Protein AF-0000000070300042 (afdb_homodimer)

Structure (mmCIF, N/CA/C/O backbone):
data_AF-0000000070300042-model_v1
#
loop_
_entity.id
_entity.type
_entity.pdbx_description
1 polymer 'Uncharacterized protein'
#
loop_
_atom_site.group_PDB
_atom_site.id
_atom_site.type_symbol
_atom_site.label_atom_id
_atom_site.label_alt_id
_atom_site.label_comp_id
_atom_site.label_asym_id
_atom_site.label_entity_id
_atom_site.label_seq_id
_atom_site.pdbx_PDB_ins_code
_atom_site.Cartn_x
_atom_site.Cartn_y
_atom_site.Cartn_z
_atom_site.occupancy
_atom_site.B_iso_or_equiv
_atom_site.auth_seq_id
_atom_site.auth_comp_id
_atom_site.auth_asym_id
_atom_site.auth_atom_id
_atom_site.pdbx_PDB_model_num
ATOM 1 N N . MET A 1 1 ? -11.258 -72.688 -17.828 1 38.66 1 MET A N 1
ATOM 2 C CA . MET A 1 1 ? -12.242 -71.875 -17.141 1 38.66 1 MET A CA 1
ATOM 3 C C . MET A 1 1 ? -11.711 -71.375 -15.789 1 38.66 1 MET A C 1
ATOM 5 O O . MET A 1 1 ? -11.898 -70.25 -15.414 1 38.66 1 MET A O 1
ATOM 9 N N . GLY A 1 2 ? -10.883 -72.25 -15.242 1 38.28 2 GLY A N 1
ATOM 10 C CA . GLY A 1 2 ? -10.367 -71.938 -13.906 1 38.28 2 GLY A CA 1
ATOM 11 C C . GLY A 1 2 ? -9.273 -70.938 -13.898 1 38.28 2 GLY A C 1
ATOM 12 O O . GLY A 1 2 ? -9.242 -70.062 -13.023 1 38.28 2 GLY A O 1
ATOM 13 N N . VAL A 1 3 ? -8.445 -71 -14.906 1 41.22 3 VAL A N 1
ATOM 14 C CA . VAL A 1 3 ? -7.316 -70.125 -14.953 1 41.22 3 VAL A CA 1
ATOM 15 C C . VAL A 1 3 ? -7.805 -68.688 -15.336 1 41.22 3 VAL A C 1
ATOM 17 O O . VAL A 1 3 ? -7.367 -67.688 -14.75 1 41.22 3 VAL A O 1
ATOM 20 N N . LEU A 1 4 ? -8.844 -68.625 -16.125 1 39.44 4 LEU A N 1
ATOM 21 C CA . LEU A 1 4 ? -9.477 -67.375 -16.5 1 39.44 4 LEU A CA 1
ATOM 22 C C . LEU A 1 4 ? -10.164 -66.75 -15.297 1 39.44 4 LEU A C 1
ATOM 24 O O . LEU A 1 4 ? -10.055 -65.562 -15.078 1 39.44 4 LEU A O 1
ATOM 28 N N . ILE A 1 5 ? -10.812 -67.625 -14.531 1 43.22 5 ILE A N 1
ATOM 29 C CA . ILE A 1 5 ? -11.531 -67.188 -13.352 1 43.22 5 ILE A CA 1
ATOM 30 C C . ILE A 1 5 ? -10.539 -66.688 -12.305 1 43.22 5 ILE A C 1
ATOM 32 O O . ILE A 1 5 ? -10.766 -65.688 -11.648 1 43.22 5 ILE A O 1
ATOM 36 N N . GLY A 1 6 ? -9.406 -67.312 -12.383 1 38.66 6 GLY A N 1
ATOM 37 C CA . GLY A 1 6 ? -8.391 -66.875 -11.422 1 38.66 6 GLY A CA 1
ATOM 38 C C . GLY A 1 6 ? -7.719 -65.562 -11.773 1 38.66 6 GLY A C 1
ATOM 39 O O . GLY A 1 6 ? -7.52 -64.75 -10.906 1 38.66 6 GLY A O 1
ATOM 40 N N . ILE A 1 7 ? -7.52 -65.375 -13.039 1 44.41 7 ILE A N 1
ATOM 41 C CA . ILE A 1 7 ? -6.934 -64.125 -13.523 1 44.41 7 ILE A CA 1
ATOM 42 C C . ILE A 1 7 ? -7.934 -63 -13.344 1 44.41 7 ILE A C 1
ATOM 44 O O . ILE A 1 7 ? -7.574 -61.906 -12.867 1 44.41 7 ILE A O 1
ATOM 48 N N . VAL A 1 8 ? -9.211 -63.312 -13.57 1 43.03 8 VAL A N 1
ATOM 49 C CA . VAL A 1 8 ? -10.258 -62.312 -13.398 1 43.03 8 VAL A CA 1
ATOM 50 C C . VAL A 1 8 ? -10.43 -62 -11.914 1 43.03 8 VAL A C 1
ATOM 52 O O . VAL A 1 8 ? -10.562 -60.844 -11.539 1 43.03 8 VAL A O 1
ATOM 55 N N . SER A 1 9 ? -10.297 -63 -11.133 1 41 9 SER A N 1
ATOM 56 C CA . SER A 1 9 ? -10.43 -62.812 -9.695 1 41 9 SER A CA 1
ATOM 57 C C . SER A 1 9 ? -9.227 -62.062 -9.117 1 41 9 SER A C 1
ATOM 59 O O . SER A 1 9 ? -9.383 -61.188 -8.258 1 41 9 SER A O 1
ATOM 61 N N . PHE A 1 10 ? -8.117 -62.312 -9.711 1 42.69 10 PHE A N 1
ATOM 62 C CA . PHE A 1 10 ? -6.906 -61.656 -9.242 1 42.69 10 PHE A CA 1
ATOM 63 C C . PHE A 1 10 ? -6.883 -60.188 -9.695 1 42.69 10 PHE A C 1
ATOM 65 O O . PHE A 1 10 ? -6.609 -59.281 -8.891 1 42.69 10 PHE A O 1
ATOM 72 N N . ILE A 1 11 ? -7.285 -59.969 -10.883 1 45.12 11 ILE A N 1
ATOM 73 C CA . ILE A 1 11 ? -7.41 -58.594 -11.375 1 45.12 11 ILE A CA 1
ATOM 74 C C . ILE A 1 11 ? -8.5 -57.875 -10.602 1 45.12 11 ILE A C 1
ATOM 76 O O . ILE A 1 11 ? -8.336 -56.719 -10.219 1 45.12 11 ILE A O 1
ATOM 80 N N . GLY A 1 12 ? -9.539 -58.625 -10.312 1 40.47 12 GLY A N 1
ATOM 81 C CA . GLY A 1 12 ? -10.602 -58.031 -9.508 1 40.47 12 GLY A CA 1
ATOM 82 C C . GLY A 1 12 ? -10.156 -57.719 -8.094 1 40.47 12 GLY A C 1
ATOM 83 O O . GLY A 1 12 ? -10.438 -56.625 -7.598 1 40.47 12 GLY A O 1
ATOM 84 N N . ASN A 1 13 ? -9.461 -58.656 -7.543 1 42.94 13 ASN A N 1
ATOM 85 C CA . ASN A 1 13 ? -8.969 -58.438 -6.188 1 42.94 13 ASN A CA 1
ATOM 86 C C . ASN A 1 13 ? -7.918 -57.312 -6.152 1 42.94 13 ASN A C 1
ATOM 88 O O . ASN A 1 13 ? -7.906 -56.5 -5.23 1 42.94 13 ASN A O 1
ATOM 92 N N . LEU A 1 14 ? -7.094 -57.25 -7.152 1 42.47 14 LEU A N 1
ATOM 93 C CA . LEU A 1 14 ? -6.086 -56.188 -7.246 1 42.47 14 LEU A CA 1
ATOM 94 C C . LEU A 1 14 ? -6.738 -54.844 -7.492 1 42.47 14 LEU A C 1
ATOM 96 O O . LEU A 1 14 ? -6.383 -53.844 -6.852 1 42.47 14 LEU A O 1
ATOM 100 N N . PHE A 1 15 ? -7.711 -54.875 -8.336 1 42.31 15 PHE A N 1
ATOM 101 C CA . PHE A 1 15 ? -8.508 -53.656 -8.523 1 42.31 15 PHE A CA 1
ATOM 102 C C . PHE A 1 15 ? -9.234 -53.281 -7.238 1 42.31 15 PHE A C 1
ATOM 104 O O . PHE A 1 15 ? -9.25 -52.125 -6.844 1 42.31 15 PHE A O 1
ATOM 111 N N . PHE A 1 16 ? -9.773 -54.312 -6.602 1 41.12 16 PHE A N 1
ATOM 112 C CA . PHE A 1 16 ? -10.469 -54.062 -5.344 1 41.12 16 PHE A CA 1
ATOM 113 C C . PHE A 1 16 ? -9.5 -53.562 -4.273 1 41.12 16 PHE A C 1
ATOM 115 O O . PHE A 1 16 ? -9.812 -52.656 -3.516 1 41.12 16 PHE A O 1
ATOM 122 N N . ASN A 1 17 ? -8.398 -54.188 -4.262 1 39.91 17 ASN A N 1
ATOM 123 C CA . ASN A 1 17 ? -7.449 -53.75 -3.244 1 39.91 17 ASN A CA 1
ATOM 124 C C . ASN A 1 17 ? -6.871 -52.375 -3.562 1 39.91 17 ASN A C 1
ATOM 126 O O . ASN A 1 17 ? -6.672 -51.562 -2.662 1 39.91 17 ASN A O 1
ATOM 130 N N . ILE A 1 18 ? -6.699 -52.125 -4.883 1 41.84 18 ILE A N 1
ATOM 131 C CA . ILE A 1 18 ? -6.281 -50.812 -5.297 1 41.84 18 ILE A CA 1
ATOM 132 C C . ILE A 1 18 ? -7.383 -49.781 -4.98 1 41.84 18 ILE A C 1
ATOM 134 O O . ILE A 1 18 ? -7.117 -48.719 -4.426 1 41.84 18 ILE A O 1
ATOM 138 N N . MET A 1 19 ? -8.594 -50.219 -5.355 1 37.66 19 MET A N 1
ATOM 139 C CA . MET A 1 19 ? -9.711 -49.375 -5 1 37.66 19 MET A CA 1
ATOM 140 C C . MET A 1 19 ? -9.844 -49.219 -3.488 1 37.66 19 MET A C 1
ATOM 142 O O . MET A 1 19 ? -10.125 -48.156 -2.979 1 37.66 19 MET A O 1
ATOM 146 N N . ARG A 1 20 ? -9.711 -50.375 -2.844 1 34.22 20 ARG A N 1
ATOM 147 C CA . ARG A 1 20 ? -9.75 -50.312 -1.385 1 34.22 20 ARG A CA 1
ATOM 148 C C . ARG A 1 20 ? -8.617 -49.469 -0.827 1 34.22 20 ARG A C 1
ATOM 150 O O . ARG A 1 20 ? -8.82 -48.688 0.098 1 34.22 20 ARG A O 1
ATOM 157 N N . ALA A 1 21 ? -7.418 -49.781 -1.342 1 33.16 21 ALA A N 1
ATOM 158 C CA . ALA A 1 21 ? -6.301 -48.969 -0.849 1 33.16 21 ALA A CA 1
ATOM 159 C C . ALA A 1 21 ? -6.457 -47.5 -1.257 1 33.16 21 ALA A C 1
ATOM 161 O O . ALA A 1 21 ? -6.086 -46.594 -0.503 1 33.16 21 ALA A O 1
ATOM 162 N N . TYR A 1 22 ? -6.945 -47.281 -2.496 1 33.78 22 TYR A N 1
ATOM 163 C CA . TYR A 1 22 ? -7.316 -45.906 -2.881 1 33.78 22 TYR A CA 1
ATOM 164 C C . TYR A 1 22 ? -8.297 -45.312 -1.879 1 33.78 22 TYR A C 1
ATOM 166 O O . TYR A 1 22 ? -8.188 -44.125 -1.525 1 33.78 22 TYR A O 1
ATOM 174 N N . CYS A 1 23 ? -9.352 -46.031 -1.696 1 30.09 23 CYS A N 1
ATOM 175 C CA . CYS A 1 23 ? -10.32 -45.5 -0.736 1 30.09 23 CYS A CA 1
ATOM 176 C C . CYS A 1 23 ? -9.688 -45.344 0.642 1 30.09 23 CYS A C 1
ATOM 178 O O . CYS A 1 23 ? -10.133 -44.531 1.443 1 30.09 23 CYS A O 1
ATOM 180 N N . CYS A 1 24 ? -8.984 -46.438 1.021 1 28.05 24 CYS A N 1
ATOM 181 C CA . CYS A 1 24 ? -8.57 -46.281 2.414 1 28.05 24 CYS A CA 1
ATOM 182 C C . CYS A 1 24 ? -7.406 -45.312 2.539 1 28.05 24 CYS A C 1
ATOM 184 O O . CYS A 1 24 ? -7.301 -44.594 3.527 1 28.05 24 CYS A O 1
ATOM 186 N N . ASN A 1 25 ? -6.066 -45.812 2.057 1 27.89 25 ASN A N 1
ATOM 187 C CA . ASN A 1 25 ? -4.887 -45.156 2.604 1 27.89 25 ASN A CA 1
ATOM 188 C C . ASN A 1 25 ? -4.609 -43.812 1.901 1 27.89 25 ASN A C 1
ATOM 190 O O . ASN A 1 25 ? -4.543 -43.781 0.672 1 27.89 25 ASN A O 1
ATOM 194 N N . LYS A 1 26 ? -4.758 -42.688 2.525 1 32 26 LYS A N 1
ATOM 195 C CA . LYS A 1 26 ? -4.574 -41.25 2.318 1 32 26 LYS A CA 1
ATOM 196 C C . LYS A 1 26 ? -3.213 -40.969 1.688 1 32 26 LYS A C 1
ATOM 198 O O . LYS A 1 26 ? -3.043 -39.938 1.009 1 32 26 LYS A O 1
ATOM 203 N N . GLN A 1 27 ? -1.938 -41.344 2.342 1 31.53 27 GLN A N 1
ATOM 204 C CA . GLN A 1 27 ? -0.618 -40.75 2.213 1 31.53 27 GLN A CA 1
ATOM 205 C C . GLN A 1 27 ? 0.055 -41.156 0.909 1 31.53 27 GLN A C 1
ATOM 207 O O . GLN A 1 27 ? -0.18 -42.281 0.407 1 31.53 27 GLN A O 1
ATOM 212 N N . ALA A 1 28 ? 1.026 -40.281 0.339 1 34.22 28 ALA A N 1
ATOM 213 C CA . ALA A 1 28 ? 1.804 -40.031 -0.875 1 34.22 28 ALA A CA 1
ATOM 214 C C . ALA A 1 28 ? 2.68 -41.25 -1.212 1 34.22 28 ALA A C 1
ATOM 216 O O . ALA A 1 28 ? 2.904 -41.531 -2.387 1 34.22 28 ALA A O 1
ATOM 217 N N . ASP A 1 29 ? 3.463 -41.938 -0.234 1 33.94 29 ASP A N 1
ATOM 218 C CA . ASP A 1 29 ? 4.668 -42.688 -0.534 1 33.94 29 ASP A CA 1
ATOM 219 C C . ASP A 1 29 ? 4.316 -44.031 -1.181 1 33.94 29 ASP A C 1
ATOM 221 O O . ASP A 1 29 ? 5.199 -44.844 -1.44 1 33.94 29 ASP A O 1
ATOM 225 N N . LEU A 1 30 ? 3.242 -44.562 -0.924 1 33.59 30 LEU A N 1
ATOM 226 C CA . LEU A 1 30 ? 3.002 -45.969 -1.235 1 33.59 30 LEU A CA 1
ATOM 227 C C . LEU A 1 30 ? 2.906 -46.188 -2.742 1 33.59 30 LEU A C 1
ATOM 229 O O . LEU A 1 30 ? 3.172 -47.281 -3.234 1 33.59 30 LEU A O 1
ATOM 233 N N . TYR A 1 31 ? 2.877 -45.156 -3.449 1 37.5 31 TYR A N 1
ATOM 234 C CA . TYR A 1 31 ? 2.678 -45.281 -4.887 1 37.5 31 TYR A CA 1
ATOM 235 C C . TYR A 1 31 ? 3.949 -45.781 -5.57 1 37.5 31 TYR A C 1
ATOM 237 O O . TYR A 1 31 ? 3.904 -46.719 -6.383 1 37.5 31 TYR A O 1
ATOM 245 N N . PRO A 1 32 ? 5.047 -45.281 -5.02 1 41.53 32 PRO A N 1
ATOM 246 C CA . PRO A 1 32 ? 6.219 -45.812 -5.734 1 41.53 32 PRO A CA 1
ATOM 247 C C . PRO A 1 32 ? 6.48 -47.281 -5.457 1 41.53 32 PRO A C 1
ATOM 249 O O . PRO A 1 32 ? 6.863 -48.031 -6.367 1 41.53 32 PRO A O 1
ATOM 252 N N . LYS A 1 33 ? 6.203 -47.625 -4.293 1 40.5 33 LYS A N 1
ATOM 253 C CA . LYS A 1 33 ? 6.543 -49 -3.943 1 40.5 33 LYS A CA 1
ATOM 254 C C . LYS A 1 33 ? 5.586 -50 -4.609 1 40.5 33 LYS A C 1
ATOM 256 O O . LYS A 1 33 ? 6.004 -51.062 -5.074 1 40.5 33 LYS A O 1
ATOM 261 N N . LEU A 1 34 ? 4.379 -49.594 -4.645 1 40.19 34 LEU A N 1
ATOM 262 C CA . LEU A 1 34 ? 3.375 -50.438 -5.254 1 40.19 34 LEU A CA 1
ATOM 263 C C . LEU A 1 34 ? 3.617 -50.594 -6.754 1 40.19 34 LEU A C 1
ATOM 265 O O . LEU A 1 34 ? 3.471 -51.688 -7.312 1 40.19 34 LEU A O 1
ATOM 269 N N . TRP A 1 35 ? 4.059 -49.562 -7.25 1 41.56 35 TRP A N 1
ATOM 270 C CA . TRP A 1 35 ? 4.426 -49.562 -8.664 1 41.56 35 TRP A CA 1
ATOM 271 C C . TRP A 1 35 ? 5.633 -50.469 -8.914 1 41.56 35 TRP A C 1
ATOM 273 O O . TRP A 1 35 ? 5.652 -51.219 -9.883 1 41.56 35 TRP A O 1
ATOM 283 N N . GLU A 1 36 ? 6.523 -50.469 -7.984 1 44.69 36 GLU A N 1
ATOM 284 C CA . GLU A 1 36 ? 7.676 -51.375 -8.086 1 44.69 36 GLU A CA 1
ATOM 285 C C . GLU A 1 36 ? 7.246 -52.844 -8.016 1 44.69 36 GLU A C 1
ATOM 287 O O . GLU A 1 36 ? 7.742 -53.688 -8.781 1 44.69 36 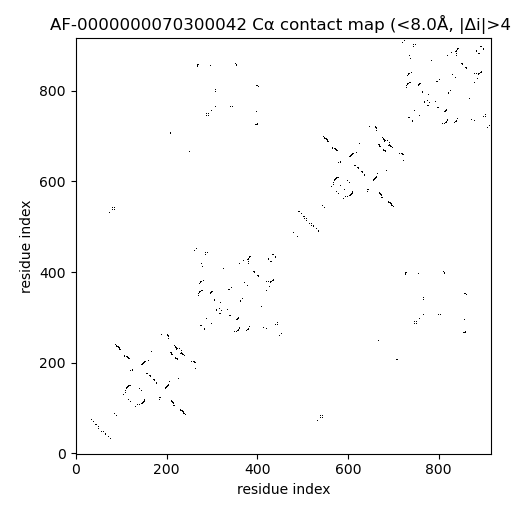GLU A O 1
ATOM 292 N N . ILE A 1 37 ? 6.422 -53 -7.156 1 44.12 37 ILE A N 1
ATOM 293 C CA . ILE A 1 37 ? 5.953 -54.375 -6.988 1 44.12 37 ILE A CA 1
ATOM 294 C C . ILE A 1 37 ? 5.152 -54.812 -8.211 1 44.12 37 ILE A C 1
ATOM 296 O O . ILE A 1 37 ? 5.328 -55.906 -8.719 1 44.12 37 ILE A O 1
ATOM 300 N N . PHE A 1 38 ? 4.367 -53.938 -8.773 1 43.78 38 PHE A N 1
ATOM 301 C CA . PHE A 1 38 ? 3.566 -54.219 -9.961 1 43.78 38 PHE A CA 1
ATOM 302 C C . PHE A 1 38 ? 4.461 -54.5 -11.164 1 43.78 38 PHE A C 1
ATOM 304 O O . PHE A 1 38 ? 4.258 -55.469 -11.875 1 43.78 38 PHE A O 1
ATOM 311 N N . VAL A 1 39 ? 5.426 -53.719 -11.258 1 46.56 39 VAL A N 1
ATOM 312 C CA . VAL A 1 39 ? 6.348 -53.875 -12.375 1 46.56 39 VAL A CA 1
ATOM 313 C C . VAL A 1 39 ? 7.125 -55.156 -12.227 1 46.56 39 VAL A C 1
ATOM 315 O O . VAL A 1 39 ? 7.285 -55.906 -13.195 1 46.56 39 VAL A O 1
ATOM 318 N N . SER A 1 40 ? 7.438 -55.312 -11 1 42.16 40 SER A N 1
ATOM 319 C CA . SER A 1 40 ? 8.242 -56.531 -10.773 1 42.16 40 SER A CA 1
ATOM 320 C C . SER A 1 40 ? 7.414 -57.781 -10.977 1 42.16 40 SER A C 1
ATOM 322 O O . SER A 1 40 ? 7.883 -58.75 -11.586 1 42.16 40 SER A O 1
ATOM 324 N N . THR A 1 41 ? 6.266 -57.75 -10.516 1 42.78 41 THR A N 1
ATOM 325 C CA . THR A 1 41 ? 5.434 -58.969 -10.609 1 42.78 41 THR A CA 1
ATOM 326 C C . THR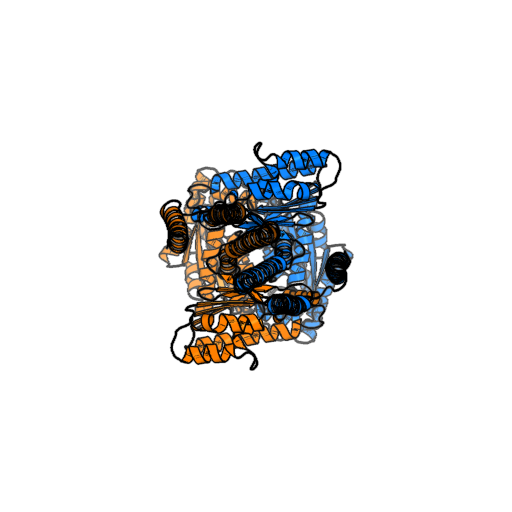 A 1 41 ? 4.988 -59.188 -12.055 1 42.78 41 THR A C 1
ATOM 328 O O . THR A 1 41 ? 4.973 -60.344 -12.523 1 42.78 41 THR A O 1
ATOM 331 N N . THR A 1 42 ? 4.625 -58.156 -12.781 1 45.72 42 THR A N 1
ATOM 332 C CA . THR A 1 42 ? 4.254 -58.281 -14.188 1 45.72 42 THR A CA 1
ATOM 333 C C . THR A 1 42 ? 5.434 -58.781 -15.016 1 45.72 42 THR A C 1
ATOM 335 O O . THR A 1 42 ? 5.273 -59.656 -15.875 1 45.72 42 THR A O 1
ATOM 338 N N . PHE A 1 43 ? 6.535 -58.281 -14.617 1 46.59 43 PHE A N 1
ATOM 339 C CA . PHE A 1 43 ? 7.758 -58.719 -15.289 1 46.59 43 PHE A CA 1
ATOM 340 C C . PHE A 1 43 ? 8.031 -60.188 -15.023 1 46.59 43 PHE A C 1
ATOM 342 O O . PHE A 1 43 ? 8.375 -60.938 -15.938 1 46.59 43 PHE A O 1
ATOM 349 N N . SER A 1 44 ? 7.883 -60.531 -13.852 1 43.34 44 SER A N 1
ATOM 350 C CA . SER A 1 44 ? 8.141 -61.906 -13.484 1 43.34 44 SER A CA 1
ATOM 351 C C . SER A 1 44 ? 7.137 -62.844 -14.148 1 43.34 44 SER A C 1
ATOM 353 O O . SER A 1 44 ? 7.504 -63.938 -14.609 1 43.34 44 SER A O 1
ATOM 355 N N . SER A 1 45 ? 5.984 -62.438 -14.211 1 43.59 45 SER A N 1
ATOM 356 C CA . SER A 1 45 ? 4.949 -63.281 -14.812 1 43.59 45 SER A CA 1
ATOM 357 C C . SER A 1 45 ? 5.152 -63.438 -16.312 1 43.59 45 SER A C 1
ATOM 359 O O . SER A 1 45 ? 4.977 -64.5 -16.875 1 43.59 45 SER A O 1
ATOM 361 N N . ILE A 1 46 ? 5.523 -62.375 -16.875 1 49.09 46 ILE A N 1
ATOM 362 C CA . ILE A 1 46 ? 5.84 -62.375 -18.297 1 49.09 46 ILE A CA 1
ATOM 363 C C . ILE A 1 46 ? 7.039 -63.281 -18.547 1 49.09 46 ILE A C 1
ATOM 365 O O . ILE A 1 46 ? 7.02 -64.125 -19.453 1 49.09 46 ILE A O 1
ATOM 369 N N . LEU A 1 47 ? 7.945 -63.25 -17.656 1 46 47 LEU A N 1
ATOM 370 C CA . LEU A 1 47 ? 9.141 -64.062 -17.781 1 46 47 LEU A CA 1
ATOM 371 C C . LEU A 1 47 ? 8.797 -65.562 -17.609 1 46 47 LEU A C 1
ATOM 373 O O . LEU A 1 47 ? 9.312 -66.375 -18.344 1 46 47 LEU A O 1
ATOM 377 N N . THR A 1 48 ? 8.07 -65.812 -16.672 1 44.72 48 THR A N 1
ATOM 378 C CA . THR A 1 48 ? 7.688 -67.188 -16.422 1 44.72 48 THR A CA 1
ATOM 379 C C . THR A 1 48 ? 6.891 -67.75 -17.594 1 44.72 48 THR A C 1
ATOM 381 O O . THR A 1 48 ? 7.074 -68.875 -17.984 1 44.72 48 THR A O 1
ATOM 384 N N . PHE A 1 49 ? 6.031 -67 -18.094 1 43.91 49 PHE A N 1
ATOM 385 C CA . PHE A 1 49 ? 5.246 -67.375 -19.25 1 43.91 49 PHE A CA 1
ATOM 386 C C . PHE A 1 49 ? 6.148 -67.688 -20.438 1 43.91 49 PHE A C 1
ATOM 388 O O . PHE A 1 49 ? 5.992 -68.688 -21.109 1 43.91 49 PHE A O 1
ATOM 395 N N . PHE A 1 50 ? 7.062 -66.812 -20.609 1 46.03 50 PHE A N 1
ATOM 396 C CA . PHE A 1 50 ? 7.992 -67 -21.719 1 46.03 50 PHE A CA 1
ATOM 397 C C . PHE A 1 50 ? 8.906 -68.188 -21.453 1 46.03 50 PHE A C 1
ATOM 399 O O . PHE A 1 50 ? 9.297 -68.875 -22.391 1 46.03 50 PHE A O 1
ATOM 406 N N . ALA A 1 51 ? 9.328 -68.25 -20.359 1 43.59 51 ALA A N 1
ATOM 407 C CA . ALA A 1 51 ? 10.195 -69.375 -20.047 1 43.59 51 ALA A CA 1
ATOM 408 C C . ALA A 1 51 ? 9.484 -70.688 -20.344 1 43.59 51 ALA A C 1
ATOM 410 O O . ALA A 1 51 ? 10.133 -71.688 -20.688 1 43.59 51 ALA A O 1
ATOM 411 N N . LYS A 1 52 ? 8.273 -70.688 -20.156 1 43.91 52 LYS A N 1
ATOM 412 C CA . LYS A 1 52 ? 7.57 -71.938 -20.344 1 43.91 52 LYS A CA 1
ATOM 413 C C . LYS A 1 52 ? 7.273 -72.188 -21.812 1 43.91 52 LYS A C 1
ATOM 415 O O . LYS A 1 52 ? 7.086 -73.375 -22.219 1 43.91 52 LYS A O 1
ATOM 420 N N . ASN A 1 53 ? 6.988 -71.188 -22.562 1 42.72 53 ASN A N 1
ATOM 421 C CA . ASN A 1 53 ? 6.688 -71.438 -23.969 1 42.72 53 ASN A CA 1
ATOM 422 C C . ASN A 1 53 ? 7.914 -71.188 -24.844 1 42.72 53 ASN A C 1
ATOM 424 O O . ASN A 1 53 ? 8.438 -70.125 -24.922 1 42.72 53 ASN A O 1
ATOM 428 N N . SER A 1 54 ? 8.781 -72.25 -25.109 1 41 54 SER A N 1
ATOM 429 C CA . SER A 1 54 ? 10.125 -72.438 -25.656 1 41 54 SER A CA 1
ATOM 430 C C . SER A 1 54 ? 10.281 -71.75 -27 1 41 54 SER A C 1
ATOM 432 O O . SER A 1 54 ? 11.328 -71.125 -27.266 1 41 54 SER A O 1
ATOM 434 N N . ASN A 1 55 ? 9.742 -72.312 -28.266 1 41.03 55 ASN A N 1
ATOM 435 C CA . ASN A 1 55 ? 10.336 -72.062 -29.578 1 41.03 55 ASN A CA 1
ATOM 436 C C . ASN A 1 55 ? 10.109 -70.625 -30 1 41.03 55 ASN A C 1
ATOM 438 O O . ASN A 1 55 ? 11.062 -69.812 -30.125 1 41.03 55 ASN A O 1
ATOM 442 N N . MET A 1 56 ? 9.359 -70.438 -31.297 1 41.62 56 MET A N 1
ATOM 443 C CA . MET A 1 56 ? 9.055 -69.25 -32.094 1 41.62 56 MET A CA 1
ATOM 444 C C . MET A 1 56 ? 8.414 -68.188 -31.234 1 41.62 56 MET A C 1
ATOM 446 O O . MET A 1 56 ? 8.414 -67 -31.609 1 41.62 56 MET A O 1
ATOM 450 N N . LEU A 1 57 ? 7.727 -68.5 -30.172 1 43.66 57 LEU A N 1
ATOM 451 C CA . LEU A 1 57 ? 6.977 -67.75 -29.172 1 43.66 57 LEU A CA 1
ATOM 452 C C . LEU A 1 57 ? 7.914 -66.875 -28.344 1 43.66 57 LEU A C 1
ATOM 454 O O . LEU A 1 57 ? 7.473 -65.938 -27.703 1 43.66 57 LEU A O 1
ATOM 458 N N . SER A 1 58 ? 9.219 -67.125 -28.578 1 47.88 58 SER A N 1
ATOM 459 C CA . SER A 1 58 ? 10.188 -66.5 -27.672 1 47.88 58 SER A CA 1
ATOM 460 C C . SER A 1 58 ? 10.43 -65.062 -28.047 1 47.88 58 SER A C 1
ATOM 462 O O . SER A 1 58 ? 10.453 -64.188 -27.172 1 47.88 58 SER A O 1
ATOM 464 N N . THR A 1 59 ? 10.664 -64.812 -29.359 1 46.75 59 THR A N 1
ATOM 465 C CA . THR A 1 59 ? 11 -63.438 -29.75 1 46.75 59 THR A CA 1
ATOM 466 C C . THR A 1 59 ? 9.789 -62.531 -29.594 1 46.75 59 THR A C 1
ATOM 468 O O . THR A 1 59 ? 9.906 -61.406 -29.109 1 46.75 59 THR A O 1
ATOM 471 N N . TRP A 1 60 ? 8.719 -63.125 -30.078 1 47.81 60 TRP A N 1
ATOM 472 C CA . TRP A 1 60 ? 7.508 -62.344 -29.984 1 47.81 60 TRP A CA 1
ATOM 473 C C . TRP A 1 60 ? 7.145 -62.094 -28.516 1 47.81 60 TRP A C 1
ATOM 475 O O . TRP A 1 60 ? 6.672 -61 -28.172 1 47.81 60 TRP A O 1
ATOM 485 N N . SER A 1 61 ? 7.48 -63.062 -27.766 1 49.25 61 SER A N 1
ATOM 486 C CA . SER A 1 61 ? 7.238 -62.906 -26.344 1 49.25 61 SER A CA 1
ATOM 487 C C . SER A 1 61 ? 8.125 -61.812 -25.734 1 49.25 61 SER A C 1
ATOM 489 O O . SER A 1 61 ? 7.672 -61.031 -24.891 1 49.25 61 SER A O 1
ATOM 491 N N . ILE A 1 62 ? 9.266 -61.719 -26.328 1 52.12 62 ILE A N 1
ATOM 492 C CA . ILE A 1 62 ? 10.188 -60.688 -25.859 1 52.12 62 ILE A CA 1
ATOM 493 C C . ILE A 1 62 ? 9.703 -59.312 -26.281 1 52.12 62 ILE A C 1
ATOM 495 O O . ILE A 1 62 ? 9.742 -58.375 -25.484 1 52.12 62 ILE A O 1
ATOM 499 N N . VAL A 1 63 ? 9.188 -59.281 -27.438 1 51.84 63 VAL A N 1
ATOM 500 C CA . VAL A 1 63 ? 8.711 -58.031 -27.953 1 51.84 63 VAL A CA 1
ATOM 501 C C . VAL A 1 63 ? 7.469 -57.594 -27.203 1 51.84 63 VAL A C 1
ATOM 503 O O . VAL A 1 63 ? 7.344 -56.406 -26.828 1 51.84 63 VAL A O 1
ATOM 506 N N . VAL A 1 64 ? 6.691 -58.562 -26.906 1 51.16 64 VAL A N 1
ATOM 507 C CA . VAL A 1 64 ? 5.473 -58.25 -26.156 1 51.16 64 VAL A CA 1
ATOM 508 C C . VAL A 1 64 ? 5.828 -57.812 -24.75 1 51.16 64 VAL A C 1
ATOM 510 O O . VAL A 1 64 ? 5.301 -56.812 -24.25 1 51.16 64 VAL A O 1
ATOM 513 N N . VAL A 1 65 ? 6.816 -58.469 -24.234 1 52.5 65 VAL A N 1
ATOM 514 C CA . VAL A 1 65 ? 7.238 -58.125 -22.875 1 52.5 65 VAL A CA 1
ATOM 515 C C . VAL A 1 65 ? 7.852 -56.75 -22.859 1 52.5 65 VAL A C 1
ATOM 517 O O . VAL A 1 65 ? 7.586 -55.938 -21.953 1 52.5 65 VAL A O 1
ATOM 520 N N . PHE A 1 66 ? 8.516 -56.438 -23.906 1 56.72 66 PHE A N 1
ATOM 521 C CA . PHE A 1 66 ? 9.148 -55.125 -24.016 1 56.72 66 PHE A CA 1
ATOM 522 C C . PHE A 1 66 ? 8.102 -54 -24.109 1 56.72 66 PHE A C 1
ATOM 524 O O . PHE A 1 66 ? 8.18 -53.031 -23.391 1 56.72 66 PHE A O 1
ATOM 531 N N . PHE A 1 67 ? 7.074 -54.25 -24.859 1 55.44 67 PHE A N 1
ATOM 532 C CA . PHE A 1 67 ? 6.07 -53.188 -25.031 1 55.44 67 PHE A CA 1
ATOM 533 C C . PHE A 1 67 ? 5.172 -53.094 -23.812 1 55.44 67 PHE A C 1
ATOM 535 O O . PHE A 1 67 ? 4.734 -52 -23.438 1 55.44 67 PHE A O 1
ATOM 542 N N . VAL A 1 68 ? 4.992 -54.219 -23.172 1 54.66 68 VAL A N 1
ATOM 543 C CA . VAL A 1 68 ? 4.23 -54.188 -21.922 1 54.66 68 VAL A CA 1
ATOM 544 C C . VAL A 1 68 ? 5.008 -53.406 -20.859 1 54.66 68 VAL A C 1
ATOM 546 O O . VAL A 1 68 ? 4.438 -52.594 -20.141 1 54.66 68 VAL A O 1
ATOM 549 N N . LEU A 1 69 ? 6.316 -53.594 -20.922 1 55.09 69 LEU A N 1
ATOM 550 C CA . LEU A 1 69 ? 7.156 -52.875 -19.984 1 55.09 69 LEU A CA 1
ATOM 551 C C . LEU A 1 69 ? 7.188 -51.375 -20.312 1 55.09 69 LEU A C 1
ATOM 553 O O . LEU A 1 69 ? 7.109 -50.531 -19.406 1 55.09 69 LEU A O 1
ATOM 557 N N . LEU A 1 70 ? 7.215 -51.094 -21.516 1 59.72 70 LEU A N 1
ATOM 558 C CA . LEU A 1 70 ? 7.215 -49.719 -21.953 1 59.72 70 LEU A CA 1
ATOM 559 C C . LEU A 1 70 ? 5.895 -49.031 -21.609 1 59.72 70 LEU A C 1
ATOM 561 O O . LEU A 1 70 ? 5.875 -47.875 -21.203 1 59.72 70 LEU A O 1
ATOM 565 N N . PHE A 1 71 ? 4.875 -49.781 -21.797 1 57.97 71 PHE A N 1
ATOM 566 C CA . PHE A 1 71 ? 3.555 -49.281 -21.469 1 57.97 71 PHE A CA 1
ATOM 567 C C . PHE A 1 71 ? 3.469 -48.938 -19.969 1 57.97 71 PHE A C 1
ATOM 569 O O . PHE A 1 71 ? 3.02 -47.875 -19.594 1 57.97 71 PHE A O 1
ATOM 576 N N . PHE A 1 72 ? 3.955 -49.812 -19.188 1 57.16 72 PHE A N 1
ATOM 577 C CA . PHE A 1 72 ? 3.863 -49.594 -17.75 1 57.16 72 PHE A CA 1
ATOM 578 C C . PHE A 1 72 ? 4.793 -48.469 -17.312 1 57.16 72 PHE A C 1
ATOM 580 O O . PHE A 1 72 ? 4.461 -47.688 -16.422 1 57.16 72 PHE A O 1
ATOM 587 N N . LEU A 1 73 ? 5.848 -48.312 -18 1 59.75 73 LEU A N 1
ATOM 588 C CA . LEU A 1 73 ? 6.75 -47.188 -17.734 1 59.75 73 LEU A CA 1
ATOM 589 C C . LEU A 1 73 ? 6.09 -45.875 -18.094 1 59.75 73 LEU A C 1
ATOM 591 O O . LEU A 1 73 ? 6.172 -44.906 -17.312 1 59.75 73 LEU A O 1
ATOM 595 N N . LEU A 1 74 ? 5.453 -45.875 -19.188 1 60.03 74 LEU A N 1
ATOM 596 C CA . LEU A 1 74 ? 4.785 -44.656 -19.625 1 60.03 74 LEU A CA 1
ATOM 597 C C . LEU A 1 74 ? 3.611 -44.312 -18.719 1 60.03 74 LEU A C 1
ATOM 599 O O . LEU A 1 74 ? 3.373 -43.156 -18.406 1 60.03 74 LEU A O 1
ATOM 603 N N . LEU A 1 75 ? 2.93 -45.312 -18.406 1 58.47 75 LEU A N 1
ATOM 604 C CA . LEU A 1 75 ? 1.833 -45.125 -17.453 1 58.47 75 LEU A CA 1
ATOM 605 C C . LEU A 1 75 ? 2.35 -44.562 -16.141 1 58.47 75 LEU A C 1
ATOM 607 O O . LEU A 1 75 ? 1.716 -43.688 -15.531 1 58.47 75 LEU A O 1
ATOM 611 N N . PHE A 1 76 ? 3.486 -45 -15.758 1 55.75 76 PHE A N 1
ATOM 612 C CA . PHE A 1 76 ? 4.121 -44.5 -14.539 1 55.75 76 PHE A CA 1
ATOM 613 C C . PHE A 1 76 ? 4.523 -43.062 -14.672 1 55.75 76 PHE A C 1
ATOM 615 O O . PHE A 1 76 ? 4.273 -42.25 -13.773 1 55.75 76 PHE A O 1
ATOM 622 N N . MET A 1 77 ? 5.043 -42.812 -15.773 1 58.34 77 MET A N 1
ATOM 623 C CA . MET A 1 77 ? 5.469 -41.438 -16.016 1 58.34 77 MET A CA 1
ATOM 624 C C . MET A 1 77 ? 4.266 -40.5 -16.078 1 58.34 77 MET A C 1
ATOM 626 O O . MET A 1 77 ? 4.312 -39.375 -15.57 1 58.34 77 MET A O 1
ATOM 630 N N . PHE A 1 78 ? 3.326 -40.969 -16.719 1 56.94 78 PHE A N 1
ATOM 631 C CA . PHE A 1 78 ? 2.084 -40.188 -16.812 1 56.94 78 PHE A CA 1
ATOM 632 C C . PHE A 1 78 ? 1.488 -39.938 -15.438 1 56.94 78 PHE A C 1
ATOM 634 O O . PHE A 1 78 ? 1.057 -38.844 -15.141 1 56.94 78 PHE A O 1
ATOM 641 N N . ARG A 1 79 ? 1.491 -40.875 -14.719 1 51.5 79 ARG A N 1
ATOM 642 C CA . ARG A 1 79 ? 0.964 -40.75 -13.367 1 51.5 79 ARG A CA 1
ATOM 643 C C . ARG A 1 79 ? 1.801 -39.781 -12.547 1 51.5 79 ARG A C 1
ATOM 645 O O . ARG A 1 79 ? 1.258 -38.969 -11.789 1 51.5 79 ARG A O 1
ATOM 652 N N . LEU A 1 80 ? 3.041 -39.875 -12.742 1 53.44 80 LEU A N 1
ATOM 653 C CA . LEU A 1 80 ? 3.924 -38.969 -12.016 1 53.44 80 LEU A CA 1
ATOM 654 C C . LEU A 1 80 ? 3.658 -37.531 -12.406 1 53.44 80 LEU A C 1
ATOM 656 O O . LEU A 1 80 ? 3.637 -36.656 -11.547 1 53.44 80 LEU A O 1
ATOM 660 N N . LEU A 1 81 ? 3.494 -37.406 -13.641 1 56.97 81 LEU A N 1
ATOM 661 C CA . LEU A 1 81 ? 3.24 -36.062 -14.141 1 56.97 81 LEU A CA 1
ATOM 662 C C . LEU A 1 81 ? 1.891 -35.562 -13.656 1 56.97 81 LEU A C 1
ATOM 664 O O . LEU A 1 81 ? 1.759 -34.375 -13.305 1 56.97 81 LEU A O 1
ATOM 668 N N . ARG A 1 82 ? 1.012 -36.469 -13.719 1 54.69 82 ARG A N 1
ATOM 669 C CA . ARG A 1 82 ? -0.311 -36.094 -13.219 1 54.69 82 ARG A CA 1
ATOM 670 C C . ARG A 1 82 ? -0.264 -35.75 -11.734 1 54.69 82 ARG A C 1
ATOM 672 O O . ARG A 1 82 ? -0.925 -34.812 -11.289 1 54.69 82 ARG A O 1
ATOM 679 N N . LEU A 1 83 ? 0.475 -36.469 -11.102 1 51.31 83 LEU A N 1
ATOM 680 C CA . LEU A 1 83 ? 0.617 -36.219 -9.672 1 51.31 83 LEU A CA 1
ATOM 681 C C . LEU A 1 83 ? 1.242 -34.844 -9.43 1 51.31 83 LEU A C 1
ATOM 683 O O . LEU A 1 83 ? 0.826 -34.125 -8.523 1 51.31 83 LEU A O 1
ATOM 687 N N . LYS A 1 84 ? 2.145 -34.656 -10.305 1 57.31 84 LYS A N 1
ATOM 688 C CA . LYS A 1 84 ? 2.803 -33.375 -10.172 1 57.31 84 LYS A CA 1
ATOM 689 C C . LYS A 1 84 ? 1.816 -32.219 -10.398 1 57.31 84 LYS A C 1
ATOM 691 O O . LYS A 1 84 ? 1.813 -31.234 -9.656 1 57.31 84 LYS A O 1
ATOM 696 N N . LEU A 1 85 ? 1.078 -32.469 -11.391 1 57.56 85 LEU A N 1
ATOM 697 C CA . LEU A 1 85 ? 0.075 -31.438 -11.688 1 57.56 85 LEU A CA 1
ATOM 698 C C . LEU A 1 85 ? -0.98 -31.375 -10.594 1 57.56 85 LEU A C 1
ATOM 700 O O . LEU A 1 85 ? -1.438 -30.297 -10.219 1 57.56 85 LEU A O 1
ATOM 704 N N . SER A 1 86 ? -1.3 -32.562 -10.156 1 56.88 86 SER A N 1
ATOM 705 C CA . SER A 1 86 ? -2.34 -32.656 -9.133 1 56.88 86 SER A CA 1
ATOM 706 C C . SER A 1 86 ? -1.876 -32 -7.828 1 56.88 86 SER A C 1
ATOM 708 O O . SER A 1 86 ? -2.672 -31.406 -7.109 1 56.88 86 SER A O 1
ATOM 710 N N . SER A 1 87 ? -0.569 -32.156 -7.707 1 60.75 87 SER A N 1
ATOM 711 C CA . SER A 1 87 ? -0.085 -31.578 -6.461 1 60.75 87 SER A CA 1
ATOM 712 C C . SER A 1 87 ? -0.216 -30.047 -6.48 1 60.75 87 SER A C 1
ATOM 714 O O . SER A 1 87 ? -0.457 -29.438 -5.445 1 60.75 87 SER A O 1
ATOM 716 N N . LEU A 1 88 ? -0.191 -29.578 -7.754 1 68.25 88 LEU A N 1
ATOM 717 C CA . LEU A 1 88 ? -0.385 -28.141 -7.887 1 68.25 88 LEU A CA 1
ATOM 718 C C . LEU A 1 88 ? -1.87 -27.781 -7.934 1 68.25 88 LEU A C 1
ATOM 720 O O . LEU A 1 88 ? -2.248 -26.625 -7.754 1 68.25 88 LEU A O 1
ATOM 724 N N . GLY A 1 89 ? -2.586 -28.797 -8.047 1 75 89 GLY A N 1
ATOM 725 C CA . GLY A 1 89 ? -4.023 -28.594 -8.148 1 75 89 GLY A CA 1
ATOM 726 C C . GLY A 1 89 ? -4.469 -28.172 -9.531 1 75 89 GLY A C 1
ATOM 727 O O . GLY A 1 89 ? -5.586 -27.672 -9.711 1 75 89 GLY A O 1
ATOM 728 N N . VAL A 1 90 ? -3.525 -28.219 -10.562 1 78.31 90 VAL A N 1
ATOM 729 C CA . VAL A 1 90 ? -3.883 -27.812 -11.922 1 78.31 90 VAL A CA 1
ATOM 730 C C . VAL A 1 90 ? -4.68 -28.938 -12.594 1 78.31 90 VAL A C 1
ATOM 732 O O . VAL A 1 90 ? -4.191 -30.062 -12.727 1 78.31 90 VAL A O 1
ATOM 735 N N . LEU A 1 91 ? -5.832 -28.641 -13.008 1 78.19 91 LEU A N 1
ATOM 736 C CA . LEU A 1 91 ? -6.727 -29.641 -13.586 1 78.19 91 LEU A CA 1
ATOM 737 C C . LEU A 1 91 ? -6.695 -29.578 -15.109 1 78.19 91 LEU A C 1
ATOM 739 O O . LEU A 1 91 ? -6.668 -30.609 -15.773 1 78.19 91 LEU A O 1
ATOM 743 N N . LYS A 1 92 ? -6.773 -28.359 -15.641 1 76.88 92 LYS A N 1
ATOM 744 C CA . LYS A 1 92 ? -6.84 -28.188 -17.094 1 76.88 92 LYS A CA 1
ATOM 745 C C . LYS A 1 92 ? -6.195 -26.875 -17.516 1 76.88 92 LYS A C 1
ATOM 747 O O . LYS A 1 92 ? -6.148 -25.922 -16.75 1 76.88 92 LYS A O 1
ATOM 752 N N . VAL A 1 93 ? -5.574 -26.906 -18.688 1 77.94 93 VAL A N 1
ATOM 753 C CA . VAL A 1 93 ? -5.027 -25.703 -19.312 1 77.94 93 VAL A CA 1
ATOM 754 C C . VAL A 1 93 ? -5.785 -25.391 -20.609 1 77.94 93 VAL A C 1
ATOM 756 O O . VAL A 1 93 ? -5.984 -26.281 -21.438 1 77.94 93 VAL A O 1
ATOM 759 N N . PHE A 1 94 ? -6.297 -24.188 -20.688 1 77.75 94 PHE A N 1
ATOM 760 C CA . PHE A 1 94 ? -7.043 -23.734 -21.859 1 77.75 94 PHE A CA 1
ATOM 761 C C . PHE A 1 94 ? -6.23 -22.75 -22.688 1 77.75 94 PHE A C 1
ATOM 763 O O . PHE A 1 94 ? -5.445 -21.969 -22.125 1 77.75 94 PHE A O 1
ATOM 770 N N . PRO A 1 95 ? -6.398 -22.734 -23.984 1 74.06 95 PRO A N 1
ATOM 771 C CA . PRO A 1 95 ? -5.672 -21.766 -24.812 1 74.06 95 PRO A CA 1
ATOM 772 C C . PRO A 1 95 ? -6.137 -20.328 -24.562 1 74.06 95 PRO A C 1
ATOM 774 O O . PRO A 1 95 ? -5.371 -19.391 -24.781 1 74.06 95 PRO A O 1
ATOM 777 N N . ASN A 1 96 ? -7.324 -20.219 -24.219 1 77.31 96 ASN A N 1
ATOM 778 C CA . ASN A 1 96 ? -7.852 -18.891 -23.938 1 77.31 96 ASN A CA 1
ATOM 779 C C . ASN A 1 96 ? -8.938 -18.922 -22.859 1 77.31 96 ASN A C 1
ATOM 781 O O . ASN A 1 96 ? -9.391 -20 -22.469 1 77.31 96 ASN A O 1
ATOM 785 N N . ARG A 1 97 ? -9.297 -17.844 -22.484 1 80.12 97 ARG A N 1
ATOM 786 C CA . ARG A 1 97 ? -10.211 -17.703 -21.359 1 80.12 97 ARG A CA 1
ATOM 787 C C . ARG A 1 97 ? -11.617 -18.125 -21.734 1 80.12 97 ARG A C 1
ATOM 789 O O . ARG A 1 97 ? -12.352 -18.672 -20.906 1 80.12 97 ARG A O 1
ATOM 796 N N . ASP A 1 98 ? -12 -17.922 -22.922 1 75 98 ASP A N 1
ATOM 797 C CA . ASP A 1 98 ? -13.359 -18.234 -23.359 1 75 98 ASP A CA 1
ATOM 798 C C . ASP A 1 98 ? -13.633 -19.734 -23.234 1 75 98 ASP A C 1
ATOM 800 O O . ASP A 1 98 ? -14.711 -20.141 -22.797 1 75 98 ASP A O 1
ATOM 804 N N . GLU A 1 99 ? -12.703 -20.484 -23.625 1 76.5 99 GLU A N 1
ATOM 805 C CA . GLU A 1 99 ? -12.844 -21.938 -23.531 1 76.5 99 GLU A CA 1
ATOM 806 C C . GLU A 1 99 ? -12.883 -22.391 -22.062 1 76.5 99 GLU A C 1
ATOM 808 O O . GLU A 1 99 ? -13.625 -23.312 -21.719 1 76.5 99 GLU A O 1
ATOM 813 N N . ALA A 1 100 ? -12.148 -21.734 -21.281 1 83.12 100 ALA A N 1
ATOM 814 C CA . ALA A 1 100 ? -12.125 -22.062 -19.859 1 83.12 100 ALA A CA 1
ATOM 815 C C . ALA A 1 100 ? -13.469 -21.75 -19.203 1 83.12 100 ALA A C 1
ATOM 817 O O . ALA A 1 100 ? -13.961 -22.516 -18.375 1 83.12 100 ALA A O 1
ATOM 818 N N . TYR A 1 101 ? -13.992 -20.656 -19.609 1 81 101 TYR A N 1
ATOM 819 C CA . TYR A 1 101 ? -15.266 -20.25 -19.047 1 81 101 TYR A CA 1
ATOM 820 C C . TYR A 1 101 ? -16.359 -21.266 -19.359 1 81 101 TYR A C 1
ATOM 822 O O . TYR A 1 101 ? -17.203 -21.562 -18.516 1 81 101 TYR A O 1
ATOM 830 N N . LYS A 1 102 ? -16.344 -21.734 -20.516 1 74.88 102 LYS A N 1
ATOM 831 C CA . LYS A 1 102 ? -17.328 -22.75 -20.906 1 74.88 102 LYS A CA 1
ATOM 832 C C . LYS A 1 102 ? -17.203 -24 -20.047 1 74.88 102 LYS A C 1
ATOM 834 O O . LYS A 1 102 ? -18.219 -24.609 -19.688 1 74.88 102 LYS A O 1
ATOM 839 N N . ASP A 1 103 ? -16.047 -24.25 -19.75 1 78.5 103 ASP A N 1
ATOM 840 C CA . ASP A 1 103 ? -15.781 -25.469 -18.984 1 78.5 103 ASP A CA 1
ATOM 841 C C . ASP A 1 103 ? -16.281 -25.312 -17.547 1 78.5 103 ASP A C 1
ATOM 843 O O . ASP A 1 103 ? -16.828 -26.25 -16.969 1 78.5 103 ASP A O 1
ATOM 847 N N . ILE A 1 104 ? -16.125 -24.141 -16.953 1 83.06 104 ILE A N 1
ATOM 848 C CA . ILE A 1 104 ? -16.391 -23.984 -15.531 1 83.06 104 ILE A CA 1
ATOM 849 C C . ILE A 1 104 ? -17.781 -23.391 -15.328 1 83.06 104 ILE A C 1
ATOM 851 O O . ILE A 1 104 ? -18.234 -23.234 -14.188 1 83.06 104 ILE A O 1
ATOM 855 N N . PHE A 1 105 ? -18.5 -23.203 -16.328 1 78.44 105 PHE A N 1
ATOM 856 C CA . PHE A 1 105 ? -19.75 -22.453 -16.281 1 78.44 105 PHE A CA 1
ATOM 857 C C . PHE A 1 105 ? -20.734 -23.125 -15.32 1 78.44 105 PHE A C 1
ATOM 859 O O . PHE A 1 105 ? -21.344 -22.469 -14.477 1 78.44 105 PHE A O 1
ATOM 866 N N . LYS A 1 106 ? -20.922 -24.359 -15.508 1 77.06 106 LYS A N 1
ATOM 867 C CA . LYS A 1 106 ? -21.859 -25.078 -14.648 1 77.06 106 LYS A CA 1
ATOM 868 C C . LYS A 1 106 ? -21.453 -24.984 -13.18 1 77.06 106 LYS A C 1
ATOM 870 O O . LYS A 1 106 ? -22.312 -24.797 -12.305 1 77.06 106 LYS A O 1
ATOM 875 N N . ASP A 1 107 ? -20.188 -25.031 -12.953 1 83.12 107 ASP A N 1
ATOM 876 C CA . ASP A 1 107 ? -19.688 -24.922 -11.586 1 83.12 107 ASP A CA 1
ATOM 877 C C . ASP A 1 107 ? -19.922 -23.531 -11.016 1 83.12 107 ASP A C 1
ATOM 879 O O . ASP A 1 107 ? -20.172 -23.375 -9.82 1 83.12 107 ASP A O 1
ATOM 883 N N . LEU A 1 108 ? -19.812 -22.516 -11.82 1 83.81 108 LEU A N 1
ATOM 884 C CA . LEU A 1 108 ? -20.031 -21.141 -11.391 1 83.81 108 LEU A CA 1
ATOM 885 C C . LEU A 1 108 ? -21.5 -20.938 -10.992 1 83.81 108 LEU A C 1
ATOM 887 O O . LEU A 1 108 ? -21.781 -20.328 -9.953 1 83.81 108 LEU A O 1
ATOM 891 N N . VAL A 1 109 ? -22.344 -21.531 -11.773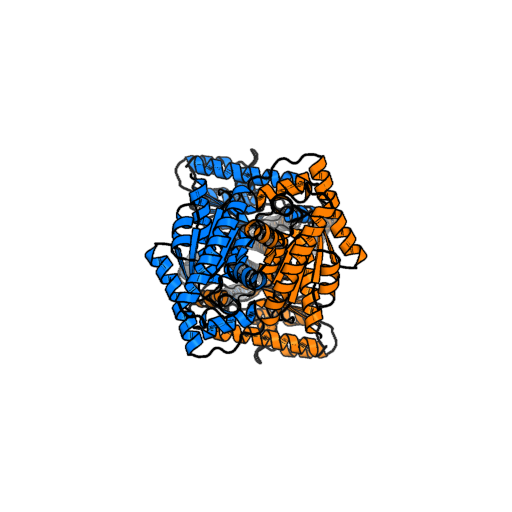 1 76.69 109 VAL A N 1
ATOM 892 C CA . VAL A 1 109 ? -23.781 -21.359 -11.539 1 76.69 109 VAL A CA 1
ATOM 893 C C . VAL A 1 109 ? -24.172 -22.062 -10.242 1 76.69 109 VAL A C 1
ATOM 895 O O . VAL A 1 109 ? -25.047 -21.578 -9.516 1 76.69 109 VAL A O 1
ATOM 898 N N . ASP A 1 110 ? -23.5 -23.141 -9.977 1 79.94 110 ASP A N 1
ATOM 899 C CA . ASP A 1 110 ? -23.844 -23.953 -8.812 1 79.94 110 ASP A CA 1
ATOM 900 C C . ASP A 1 110 ? -23.109 -23.453 -7.566 1 79.94 110 ASP A C 1
ATOM 902 O O . ASP A 1 110 ? -23.328 -23.969 -6.465 1 79.94 110 ASP A O 1
ATOM 906 N N . SER A 1 111 ? -22.297 -22.484 -7.715 1 86.56 111 SER A N 1
ATOM 907 C CA . SER A 1 111 ? -21.469 -22.016 -6.605 1 86.56 111 SER A CA 1
ATOM 908 C C . SER A 1 111 ? -22.25 -21.125 -5.66 1 86.56 111 SER A C 1
ATOM 910 O O . SER A 1 111 ? -23.188 -20.438 -6.078 1 86.56 111 SER A O 1
ATOM 912 N N . ASN A 1 112 ? -21.922 -21.141 -4.395 1 86.81 112 ASN A N 1
ATOM 913 C CA . ASN A 1 112 ? -22.5 -20.234 -3.41 1 86.81 112 ASN A CA 1
ATOM 914 C C . ASN A 1 112 ? -21.844 -18.859 -3.475 1 86.81 112 ASN A C 1
ATOM 916 O O . ASN A 1 112 ? -22.484 -17.859 -3.154 1 86.81 112 ASN A O 1
ATOM 920 N N . GLU A 1 113 ? -20.641 -18.891 -3.84 1 90.69 113 GLU A N 1
ATOM 921 C CA . GLU A 1 113 ? -19.891 -17.641 -3.896 1 90.69 113 GLU A CA 1
ATOM 922 C C . GLU A 1 113 ? -18.953 -17.609 -5.102 1 90.69 113 GLU A C 1
ATOM 924 O O . GLU A 1 113 ? -18.297 -18.609 -5.414 1 90.69 113 GLU A O 1
ATOM 929 N N . ILE A 1 114 ? -18.953 -16.5 -5.766 1 89.31 114 ILE A N 1
ATOM 930 C CA . ILE A 1 114 ? -18.047 -16.266 -6.887 1 89.31 114 ILE A CA 1
ATOM 931 C C . ILE A 1 114 ? -17.125 -15.086 -6.562 1 89.31 114 ILE A C 1
ATOM 933 O O . ILE A 1 114 ? -17.578 -14.023 -6.129 1 89.31 114 ILE A O 1
ATOM 937 N N . LEU A 1 115 ? -15.812 -15.297 -6.637 1 93.62 115 LEU A N 1
ATOM 938 C CA . LEU A 1 115 ? -14.828 -14.234 -6.488 1 93.62 115 LEU A CA 1
ATOM 939 C C . LEU A 1 115 ? -14.203 -13.875 -7.832 1 93.62 115 LEU A C 1
ATOM 941 O O . LEU A 1 115 ? -13.812 -14.766 -8.594 1 93.62 115 LEU A O 1
ATOM 945 N N . LEU A 1 116 ? -14.188 -12.648 -8.148 1 92.5 116 LEU A N 1
ATOM 946 C CA . LEU A 1 116 ? -13.617 -12.18 -9.406 1 92.5 116 LEU A CA 1
ATOM 947 C C . LEU A 1 116 ? -12.547 -11.125 -9.164 1 92.5 116 LEU A C 1
ATOM 949 O O . LEU A 1 116 ? -12.766 -10.164 -8.414 1 92.5 116 LEU A O 1
ATOM 953 N N . LEU A 1 117 ? -11.367 -11.328 -9.664 1 94.75 117 LEU A N 1
ATOM 954 C CA . LEU A 1 117 ? -10.289 -10.344 -9.664 1 94.75 117 LEU A CA 1
ATOM 955 C C . LEU A 1 117 ? -9.867 -10 -11.086 1 94.75 117 LEU A C 1
ATOM 957 O O . LEU A 1 117 ? -9.453 -10.883 -11.844 1 94.75 117 LEU A O 1
ATOM 961 N N . GLY A 1 118 ? -9.977 -8.82 -11.508 1 91.12 118 GLY A N 1
ATOM 962 C CA . GLY A 1 118 ? -9.586 -8.352 -12.828 1 91.12 118 GLY A CA 1
ATOM 963 C C . GLY A 1 118 ? -9.609 -6.836 -12.953 1 91.12 118 GLY A C 1
ATOM 964 O O . GLY A 1 118 ? -10.078 -6.141 -12.055 1 91.12 118 GLY A O 1
ATOM 965 N N . TYR A 1 119 ? -9.125 -6.32 -14.078 1 87.38 119 TYR A N 1
ATOM 966 C CA . TYR A 1 119 ? -9.109 -4.875 -14.281 1 87.38 119 TYR A CA 1
ATOM 967 C C . TYR A 1 119 ? -10.523 -4.344 -14.516 1 87.38 119 TYR A C 1
ATOM 969 O O . TYR A 1 119 ? -10.945 -3.385 -13.867 1 87.38 119 TYR A O 1
ATOM 977 N N . LYS A 1 120 ? -11.312 -4.93 -15.367 1 83.81 120 LYS A N 1
ATOM 978 C CA . LYS A 1 120 ? -12.609 -4.395 -15.766 1 83.81 120 LYS A CA 1
ATOM 979 C C . LYS A 1 120 ? -13.75 -5.25 -15.219 1 83.81 120 LYS A C 1
ATOM 981 O O . LYS A 1 120 ? -14.867 -4.766 -15.047 1 83.81 120 LYS A O 1
ATOM 986 N N . GLY A 1 121 ? -13.562 -6.426 -14.938 1 73.25 121 GLY A N 1
ATOM 987 C CA . GLY A 1 121 ? -14.57 -7.312 -14.375 1 73.25 121 GLY A CA 1
ATOM 988 C C . GLY A 1 121 ? -15.641 -7.703 -15.367 1 73.25 121 GLY A C 1
ATOM 989 O O . GLY A 1 121 ? -16.656 -8.297 -14.992 1 73.25 121 GLY A O 1
ATOM 990 N N . ASN A 1 122 ? -15.516 -7.176 -16.562 1 61.78 122 ASN A N 1
ATOM 991 C CA . ASN A 1 122 ? -16.594 -7.422 -17.531 1 61.78 122 ASN A CA 1
ATOM 992 C C . ASN A 1 122 ? -16.734 -8.906 -17.844 1 61.78 122 ASN A C 1
ATOM 994 O O . ASN A 1 122 ? -17.703 -9.328 -18.469 1 61.78 122 ASN A O 1
ATOM 998 N N . ALA A 1 123 ? -15.734 -9.523 -17.5 1 57.56 123 ALA A N 1
ATOM 999 C CA . ALA A 1 123 ? -15.766 -10.945 -17.844 1 57.56 123 ALA A CA 1
ATOM 1000 C C . ALA A 1 123 ? -17.047 -11.602 -17.312 1 57.56 123 ALA A C 1
ATOM 1002 O O . ALA A 1 123 ? -17.562 -12.531 -17.938 1 57.56 123 ALA A O 1
ATOM 1003 N N . LEU A 1 124 ? -17.516 -11.078 -16.125 1 56.03 124 LEU A N 1
ATOM 1004 C CA . LEU A 1 124 ? -18.703 -11.703 -15.547 1 56.03 124 LEU A CA 1
ATOM 1005 C C . LEU A 1 124 ? -19.969 -10.977 -15.992 1 56.03 124 LEU A C 1
ATOM 1007 O O . LEU A 1 124 ? -21.078 -11.492 -15.82 1 56.03 124 LEU A O 1
ATOM 1011 N N . LEU A 1 125 ? -19.766 -9.609 -16.406 1 52.34 125 LEU A N 1
ATOM 1012 C CA . LEU A 1 125 ? -20.969 -8.828 -16.594 1 52.34 125 LEU A CA 1
ATOM 1013 C C . LEU A 1 125 ? -21.281 -8.641 -18.078 1 52.34 125 LEU A C 1
ATOM 1015 O O . LEU A 1 125 ? -22.422 -8.383 -18.453 1 52.34 125 LEU A O 1
ATOM 1019 N N . SER A 1 126 ? -20.375 -8.078 -18.812 1 45.09 126 SER A N 1
ATOM 1020 C CA . SER A 1 126 ? -20.75 -7.41 -20.047 1 45.09 126 SER A CA 1
ATOM 1021 C C . SER A 1 126 ? -21.562 -8.336 -20.953 1 45.09 126 SER A C 1
ATOM 1023 O O . SER A 1 126 ? -21.812 -9.484 -20.594 1 45.09 126 SER A O 1
ATOM 1025 N N . ASN A 1 127 ? -20.891 -8.367 -22.422 1 38.84 127 ASN A N 1
ATOM 1026 C CA . ASN A 1 127 ? -21.578 -8.297 -23.703 1 38.84 127 ASN A CA 1
ATOM 1027 C C . ASN A 1 127 ? -22.328 -9.586 -24 1 38.84 127 ASN A C 1
ATOM 1029 O O . ASN A 1 127 ? -21.984 -10.648 -23.484 1 38.84 127 ASN A O 1
ATOM 1033 N N . SER A 1 128 ? -23.391 -9.406 -24.828 1 39.09 128 SER A N 1
ATOM 1034 C CA . SER A 1 128 ? -24.219 -10.289 -25.641 1 39.09 128 SER A CA 1
ATOM 1035 C C . SER A 1 128 ? -23.422 -11.516 -26.094 1 39.09 128 SER A C 1
ATOM 1037 O O . SER A 1 128 ? -24 -12.516 -26.5 1 39.09 128 SER A O 1
ATOM 1039 N N . ASP A 1 129 ? -22.203 -11.328 -26.172 1 37.62 129 ASP A N 1
ATOM 1040 C CA . ASP A 1 129 ? -21.484 -12.438 -26.797 1 37.62 129 ASP A CA 1
ATOM 1041 C C . ASP A 1 129 ? -21.109 -13.492 -25.766 1 37.62 129 ASP A C 1
ATOM 1043 O O . ASP A 1 129 ? -20.562 -14.547 -26.125 1 37.62 129 ASP A O 1
ATOM 1047 N N . TYR A 1 130 ? -21.047 -13.102 -24.562 1 38.94 130 TYR A N 1
ATOM 1048 C CA . TYR A 1 130 ? -20.781 -14.219 -23.656 1 38.94 130 TYR A CA 1
ATOM 1049 C C . TYR A 1 130 ? -22.062 -14.734 -23.031 1 38.94 130 TYR A C 1
ATOM 1051 O O . TYR A 1 130 ? -22.734 -14.031 -22.266 1 38.94 130 TYR A O 1
ATOM 1059 N N . PRO A 1 131 ? -22.641 -15.68 -23.516 1 40.25 131 PRO A N 1
ATOM 1060 C CA . PRO A 1 131 ? -23.828 -16.375 -23.031 1 40.25 131 PRO A CA 1
ATOM 1061 C C . PRO A 1 131 ? -23.844 -16.5 -21.5 1 40.25 131 PRO A C 1
ATOM 1063 O O . PRO A 1 131 ? -24.922 -16.672 -20.906 1 40.25 131 PRO A O 1
ATOM 1066 N N . SER A 1 132 ? -22.781 -16.5 -20.844 1 43.53 132 SER A N 1
ATOM 1067 C CA . SER A 1 132 ? -22.703 -16.969 -19.469 1 43.53 132 SER A CA 1
ATOM 1068 C C . SER A 1 132 ? -23.281 -15.938 -18.5 1 43.53 132 SER A C 1
ATOM 1070 O O . SER A 1 132 ? -23.578 -16.266 -17.344 1 43.53 132 SER A O 1
ATOM 1072 N N . ARG A 1 133 ? -23.25 -14.594 -18.719 1 48.12 133 ARG A N 1
ATOM 1073 C CA . ARG A 1 133 ? -23.703 -13.5 -17.875 1 48.12 133 ARG A CA 1
ATOM 1074 C C . ARG A 1 133 ? -25.172 -13.656 -17.5 1 48.12 133 ARG A C 1
ATOM 1076 O O . ARG A 1 133 ? -25.531 -13.57 -16.328 1 48.12 133 ARG A O 1
ATOM 1083 N N . LEU A 1 134 ? -25.844 -13.508 -18.734 1 46.97 134 LEU A N 1
ATOM 1084 C CA . LEU A 1 134 ? -27.297 -13.555 -18.641 1 46.97 134 LEU A CA 1
ATOM 1085 C C . LEU A 1 134 ? -27.766 -14.852 -17.984 1 46.97 134 LEU A C 1
ATOM 1087 O O . LEU A 1 134 ? -28.734 -14.852 -17.219 1 46.97 134 LEU A O 1
ATOM 1091 N N . GLU A 1 135 ? -26.891 -15.672 -18.297 1 48.66 135 GLU A N 1
ATOM 1092 C CA . GLU A 1 135 ? -27.359 -16.969 -17.797 1 48.66 135 GLU A CA 1
ATOM 1093 C C . GLU A 1 135 ? -27.094 -17.109 -16.312 1 48.66 135 GLU A C 1
ATOM 1095 O O . GLU A 1 135 ? -27.938 -17.656 -15.578 1 48.66 135 GLU A O 1
ATOM 1100 N N . ILE A 1 136 ? -25.891 -16.531 -15.883 1 52.47 136 ILE A N 1
ATOM 1101 C CA . ILE A 1 136 ? -25.688 -16.594 -14.438 1 52.47 136 ILE A CA 1
ATOM 1102 C C . ILE A 1 136 ? -26.766 -15.758 -13.734 1 52.47 136 ILE A C 1
ATOM 1104 O O . ILE A 1 136 ? -27.328 -16.188 -12.727 1 52.47 136 ILE A O 1
ATOM 1108 N N . LEU A 1 137 ? -26.969 -14.578 -14.406 1 54.47 137 LEU A N 1
ATOM 1109 C CA . LEU A 1 137 ? -28.016 -13.727 -13.836 1 54.47 137 LEU A CA 1
ATOM 1110 C C . LEU A 1 137 ? -29.391 -14.359 -14 1 54.47 137 LEU A C 1
ATOM 1112 O O . LEU A 1 137 ? -30.219 -14.281 -13.102 1 54.47 137 LEU A O 1
ATOM 1116 N N . GLU A 1 138 ? -29.562 -14.883 -15.211 1 54.44 138 GLU A N 1
ATOM 1117 C CA . GLU A 1 138 ? -30.844 -15.531 -15.445 1 54.44 138 GLU A CA 1
ATOM 1118 C C . GLU A 1 138 ? -31.031 -16.75 -14.539 1 54.44 138 GLU A C 1
ATOM 1120 O O . GLU A 1 138 ? -32.125 -16.969 -14.008 1 54.44 138 GLU A O 1
ATOM 1125 N N . GLU A 1 139 ? -30.047 -17.531 -14.438 1 50.81 139 GLU A N 1
ATOM 1126 C CA . GLU A 1 139 ? -30.203 -18.734 -13.617 1 50.81 139 GLU A CA 1
ATOM 1127 C C . GLU A 1 139 ? -30.344 -18.375 -12.141 1 50.81 139 GLU A C 1
ATOM 1129 O O . GLU A 1 139 ? -31.109 -19.016 -11.414 1 50.81 139 GLU A O 1
ATOM 1134 N N . TYR A 1 140 ? -29.578 -17.281 -11.734 1 51.88 140 TYR A N 1
ATOM 1135 C CA . TYR A 1 140 ? -29.734 -16.766 -10.375 1 51.88 140 TYR A CA 1
ATOM 1136 C C . TYR A 1 140 ? -31.172 -16.328 -10.133 1 51.88 140 TYR A C 1
ATOM 1138 O O . TYR A 1 140 ? -31.703 -16.469 -9.023 1 51.88 140 TYR A O 1
ATOM 1146 N N . SER A 1 141 ? -31.797 -15.789 -11.172 1 51.97 141 SER A N 1
ATOM 1147 C CA . SER A 1 141 ? -33.188 -15.43 -11.047 1 51.97 141 SER A CA 1
ATOM 1148 C C . SER A 1 141 ? -34.062 -16.641 -10.711 1 51.97 141 SER A C 1
ATOM 1150 O O . SER A 1 141 ? -35.219 -16.516 -10.305 1 51.97 141 SER A O 1
ATOM 1152 N N . ARG A 1 142 ? -33.438 -17.828 -10.938 1 51.88 142 ARG A N 1
ATOM 1153 C CA . ARG A 1 142 ? -34.25 -19 -10.656 1 51.88 142 ARG A CA 1
ATOM 1154 C C . ARG A 1 142 ? -34.188 -19.391 -9.18 1 51.88 142 ARG A C 1
ATOM 1156 O O . ARG A 1 142 ? -34.781 -20.375 -8.75 1 51.88 142 ARG A O 1
ATOM 1163 N N . GLY A 1 143 ? -33.469 -18.562 -8.273 1 53.97 143 GLY A N 1
ATOM 1164 C CA . GLY A 1 143 ? -33.688 -18.719 -6.844 1 53.97 143 GLY A CA 1
ATOM 1165 C C . GLY A 1 143 ? -32.406 -18.906 -6.047 1 53.97 143 GLY A C 1
ATOM 1166 O O . GLY A 1 143 ? -32.438 -18.922 -4.812 1 53.97 143 GLY A O 1
ATOM 1167 N N . GLN A 1 144 ? -31.312 -19.328 -6.543 1 58.88 144 GLN A N 1
ATOM 1168 C CA . GLN A 1 144 ? -30.188 -19.562 -5.637 1 58.88 144 GLN A CA 1
ATOM 1169 C C . GLN A 1 144 ? -29.391 -18.266 -5.418 1 58.88 144 GLN A C 1
ATOM 1171 O O . GLN A 1 144 ? -29.141 -17.531 -6.363 1 58.88 144 GLN A O 1
ATOM 1176 N N . LYS A 1 145 ? -29.297 -17.969 -4.113 1 64.69 145 LYS A N 1
ATOM 1177 C CA . LYS A 1 145 ? -28.562 -16.766 -3.713 1 64.69 145 LYS A CA 1
ATOM 1178 C C . LYS A 1 145 ? -27.062 -16.953 -3.885 1 64.69 145 LYS A C 1
ATOM 1180 O O . LYS A 1 145 ? -26.469 -17.844 -3.287 1 64.69 145 LYS A O 1
ATOM 1185 N N . ILE A 1 146 ? -26.562 -16.438 -4.93 1 78.06 146 ILE A N 1
ATOM 1186 C CA . ILE A 1 146 ? -25.125 -16.438 -5.191 1 78.06 146 ILE A CA 1
ATOM 1187 C C . ILE A 1 146 ? -24.5 -15.117 -4.742 1 78.06 146 ILE A C 1
ATOM 1189 O O . ILE A 1 146 ? -25.078 -14.055 -4.965 1 78.06 146 ILE A O 1
ATOM 1193 N N . ALA A 1 147 ? -23.516 -15.234 -3.871 1 88.38 147 ALA A N 1
ATOM 1194 C CA . ALA A 1 147 ? -22.75 -14.039 -3.496 1 88.38 147 ALA A CA 1
ATOM 1195 C C . ALA A 1 147 ? -21.609 -13.789 -4.473 1 88.38 147 ALA A C 1
ATOM 1197 O O . ALA A 1 147 ? -20.906 -14.727 -4.863 1 88.38 147 ALA A O 1
ATOM 1198 N N . ILE A 1 148 ? -21.484 -12.617 -4.969 1 88.5 148 ILE A N 1
ATOM 1199 C CA . ILE A 1 148 ? -20.406 -12.234 -5.875 1 88.5 148 ILE A CA 1
ATOM 1200 C C . ILE A 1 148 ? -19.531 -11.18 -5.215 1 88.5 148 ILE A C 1
ATOM 1202 O O . ILE A 1 148 ? -20.031 -10.156 -4.742 1 88.5 148 ILE A O 1
ATOM 1206 N N . LYS A 1 149 ? -18.297 -11.422 -5.129 1 93.19 149 LYS A N 1
ATOM 1207 C CA . LYS A 1 149 ? -17.297 -10.438 -4.711 1 93.19 149 LYS A CA 1
ATOM 1208 C C . LYS A 1 149 ? -16.359 -10.086 -5.855 1 93.19 149 LYS A C 1
ATOM 1210 O O . LYS A 1 149 ? -15.594 -10.938 -6.32 1 93.19 149 LYS A O 1
ATOM 1215 N N . ALA A 1 150 ? -16.406 -8.852 -6.293 1 92.56 150 ALA A N 1
ATOM 1216 C CA . ALA A 1 150 ? -15.617 -8.422 -7.449 1 92.56 150 ALA A CA 1
ATOM 1217 C C . ALA A 1 150 ? -14.562 -7.398 -7.043 1 92.56 150 ALA A C 1
ATOM 1219 O O . ALA A 1 150 ? -14.867 -6.414 -6.363 1 92.56 150 ALA A O 1
ATOM 1220 N N . LEU A 1 151 ? -13.344 -7.668 -7.355 1 95.5 151 LEU A N 1
ATOM 1221 C CA . LEU A 1 151 ? -12.234 -6.727 -7.223 1 95.5 151 LEU A CA 1
ATOM 1222 C C . LEU A 1 151 ? -11.852 -6.145 -8.578 1 95.5 151 LEU A C 1
ATOM 1224 O O . LEU A 1 151 ? -11.383 -6.867 -9.461 1 95.5 151 LEU A O 1
ATOM 1228 N N . LEU A 1 152 ? -12.055 -4.828 -8.695 1 93.06 152 LEU A N 1
ATOM 1229 C CA . LEU A 1 152 ? -11.766 -4.145 -9.945 1 93.06 152 LEU A CA 1
ATOM 1230 C C . LEU A 1 152 ? -10.719 -3.057 -9.75 1 93.06 152 LEU A C 1
ATOM 1232 O O . LEU A 1 152 ? -10.516 -2.582 -8.625 1 93.06 152 LEU A O 1
ATOM 1236 N N . LEU A 1 153 ? -10.039 -2.717 -10.836 1 91.5 153 LEU A N 1
ATOM 1237 C CA . LEU A 1 153 ? -9.094 -1.606 -10.781 1 91.5 153 LEU A CA 1
ATOM 1238 C C . LEU A 1 153 ? -9.82 -0.284 -10.562 1 91.5 153 LEU A C 1
ATOM 1240 O O . LEU A 1 153 ? -10.875 -0.049 -11.164 1 91.5 153 LEU A O 1
ATOM 1244 N N . SER A 1 154 ? -9.281 0.521 -9.703 1 87.31 154 SER A N 1
ATOM 1245 C CA . SER A 1 154 ? -9.844 1.855 -9.516 1 87.31 154 SER A CA 1
ATOM 1246 C C . SER A 1 154 ? -9.797 2.66 -10.812 1 87.31 154 SER A C 1
ATOM 1248 O O . SER A 1 154 ? -8.766 2.695 -11.492 1 87.31 154 SER A O 1
ATOM 1250 N N . PRO A 1 155 ? -10.859 3.295 -11.117 1 81.62 155 PRO A N 1
ATOM 1251 C CA . PRO A 1 155 ? -10.875 4.121 -12.328 1 81.62 155 PRO A CA 1
ATOM 1252 C C . PRO A 1 155 ? -9.859 5.262 -12.273 1 81.62 155 PRO A C 1
ATOM 1254 O O . PRO A 1 155 ? -9.453 5.781 -13.32 1 81.62 155 PRO A O 1
ATOM 1257 N N . GLN A 1 156 ? -9.422 5.629 -11.141 1 74.5 156 GLN A N 1
ATOM 1258 C CA . GLN A 1 156 ? -8.477 6.73 -10.977 1 74.5 156 GLN A CA 1
ATOM 1259 C C . GLN A 1 156 ? -7.043 6.262 -11.195 1 74.5 156 GLN A C 1
ATOM 1261 O O . GLN A 1 156 ? -6.141 7.078 -11.391 1 74.5 156 GLN A O 1
ATOM 1266 N N . ALA A 1 157 ? -6.855 4.992 -11.102 1 80.19 157 ALA A N 1
ATOM 1267 C CA . ALA A 1 157 ? -5.508 4.445 -11.258 1 80.19 157 ALA A CA 1
ATOM 1268 C C . ALA A 1 157 ? -5.168 4.246 -12.734 1 80.19 157 ALA A C 1
ATOM 1270 O O . ALA A 1 157 ? -4.816 3.141 -13.148 1 80.19 157 ALA A O 1
ATOM 1271 N N . LYS A 1 158 ? -5.105 5.227 -13.469 1 77.88 158 LYS A N 1
ATOM 1272 C CA . LYS A 1 158 ? -4.938 5.188 -14.914 1 77.88 158 LYS A CA 1
ATOM 1273 C C . LYS A 1 158 ? -3.527 4.742 -15.297 1 77.88 158 LYS A C 1
ATOM 1275 O O . LYS A 1 158 ? -3.301 4.258 -16.406 1 77.88 158 LYS A O 1
ATOM 1280 N N . GLN A 1 159 ? -2.609 4.891 -14.422 1 78.69 159 GLN A N 1
ATOM 1281 C CA . GLN A 1 159 ? -1.223 4.535 -14.711 1 78.69 159 GLN A CA 1
ATOM 1282 C C . GLN A 1 159 ? -1.087 3.047 -15.008 1 78.69 159 GLN A C 1
ATOM 1284 O O . GLN A 1 159 ? -0.268 2.648 -15.844 1 78.69 159 GLN A O 1
ATOM 1289 N N . TYR A 1 160 ? -1.879 2.295 -14.336 1 83.31 160 TYR A N 1
ATOM 1290 C CA . TYR A 1 160 ? -1.771 0.855 -14.539 1 83.31 160 TYR A CA 1
ATOM 1291 C C . TYR A 1 160 ? -2.383 0.444 -15.875 1 83.31 160 TYR A C 1
ATOM 1293 O O . TYR A 1 160 ? -1.941 -0.528 -16.484 1 83.31 160 TYR A O 1
ATOM 1301 N N . VAL A 1 161 ? -3.385 1.2 -16.328 1 82.38 161 VAL A N 1
ATOM 1302 C CA . VAL A 1 161 ? -3.945 0.953 -17.641 1 82.38 161 VAL A CA 1
ATOM 1303 C C . VAL A 1 161 ? -2.941 1.368 -18.719 1 82.38 161 VAL A C 1
ATOM 1305 O O . VAL A 1 161 ? -2.781 0.679 -19.734 1 82.38 161 VAL A O 1
ATOM 1308 N N . LYS A 1 162 ? -2.326 2.473 -18.5 1 81.31 162 LYS A N 1
ATOM 1309 C CA . LYS A 1 162 ? -1.305 2.939 -19.438 1 81.31 162 LYS A CA 1
ATOM 1310 C C . LYS A 1 162 ? -0.152 1.945 -19.531 1 81.31 162 LYS A C 1
ATOM 1312 O O . LYS A 1 162 ? 0.326 1.643 -20.625 1 81.31 162 LYS A O 1
ATOM 1317 N N . LYS A 1 163 ? 0.263 1.5 -18.406 1 81.56 163 LYS A N 1
ATOM 1318 C CA . LYS A 1 163 ? 1.333 0.506 -18.375 1 81.56 163 LYS A CA 1
ATOM 1319 C C . LYS A 1 163 ? 0.928 -0.752 -19.141 1 81.56 163 LYS A C 1
ATOM 1321 O O . LYS A 1 163 ? 1.731 -1.32 -19.891 1 81.56 163 LYS A O 1
ATOM 1326 N N . ARG A 1 164 ? -0.269 -1.15 -18.906 1 83.62 164 ARG A N 1
ATOM 1327 C CA . ARG A 1 164 ? -0.775 -2.322 -19.609 1 83.62 164 ARG A CA 1
ATOM 1328 C C . ARG A 1 164 ? -0.816 -2.076 -21.109 1 83.62 164 ARG A C 1
ATOM 1330 O O . ARG A 1 164 ? -0.518 -2.975 -21.906 1 83.62 164 ARG A O 1
ATOM 1337 N N . SER A 1 165 ? -1.166 -0.9 -21.469 1 83.69 165 SER A N 1
ATOM 1338 C CA . SER A 1 165 ? -1.196 -0.548 -22.875 1 83.69 165 SER A CA 1
ATOM 1339 C C . SER A 1 165 ? 0.19 -0.654 -23.5 1 83.69 165 SER A C 1
ATOM 1341 O O . SER A 1 165 ? 0.333 -1.136 -24.625 1 83.69 165 SER A O 1
ATOM 1343 N N . VAL A 1 166 ? 1.13 -0.219 -22.766 1 82.88 166 VAL A N 1
ATOM 1344 C CA . VAL A 1 166 ? 2.506 -0.298 -23.234 1 82.88 166 VAL A CA 1
ATOM 1345 C C . VAL A 1 166 ? 2.93 -1.761 -23.359 1 82.88 166 VAL A C 1
ATOM 1347 O O . VAL A 1 166 ? 3.551 -2.158 -24.344 1 82.88 166 VAL A O 1
ATOM 1350 N N . GLU A 1 167 ? 2.578 -2.545 -22.391 1 83.19 167 GLU A N 1
ATOM 1351 C CA . GLU A 1 167 ? 2.912 -3.967 -22.406 1 83.19 167 GLU A CA 1
ATOM 1352 C C . GLU A 1 167 ? 2.271 -4.676 -23.594 1 83.19 167 GLU A C 1
ATOM 1354 O O . GLU A 1 167 ? 2.836 -5.633 -24.125 1 83.19 167 GLU A O 1
ATOM 1359 N N . LEU A 1 168 ? 1.099 -4.238 -23.953 1 85.19 168 LEU A N 1
ATOM 1360 C CA . LEU A 1 168 ? 0.357 -4.863 -25.047 1 85.19 168 LEU A CA 1
ATOM 1361 C C . LEU A 1 168 ? 0.778 -4.285 -26.391 1 85.19 168 LEU A C 1
ATOM 1363 O O . LEU A 1 168 ? 0.49 -4.867 -27.438 1 85.19 168 LEU A O 1
ATOM 1367 N N . GLY A 1 169 ? 1.482 -3.207 -26.328 1 80.06 169 GLY A N 1
ATOM 1368 C CA . GLY A 1 169 ? 1.836 -2.518 -27.562 1 80.06 169 GLY A CA 1
ATOM 1369 C C . GLY A 1 169 ? 0.659 -1.815 -28.203 1 80.06 169 GLY A C 1
ATOM 1370 O O . GLY A 1 169 ? 0.601 -1.697 -29.438 1 80.06 169 GLY A O 1
ATOM 1371 N N . GLU A 1 170 ? -0.383 -1.621 -27.516 1 76.31 170 GLU A N 1
ATOM 1372 C CA . GLU A 1 170 ? -1.579 -0.949 -28.016 1 76.31 170 GLU A CA 1
ATOM 1373 C C . GLU A 1 170 ? -1.646 0.495 -27.531 1 76.31 170 GLU A C 1
ATOM 1375 O O . GLU A 1 170 ? -1.334 0.778 -26.375 1 76.31 170 GLU A O 1
ATOM 1380 N N . LYS A 1 171 ? -1.9 1.316 -28.609 1 66.12 171 LYS A N 1
ATOM 1381 C CA . LYS A 1 171 ? -2.008 2.73 -28.266 1 66.12 171 LYS A CA 1
ATOM 1382 C C . LYS A 1 171 ? -3.416 3.074 -27.781 1 66.12 171 LYS A C 1
ATOM 1384 O O . LYS A 1 171 ? -4.398 2.508 -28.266 1 66.12 171 LYS A O 1
ATOM 1389 N N . ASN A 1 172 ? -3.748 3.881 -26.734 1 63.28 172 ASN A N 1
ATOM 1390 C CA . ASN A 1 172 ? -4.973 4.551 -26.312 1 63.28 172 ASN A CA 1
ATOM 1391 C C . ASN A 1 172 ? -5.895 3.602 -25.547 1 63.28 172 ASN A C 1
ATOM 1393 O O . ASN A 1 172 ? -7.113 3.795 -25.531 1 63.28 172 ASN A O 1
ATOM 1397 N N . LEU A 1 173 ? -5.445 2.5 -25.078 1 64.25 173 LEU A N 1
ATOM 1398 C CA . LEU A 1 173 ? -6.25 1.582 -24.281 1 64.25 173 LEU A CA 1
ATOM 1399 C C . LEU A 1 173 ? -6.789 2.273 -23.031 1 64.25 173 LEU A C 1
ATOM 1401 O O . LEU A 1 173 ? -7.871 1.935 -22.547 1 64.25 173 LEU A O 1
ATOM 1405 N N . HIS A 1 174 ? -6.156 3.299 -22.625 1 62.22 174 HIS A N 1
ATOM 1406 C CA . HIS A 1 174 ? -6.406 3.871 -21.312 1 62.22 174 HIS A CA 1
ATOM 1407 C C . HIS A 1 174 ? -7.746 4.602 -21.281 1 62.22 174 HIS A C 1
ATOM 1409 O O . HIS A 1 174 ? -8.453 4.555 -20.266 1 62.22 174 HIS A O 1
ATOM 1415 N N . ARG A 1 175 ? -8.133 5.293 -22.281 1 60.28 175 ARG A N 1
ATOM 1416 C CA . ARG A 1 175 ? -9.375 6.059 -22.266 1 60.28 175 ARG A CA 1
ATOM 1417 C C . ARG A 1 175 ? -10.586 5.133 -22.203 1 60.28 175 ARG A C 1
ATOM 1419 O O . ARG A 1 175 ? -11.492 5.348 -21.391 1 60.28 175 ARG A O 1
ATOM 1426 N N . ASN A 1 176 ? -10.539 4.141 -22.891 1 70.38 176 ASN A N 1
ATOM 1427 C CA . ASN A 1 176 ? -11.68 3.23 -22.969 1 70.38 176 ASN A CA 1
ATOM 1428 C C . ASN A 1 176 ? -11.758 2.316 -21.75 1 70.38 176 ASN A C 1
ATOM 1430 O O . ASN A 1 176 ? -12.852 2.027 -21.266 1 70.38 176 ASN A O 1
ATOM 1434 N N . HIS A 1 177 ? -10.648 2.129 -21.172 1 76.5 177 HIS A N 1
ATOM 1435 C CA . HIS A 1 177 ? -10.617 1.177 -20.062 1 76.5 177 HIS A CA 1
ATOM 1436 C C . HIS A 1 177 ? -11.211 1.786 -18.797 1 76.5 177 HIS A C 1
ATOM 1438 O O . HIS A 1 177 ? -11.945 1.119 -18.078 1 76.5 177 HIS A O 1
ATOM 1444 N N . SER A 1 178 ? -10.93 3.068 -18.594 1 75.5 178 SER A N 1
ATOM 1445 C CA . SER A 1 178 ? -11.484 3.717 -17.406 1 75.5 178 SER A CA 1
ATOM 1446 C C . SER A 1 178 ? -13.008 3.77 -17.469 1 75.5 178 SER A C 1
ATOM 1448 O O . SER A 1 178 ? -13.688 3.52 -16.469 1 75.5 178 SER A O 1
ATOM 1450 N N . ARG A 1 179 ? -13.516 4.066 -18.594 1 77.94 179 ARG A N 1
ATOM 1451 C CA . ARG A 1 179 ? -14.961 4.094 -18.781 1 77.94 179 ARG A CA 1
ATOM 1452 C C . ARG A 1 179 ? -15.562 2.705 -18.625 1 77.94 179 ARG A C 1
ATOM 1454 O O . ARG A 1 179 ? -16.641 2.555 -18.031 1 77.94 179 ARG A O 1
ATOM 1461 N N . ASP A 1 180 ? -14.836 1.72 -19.125 1 81.88 180 ASP A N 1
ATOM 1462 C CA . ASP A 1 180 ? -15.312 0.345 -19.016 1 81.88 180 ASP A CA 1
ATOM 1463 C C . ASP A 1 180 ? -15.414 -0.083 -17.547 1 81.88 180 ASP A C 1
ATOM 1465 O O . ASP A 1 180 ? -16.344 -0.792 -17.172 1 81.88 180 ASP A O 1
ATOM 1469 N N . ILE A 1 181 ? -14.461 0.34 -16.797 1 85.62 181 ILE A N 1
ATOM 1470 C CA . ILE A 1 181 ? -14.453 -0.007 -15.383 1 85.62 181 ILE A CA 1
ATOM 1471 C C . ILE A 1 181 ? -15.633 0.664 -14.68 1 85.62 181 ILE A C 1
ATOM 1473 O O . ILE A 1 181 ? -16.344 0.027 -13.898 1 85.62 181 ILE A O 1
ATOM 1477 N N . GLU A 1 182 ? -15.805 1.902 -15.008 1 84.19 182 GLU A N 1
ATOM 1478 C CA . GLU A 1 182 ? -16.922 2.629 -14.422 1 84.19 182 GLU A CA 1
ATOM 1479 C C . GLU A 1 182 ? -18.25 1.976 -14.789 1 84.19 182 GLU A C 1
ATOM 1481 O O . GLU A 1 182 ? -19.141 1.848 -13.945 1 84.19 182 GLU A O 1
ATOM 1486 N N . ASP A 1 183 ? -18.344 1.535 -16.031 1 83.5 183 ASP A N 1
ATOM 1487 C CA . ASP A 1 183 ? -19.562 0.846 -16.469 1 83.5 183 ASP A CA 1
ATOM 1488 C C . ASP A 1 183 ? -19.766 -0.455 -15.703 1 83.5 183 ASP A C 1
ATOM 1490 O O . ASP A 1 183 ? -20.891 -0.798 -15.352 1 83.5 183 ASP A O 1
ATOM 1494 N N . SER A 1 184 ? -18.688 -1.192 -15.508 1 85.06 184 SER A N 1
ATOM 1495 C CA . SER A 1 184 ? -18.781 -2.436 -14.75 1 85.06 184 SER A CA 1
ATOM 1496 C C . SER A 1 184 ? -19.281 -2.184 -13.328 1 85.06 184 SER A C 1
ATOM 1498 O O . SER A 1 184 ? -20.094 -2.941 -12.812 1 85.06 184 SER A O 1
ATOM 1500 N N . ILE A 1 185 ? -18.797 -1.128 -12.742 1 86.94 185 ILE A N 1
ATOM 1501 C CA . ILE A 1 185 ? -19.188 -0.783 -11.383 1 86.94 185 ILE A CA 1
ATOM 1502 C C . ILE A 1 185 ? -20.688 -0.479 -11.344 1 86.94 185 ILE A C 1
ATOM 1504 O O . ILE A 1 185 ? -21.391 -0.951 -10.453 1 86.94 185 ILE A O 1
ATOM 1508 N N . VAL A 1 186 ? -21.141 0.276 -12.305 1 84.31 186 VAL A N 1
ATOM 1509 C CA . VAL A 1 186 ? -22.562 0.63 -12.391 1 84.31 186 VAL A CA 1
ATOM 1510 C C . VAL A 1 186 ? -23.391 -0.632 -12.57 1 84.31 186 VAL A C 1
ATOM 1512 O O . VAL A 1 186 ? -24.453 -0.781 -11.945 1 84.31 186 VAL A O 1
ATOM 1515 N N . ASN A 1 187 ? -22.938 -1.516 -13.398 1 81.56 187 ASN A N 1
ATOM 1516 C CA . ASN A 1 187 ? -23.656 -2.76 -13.648 1 81.56 187 ASN A CA 1
ATOM 1517 C C . ASN A 1 187 ? -23.734 -3.621 -12.391 1 81.56 187 ASN A C 1
ATOM 1519 O O . ASN A 1 187 ? -24.781 -4.184 -12.078 1 81.56 187 ASN A O 1
ATOM 1523 N N . PHE A 1 188 ? -22.656 -3.719 -11.688 1 84.44 188 PHE A N 1
ATOM 1524 C CA . PHE A 1 188 ? -22.656 -4.484 -10.445 1 84.44 188 PHE A CA 1
ATOM 1525 C C . PHE A 1 188 ? -23.609 -3.861 -9.422 1 84.44 188 PHE A C 1
ATOM 1527 O O . PHE A 1 188 ? -24.281 -4.578 -8.688 1 84.44 188 PHE A O 1
ATOM 1534 N N . ARG A 1 189 ? -23.609 -2.59 -9.398 1 84.69 189 ARG A N 1
ATOM 1535 C CA . ARG A 1 189 ? -24.5 -1.89 -8.484 1 84.69 189 ARG A CA 1
ATOM 1536 C C . ARG A 1 189 ? -25.969 -2.191 -8.82 1 84.69 189 ARG A C 1
ATOM 1538 O O . ARG A 1 189 ? -26.781 -2.424 -7.918 1 84.69 189 ARG A O 1
ATOM 1545 N N . LYS A 1 190 ? -26.297 -2.15 -10.102 1 80.38 190 LYS A N 1
ATOM 1546 C CA . LYS A 1 190 ? -27.656 -2.451 -10.547 1 80.38 190 LYS A CA 1
ATOM 1547 C C . LYS A 1 190 ? -28.062 -3.863 -10.141 1 80.38 190 LYS A C 1
ATOM 1549 O O . LYS A 1 190 ? -29.188 -4.082 -9.703 1 80.38 190 LYS A O 1
ATOM 1554 N N . VAL A 1 191 ? -27.156 -4.77 -10.305 1 77.75 191 VAL A N 1
ATOM 1555 C CA . VAL A 1 191 ? -27.438 -6.156 -9.945 1 77.75 191 VAL A CA 1
ATOM 1556 C C . VAL A 1 191 ? -27.688 -6.266 -8.445 1 77.75 191 VAL A C 1
ATOM 1558 O O . VAL A 1 191 ? -28.594 -6.98 -8.016 1 77.75 191 VAL A O 1
ATOM 1561 N N . LYS A 1 192 ? -26.922 -5.582 -7.656 1 81.81 192 LYS A N 1
ATOM 1562 C CA . LYS A 1 192 ? -27.094 -5.578 -6.203 1 81.81 192 LYS A CA 1
ATOM 1563 C C . LYS A 1 192 ? -28.453 -5.008 -5.809 1 81.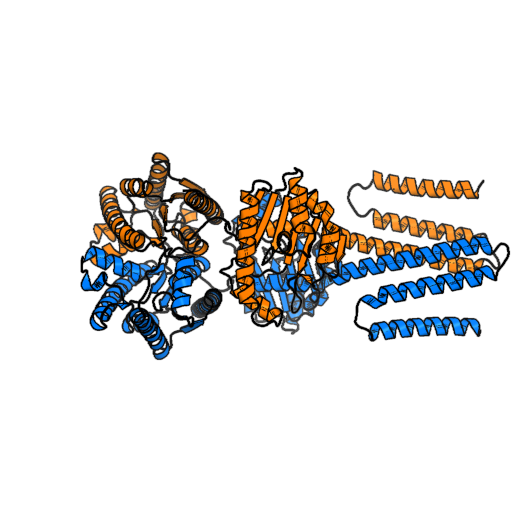81 192 LYS A C 1
ATOM 1565 O O . LYS A 1 192 ? -29.141 -5.574 -4.961 1 81.81 192 LYS A O 1
ATOM 1570 N N . GLU A 1 193 ? -28.734 -3.939 -6.406 1 81.44 193 GLU A N 1
ATOM 1571 C CA . GLU A 1 193 ? -29.969 -3.232 -6.055 1 81.44 193 GLU A CA 1
ATOM 1572 C C . GLU A 1 193 ? -31.203 -4.023 -6.48 1 81.44 193 GLU A C 1
ATOM 1574 O O . GLU A 1 193 ? -32.25 -3.912 -5.859 1 81.44 193 GLU A O 1
ATOM 1579 N N . ASN A 1 194 ? -31.047 -4.719 -7.496 1 74.62 194 ASN A N 1
ATOM 1580 C CA . ASN A 1 194 ? -32.156 -5.543 -7.965 1 74.62 194 ASN A CA 1
ATOM 1581 C C . ASN A 1 194 ? -32.469 -6.676 -6.988 1 74.62 194 ASN A C 1
ATOM 1583 O O . ASN A 1 194 ? -33.531 -7.289 -7.062 1 74.62 194 ASN A O 1
ATOM 1587 N N . GLY A 1 195 ? -31.547 -6.895 -5.996 1 71.75 195 GLY A N 1
ATOM 1588 C CA . GLY A 1 195 ? -31.812 -7.801 -4.891 1 71.75 195 GLY A CA 1
ATOM 1589 C C . GLY A 1 195 ? -31.641 -9.266 -5.262 1 71.75 195 GLY A C 1
ATOM 1590 O O . GLY A 1 195 ? -31.828 -10.148 -4.426 1 71.75 195 GLY A O 1
ATOM 1591 N N . ILE A 1 196 ? -31.391 -9.555 -6.504 1 66.06 196 ILE A N 1
ATOM 1592 C CA . ILE A 1 196 ? -31.297 -10.945 -6.934 1 66.06 196 ILE A CA 1
ATOM 1593 C C . ILE A 1 196 ? -29.984 -11.555 -6.457 1 66.06 196 ILE A C 1
ATOM 1595 O O . ILE A 1 196 ? -29.953 -12.688 -5.961 1 66.06 196 ILE A O 1
ATOM 1599 N N . LEU A 1 197 ? -28.906 -10.805 -6.543 1 75.69 197 LEU A N 1
ATOM 1600 C CA . LEU A 1 197 ? -27.578 -11.266 -6.156 1 75.69 197 LEU A CA 1
ATOM 1601 C C . LEU A 1 197 ? -26.984 -10.383 -5.066 1 75.69 197 LEU A C 1
ATOM 1603 O O . LEU A 1 197 ? -27.312 -9.195 -4.973 1 75.69 197 LEU A O 1
ATOM 1607 N N . ASP A 1 198 ? -26.297 -11.109 -4.188 1 85.19 198 ASP A N 1
ATOM 1608 C CA . ASP A 1 198 ? -25.5 -10.367 -3.221 1 85.19 198 ASP A CA 1
ATOM 1609 C C . ASP A 1 198 ? -24.141 -9.984 -3.812 1 85.19 198 ASP A C 1
ATOM 1611 O O . ASP A 1 198 ? -23.25 -10.836 -3.947 1 85.19 198 ASP A O 1
ATOM 1615 N N . VAL A 1 199 ? -24.094 -8.758 -4.176 1 87.62 199 VAL A N 1
ATOM 1616 C CA . VAL A 1 199 ? -22.891 -8.336 -4.891 1 87.62 199 VAL A CA 1
ATOM 1617 C C . VAL A 1 199 ? -22.109 -7.34 -4.039 1 87.62 199 VAL A C 1
ATOM 1619 O O . VAL A 1 199 ? -22.672 -6.383 -3.512 1 87.62 199 VAL A O 1
ATOM 1622 N N . GLU A 1 200 ? -20.906 -7.656 -3.809 1 91.44 200 GLU A N 1
ATOM 1623 C CA . GLU A 1 200 ? -19.938 -6.711 -3.262 1 91.44 200 GLU A CA 1
ATOM 1624 C C . GLU A 1 200 ? -18.844 -6.383 -4.281 1 91.44 200 GLU A C 1
ATOM 1626 O O . GLU A 1 200 ? -18.391 -7.262 -5.02 1 91.44 200 GLU A O 1
ATOM 1631 N N . CYS A 1 201 ? -18.531 -5.16 -4.398 1 92.31 201 CYS A N 1
ATOM 1632 C CA . CYS A 1 201 ? -17.531 -4.707 -5.344 1 92.31 201 CYS A CA 1
ATOM 1633 C C . CYS A 1 201 ? -16.531 -3.768 -4.668 1 92.31 201 CYS A C 1
ATOM 1635 O O . CYS A 1 201 ? -16.922 -2.855 -3.939 1 92.31 201 CYS A O 1
ATOM 1637 N N . ARG A 1 202 ? -15.281 -4.086 -4.82 1 93.94 202 ARG A N 1
ATOM 1638 C CA . ARG A 1 202 ? -14.234 -3.246 -4.254 1 93.94 202 ARG A CA 1
ATOM 1639 C C . ARG A 1 202 ? -13.219 -2.842 -5.316 1 93.94 202 ARG A C 1
ATOM 1641 O O . ARG A 1 202 ? -13.109 -3.494 -6.355 1 93.94 202 ARG A O 1
ATOM 1648 N N . LEU A 1 203 ? -12.555 -1.732 -5.043 1 92.12 203 LEU A N 1
ATOM 1649 C CA . LEU A 1 203 ? -11.602 -1.163 -5.992 1 92.12 203 LEU A CA 1
ATOM 1650 C C . LEU A 1 203 ? -10.188 -1.199 -5.434 1 92.12 203 LEU A C 1
ATOM 1652 O O . LEU A 1 203 ? -9.961 -0.84 -4.273 1 92.12 203 LEU A O 1
ATOM 1656 N N . PHE A 1 204 ? -9.266 -1.706 -6.246 1 91.19 204 PHE A N 1
ATOM 1657 C CA . PHE A 1 204 ? -7.859 -1.732 -5.855 1 91.19 204 PHE A CA 1
ATOM 1658 C C . PHE A 1 204 ? -7.023 -0.852 -6.777 1 91.19 204 PHE A C 1
ATOM 1660 O O . PHE A 1 204 ? -7.504 -0.406 -7.82 1 91.19 204 PHE A O 1
ATOM 1667 N N . SER A 1 205 ? -5.711 -0.55 -6.426 1 84.69 205 SER A N 1
ATOM 1668 C CA . SER A 1 205 ? -4.828 0.302 -7.215 1 84.69 205 SER A CA 1
ATOM 1669 C C . SER A 1 205 ? -3.434 -0.302 -7.332 1 84.69 205 SER A C 1
ATOM 1671 O O . SER A 1 205 ? -2.453 0.3 -6.891 1 84.69 205 SER A O 1
ATOM 1673 N N . GLU A 1 206 ? -3.312 -1.416 -7.953 1 85.88 206 GLU A N 1
ATOM 1674 C CA . GLU A 1 206 ? -2.033 -2.062 -8.227 1 85.88 206 GLU A CA 1
ATOM 1675 C C . GLU A 1 206 ? -2.053 -2.766 -9.586 1 85.88 206 GLU A C 1
ATOM 1677 O O . GLU A 1 206 ? -3.123 -3.035 -10.133 1 85.88 206 GLU A O 1
ATOM 1682 N N . ALA A 1 207 ? -0.855 -2.998 -10.047 1 85.88 207 ALA A N 1
ATOM 1683 C CA . ALA A 1 207 ? -0.765 -3.732 -11.305 1 85.88 207 ALA A CA 1
ATOM 1684 C C . ALA A 1 207 ? -1.095 -5.211 -11.102 1 85.88 207 ALA A C 1
ATOM 1686 O O . ALA A 1 207 ? -0.621 -5.832 -10.148 1 85.88 207 ALA A O 1
ATOM 1687 N N . LEU A 1 208 ? -1.906 -5.746 -11.977 1 89.25 208 LEU A N 1
ATOM 1688 C CA . LEU A 1 208 ? -2.266 -7.156 -11.859 1 89.25 208 LEU A CA 1
ATOM 1689 C C . LEU A 1 208 ? -1.326 -8.023 -12.695 1 89.25 208 LEU A C 1
ATOM 1691 O O . LEU A 1 208 ? -0.894 -7.617 -13.773 1 89.25 208 LEU A O 1
ATOM 1695 N N . LYS A 1 209 ? -1.089 -9.203 -12.18 1 89.25 209 LYS A N 1
ATOM 1696 C CA . LYS A 1 209 ? -0.334 -10.227 -12.891 1 89.25 209 LYS A CA 1
ATOM 1697 C C . LYS A 1 209 ? -1.25 -11.352 -13.367 1 89.25 209 LYS A C 1
ATOM 1699 O O . LYS A 1 209 ? -0.958 -12.016 -14.367 1 89.25 209 LYS A O 1
ATOM 1704 N N . TRP A 1 210 ? -2.266 -11.469 -12.594 1 90.25 210 TRP A N 1
ATOM 1705 C CA . TRP A 1 210 ? -3.207 -12.547 -12.891 1 90.25 210 TRP A CA 1
ATOM 1706 C C . TRP A 1 210 ? -4.648 -12.07 -12.719 1 90.25 210 TRP A C 1
ATOM 1708 O O . TRP A 1 210 ? -4.922 -11.18 -11.906 1 90.25 210 TRP A O 1
ATOM 1718 N N . SER A 1 211 ? -5.453 -12.57 -13.578 1 91.12 211 SER A N 1
ATOM 1719 C CA . SER A 1 211 ? -6.898 -12.5 -13.414 1 91.12 211 SER A CA 1
ATOM 1720 C C . SER A 1 211 ? -7.445 -13.781 -12.789 1 91.12 211 SER A C 1
ATOM 1722 O O . SER A 1 211 ? -7.086 -14.883 -13.211 1 91.12 211 SER A O 1
ATOM 1724 N N . LEU A 1 212 ? -8.266 -13.648 -11.781 1 93.31 212 LEU A N 1
ATOM 1725 C CA . LEU A 1 212 ? -8.727 -14.812 -11.031 1 93.31 212 LEU A CA 1
ATOM 1726 C C . LEU A 1 212 ? -10.25 -14.875 -11.008 1 93.31 212 LEU A C 1
ATOM 1728 O O . LEU A 1 212 ? -10.914 -13.852 -10.82 1 93.31 212 LEU A O 1
ATOM 1732 N N . LEU A 1 213 ? -10.789 -16.016 -11.273 1 91.94 213 LEU A N 1
ATOM 1733 C CA . LEU A 1 213 ? -12.211 -16.312 -11.125 1 91.94 213 LEU A CA 1
ATOM 1734 C C . LEU A 1 213 ? -12.414 -17.562 -10.281 1 91.94 213 LEU A C 1
ATOM 1736 O O . LEU A 1 213 ? -11.984 -18.656 -10.672 1 91.94 213 LEU A O 1
ATOM 1740 N N . PHE A 1 214 ? -13.062 -17.375 -9.117 1 93.69 214 PHE A N 1
ATOM 1741 C CA . PHE A 1 214 ? -13.242 -18.469 -8.172 1 93.69 214 PHE A CA 1
ATOM 1742 C C . PHE A 1 214 ? -14.672 -18.984 -8.203 1 93.69 214 PHE A C 1
ATOM 1744 O O . PHE A 1 214 ? -15.625 -18.203 -8.156 1 93.69 214 PHE A O 1
ATOM 1751 N N . SER A 1 215 ? -14.844 -20.234 -8.336 1 91.38 215 SER A N 1
ATOM 1752 C CA . SER A 1 215 ? -16.047 -20.938 -7.883 1 91.38 215 SER A CA 1
ATOM 1753 C C . SER A 1 215 ? -15.82 -21.609 -6.539 1 91.38 215 SER A C 1
ATOM 1755 O O . SER A 1 215 ? -14.781 -21.406 -5.902 1 91.38 215 SER A O 1
ATOM 1757 N N . ASP A 1 216 ? -16.766 -22.344 -6.086 1 92.31 216 ASP A N 1
ATOM 1758 C CA . ASP A 1 216 ? -16.594 -23.031 -4.809 1 92.31 216 ASP A CA 1
ATOM 1759 C C . ASP A 1 216 ? -15.5 -24.094 -4.898 1 92.31 216 ASP A C 1
ATOM 1761 O O . ASP A 1 216 ? -14.773 -24.328 -3.932 1 92.31 216 ASP A O 1
ATOM 1765 N N . LYS A 1 217 ? -15.281 -24.578 -6.129 1 92.06 217 LYS A N 1
ATOM 1766 C CA . LYS A 1 217 ? -14.414 -25.75 -6.242 1 92.06 217 LYS A CA 1
ATOM 1767 C C . LYS A 1 217 ? -13.164 -25.422 -7.062 1 92.06 217 LYS A C 1
ATOM 1769 O O . LYS A 1 217 ? -12.117 -26.047 -6.879 1 92.06 217 LYS A O 1
ATOM 1774 N N . TYR A 1 218 ? -13.328 -24.453 -7.902 1 92.75 218 TYR A N 1
ATOM 1775 C CA . TYR A 1 218 ? -12.266 -24.266 -8.875 1 92.75 218 TYR A CA 1
ATOM 1776 C C . TYR A 1 218 ? -11.875 -22.797 -8.969 1 92.75 218 TYR A C 1
ATOM 1778 O O . TYR A 1 218 ? -12.602 -21.922 -8.5 1 92.75 218 TYR A O 1
ATOM 1786 N N . ILE A 1 219 ? -10.68 -22.578 -9.453 1 93.75 219 ILE A N 1
ATOM 1787 C CA . ILE A 1 219 ? -10.172 -21.25 -9.773 1 93.75 219 ILE A CA 1
ATOM 1788 C C . ILE A 1 219 ? -9.703 -21.203 -11.227 1 93.75 219 ILE A C 1
ATOM 1790 O O . ILE A 1 219 ? -8.992 -22.094 -11.68 1 93.75 219 ILE A O 1
ATOM 1794 N N . LEU A 1 220 ? -10.164 -20.234 -11.93 1 91.12 220 LEU A N 1
ATOM 1795 C CA . LEU A 1 220 ? -9.578 -19.938 -13.234 1 91.12 220 LEU A CA 1
ATOM 1796 C C . LEU A 1 220 ? -8.523 -18.844 -13.109 1 91.12 220 LEU A C 1
ATOM 1798 O O . LEU A 1 220 ? -8.789 -17.766 -12.555 1 91.12 220 LEU A O 1
ATOM 1802 N N . VAL A 1 221 ? -7.32 -19.156 -13.562 1 90.56 221 VAL A N 1
ATOM 1803 C CA . VAL A 1 221 ? -6.219 -18.203 -13.5 1 90.56 221 VAL A CA 1
ATOM 1804 C C . VAL A 1 221 ? -5.789 -17.828 -14.914 1 90.56 221 VAL A C 1
ATOM 1806 O O . VAL A 1 221 ? -5.398 -18.688 -15.703 1 90.56 221 VAL A O 1
ATOM 1809 N N . SER A 1 222 ? -5.953 -16.578 -15.242 1 88.38 222 SER A N 1
ATOM 1810 C CA . SER A 1 222 ? -5.418 -16.016 -16.469 1 88.38 222 SER A CA 1
ATOM 1811 C C . SER A 1 222 ? -4.297 -15.016 -16.188 1 88.38 222 SER A C 1
ATOM 1813 O O . SER A 1 222 ? -4.121 -14.578 -15.055 1 88.38 222 SER A O 1
ATOM 1815 N N . PHE A 1 223 ? -3.52 -14.703 -17.234 1 86.5 223 PHE A N 1
ATOM 1816 C CA . PHE A 1 223 ? -2.301 -13.938 -16.984 1 86.5 223 PHE A CA 1
ATOM 1817 C C . PHE A 1 223 ? -2.299 -12.648 -17.797 1 86.5 223 PHE A C 1
ATOM 1819 O O . PHE A 1 223 ? -2.717 -12.641 -18.969 1 86.5 223 PHE A O 1
ATOM 1826 N N . TYR A 1 224 ? -1.887 -11.648 -17.125 1 88.06 224 TYR A N 1
ATOM 1827 C CA . TYR A 1 224 ? -1.631 -10.391 -17.812 1 88.06 224 TYR A CA 1
ATOM 1828 C C . TYR A 1 224 ? -0.199 -10.344 -18.344 1 88.06 224 TYR A C 1
ATOM 1830 O O . TYR A 1 224 ? 0.595 -9.5 -17.906 1 88.06 224 TYR A O 1
ATOM 1838 N N . ASN A 1 225 ? 0.047 -11.18 -19.234 1 80.12 225 ASN A N 1
ATOM 1839 C CA . ASN A 1 225 ? 1.389 -11.305 -19.797 1 80.12 225 ASN A CA 1
ATOM 1840 C C . ASN A 1 225 ? 1.677 -10.203 -20.812 1 80.12 225 ASN A C 1
ATOM 1842 O O . ASN A 1 225 ? 0.779 -9.445 -21.172 1 80.12 225 ASN A O 1
ATOM 1846 N N . ASN A 1 226 ? 2.984 -10.242 -21.172 1 79.31 226 ASN A N 1
ATOM 1847 C CA . ASN A 1 226 ? 3.414 -9.258 -22.156 1 79.31 226 ASN A CA 1
ATOM 1848 C C . ASN A 1 226 ? 2.855 -9.562 -23.547 1 79.31 226 ASN A C 1
ATOM 1850 O O . ASN A 1 226 ? 2.814 -10.727 -23.953 1 79.31 226 ASN A O 1
ATOM 1854 N N . LYS A 1 227 ? 2.324 -8.609 -24.234 1 78.56 227 LYS A N 1
ATOM 1855 C CA . LYS A 1 227 ? 1.942 -8.602 -25.641 1 78.56 227 LYS A CA 1
ATOM 1856 C C . LYS A 1 227 ? 0.675 -9.422 -25.875 1 78.56 227 LYS A C 1
ATOM 1858 O O . LYS A 1 227 ? 0.319 -9.719 -27.016 1 78.56 227 LYS A O 1
ATOM 1863 N N . VAL A 1 228 ? 0.126 -9.977 -24.859 1 79 228 VAL A N 1
ATOM 1864 C CA . VAL A 1 228 ? -1.082 -10.773 -25.047 1 79 228 VAL A CA 1
ATOM 1865 C C . VAL A 1 228 ? -2.191 -10.25 -24.125 1 79 228 VAL A C 1
ATOM 1867 O O . VAL A 1 228 ? -1.96 -9.984 -22.953 1 79 228 VAL A O 1
ATOM 1870 N N . ARG A 1 229 ? -3.334 -10.07 -24.812 1 81.94 229 ARG A N 1
ATOM 1871 C CA . ARG A 1 229 ? -4.492 -9.719 -24 1 81.94 229 ARG A CA 1
ATOM 1872 C C . ARG A 1 229 ? -4.914 -10.883 -23.094 1 81.94 229 ARG A C 1
ATOM 1874 O O . ARG A 1 229 ? -4.816 -12.047 -23.5 1 81.94 229 ARG A O 1
ATOM 1881 N N . VAL A 1 230 ? -5.426 -10.555 -21.922 1 80.88 230 VAL A N 1
ATOM 1882 C CA . VAL A 1 230 ? -5.75 -11.547 -20.906 1 80.88 230 VAL A CA 1
ATOM 1883 C C . VAL A 1 230 ? -6.777 -12.539 -21.453 1 80.88 230 VAL A C 1
ATOM 1885 O O . VAL A 1 230 ? -6.727 -13.734 -21.156 1 80.88 230 VAL A O 1
ATOM 1888 N N . LYS A 1 231 ? -7.703 -12.078 -22.328 1 76.62 231 LYS A N 1
ATOM 1889 C CA . LYS A 1 231 ? -8.742 -12.945 -22.891 1 76.62 231 LYS A CA 1
ATOM 1890 C C . LYS A 1 231 ? -8.141 -13.984 -23.828 1 76.62 231 LYS A C 1
ATOM 1892 O O . LYS A 1 231 ? -8.711 -15.062 -24.016 1 76.62 231 LYS A O 1
ATOM 1897 N N . LEU A 1 232 ? -6.992 -13.672 -24.328 1 78.31 232 LEU A N 1
ATOM 1898 C CA . LEU A 1 232 ? -6.355 -14.531 -25.312 1 78.31 232 LEU A CA 1
ATOM 1899 C C . LEU A 1 232 ? -5.191 -15.305 -24.688 1 78.31 232 LEU A C 1
ATOM 1901 O O . LEU A 1 232 ? -4.555 -16.109 -25.359 1 78.31 232 LEU A O 1
ATOM 1905 N N . SER A 1 233 ? -4.965 -15.062 -23.469 1 77.25 233 SER A N 1
ATOM 1906 C CA . SER A 1 233 ? -3.883 -15.758 -22.781 1 77.25 233 SER A CA 1
ATOM 1907 C C . SER A 1 233 ? -4.332 -17.141 -22.297 1 77.25 233 SER A C 1
ATOM 1909 O O . SER A 1 233 ? -5.523 -17.359 -22.078 1 77.25 233 SER A O 1
ATOM 1911 N N . PRO A 1 234 ? -3.391 -18.031 -22.219 1 77.62 234 PRO A N 1
ATOM 1912 C CA . PRO A 1 234 ? -3.74 -19.328 -21.641 1 77.62 234 PRO A CA 1
ATOM 1913 C C . PRO A 1 234 ? -4.328 -19.203 -20.234 1 77.62 234 PRO A C 1
ATOM 1915 O O . PRO A 1 234 ? -3.951 -18.312 -19.484 1 77.62 234 PRO A O 1
ATOM 1918 N N . CYS A 1 235 ? -5.309 -20.016 -20 1 83.5 235 CYS A N 1
ATOM 1919 C CA . CYS A 1 235 ? -6.012 -20.031 -18.719 1 83.5 235 CYS A CA 1
ATOM 1920 C C . CYS A 1 235 ? -5.883 -21.391 -18.047 1 83.5 235 CYS A C 1
ATOM 1922 O O . CYS A 1 235 ? -5.973 -22.422 -18.703 1 83.5 235 CYS A O 1
ATOM 1924 N N . PHE A 1 236 ? -5.668 -21.359 -16.719 1 85.44 236 PHE A N 1
ATOM 1925 C CA . PHE A 1 236 ? -5.555 -22.578 -15.93 1 85.44 236 PHE A CA 1
ATOM 1926 C C . PHE A 1 236 ? -6.77 -22.75 -15.023 1 85.44 236 PHE A C 1
ATOM 1928 O O . PHE A 1 236 ? -7.238 -21.797 -14.414 1 85.44 236 PHE A O 1
ATOM 1935 N N . LYS A 1 237 ? -7.23 -23.969 -15.117 1 86.75 237 LYS A N 1
ATOM 1936 C CA . LYS A 1 237 ? -8.227 -24.359 -14.117 1 86.75 237 LYS A CA 1
ATOM 1937 C C . LYS A 1 237 ? -7.57 -25.078 -12.938 1 86.75 237 LYS A C 1
ATOM 1939 O O . LYS A 1 237 ? -6.918 -26.109 -13.117 1 86.75 237 LYS A O 1
ATOM 1944 N N . LEU A 1 238 ? -7.707 -24.5 -11.75 1 89.69 238 LEU A N 1
ATOM 1945 C CA . LEU A 1 238 ? -7.09 -25.031 -10.539 1 89.69 238 LEU A CA 1
ATOM 1946 C C . LEU A 1 238 ? -8.148 -25.484 -9.547 1 89.69 238 LEU A C 1
ATOM 1948 O O . LEU A 1 238 ? -9.242 -24.922 -9.492 1 89.69 238 LEU A O 1
ATOM 1952 N N . ARG A 1 239 ? -7.754 -26.531 -8.875 1 88.75 239 ARG A N 1
ATOM 1953 C CA . ARG A 1 239 ? -8.547 -26.875 -7.695 1 88.75 239 ARG A CA 1
ATOM 1954 C C . ARG A 1 239 ? -8.352 -25.844 -6.59 1 88.75 239 ARG A C 1
ATOM 1956 O O . ARG A 1 239 ? -7.219 -25.547 -6.203 1 88.75 239 ARG A O 1
ATOM 1963 N N . ARG A 1 240 ? -9.391 -25.328 -6.078 1 90.81 240 ARG A N 1
ATOM 1964 C CA . ARG A 1 240 ? -9.344 -24.266 -5.082 1 90.81 240 ARG A CA 1
ATOM 1965 C C . ARG A 1 240 ? -8.68 -24.734 -3.797 1 90.81 240 ARG A C 1
ATOM 1967 O O . ARG A 1 240 ? -7.996 -23.969 -3.119 1 90.81 240 ARG A O 1
ATOM 1974 N N . SER A 1 241 ? -8.781 -26.031 -3.492 1 86.56 241 SER A N 1
ATOM 1975 C CA . SER A 1 241 ? -8.273 -26.578 -2.246 1 86.56 241 SER A CA 1
ATOM 1976 C C . SER A 1 241 ? -6.789 -26.922 -2.363 1 86.56 241 SER A C 1
ATOM 1978 O O . SER A 1 241 ? -6.164 -27.359 -1.389 1 86.56 241 SER A O 1
ATOM 1980 N N . SER A 1 242 ? -6.25 -26.797 -3.59 1 81.62 242 SER A N 1
ATOM 1981 C CA . SER A 1 242 ? -4.832 -27.078 -3.791 1 81.62 242 SER A CA 1
ATOM 1982 C C . SER A 1 242 ? -3.959 -26.016 -3.131 1 81.62 242 SER A C 1
ATOM 1984 O O . SER A 1 242 ? -4.461 -24.984 -2.662 1 81.62 242 SER A O 1
ATOM 1986 N N . MET A 1 243 ? -2.678 -26.25 -3.049 1 78.88 243 MET A N 1
ATOM 1987 C CA . MET A 1 243 ? -1.738 -25.312 -2.451 1 78.88 243 MET A CA 1
ATOM 1988 C C . MET A 1 243 ? -1.709 -24 -3.236 1 78.88 243 MET A C 1
ATOM 1990 O O . MET A 1 243 ? -1.759 -22.922 -2.65 1 78.88 243 MET A O 1
ATOM 1994 N N . LEU A 1 244 ? -1.651 -24.156 -4.551 1 84.5 244 LEU A N 1
ATOM 1995 C CA . LEU A 1 244 ? -1.673 -22.969 -5.391 1 84.5 244 LEU A CA 1
ATOM 1996 C C . LEU A 1 244 ? -3.012 -22.25 -5.281 1 84.5 244 LEU A C 1
ATOM 1998 O O . LEU A 1 244 ? -3.059 -21.016 -5.258 1 84.5 244 LEU A O 1
ATOM 2002 N N . GLY A 1 245 ? -4.051 -23.062 -5.227 1 88.88 245 GLY A N 1
ATOM 2003 C CA . GLY A 1 245 ? -5.363 -22.469 -5.043 1 88.88 245 GLY A CA 1
ATOM 2004 C C . GLY A 1 245 ? -5.492 -21.672 -3.754 1 88.88 245 GLY A C 1
ATOM 2005 O O . GLY A 1 245 ? -6.008 -20.562 -3.754 1 88.88 245 GLY A O 1
ATOM 2006 N N . TRP A 1 246 ? -4.969 -22.188 -2.756 1 88 246 TRP A N 1
ATOM 2007 C CA . TRP A 1 246 ? -4.984 -21.516 -1.463 1 88 246 TRP A CA 1
ATOM 2008 C C . TRP A 1 246 ? -4.215 -20.203 -1.527 1 88 246 TRP A C 1
ATOM 2010 O O . TRP A 1 246 ? -4.648 -19.188 -0.972 1 88 246 TRP A O 1
ATOM 2020 N N . ALA A 1 247 ? -3.09 -20.266 -2.125 1 88.62 247 ALA A N 1
ATOM 2021 C CA . ALA A 1 247 ? -2.26 -19.062 -2.24 1 88.62 247 ALA A CA 1
ATOM 2022 C C . ALA A 1 247 ? -2.984 -17.969 -3.016 1 88.62 247 ALA A C 1
ATOM 2024 O O . ALA A 1 247 ? -2.947 -16.797 -2.629 1 88.62 247 ALA A O 1
ATOM 2025 N N . PHE A 1 248 ? -3.65 -18.344 -4.074 1 93.12 248 PHE A N 1
ATOM 2026 C CA . PHE A 1 248 ? -4.383 -17.359 -4.863 1 93.12 248 PHE A CA 1
ATOM 2027 C C . PHE A 1 248 ? -5.57 -16.812 -4.082 1 93.12 248 PHE A C 1
ATOM 2029 O O . PHE A 1 248 ? -5.898 -15.633 -4.184 1 93.12 248 PHE A O 1
ATOM 2036 N N . GLU A 1 249 ? -6.191 -17.703 -3.379 1 93.75 249 GLU A N 1
ATOM 2037 C CA . GLU A 1 249 ? -7.301 -17.234 -2.555 1 93.75 249 GLU A CA 1
ATOM 2038 C C . GLU A 1 249 ? -6.816 -16.266 -1.478 1 93.75 249 GLU A C 1
ATOM 2040 O O . GLU A 1 249 ? -7.461 -15.25 -1.216 1 93.75 249 GLU A O 1
ATOM 2045 N N . LYS A 1 250 ? -5.73 -16.609 -0.889 1 90.38 250 LYS A N 1
ATOM 2046 C CA . LYS A 1 250 ? -5.137 -15.711 0.09 1 90.38 250 LYS A CA 1
ATOM 2047 C C . LYS A 1 250 ? -4.77 -14.375 -0.55 1 90.38 250 LYS A C 1
ATOM 2049 O O . LYS A 1 250 ? -4.941 -13.312 0.064 1 90.38 250 LYS A O 1
ATOM 2054 N N . HIS A 1 251 ? -4.227 -14.438 -1.711 1 92 251 HIS A N 1
ATOM 2055 C CA . HIS A 1 251 ? -3.91 -13.219 -2.451 1 92 251 HIS A CA 1
ATOM 2056 C C . HIS A 1 251 ? -5.156 -12.367 -2.662 1 92 251 HIS A C 1
ATOM 2058 O O . HIS A 1 251 ? -5.133 -11.156 -2.418 1 92 251 HIS A O 1
ATOM 2064 N N . PHE A 1 252 ? -6.25 -13.016 -3.051 1 95.38 252 PHE A N 1
ATOM 2065 C CA . PHE A 1 252 ? -7.512 -12.312 -3.254 1 95.38 252 PHE A CA 1
ATOM 2066 C C . PHE A 1 252 ? -7.988 -11.672 -1.957 1 95.38 252 PHE A C 1
ATOM 2068 O O . PHE A 1 252 ? -8.359 -10.492 -1.938 1 95.38 252 PHE A O 1
ATOM 2075 N N . ARG A 1 253 ? -7.914 -12.406 -0.909 1 91.75 253 ARG A N 1
ATOM 2076 C CA . ARG A 1 253 ? -8.43 -11.945 0.374 1 91.75 253 ARG A CA 1
ATOM 2077 C C . ARG A 1 253 ? -7.59 -10.797 0.918 1 91.75 253 ARG A C 1
ATOM 2079 O O . ARG A 1 253 ? -8.125 -9.859 1.517 1 91.75 253 ARG A O 1
ATOM 2086 N N . ASP A 1 254 ? -6.359 -10.875 0.714 1 88.44 254 ASP A N 1
ATOM 2087 C CA . ASP A 1 254 ? -5.488 -9.797 1.159 1 88.44 254 ASP A CA 1
ATOM 2088 C C . ASP A 1 254 ? -5.789 -8.5 0.404 1 88.44 254 ASP A C 1
ATOM 2090 O O . ASP A 1 254 ? -5.836 -7.426 1 1 88.44 254 ASP A O 1
ATOM 2094 N N . LEU A 1 255 ? -5.926 -8.641 -0.9 1 91.06 255 LEU A N 1
ATOM 2095 C CA . LEU A 1 255 ? -6.293 -7.473 -1.693 1 91.06 255 LEU A CA 1
ATOM 2096 C C . LEU A 1 255 ? -7.645 -6.918 -1.258 1 91.06 255 LEU A C 1
ATOM 2098 O O . LEU A 1 255 ? -7.82 -5.703 -1.161 1 91.06 255 LEU A O 1
ATOM 2102 N N . TRP A 1 256 ? -8.516 -7.812 -0.949 1 92.5 256 TRP A N 1
ATOM 2103 C CA . TRP A 1 256 ? -9.883 -7.457 -0.579 1 92.5 256 TRP A CA 1
ATOM 2104 C C . TRP A 1 256 ? -9.914 -6.719 0.756 1 92.5 256 TRP A C 1
ATOM 2106 O O . TRP A 1 256 ? -10.562 -5.684 0.884 1 92.5 256 TRP A O 1
ATOM 2116 N N . GLU A 1 257 ? -9.148 -7.195 1.667 1 84.44 257 GLU A N 1
ATOM 2117 C CA . GLU A 1 257 ? -9.234 -6.699 3.035 1 84.44 257 GLU A CA 1
ATOM 2118 C C . GLU A 1 257 ? -8.312 -5.504 3.252 1 84.44 257 GLU A C 1
ATOM 2120 O O . GLU A 1 257 ? -8.648 -4.57 3.982 1 84.44 257 GLU A O 1
ATOM 2125 N N . LYS A 1 258 ? -7.207 -5.543 2.512 1 77.62 258 LYS A N 1
ATOM 2126 C CA . LYS A 1 258 ? -6.168 -4.609 2.941 1 77.62 258 LYS A CA 1
ATOM 2127 C C . LYS A 1 258 ? -5.871 -3.576 1.858 1 77.62 258 LYS A C 1
ATOM 2129 O O . LYS A 1 258 ? -5.363 -2.492 2.15 1 77.62 258 LYS A O 1
ATOM 2134 N N . LYS A 1 259 ? -6.184 -3.863 0.684 1 84.25 259 LYS A N 1
ATOM 2135 C CA . LYS A 1 259 ? -5.664 -3.008 -0.379 1 84.25 259 LYS A CA 1
ATOM 2136 C C . LYS A 1 259 ? -6.781 -2.557 -1.315 1 84.25 259 LYS A C 1
ATOM 2138 O O . LYS A 1 259 ? -6.57 -2.432 -2.523 1 84.25 259 LYS A O 1
ATOM 2143 N N . SER A 1 260 ? -7.992 -2.531 -0.786 1 89.94 260 SER A N 1
ATOM 2144 C CA . SER A 1 260 ? -9.109 -2.111 -1.624 1 89.94 260 SER A CA 1
ATOM 2145 C C . SER A 1 260 ? -10.109 -1.277 -0.833 1 89.94 260 SER A C 1
ATOM 2147 O O . SER A 1 260 ? -10.023 -1.188 0.394 1 89.94 260 SER A O 1
ATOM 2149 N N . ILE A 1 261 ? -10.977 -0.571 -1.546 1 88 261 ILE A N 1
ATOM 2150 C CA . ILE A 1 261 ? -12.062 0.207 -0.955 1 88 261 ILE A CA 1
ATOM 2151 C C . ILE A 1 261 ? -13.391 -0.197 -1.589 1 88 261 ILE A C 1
ATOM 2153 O O . ILE A 1 261 ? -13.422 -0.697 -2.715 1 88 261 ILE A O 1
ATOM 2157 N N . ASP A 1 262 ? -14.477 0.016 -0.862 1 89.94 262 ASP A N 1
ATOM 2158 C CA . ASP A 1 262 ? -15.805 -0.299 -1.383 1 89.94 262 ASP A CA 1
ATOM 2159 C C . ASP A 1 262 ? -16.125 0.553 -2.607 1 89.94 262 ASP A C 1
ATOM 2161 O O . ASP A 1 262 ? -15.953 1.772 -2.588 1 89.94 262 ASP A O 1
ATOM 2165 N N . ALA A 1 263 ? -16.547 -0.117 -3.662 1 89.75 263 ALA A N 1
ATOM 2166 C CA . ALA A 1 263 ? -16.781 0.562 -4.934 1 89.75 263 ALA A CA 1
ATOM 2167 C C . ALA A 1 263 ? -18.094 1.345 -4.902 1 89.75 263 ALA A C 1
ATOM 2169 O O . ALA A 1 263 ? -18.281 2.27 -5.695 1 89.75 263 ALA A O 1
ATOM 2170 N N . PHE A 1 264 ? -19 0.944 -4.016 1 87.5 264 PHE A N 1
ATOM 2171 C CA . PHE A 1 264 ? -20.344 1.511 -4.051 1 87.5 264 PHE A CA 1
ATOM 2172 C C . PHE A 1 264 ? -20.453 2.705 -3.113 1 87.5 264 PHE A C 1
ATOM 2174 O O . PHE A 1 264 ? -21.469 3.389 -3.086 1 87.5 264 PHE A O 1
ATOM 2181 N N . THR A 1 265 ? -19.375 2.924 -2.338 1 84.31 265 THR A N 1
ATOM 2182 C CA . THR A 1 265 ? -19.359 4.016 -1.371 1 84.31 265 THR A CA 1
ATOM 2183 C C . THR A 1 265 ? -18.656 5.242 -1.954 1 84.31 265 THR A C 1
ATOM 2185 O O . THR A 1 265 ? -17.625 5.117 -2.623 1 84.31 265 THR A O 1
ATOM 2188 N N . SER A 1 266 ? -19.281 6.359 -1.758 1 76.69 266 SER A N 1
ATOM 2189 C CA . SER A 1 266 ? -18.641 7.605 -2.158 1 76.69 266 SER A CA 1
ATOM 2190 C C . SER A 1 266 ? -17.656 8.086 -1.096 1 76.69 266 SER A C 1
ATOM 2192 O O . SER A 1 266 ? -18.016 8.203 0.079 1 76.69 266 SER A O 1
ATOM 2194 N N . TYR A 1 267 ? -16.453 8.32 -1.543 1 75.38 267 TYR A N 1
ATOM 2195 C CA . TYR A 1 267 ? -15.43 8.773 -0.611 1 75.38 267 TYR A CA 1
ATOM 2196 C C . TYR A 1 267 ? -15.078 10.234 -0.861 1 75.38 267 TYR A C 1
ATOM 2198 O O . TYR A 1 267 ? -14.047 10.719 -0.384 1 75.38 267 TYR A O 1
ATOM 2206 N N . THR A 1 268 ? -15.938 10.945 -1.581 1 77.81 268 THR A N 1
ATOM 2207 C CA . THR A 1 268 ? -15.562 12.312 -1.943 1 77.81 268 THR A CA 1
ATOM 2208 C C . THR A 1 268 ? -16.328 13.328 -1.099 1 77.81 268 THR A C 1
ATOM 2210 O O . THR A 1 268 ? -15.969 14.508 -1.068 1 77.81 268 THR A O 1
ATOM 2213 N N . ARG A 1 269 ? -17.297 12.852 -0.335 1 83.19 269 ARG A N 1
ATOM 2214 C CA . ARG A 1 269 ? -18.047 13.766 0.503 1 83.19 269 ARG A CA 1
ATOM 2215 C C . ARG A 1 269 ? -17.188 14.344 1.616 1 83.19 269 ARG A C 1
ATOM 2217 O O . ARG A 1 269 ? -16.406 13.617 2.244 1 83.19 269 ARG A O 1
ATOM 2224 N N . PRO A 1 270 ? -17.359 15.656 1.798 1 87.44 270 PRO A N 1
ATOM 2225 C CA . PRO A 1 270 ? -16.578 16.281 2.871 1 87.44 270 PRO A CA 1
ATOM 2226 C C . PRO A 1 270 ? -16.875 15.672 4.242 1 87.44 270 PRO A C 1
ATOM 2228 O O . PRO A 1 270 ? -18.016 15.336 4.543 1 87.44 270 PRO A O 1
ATOM 2231 N N . CYS A 1 271 ? -15.852 15.469 4.996 1 91.19 271 CYS A N 1
ATOM 2232 C CA . CYS A 1 271 ? -16.016 14.938 6.348 1 91.19 271 CYS A CA 1
ATOM 2233 C C . CYS A 1 271 ? -14.805 15.258 7.211 1 91.19 271 CYS A C 1
ATOM 2235 O O . CYS A 1 271 ? -13.766 15.68 6.695 1 91.19 271 CYS A O 1
ATOM 2237 N N . VAL A 1 272 ? -15.031 15.141 8.492 1 94.81 272 VAL A N 1
ATOM 2238 C CA . VAL A 1 272 ? -13.977 15.328 9.477 1 94.81 272 VAL A CA 1
ATOM 2239 C C . VAL A 1 272 ? -13.781 14.047 10.281 1 94.81 272 VAL A C 1
ATOM 2241 O O . VAL A 1 272 ? -14.758 13.43 10.727 1 94.81 272 VAL A O 1
ATOM 2244 N N . ILE A 1 273 ? -12.586 13.594 10.375 1 97.38 273 ILE A N 1
ATOM 2245 C CA . ILE A 1 273 ? -12.219 12.492 11.266 1 97.38 273 ILE A CA 1
ATOM 2246 C C . ILE A 1 273 ? -11.25 13 12.328 1 97.38 273 ILE A C 1
ATOM 2248 O O . ILE A 1 273 ? -10.312 13.734 12.031 1 97.38 273 ILE A O 1
ATOM 2252 N N . VAL A 1 274 ? -11.555 12.664 13.57 1 98.38 274 VAL A N 1
ATOM 2253 C CA . VAL A 1 274 ? -10.695 13.07 14.688 1 98.38 274 VAL A CA 1
ATOM 2254 C C . VAL A 1 274 ? -10.062 11.836 15.32 1 98.38 274 VAL A C 1
ATOM 2256 O O . VAL A 1 274 ? -10.758 10.883 15.688 1 98.38 274 VAL A O 1
ATOM 2259 N N . VAL A 1 275 ? -8.75 11.812 15.359 1 98.44 275 VAL A N 1
ATOM 2260 C CA . VAL A 1 275 ? -8 10.734 15.992 1 98.44 275 VAL A CA 1
ATOM 2261 C C . VAL A 1 275 ? -7.332 11.25 17.266 1 98.44 275 VAL A C 1
ATOM 2263 O O . VAL A 1 275 ? -6.457 12.117 17.219 1 98.44 275 VAL A O 1
ATOM 2266 N N . VAL A 1 276 ? -7.742 10.695 18.438 1 98.31 276 VAL A N 1
ATOM 2267 C CA . VAL A 1 276 ? -7.227 11.219 19.703 1 98.31 276 VAL A CA 1
ATOM 2268 C C . VAL A 1 276 ? -6.496 10.109 20.453 1 98.31 276 VAL A C 1
ATOM 2270 O O . VAL A 1 276 ? -6.773 8.93 20.25 1 98.31 276 VAL A O 1
ATOM 2273 N N . GLY A 1 277 ? -5.578 10.5 21.281 1 96.44 277 GLY A N 1
ATOM 2274 C CA . GLY A 1 277 ? -4.746 9.648 22.125 1 96.44 277 GLY A CA 1
ATOM 2275 C C . GLY A 1 277 ? -3.592 10.391 22.766 1 96.44 277 GLY A C 1
ATOM 2276 O O . GLY A 1 277 ? -3.336 11.547 22.453 1 96.44 277 GLY A O 1
ATOM 2277 N N . GLY A 1 278 ? -2.949 9.742 23.734 1 94.25 278 GLY A N 1
ATOM 2278 C CA . GLY A 1 278 ? -1.809 10.359 24.406 1 94.25 278 GLY A CA 1
ATOM 2279 C C . GLY A 1 278 ? -0.548 10.344 23.562 1 94.25 278 GLY A C 1
ATOM 2280 O O . GLY A 1 278 ? -0.572 9.914 22.406 1 94.25 278 GLY A O 1
ATOM 2281 N N . SER A 1 279 ? 0.529 10.852 24.141 1 91.5 279 SER A N 1
ATOM 2282 C CA . SER A 1 279 ? 1.824 10.867 23.469 1 91.5 279 SER A CA 1
ATOM 2283 C C . SER A 1 279 ? 2.32 9.453 23.188 1 91.5 279 SER A C 1
ATOM 2285 O O . SER A 1 279 ? 2.146 8.555 24.016 1 91.5 279 SER A O 1
ATOM 2287 N N . PHE A 1 280 ? 2.836 9.18 22.016 1 91.25 280 PHE A N 1
ATOM 2288 C CA . PHE A 1 280 ? 3.535 7.965 21.625 1 91.25 280 PHE A CA 1
ATOM 2289 C C . PHE A 1 280 ? 2.553 6.824 21.391 1 91.25 280 PHE A C 1
ATOM 2291 O O . PHE A 1 280 ? 2.908 5.652 21.547 1 91.25 280 PHE A O 1
ATOM 2298 N N . THR A 1 281 ? 1.297 7.188 21.062 1 94 281 THR A N 1
ATOM 2299 C CA . THR A 1 281 ? 0.308 6.125 20.922 1 94 281 THR A CA 1
ATOM 2300 C C . THR A 1 281 ? 0.148 5.727 19.453 1 94 281 THR A C 1
ATOM 2302 O O . THR A 1 281 ? -0.544 4.758 19.141 1 94 281 THR A O 1
ATOM 2305 N N . GLY A 1 282 ? 0.722 6.473 18.562 1 91.88 282 GLY A N 1
ATOM 2306 C CA . GLY A 1 282 ? 0.673 6.121 17.156 1 91.88 282 GLY A CA 1
ATOM 2307 C C . GLY A 1 282 ? -0.338 6.934 16.359 1 91.88 282 GLY A C 1
ATOM 2308 O O . GLY A 1 282 ? -0.666 6.598 15.227 1 91.88 282 GLY A O 1
ATOM 2309 N N . LYS A 1 283 ? -0.822 8.062 16.938 1 93.88 283 LYS A N 1
ATOM 2310 C CA . LYS A 1 283 ? -1.843 8.891 16.297 1 93.88 283 LYS A CA 1
ATOM 2311 C C . LYS A 1 283 ? -1.374 9.398 14.938 1 93.88 283 LYS A C 1
ATOM 2313 O O . LYS A 1 283 ? -2.119 9.344 13.961 1 93.88 283 LYS A O 1
ATOM 2318 N N . SER A 1 284 ? -0.136 9.898 14.898 1 92.5 284 SER A N 1
ATOM 2319 C CA . SER A 1 284 ? 0.381 10.492 13.664 1 92.5 284 SER A CA 1
ATOM 2320 C C . SER A 1 284 ? 0.515 9.445 12.562 1 92.5 284 SER A C 1
ATOM 2322 O O . SER A 1 284 ? 0.177 9.711 11.406 1 92.5 284 SER A O 1
ATOM 2324 N N . ILE A 1 285 ? 0.938 8.289 12.938 1 91.75 285 ILE A N 1
ATOM 2325 C CA . ILE A 1 285 ? 1.127 7.211 11.969 1 91.75 285 ILE A CA 1
ATOM 2326 C C . ILE A 1 285 ? -0.224 6.789 11.398 1 91.75 285 ILE A C 1
ATOM 2328 O O . ILE A 1 285 ? -0.379 6.676 10.18 1 91.75 285 ILE A O 1
ATOM 2332 N N . ILE A 1 286 ? -1.165 6.609 12.266 1 94.69 286 ILE A N 1
ATOM 2333 C CA . ILE A 1 286 ? -2.482 6.137 11.852 1 94.69 286 ILE A CA 1
ATOM 2334 C C . ILE A 1 286 ? -3.174 7.211 11.016 1 94.69 286 ILE A C 1
ATOM 2336 O O . ILE A 1 286 ? -3.783 6.906 9.984 1 94.69 286 ILE A O 1
ATOM 2340 N N . SER A 1 287 ? -3.062 8.43 11.43 1 96.44 287 SER A N 1
ATOM 2341 C CA . SER A 1 287 ? -3.705 9.523 10.711 1 96.44 287 SER A CA 1
ATOM 2342 C C . SER A 1 287 ? -3.111 9.703 9.32 1 96.44 287 SER A C 1
ATOM 2344 O O . SER A 1 287 ? -3.838 9.945 8.352 1 96.44 287 SER A O 1
ATOM 2346 N N . ASN A 1 288 ? -1.792 9.602 9.242 1 93.88 288 ASN A N 1
ATOM 2347 C CA . ASN A 1 288 ? -1.147 9.688 7.938 1 93.88 288 ASN A CA 1
ATOM 2348 C C . ASN A 1 288 ? -1.578 8.539 7.023 1 93.88 288 ASN A C 1
ATOM 2350 O O . ASN A 1 288 ? -1.789 8.742 5.828 1 93.88 288 ASN A O 1
ATOM 2354 N N . HIS A 1 289 ? -1.694 7.441 7.621 1 92.88 289 HIS A N 1
ATOM 2355 C CA . HIS A 1 289 ? -2.135 6.27 6.875 1 92.88 289 HIS A CA 1
ATOM 2356 C C . HIS A 1 289 ? -3.541 6.465 6.316 1 92.88 289 HIS A C 1
ATOM 2358 O O . HIS A 1 289 ? -3.775 6.254 5.125 1 92.88 289 HIS A O 1
ATOM 2364 N N . LEU A 1 290 ? -4.434 6.883 7.133 1 94.19 290 LEU A N 1
ATOM 2365 C CA . LEU A 1 290 ? -5.816 7.102 6.723 1 94.19 290 LEU A CA 1
ATOM 2366 C C . LEU A 1 290 ? -5.906 8.211 5.68 1 94.19 290 LEU A C 1
ATOM 2368 O O . LEU A 1 290 ? -6.656 8.094 4.707 1 94.19 290 LEU A O 1
ATOM 2372 N N . SER A 1 291 ? -5.125 9.227 5.953 1 94.25 291 SER A N 1
ATOM 2373 C CA . SER A 1 291 ? -5.125 10.352 5.027 1 94.25 291 SER A CA 1
ATOM 2374 C C . SER A 1 291 ? -4.672 9.922 3.635 1 94.25 291 SER A C 1
ATOM 2376 O O . SER A 1 291 ? -5.25 10.344 2.631 1 94.25 291 SER A O 1
ATOM 2378 N N . ASN A 1 292 ? -3.666 9.141 3.611 1 90.5 292 ASN A N 1
ATOM 2379 C CA . ASN A 1 292 ? -3.146 8.648 2.34 1 90.5 292 ASN A CA 1
ATOM 2380 C C . ASN A 1 292 ? -4.133 7.711 1.654 1 90.5 292 ASN A C 1
ATOM 2382 O O . ASN A 1 292 ? -4.438 7.875 0.472 1 90.5 292 ASN A O 1
ATOM 2386 N N . LYS A 1 293 ? -4.668 6.793 2.391 1 87.81 293 LYS A N 1
ATOM 2387 C CA . LYS A 1 293 ? -5.516 5.75 1.82 1 87.81 293 LYS A CA 1
ATOM 2388 C C . LYS A 1 293 ? -6.82 6.332 1.281 1 87.81 293 LYS A C 1
ATOM 2390 O O . LYS A 1 293 ? -7.281 5.945 0.208 1 87.81 293 LYS A O 1
ATOM 2395 N N . TYR A 1 294 ? -7.398 7.215 1.982 1 90 294 TYR A N 1
ATOM 2396 C CA . TYR A 1 294 ? -8.711 7.727 1.61 1 90 294 TYR A CA 1
ATOM 2397 C C . TYR A 1 294 ? -8.609 9.133 1.041 1 90 294 TYR A C 1
ATOM 2399 O O . TYR A 1 294 ? -9.625 9.82 0.885 1 90 294 TYR A O 1
ATOM 2407 N N . GLN A 1 295 ? -7.434 9.609 0.806 1 87.44 295 GLN A N 1
ATOM 2408 C CA . GLN A 1 295 ? -7.129 10.844 0.09 1 87.44 295 GLN A CA 1
ATOM 2409 C C . GLN A 1 295 ? -7.766 12.047 0.776 1 87.44 295 GLN A C 1
ATOM 2411 O O . GLN A 1 295 ? -8.523 12.797 0.153 1 87.44 295 GLN A O 1
ATOM 2416 N N . PHE A 1 296 ? -7.371 12.281 1.994 1 90.88 296 PHE A N 1
ATOM 2417 C CA . PHE A 1 296 ? -7.75 13.492 2.715 1 90.88 296 PHE A CA 1
ATOM 2418 C C . PHE A 1 296 ? -6.875 14.672 2.299 1 90.88 296 PHE A C 1
ATOM 2420 O O . PHE A 1 296 ? -5.777 14.477 1.778 1 90.88 296 PHE A O 1
ATOM 2427 N N . SER A 1 297 ? -7.414 15.852 2.498 1 88.38 297 SER A N 1
ATOM 2428 C CA . SER A 1 297 ? -6.676 17.062 2.156 1 88.38 297 SER A CA 1
ATOM 2429 C C . SER A 1 297 ? -5.449 17.234 3.047 1 88.38 297 SER A C 1
ATOM 2431 O O . SER A 1 297 ? -4.473 17.859 2.652 1 88.38 297 SER A O 1
ATOM 2433 N N . GLY A 1 298 ? -5.559 16.703 4.211 1 90.44 298 GLY A N 1
ATOM 2434 C CA . GLY A 1 298 ? -4.43 16.797 5.125 1 90.44 298 GLY A CA 1
ATOM 2435 C C . GLY A 1 298 ? -4.758 16.328 6.527 1 90.44 298 GLY A C 1
ATOM 2436 O O . GLY A 1 298 ? -5.887 15.914 6.805 1 90.44 298 GLY A O 1
ATOM 2437 N N . VAL A 1 299 ? -3.67 16.391 7.32 1 95.44 299 VAL A N 1
ATOM 2438 C CA . VAL A 1 299 ? -3.777 16.047 8.734 1 95.44 299 VAL A CA 1
ATOM 2439 C C . VAL A 1 299 ? -3.398 17.266 9.586 1 95.44 299 VAL A C 1
ATOM 2441 O O . VAL A 1 299 ? -2.264 17.75 9.516 1 95.44 299 VAL A O 1
ATOM 2444 N N . LEU A 1 300 ? -4.406 17.766 10.266 1 95.38 300 LEU A N 1
ATOM 2445 C CA . LEU A 1 300 ? -4.172 18.859 11.195 1 95.38 300 LEU A CA 1
ATOM 2446 C C . LEU A 1 300 ? -3.822 18.344 12.578 1 95.38 300 LEU A C 1
ATOM 2448 O O . LEU A 1 300 ? -4.695 17.844 13.297 1 95.38 300 LEU A O 1
ATOM 2452 N N . SER A 1 301 ? -2.566 18.484 12.922 1 95.38 301 SER A N 1
ATOM 2453 C CA . SER A 1 301 ? -2.111 18.031 14.227 1 95.38 301 SER A CA 1
ATOM 2454 C C . SER A 1 301 ? -2.281 19.109 15.281 1 95.38 301 SER A C 1
ATOM 2456 O O . SER A 1 301 ? -1.967 20.281 15.039 1 95.38 301 SER A O 1
ATOM 2458 N N . THR A 1 302 ? -2.711 18.766 16.5 1 95.62 302 THR A N 1
ATOM 2459 C CA . THR A 1 302 ? -2.844 19.75 17.578 1 95.62 302 THR A CA 1
ATOM 2460 C C . THR A 1 302 ? -1.476 20.266 18 1 95.62 302 THR A C 1
ATOM 2462 O O . THR A 1 302 ? -1.358 21.406 18.469 1 95.62 302 THR A O 1
ATOM 2465 N N . ASP A 1 303 ? -0.46 19.469 17.781 1 91.38 303 ASP A N 1
ATOM 2466 C CA . ASP A 1 303 ? 0.896 19.906 18.078 1 91.38 303 ASP A CA 1
ATOM 2467 C C . ASP A 1 303 ? 1.308 21.062 17.156 1 91.38 303 ASP A C 1
ATOM 2469 O O . ASP A 1 303 ? 2.047 21.953 17.562 1 91.38 303 ASP A O 1
ATOM 2473 N N . MET A 1 304 ? 0.865 21 15.953 1 91.88 304 MET A N 1
ATOM 2474 C CA . MET A 1 304 ? 1.146 22.094 15.016 1 91.88 304 MET A CA 1
ATOM 2475 C C . MET A 1 304 ? 0.503 23.391 15.484 1 91.88 304 MET A C 1
ATOM 2477 O O . MET A 1 304 ? 1.131 24.453 15.445 1 91.88 304 MET A O 1
ATOM 2481 N N . VAL A 1 305 ? -0.702 23.266 15.914 1 93.5 305 VAL A N 1
ATOM 2482 C CA . VAL A 1 305 ? -1.418 24.438 16.422 1 93.5 305 VAL A CA 1
ATOM 2483 C C . VAL A 1 305 ? -0.717 24.953 17.672 1 93.5 305 VAL A C 1
ATOM 2485 O O . VAL A 1 305 ? -0.535 26.172 17.828 1 93.5 305 VAL A O 1
ATOM 2488 N N . ARG A 1 306 ? -0.336 24.047 18.531 1 92.5 306 ARG A N 1
ATOM 2489 C CA . ARG A 1 306 ? 0.402 24.422 19.734 1 92.5 306 ARG A CA 1
ATOM 2490 C C . ARG A 1 306 ? 1.685 25.172 19.375 1 92.5 306 ARG A C 1
ATOM 2492 O O . ARG A 1 306 ? 2.023 26.172 20.016 1 92.5 306 ARG A O 1
ATOM 2499 N N . ASN A 1 307 ? 2.41 24.672 18.422 1 90.5 307 ASN A N 1
ATOM 2500 C CA . ASN A 1 307 ? 3.645 25.312 17.984 1 90.5 307 ASN A CA 1
ATOM 2501 C C . ASN A 1 307 ? 3.383 26.719 17.438 1 90.5 307 ASN A C 1
ATOM 2503 O O . ASN A 1 307 ? 4.195 27.625 17.609 1 90.5 307 ASN A O 1
ATOM 2507 N N . PHE A 1 308 ? 2.273 26.828 16.766 1 91.25 308 PHE A N 1
ATOM 2508 C CA . PHE A 1 308 ? 1.902 28.141 16.266 1 91.25 308 PHE A CA 1
ATOM 2509 C C . PHE A 1 308 ? 1.716 29.125 17.422 1 91.25 308 PHE A C 1
ATOM 2511 O O . PHE A 1 308 ? 2.227 30.234 17.391 1 91.25 308 PHE A O 1
ATOM 2518 N N . PHE A 1 309 ? 1.028 28.688 18.453 1 90.56 309 PHE A N 1
ATOM 2519 C CA . PHE A 1 309 ? 0.814 29.516 19.641 1 90.56 309 PHE A CA 1
ATOM 2520 C C . PHE A 1 309 ? 2.135 29.812 20.328 1 90.56 309 PHE A C 1
ATOM 2522 O O . PHE A 1 309 ? 2.35 30.922 20.812 1 90.56 309 PHE A O 1
ATOM 2529 N N . ARG A 1 310 ? 2.969 28.812 20.344 1 89.38 310 ARG A N 1
ATOM 2530 C CA . ARG A 1 310 ? 4.277 28.969 20.969 1 89.38 310 ARG A CA 1
ATOM 2531 C C . ARG A 1 310 ? 5.066 30.094 20.312 1 89.38 310 ARG A C 1
ATOM 2533 O O . ARG A 1 310 ? 5.668 30.922 21 1 89.38 310 ARG A O 1
ATOM 2540 N N . ILE A 1 311 ? 5.004 30.125 19.062 1 89.88 311 ILE A N 1
ATOM 2541 C CA . ILE A 1 311 ? 5.793 31.078 18.297 1 89.88 311 ILE A CA 1
ATOM 2542 C C . ILE A 1 311 ? 5.113 32.438 18.312 1 89.88 311 ILE A C 1
ATOM 2544 O O . ILE A 1 311 ? 5.773 33.469 18.5 1 89.88 311 ILE A O 1
ATOM 2548 N N . SER A 1 312 ? 3.811 32.469 18.188 1 87.44 312 SER A N 1
ATOM 2549 C CA . SER A 1 312 ? 3.078 33.719 18.016 1 87.44 312 SER A CA 1
ATOM 2550 C C . SER A 1 312 ? 2.934 34.438 19.359 1 87.44 312 SER A C 1
ATOM 2552 O O . SER A 1 312 ? 2.906 35.688 19.391 1 87.44 312 SER A O 1
ATOM 2554 N N . THR A 1 313 ? 2.82 33.719 20.453 1 83.12 313 THR A N 1
ATOM 2555 C CA . THR A 1 313 ? 2.58 34.375 21.734 1 83.12 313 THR A CA 1
ATOM 2556 C C . THR A 1 313 ? 3.881 34.5 22.531 1 83.12 313 THR A C 1
ATOM 2558 O O . THR A 1 313 ? 3.965 35.281 23.469 1 83.12 313 THR A O 1
ATOM 2561 N N . ARG A 1 314 ? 4.809 33.781 22.234 1 76 314 ARG A N 1
ATOM 2562 C CA . ARG A 1 314 ? 6.07 33.688 22.969 1 76 314 ARG A CA 1
ATOM 2563 C C . ARG A 1 314 ? 5.832 33.344 24.438 1 76 314 ARG A C 1
ATOM 2565 O O . ARG A 1 314 ? 6.562 33.781 25.312 1 76 314 ARG A O 1
ATOM 2572 N N . ASP A 1 315 ? 4.617 32.781 24.672 1 73.25 315 ASP A N 1
ATOM 2573 C CA . ASP A 1 315 ? 4.273 32.312 26.016 1 73.25 315 ASP A CA 1
ATOM 2574 C C . ASP A 1 315 ? 4.949 30.969 26.328 1 73.25 315 ASP A C 1
ATOM 2576 O O . ASP A 1 315 ? 4.465 29.906 25.906 1 73.25 315 ASP A O 1
ATOM 2580 N N . ARG A 1 316 ? 6.059 31.016 26.969 1 65.56 316 ARG A N 1
ATOM 2581 C CA . ARG A 1 316 ? 6.891 29.844 27.219 1 65.56 316 ARG A CA 1
ATOM 2582 C C . ARG A 1 316 ? 6.246 28.922 28.25 1 65.56 316 ARG A C 1
ATOM 2584 O O . ARG A 1 316 ? 6.469 27.719 28.234 1 65.56 316 ARG A O 1
ATOM 2591 N N . LYS A 1 317 ? 5.461 29.469 29.094 1 69.62 317 LYS A N 1
ATOM 2592 C CA . LYS A 1 317 ? 4.898 28.672 30.172 1 69.62 317 LYS A CA 1
ATOM 2593 C C . LYS A 1 317 ? 3.809 27.734 29.656 1 69.62 317 LYS A C 1
ATOM 2595 O O . LYS A 1 317 ? 3.859 26.531 29.891 1 69.62 317 LYS A O 1
ATOM 2600 N N . THR A 1 318 ? 2.979 28.297 28.828 1 75.06 318 THR A N 1
ATOM 2601 C CA . THR A 1 318 ? 1.802 27.547 28.406 1 75.06 318 THR A CA 1
ATOM 2602 C C . THR A 1 318 ? 2.135 26.641 27.219 1 75.06 318 THR A C 1
ATOM 2604 O O . THR A 1 318 ? 1.548 25.562 27.078 1 75.06 318 THR A O 1
ATOM 2607 N N . TYR A 1 319 ? 3.16 27.047 26.5 1 79.94 319 TYR A N 1
ATOM 2608 C CA . TYR A 1 319 ? 3.281 26.328 25.234 1 79.94 319 TYR A CA 1
ATOM 2609 C C . TYR A 1 319 ? 4.676 25.734 25.078 1 79.94 319 TYR A C 1
ATOM 2611 O O . TYR A 1 319 ? 4.898 24.859 24.234 1 79.94 319 TYR A O 1
ATOM 2619 N N . GLN A 1 320 ? 5.621 26 25.875 1 75.19 320 GLN A N 1
ATOM 2620 C CA . GLN A 1 320 ? 6.977 25.5 25.703 1 75.19 320 GLN A CA 1
ATOM 2621 C C . GLN A 1 320 ? 7.211 24.25 26.547 1 75.19 320 GLN A C 1
ATOM 2623 O O . GLN A 1 320 ? 8.094 23.438 26.234 1 75.19 320 GLN A O 1
ATOM 2628 N N . THR A 1 321 ? 6.395 24.188 27.531 1 77 321 THR A N 1
ATOM 2629 C CA . THR A 1 321 ? 6.547 23.031 28.406 1 77 321 THR A CA 1
ATOM 2630 C C . THR A 1 321 ? 5.867 21.812 27.812 1 77 321 THR A C 1
ATOM 2632 O O . THR A 1 321 ? 4.773 21.906 27.25 1 77 321 THR A O 1
ATOM 2635 N N . SER A 1 322 ? 6.629 20.719 27.938 1 81 322 SER A N 1
ATOM 2636 C CA . SER A 1 322 ? 6.023 19.469 27.5 1 81 322 SER A CA 1
ATOM 2637 C C . SER A 1 322 ? 4.75 19.172 28.281 1 81 322 SER A C 1
ATOM 2639 O O . SER A 1 322 ? 4.68 19.422 29.484 1 81 322 SER A O 1
ATOM 2641 N N . THR A 1 323 ? 3.799 18.625 27.641 1 82.25 323 THR A N 1
ATOM 2642 C CA . THR A 1 323 ? 2.471 18.406 28.219 1 82.25 323 THR A CA 1
ATOM 2643 C C . THR A 1 323 ? 2.553 17.562 29.484 1 82.25 323 THR A C 1
ATOM 2645 O O . THR A 1 323 ? 1.818 17.797 30.438 1 82.25 323 THR A O 1
ATOM 2648 N N . TYR A 1 324 ? 3.488 16.641 29.516 1 83.62 324 TYR A N 1
ATOM 2649 C CA . TYR A 1 324 ? 3.549 15.727 30.656 1 83.62 324 TYR A CA 1
ATOM 2650 C C . TYR A 1 324 ? 4.207 16.391 31.859 1 83.62 324 TYR A C 1
ATOM 2652 O O . TYR A 1 324 ? 4.207 15.844 32.969 1 83.62 324 TYR A O 1
ATOM 2660 N N . ARG A 1 325 ? 4.699 17.578 31.703 1 84.75 325 ARG A N 1
ATOM 2661 C CA . ARG A 1 325 ? 5.305 18.328 32.812 1 84.75 325 ARG A CA 1
ATOM 2662 C C . ARG A 1 325 ? 4.391 19.453 33.25 1 84.75 325 ARG A C 1
ATOM 2664 O O . ARG A 1 325 ? 4.711 20.172 34.219 1 84.75 325 ARG A O 1
ATOM 2671 N N . MET A 1 326 ? 3.279 19.594 32.594 1 85.56 326 MET A N 1
ATOM 2672 C CA . MET A 1 326 ? 2.355 20.688 32.875 1 85.56 326 MET A CA 1
ATOM 2673 C C . MET A 1 326 ? 1.373 20.281 33.969 1 85.56 326 MET A C 1
ATOM 2675 O O . MET A 1 326 ? 0.96 19.125 34.062 1 85.56 326 MET A O 1
ATOM 2679 N N . ASP A 1 327 ? 1.077 21.297 34.75 1 86 327 ASP A N 1
ATOM 2680 C CA . ASP A 1 327 ? -0.016 21.047 35.688 1 86 327 ASP A CA 1
ATOM 2681 C C . ASP A 1 327 ? -1.357 21 34.938 1 86 327 ASP A C 1
ATOM 2683 O O . ASP A 1 327 ? -1.481 21.5 33.844 1 86 327 ASP A O 1
ATOM 2687 N N . ASP A 1 328 ? -2.35 20.453 35.594 1 87.75 328 ASP A N 1
ATOM 2688 C CA . ASP A 1 328 ? -3.643 20.203 34.969 1 87.75 328 ASP A CA 1
ATOM 2689 C C . ASP A 1 328 ? -4.32 21.5 34.531 1 87.75 328 ASP A C 1
ATOM 2691 O O . ASP A 1 328 ? -4.996 21.562 33.531 1 87.75 328 ASP A O 1
ATOM 2695 N N . SER A 1 329 ? -4.18 22.531 35.375 1 87.31 329 SER A N 1
ATOM 2696 C CA . SER A 1 329 ? -4.805 23.812 35.062 1 87.31 329 SER A CA 1
ATOM 2697 C C . SER A 1 329 ? -4.219 24.406 33.781 1 87.31 329 SER A C 1
ATOM 2699 O O . SER A 1 329 ? -4.957 24.875 32.906 1 87.31 329 SER A O 1
ATOM 2701 N N . GLU A 1 330 ? -2.928 24.375 33.656 1 87.31 330 GLU A N 1
ATOM 2702 C CA . GLU A 1 330 ? -2.25 24.906 32.5 1 87.31 330 GLU A CA 1
ATOM 2703 C C . GLU A 1 330 ? -2.578 24.062 31.25 1 87.31 330 GLU A C 1
ATOM 2705 O O . GLU A 1 330 ? -2.754 24.609 30.156 1 87.31 330 GLU A O 1
ATOM 2710 N N . LEU A 1 331 ? -2.615 22.812 31.469 1 90.62 331 LEU A N 1
ATOM 2711 C CA . LEU A 1 331 ? -2.959 21.906 30.375 1 90.62 331 LEU A CA 1
ATOM 2712 C C . LEU A 1 331 ? -4.363 22.203 29.844 1 90.62 331 LEU A C 1
ATOM 2714 O O . LEU A 1 331 ? -4.602 22.172 28.641 1 90.62 331 LEU A O 1
ATOM 2718 N N . ASN A 1 332 ? -5.246 22.5 30.766 1 91.12 332 ASN A N 1
ATOM 2719 C CA . ASN A 1 332 ? -6.621 22.797 30.375 1 91.12 332 ASN A CA 1
ATOM 2720 C C . ASN A 1 332 ? -6.711 24.094 29.594 1 91.12 332 ASN A C 1
ATOM 2722 O O . ASN A 1 332 ? -7.504 24.203 28.656 1 91.12 332 ASN A O 1
ATOM 2726 N N . ILE A 1 333 ? -5.93 25.062 29.969 1 91 333 ILE A N 1
ATOM 2727 C CA . ILE A 1 333 ? -5.887 26.328 29.234 1 91 333 ILE A CA 1
ATOM 2728 C C . ILE A 1 333 ? -5.371 26.078 27.812 1 91 333 ILE A C 1
ATOM 2730 O O . ILE A 1 333 ? -5.934 26.594 26.844 1 91 333 ILE A O 1
ATOM 2734 N N . GLN A 1 334 ? -4.344 25.297 27.734 1 92.5 334 GLN A N 1
ATOM 2735 C CA . GLN A 1 334 ? -3.771 24.953 26.438 1 92.5 334 GLN A CA 1
ATOM 2736 C C . GLN A 1 334 ? -4.785 24.234 25.547 1 92.5 334 GLN A C 1
ATOM 2738 O O . GLN A 1 334 ? -4.953 24.562 24.375 1 92.5 334 GLN A O 1
ATOM 2743 N N . LYS A 1 335 ? -5.469 23.281 26.141 1 94.75 335 LYS A N 1
ATOM 2744 C CA . LYS A 1 335 ? -6.465 22.5 25.406 1 94.75 335 LYS A CA 1
ATOM 2745 C C . LYS A 1 335 ? -7.594 23.406 24.891 1 94.75 335 LYS A C 1
ATOM 2747 O O . LYS A 1 335 ? -8.07 23.234 23.781 1 94.75 335 LYS A O 1
ATOM 2752 N N . ASN A 1 336 ? -7.98 24.328 25.719 1 95.06 336 ASN A N 1
ATOM 2753 C CA . ASN A 1 336 ? -9.055 25.234 25.344 1 95.06 336 ASN A CA 1
ATOM 2754 C C . ASN A 1 336 ? -8.641 26.125 24.172 1 95.06 336 ASN A C 1
ATOM 2756 O O . ASN A 1 336 ? -9.414 26.312 23.219 1 95.06 336 ASN A O 1
ATOM 2760 N N . ASN A 1 337 ? -7.438 26.672 24.234 1 93.19 337 ASN A N 1
ATOM 2761 C CA . ASN A 1 337 ? -6.941 27.516 23.172 1 93.19 337 ASN A CA 1
ATOM 2762 C C . ASN A 1 337 ? -6.793 26.75 21.859 1 93.19 337 ASN A C 1
ATOM 2764 O O . ASN A 1 337 ? -7.191 27.234 20.797 1 93.19 337 ASN A O 1
ATOM 2768 N N . VAL A 1 338 ? -6.234 25.578 21.969 1 95.12 338 VAL A N 1
ATOM 2769 C CA . VAL A 1 338 ? -6.012 24.75 20.781 1 95.12 338 VAL A CA 1
ATOM 2770 C C . VAL A 1 338 ? -7.352 24.328 20.188 1 95.12 338 VAL A C 1
ATOM 2772 O O . VAL A 1 338 ? -7.559 24.422 18.969 1 95.12 338 VAL A O 1
ATOM 2775 N N . SER A 1 339 ? -8.289 23.938 21.031 1 97.12 339 SER A N 1
ATOM 2776 C CA . SER A 1 339 ? -9.609 23.516 20.578 1 97.12 339 SER A CA 1
ATOM 2777 C C . SER A 1 339 ? -10.328 24.656 19.859 1 97.12 339 SER A C 1
ATOM 2779 O O . SER A 1 339 ? -10.961 24.453 18.828 1 97.12 339 SER A O 1
ATOM 2781 N N . ASN A 1 340 ? -10.18 25.812 20.422 1 95.5 340 ASN A N 1
ATOM 2782 C CA . ASN A 1 340 ? -10.836 26.969 19.812 1 95.5 340 ASN A CA 1
ATOM 2783 C C . ASN A 1 340 ? -10.266 27.266 18.438 1 95.5 340 ASN A C 1
ATOM 2785 O O . ASN A 1 340 ? -11.008 27.578 17.5 1 95.5 340 ASN A O 1
ATOM 2789 N N . MET A 1 341 ? -8.977 27.25 18.375 1 94.81 341 MET A N 1
ATOM 2790 C CA . MET A 1 341 ? -8.336 27.5 17.094 1 94.81 341 MET A CA 1
ATOM 2791 C C . MET A 1 341 ? -8.742 26.453 16.062 1 94.81 341 MET A C 1
ATOM 2793 O O . MET A 1 341 ? -9.055 26.781 14.922 1 94.81 341 MET A O 1
ATOM 2797 N N . ILE A 1 342 ? -8.773 25.203 16.453 1 96.44 342 ILE A N 1
ATOM 2798 C CA . ILE A 1 342 ? -9.117 24.109 15.555 1 96.44 342 ILE A CA 1
ATOM 2799 C C . ILE A 1 342 ? -10.57 24.25 15.102 1 96.44 342 ILE A C 1
ATOM 2801 O O . ILE A 1 342 ? -10.898 23.984 13.945 1 96.44 342 ILE A O 1
ATOM 2805 N N . GLU A 1 343 ? -11.406 24.672 15.984 1 95.38 343 GLU A N 1
ATOM 2806 C CA . GLU A 1 343 ? -12.812 24.875 15.633 1 95.38 343 GLU A CA 1
ATOM 2807 C C . GLU A 1 343 ? -12.945 25.906 14.516 1 95.38 343 GLU A C 1
ATOM 2809 O O . GLU A 1 343 ? -13.719 25.719 13.57 1 95.38 343 GLU A O 1
ATOM 2814 N N . GLN A 1 344 ? -12.227 26.938 14.656 1 94.38 344 GLN A N 1
ATOM 2815 C CA . GLN A 1 344 ? -12.273 27.984 13.633 1 94.38 344 GLN A CA 1
ATOM 2816 C C . GLN A 1 344 ? -11.672 27.484 12.32 1 94.38 344 GLN A C 1
ATOM 2818 O O . GLN A 1 344 ? -12.172 27.812 11.242 1 94.38 344 GLN A O 1
ATOM 2823 N N . MET A 1 345 ? -10.633 26.75 12.414 1 93.38 345 MET A N 1
ATOM 2824 C CA . MET A 1 345 ? -10.016 26.188 11.211 1 93.38 345 MET A CA 1
ATOM 2825 C C . MET A 1 345 ? -10.977 25.234 10.508 1 93.38 345 MET A C 1
ATOM 2827 O O . MET A 1 345 ? -11.047 25.203 9.281 1 93.38 345 MET A O 1
ATOM 2831 N N . LEU A 1 346 ? -11.672 24.453 11.281 1 94 346 LEU A N 1
ATOM 2832 C CA . LEU A 1 346 ? -12.617 23.5 10.734 1 94 346 LEU A CA 1
ATOM 2833 C C . LEU A 1 346 ? -13.695 24.203 9.914 1 94 346 LEU A C 1
ATOM 2835 O O . LEU A 1 346 ? -14.18 23.656 8.922 1 94 346 LEU A O 1
ATOM 2839 N N . GLU A 1 347 ? -14.078 25.359 10.359 1 92.31 347 GLU A N 1
ATOM 2840 C CA . GLU A 1 347 ? -15.07 26.125 9.602 1 92.31 347 GLU A CA 1
ATOM 2841 C C . GLU A 1 347 ? -14.555 26.453 8.203 1 92.31 347 GLU A C 1
ATOM 2843 O O . GLU A 1 347 ? -15.328 26.438 7.238 1 92.31 347 GLU A O 1
ATOM 2848 N N . ILE A 1 348 ? -13.32 26.75 8.133 1 89.75 348 ILE A N 1
ATOM 2849 C CA . ILE A 1 348 ? -12.719 27.047 6.836 1 89.75 348 ILE A CA 1
ATOM 2850 C C . ILE A 1 348 ? -12.75 25.812 5.953 1 89.75 348 ILE A C 1
ATOM 2852 O O . ILE A 1 348 ? -13.172 25.859 4.797 1 89.75 348 ILE A O 1
ATOM 2856 N N . TYR A 1 349 ? -12.352 24.656 6.473 1 89.75 349 TYR A N 1
ATOM 2857 C CA . TYR A 1 349 ? -12.312 23.422 5.699 1 89.75 349 TYR A CA 1
ATOM 2858 C C . TYR A 1 349 ? -13.719 22.984 5.297 1 89.75 349 TYR A C 1
ATOM 2860 O O . TYR A 1 349 ? -13.93 22.484 4.191 1 89.75 349 TYR A O 1
ATOM 2868 N N . ARG A 1 350 ? -14.641 23.219 6.18 1 89.56 350 ARG A N 1
ATOM 2869 C CA . ARG A 1 350 ? -16.031 22.891 5.875 1 89.56 350 ARG A CA 1
ATOM 2870 C C . ARG A 1 350 ? -16.562 23.75 4.738 1 89.56 350 ARG A C 1
ATOM 2872 O O . ARG A 1 350 ? -17.25 23.266 3.846 1 89.56 350 ARG A O 1
ATOM 2879 N N . SER A 1 351 ? -16.219 24.984 4.809 1 88.06 351 SER A N 1
ATOM 2880 C CA . SER A 1 351 ? -16.672 25.906 3.764 1 88.06 351 SER A CA 1
ATOM 2881 C C . SER A 1 351 ? -16.094 25.516 2.406 1 88.06 351 SER A C 1
ATOM 2883 O O . SER A 1 351 ? -16.719 25.75 1.37 1 88.06 351 SER A O 1
ATOM 2885 N N . ARG A 1 352 ? -14.984 24.938 2.455 1 85.38 352 ARG A N 1
ATOM 2886 C CA . ARG A 1 352 ? -14.312 24.531 1.223 1 85.38 352 ARG A CA 1
ATOM 2887 C C . ARG A 1 352 ? -14.695 23.109 0.837 1 85.38 352 ARG A C 1
ATOM 2889 O O . ARG A 1 352 ? -14.188 22.562 -0.145 1 85.38 352 ARG A O 1
ATOM 2896 N N . ARG A 1 353 ? -15.492 22.469 1.683 1 88.62 353 ARG A N 1
ATOM 2897 C CA . ARG A 1 353 ? -15.992 21.125 1.447 1 88.62 353 ARG A CA 1
ATOM 2898 C C . ARG A 1 353 ? -14.844 20.125 1.293 1 88.62 353 ARG A C 1
ATOM 2900 O O . ARG A 1 353 ? -14.82 19.328 0.346 1 88.62 353 ARG A O 1
ATOM 2907 N N . GLU A 1 354 ? -13.906 20.281 2.201 1 89.12 354 GLU A N 1
ATOM 2908 C CA . GLU A 1 354 ? -12.727 19.422 2.199 1 89.12 354 GLU A CA 1
ATOM 2909 C C . GLU A 1 354 ? -12.844 18.312 3.244 1 89.12 354 GLU A C 1
ATOM 2911 O O . GLU A 1 354 ? -13.594 18.453 4.215 1 89.12 354 GLU A O 1
ATOM 2916 N N . LYS A 1 355 ? -12.172 17.25 3.004 1 91.81 355 LYS A N 1
ATOM 2917 C CA . LYS A 1 355 ? -11.969 16.219 4.008 1 91.81 355 LYS A CA 1
ATOM 2918 C C . LYS A 1 355 ? -10.695 16.469 4.812 1 91.81 355 LYS A C 1
ATOM 2920 O O . LYS A 1 355 ? -9.625 16.688 4.238 1 91.81 355 LYS A O 1
ATOM 2925 N N . ILE A 1 356 ? -10.867 16.438 6.109 1 93.56 356 ILE A N 1
ATOM 2926 C CA . ILE A 1 356 ? -9.695 16.734 6.926 1 93.56 356 ILE A CA 1
ATOM 2927 C C . ILE A 1 356 ? -9.648 15.781 8.117 1 93.56 356 ILE A C 1
ATOM 2929 O O . ILE A 1 356 ? -10.695 15.352 8.625 1 93.56 356 ILE A O 1
ATOM 2933 N N . ILE A 1 357 ? -8.445 15.406 8.5 1 96.81 357 ILE A N 1
ATOM 2934 C CA . ILE A 1 357 ? -8.234 14.648 9.727 1 96.81 357 ILE A CA 1
ATOM 2935 C C . ILE A 1 357 ? -7.598 15.547 10.781 1 96.81 357 ILE A C 1
ATOM 2937 O O . ILE A 1 357 ? -6.68 16.312 10.484 1 96.81 357 ILE A O 1
ATOM 2941 N N . ILE A 1 358 ? -8.164 15.547 11.953 1 97.69 358 ILE A N 1
ATOM 2942 C CA . ILE A 1 358 ? -7.551 16.188 13.109 1 97.69 358 ILE A CA 1
ATOM 2943 C C . ILE A 1 358 ? -6.945 15.117 14.023 1 97.69 358 ILE A C 1
ATOM 2945 O O . ILE A 1 358 ? -7.582 14.102 14.312 1 97.69 358 ILE A O 1
ATOM 2949 N N . GLU A 1 359 ? -5.688 15.312 14.391 1 97.38 359 GLU A N 1
ATOM 2950 C CA . GLU A 1 359 ? -5.098 14.328 15.289 1 97.38 359 GLU A CA 1
ATOM 2951 C C . GLU A 1 359 ? -4.383 15 16.453 1 97.38 359 GLU A C 1
ATOM 2953 O O . GLU A 1 359 ? -3.762 16.047 16.281 1 97.38 359 GLU A O 1
ATOM 2958 N N . GLY A 1 360 ? -4.566 14.453 17.656 1 95.94 360 GLY A N 1
ATOM 2959 C CA . GLY A 1 360 ? -3.768 14.977 18.75 1 95.94 360 GLY A CA 1
ATOM 2960 C C . GLY A 1 360 ? -4.379 14.719 20.109 1 95.94 360 GLY A C 1
ATOM 2961 O O . GLY A 1 360 ? -5.336 13.945 20.234 1 95.94 360 GLY A O 1
ATOM 2962 N N . MET A 1 361 ? -3.744 15.297 21.125 1 95 361 MET A N 1
ATOM 2963 C CA . MET A 1 361 ? -4.164 15.086 22.5 1 95 361 MET A CA 1
ATOM 2964 C C . MET A 1 361 ? -4.688 16.375 23.109 1 95 361 MET A C 1
ATOM 2966 O O . MET A 1 361 ? -5.34 16.344 24.156 1 95 361 MET A O 1
ATOM 2970 N N . HIS A 1 362 ? -4.574 17.5 22.469 1 94.62 362 HIS A N 1
ATOM 2971 C CA . HIS A 1 362 ? -4.859 18.797 23.062 1 94.62 362 HIS A CA 1
ATOM 2972 C C . HIS A 1 362 ? -6.273 19.266 22.734 1 94.62 362 HIS A C 1
ATOM 2974 O O . HIS A 1 362 ? -6.484 20.422 22.344 1 94.62 362 HIS A O 1
ATOM 2980 N N . LEU A 1 363 ? -7.164 18.391 22.828 1 96.81 363 LEU A N 1
ATOM 2981 C CA . LEU A 1 363 ? -8.562 18.719 22.562 1 96.81 363 LEU A CA 1
ATOM 2982 C C . LEU A 1 363 ? -9.406 18.547 23.812 1 96.81 363 LEU A C 1
ATOM 2984 O O . LEU A 1 363 ? -9.219 17.594 24.578 1 96.81 363 LEU A O 1
ATOM 2988 N N . THR A 1 364 ? -10.32 19.484 24.031 1 97 364 THR A N 1
ATOM 2989 C CA . THR A 1 364 ? -11.203 19.422 25.188 1 97 364 THR A CA 1
ATOM 2990 C C . THR A 1 364 ? -12.359 18.453 24.938 1 97 364 THR A C 1
ATOM 2992 O O . THR A 1 364 ? -12.711 18.203 23.781 1 97 364 THR A O 1
ATOM 2995 N N . GLU A 1 365 ? -12.852 17.938 26.062 1 96.62 365 GLU A N 1
ATOM 2996 C CA . GLU A 1 365 ? -14.016 17.062 25.953 1 96.62 365 GLU A CA 1
ATOM 2997 C C . GLU A 1 365 ? -15.195 17.797 25.328 1 96.62 365 GLU A C 1
ATOM 2999 O O . GLU A 1 365 ? -15.93 17.219 24.516 1 96.62 365 GLU A O 1
ATOM 3004 N N . ASP A 1 366 ? -15.352 19.047 25.641 1 95.94 366 ASP A N 1
ATOM 3005 C CA . ASP A 1 366 ? -16.438 19.844 25.094 1 95.94 366 ASP A CA 1
ATOM 3006 C C . ASP A 1 366 ? -16.297 19.984 23.578 1 95.94 366 ASP A C 1
ATOM 3008 O O . ASP A 1 366 ? -17.297 19.875 22.844 1 95.94 366 ASP A O 1
ATOM 3012 N N . PHE A 1 367 ? -15.164 20.234 23.094 1 96.88 367 PHE A N 1
ATOM 3013 C CA . PHE A 1 367 ? -14.906 20.312 21.656 1 96.88 367 PHE A CA 1
ATOM 3014 C C . PHE A 1 367 ? -15.289 19.016 20.969 1 96.88 367 PHE A C 1
ATOM 3016 O O . PHE A 1 367 ? -15.984 19.031 19.953 1 96.88 367 PHE A O 1
ATOM 3023 N N . LEU A 1 368 ? -14.844 17.891 21.562 1 97.31 368 LEU A N 1
ATOM 3024 C CA . LEU A 1 368 ? -15.094 16.578 20.969 1 97.31 368 LEU A CA 1
ATOM 3025 C C . LEU A 1 368 ? -16.578 16.266 20.938 1 97.31 368 LEU A C 1
ATOM 3027 O O . LEU A 1 368 ? -17.094 15.758 19.938 1 97.31 368 LEU A O 1
ATOM 3031 N N . ARG A 1 369 ? -17.297 16.625 21.969 1 96.06 369 ARG A N 1
ATOM 3032 C CA . ARG A 1 369 ? -18.734 16.406 22.016 1 96.06 369 ARG A CA 1
ATOM 3033 C C . ARG A 1 369 ? -19.453 17.234 20.969 1 96.06 369 ARG A C 1
ATOM 3035 O O . ARG A 1 369 ? -20.375 16.734 20.297 1 96.06 369 ARG A O 1
ATOM 3042 N N . ASN A 1 370 ? -19.016 18.438 20.828 1 94.75 370 ASN A N 1
ATOM 3043 C CA . ASN A 1 370 ? -19.641 19.344 19.859 1 94.75 370 ASN A CA 1
ATOM 3044 C C . ASN A 1 370 ? -19.422 18.891 18.422 1 94.75 370 ASN A C 1
ATOM 3046 O O . ASN A 1 370 ? -20.344 18.922 17.609 1 94.75 370 ASN A O 1
ATOM 3050 N N . ILE A 1 371 ? -18.188 18.484 18.156 1 94.06 371 ILE A N 1
ATOM 3051 C CA . ILE A 1 371 ? -17.875 18.094 16.797 1 94.06 371 ILE A CA 1
ATOM 3052 C C . ILE A 1 371 ? -18.547 16.75 16.469 1 94.06 371 ILE A C 1
ATOM 3054 O O . ILE A 1 371 ? -18.938 16.516 15.32 1 94.06 371 ILE A O 1
ATOM 3058 N N . ASN A 1 372 ? -18.688 15.906 17.422 1 92.75 372 ASN A N 1
ATOM 3059 C CA . ASN A 1 372 ? -19.359 14.625 17.234 1 92.75 372 ASN A CA 1
ATOM 3060 C C . ASN A 1 372 ? -20.812 14.812 16.766 1 92.75 372 ASN A C 1
ATOM 3062 O O . ASN A 1 372 ? -21.344 13.969 16.047 1 92.75 372 ASN A O 1
ATOM 3066 N N . LYS A 1 373 ? -21.359 15.891 17.109 1 90.12 373 LYS A N 1
ATOM 3067 C CA . LYS A 1 373 ? -22.734 16.188 16.719 1 90.12 373 LYS A CA 1
ATOM 3068 C C . LYS A 1 373 ? -22.812 16.609 15.258 1 90.12 373 LYS A C 1
ATOM 3070 O O . LYS A 1 373 ? -23.875 16.594 14.656 1 90.12 373 LYS A O 1
ATOM 3075 N N . GLN A 1 374 ? -21.688 17.016 14.609 1 87 374 GLN A N 1
ATOM 3076 C CA . GLN A 1 374 ? -21.641 17.547 13.25 1 87 374 GLN A CA 1
ATOM 3077 C C . GLN A 1 374 ? -21.188 16.484 12.258 1 87 374 GLN A C 1
ATOM 3079 O O . GLN A 1 374 ? -20.438 16.766 11.32 1 87 374 GLN A O 1
ATOM 3084 N N . ASP A 1 375 ? -21.531 15.258 12.195 1 83.06 375 ASP A N 1
ATOM 3085 C CA . ASP A 1 375 ? -21.219 14.188 11.258 1 83.06 375 ASP A CA 1
ATOM 3086 C C . ASP A 1 375 ? -19.703 13.953 11.203 1 83.06 375 ASP A C 1
ATOM 3088 O O . ASP A 1 375 ? -19.109 14.031 10.125 1 83.06 375 ASP A O 1
ATOM 3092 N N . CYS A 1 376 ? -19.141 13.773 12.281 1 93.31 376 CYS A N 1
ATOM 3093 C CA . CYS A 1 376 ? -17.719 13.516 12.438 1 93.31 376 CYS A CA 1
ATOM 3094 C C . CYS A 1 376 ? -17.469 12.141 13.062 1 93.31 376 CYS A C 1
ATOM 3096 O O . CYS A 1 376 ? -18.328 11.633 13.789 1 93.31 376 CYS A O 1
ATOM 3098 N N . LEU A 1 377 ? -16.422 11.508 12.648 1 96.88 377 LEU A N 1
ATOM 3099 C CA . LEU A 1 377 ? -15.984 10.266 13.281 1 96.88 377 LEU A CA 1
ATOM 3100 C C . LEU A 1 377 ? -14.836 10.523 14.25 1 96.88 377 LEU A C 1
ATOM 3102 O O . LEU A 1 377 ? -13.805 11.07 13.867 1 96.88 377 LEU A O 1
ATOM 3106 N N . ILE A 1 378 ? -15.047 10.234 15.531 1 98.25 378 ILE A N 1
ATOM 3107 C CA . ILE A 1 378 ? -14.008 10.367 16.531 1 98.25 378 ILE A CA 1
ATOM 3108 C C . ILE A 1 378 ? -13.477 8.984 16.922 1 98.25 378 ILE A C 1
ATOM 3110 O O . ILE A 1 378 ? -14.25 8.109 17.312 1 98.25 378 ILE A O 1
ATOM 3114 N N . ILE A 1 379 ? -12.172 8.805 16.797 1 98.56 379 ILE A N 1
ATOM 3115 C CA . ILE A 1 379 ? -11.531 7.535 17.125 1 98.56 379 ILE A CA 1
ATOM 3116 C C . ILE A 1 379 ? -10.508 7.742 18.25 1 98.56 379 ILE A C 1
ATOM 3118 O O . ILE A 1 379 ? -9.547 8.5 18.078 1 98.56 379 ILE A O 1
ATOM 3122 N N . GLY A 1 380 ? -10.695 7.082 19.406 1 98.62 380 GLY A N 1
ATOM 3123 C CA . GLY A 1 380 ? -9.688 7.02 20.453 1 98.62 380 GLY A CA 1
ATOM 3124 C C . GLY A 1 380 ? -8.75 5.828 20.312 1 98.62 380 GLY A C 1
ATOM 3125 O O . GLY A 1 380 ? -9.203 4.684 20.266 1 98.62 380 GLY A O 1
ATOM 3126 N N . LEU A 1 381 ? -7.449 6.105 20.234 1 98.06 381 LEU A N 1
ATOM 3127 C CA . LEU A 1 381 ? -6.469 5.039 20.078 1 98.06 381 LEU A CA 1
ATOM 3128 C C . LEU A 1 381 ? -5.965 4.559 21.438 1 98.06 381 LEU A C 1
ATOM 3130 O O . LEU A 1 381 ? -5.145 5.227 22.078 1 98.06 381 LEU A O 1
ATOM 3134 N N . ASP A 1 382 ? -6.383 3.436 21.828 1 97.94 382 ASP A N 1
ATOM 3135 C CA . ASP A 1 382 ? -5.977 2.85 23.109 1 97.94 382 ASP A CA 1
ATOM 3136 C C . ASP A 1 382 ? -4.816 1.876 22.922 1 97.94 382 ASP A C 1
ATOM 3138 O O . ASP A 1 382 ? -5.016 0.66 22.906 1 97.94 382 ASP A O 1
ATOM 3142 N N . ASN A 1 383 ? -3.648 2.441 22.828 1 95.75 383 ASN A N 1
ATOM 3143 C CA . ASN A 1 383 ? -2.428 1.65 22.703 1 95.75 383 ASN A CA 1
ATOM 3144 C C . ASN A 1 383 ? -2.09 0.938 24.016 1 95.75 383 ASN A C 1
ATOM 3146 O O . ASN A 1 383 ? -1.683 1.575 24.984 1 95.75 383 ASN A O 1
ATOM 3150 N N . LYS A 1 384 ? -2.123 -0.346 24.047 1 93.75 384 LYS A N 1
ATOM 3151 C CA . LYS A 1 384 ? -1.995 -1.137 25.266 1 93.75 384 LYS A CA 1
ATOM 3152 C C . LYS A 1 384 ? -0.54 -1.518 25.531 1 93.75 384 LYS A C 1
ATOM 3154 O O . LYS A 1 384 ? -0.223 -2.119 26.562 1 93.75 384 LYS A O 1
ATOM 3159 N N . ARG A 1 385 ? 0.348 -1.138 24.703 1 89.94 385 ARG A N 1
ATOM 3160 C CA . ARG A 1 385 ? 1.764 -1.411 24.922 1 89.94 385 ARG A CA 1
ATOM 3161 C C . ARG A 1 385 ? 2.285 -0.628 26.125 1 89.94 385 ARG A C 1
ATOM 3163 O O . ARG A 1 385 ? 1.753 0.432 26.469 1 89.94 385 ARG A O 1
ATOM 3170 N N . ASP A 1 386 ? 3.355 -1.215 26.609 1 91.5 386 ASP A N 1
ATOM 3171 C CA . ASP A 1 386 ? 4.055 -0.487 27.672 1 91.5 386 ASP A CA 1
ATOM 3172 C C . ASP A 1 386 ? 4.691 0.789 27.125 1 91.5 386 ASP A C 1
ATOM 3174 O O . ASP A 1 386 ? 5.078 0.848 25.953 1 91.5 386 ASP A O 1
ATOM 3178 N N . ILE A 1 387 ? 4.844 1.761 28.031 1 91.38 387 ILE A N 1
ATOM 3179 C CA . ILE A 1 387 ? 5.32 3.084 27.641 1 91.38 387 ILE A CA 1
ATOM 3180 C C . ILE A 1 387 ? 6.723 2.971 27.031 1 91.38 387 ILE A C 1
ATOM 3182 O O . ILE A 1 387 ? 7.07 3.715 26.125 1 91.38 387 ILE A O 1
ATOM 3186 N N . ASN A 1 388 ? 7.52 2.074 27.516 1 88.94 388 ASN A N 1
ATOM 3187 C CA . ASN A 1 388 ? 8.867 1.915 26.969 1 88.94 388 ASN A CA 1
ATOM 3188 C C . ASN A 1 388 ? 8.828 1.378 25.547 1 88.94 388 ASN A C 1
ATOM 3190 O O . ASN A 1 388 ? 9.609 1.812 24.703 1 88.94 388 ASN A O 1
ATOM 3194 N N . ASP A 1 389 ? 7.887 0.526 25.312 1 86.31 389 ASP A N 1
ATOM 3195 C CA . ASP A 1 389 ? 7.719 -0.01 23.969 1 86.31 389 ASP A CA 1
ATOM 3196 C C . ASP A 1 389 ? 7.199 1.062 23.016 1 86.31 389 ASP A C 1
ATOM 3198 O O . ASP A 1 389 ? 7.594 1.102 21.844 1 86.31 389 ASP A O 1
ATOM 3202 N N . ARG A 1 390 ? 6.355 1.867 23.531 1 89.06 390 ARG A N 1
ATOM 3203 C CA . ARG A 1 390 ? 5.824 2.953 22.719 1 89.06 390 ARG A CA 1
ATOM 3204 C C . ARG A 1 390 ? 6.926 3.938 22.328 1 89.06 390 ARG A C 1
ATOM 3206 O O . ARG A 1 390 ? 6.992 4.383 21.188 1 89.06 390 ARG A O 1
ATOM 3213 N N . LEU A 1 391 ? 7.75 4.223 23.281 1 87.56 391 LEU A N 1
ATOM 3214 C CA . LEU A 1 391 ? 8.875 5.125 23.031 1 87.56 391 LEU A CA 1
ATOM 3215 C C . LEU A 1 391 ? 9.844 4.527 22.016 1 87.56 391 LEU A C 1
ATOM 3217 O O . LEU A 1 391 ? 10.336 5.238 21.141 1 87.56 391 LEU A O 1
ATOM 3221 N N . ASP A 1 392 ? 10.07 3.258 22.125 1 82.31 392 ASP A N 1
ATOM 3222 C CA . ASP A 1 392 ? 10.969 2.566 21.203 1 82.31 392 ASP A CA 1
ATOM 3223 C C . ASP A 1 392 ? 10.43 2.621 19.766 1 82.31 392 ASP A C 1
ATOM 3225 O O . ASP A 1 392 ? 11.188 2.811 18.828 1 82.31 392 ASP A O 1
ATOM 3229 N N . LEU A 1 393 ? 9.195 2.469 19.641 1 78.31 393 LEU A N 1
ATOM 3230 C CA . LEU A 1 393 ? 8.578 2.533 18.312 1 78.31 393 LEU A CA 1
ATOM 3231 C C . LEU A 1 393 ? 8.742 3.92 17.703 1 78.31 393 LEU A C 1
ATOM 3233 O O . LEU A 1 393 ? 9.016 4.047 16.516 1 78.31 393 LEU A O 1
ATOM 3237 N N . LYS A 1 394 ? 8.547 4.867 18.484 1 80.69 394 LYS A N 1
ATOM 3238 C CA . LYS A 1 394 ? 8.711 6.238 18.016 1 80.69 394 LYS A CA 1
ATOM 3239 C C . LYS A 1 394 ? 10.133 6.48 17.516 1 80.69 394 LYS A C 1
ATOM 3241 O O . LYS A 1 394 ? 10.328 7.133 16.484 1 80.69 394 LYS A O 1
ATOM 3246 N N . MET A 1 395 ? 11.102 5.926 18.188 1 78.94 395 MET A N 1
ATOM 3247 C CA . MET A 1 395 ? 12.508 6.117 17.844 1 78.94 395 MET A CA 1
ATOM 3248 C C . MET A 1 395 ? 12.859 5.359 16.562 1 78.94 395 MET A C 1
ATOM 3250 O O . MET A 1 395 ? 13.766 5.754 15.828 1 78.94 395 MET A O 1
ATOM 3254 N N . LYS A 1 396 ? 12.047 4.426 16.234 1 74.12 396 LYS A N 1
ATOM 3255 C CA . LYS A 1 396 ? 12.305 3.611 15.055 1 74.12 396 LYS A CA 1
ATOM 3256 C C . LYS A 1 396 ? 11.508 4.113 13.859 1 74.12 396 LYS A C 1
ATOM 3258 O O . LYS A 1 396 ? 11.68 3.627 12.734 1 74.12 396 LYS A O 1
ATOM 3263 N N . THR A 1 397 ? 10.719 5.148 14.078 1 77.44 397 THR A N 1
ATOM 3264 C CA . THR A 1 397 ? 9.836 5.574 12.992 1 77.44 397 THR A CA 1
ATOM 3265 C C . THR A 1 397 ? 10.016 7.062 12.703 1 77.44 397 THR A C 1
ATOM 3267 O O . THR A 1 397 ? 10.766 7.438 11.797 1 77.44 397 THR A O 1
ATOM 3270 N N . THR A 1 398 ? 9.461 7.855 13.586 1 73.56 398 THR A N 1
ATOM 3271 C CA . THR A 1 398 ? 9.281 9.258 13.242 1 73.56 398 THR A CA 1
ATOM 3272 C C . THR A 1 398 ? 10.391 10.117 13.844 1 73.56 398 THR A C 1
ATOM 3274 O O . THR A 1 398 ? 10.648 11.227 13.375 1 73.56 398 THR A O 1
ATOM 3277 N N . ARG A 1 399 ? 11.023 9.625 14.953 1 74.44 399 ARG A N 1
ATOM 3278 C CA . ARG A 1 399 ? 12.023 10.406 15.672 1 74.44 399 ARG A CA 1
ATOM 3279 C C . ARG A 1 399 ? 13.305 9.602 15.875 1 74.44 399 ARG A C 1
ATOM 3281 O O . ARG A 1 399 ? 13.25 8.406 16.188 1 74.44 399 ARG A O 1
ATOM 3288 N N . GLU A 1 400 ? 14.32 10.273 15.625 1 73.12 400 GLU A N 1
ATOM 3289 C CA . GLU A 1 400 ? 15.594 9.586 15.852 1 73.12 400 GLU A CA 1
ATOM 3290 C C . GLU A 1 400 ? 15.883 9.43 17.344 1 73.12 400 GLU A C 1
ATOM 3292 O O . GLU A 1 400 ? 16.438 8.414 17.766 1 73.12 400 GLU A O 1
ATOM 3297 N N . GLU A 1 401 ? 15.531 10.492 18.062 1 74.75 401 GLU A N 1
ATOM 3298 C CA . GLU A 1 401 ? 15.852 10.469 19.484 1 74.75 401 GLU A CA 1
ATOM 3299 C C . GLU A 1 401 ? 14.688 11.008 20.312 1 74.75 401 GLU A C 1
ATOM 3301 O O . GLU A 1 401 ? 14.016 11.953 19.906 1 74.75 401 GLU A O 1
ATOM 3306 N N . VAL A 1 402 ? 14.352 10.172 21.297 1 74.44 402 VAL A N 1
ATOM 3307 C CA . VAL A 1 402 ? 13.414 10.648 22.312 1 74.44 402 VAL A CA 1
ATOM 3308 C C . VAL A 1 402 ? 14.125 10.75 23.656 1 74.44 402 VAL A C 1
ATOM 3310 O O . VAL A 1 402 ? 14.891 9.867 24.031 1 74.44 402 VAL A O 1
ATOM 3313 N N . SER A 1 403 ? 14.031 11.844 24.234 1 71.62 403 SER A N 1
ATOM 3314 C CA . SER A 1 403 ? 14.68 12.039 25.531 1 71.62 403 SER A CA 1
ATOM 3315 C C . SER A 1 403 ? 14.242 10.977 26.531 1 71.62 403 SER A C 1
ATOM 3317 O O . SER A 1 403 ? 13.094 10.523 26.5 1 71.62 403 SER A O 1
ATOM 3319 N N . LYS A 1 404 ? 15.266 10.578 27.359 1 78.75 404 LYS A N 1
ATOM 3320 C CA . LYS A 1 404 ? 14.961 9.633 28.422 1 78.75 404 LYS A CA 1
ATOM 3321 C C . LYS A 1 404 ? 13.93 10.211 29.391 1 78.75 404 LYS A C 1
ATOM 3323 O O . LYS A 1 404 ? 14.047 11.359 29.812 1 78.75 404 LYS A O 1
ATOM 3328 N N . LYS A 1 405 ? 12.898 9.508 29.594 1 87 405 LYS A N 1
ATOM 3329 C CA . LYS A 1 405 ? 11.82 9.953 30.469 1 87 405 LYS A CA 1
ATOM 3330 C C . LYS A 1 405 ? 11.953 9.336 31.859 1 87 405 LYS A C 1
ATOM 3332 O O . LYS A 1 405 ? 12.305 8.164 32 1 87 405 LYS A O 1
ATOM 3337 N N . THR A 1 406 ? 11.734 10.203 32.875 1 89.88 406 THR A N 1
ATOM 3338 C CA . THR A 1 406 ? 11.688 9.703 34.25 1 89.88 406 THR A CA 1
ATOM 3339 C C . THR A 1 406 ? 10.438 8.852 34.469 1 89.88 406 THR A C 1
ATOM 3341 O O . THR A 1 406 ? 9.508 8.891 33.656 1 89.88 406 THR A O 1
ATOM 3344 N N . GLU A 1 407 ? 10.508 8.094 35.5 1 92.5 407 GLU A N 1
ATOM 3345 C CA . GLU A 1 407 ? 9.352 7.258 35.812 1 92.5 407 GLU A CA 1
ATOM 3346 C C . GLU A 1 407 ? 8.109 8.109 36.062 1 92.5 407 GLU A C 1
ATOM 3348 O O . GLU A 1 407 ? 7.004 7.719 35.688 1 92.5 407 GLU A O 1
ATOM 3353 N N . ASP A 1 408 ? 8.32 9.266 36.656 1 91.81 408 ASP A N 1
ATOM 3354 C CA . ASP A 1 408 ? 7.203 10.164 36.906 1 91.81 408 ASP A CA 1
ATOM 3355 C C . ASP A 1 408 ? 6.625 10.719 35.625 1 91.81 408 ASP A C 1
ATOM 3357 O O . ASP A 1 408 ? 5.41 10.867 35.5 1 91.81 408 ASP A O 1
ATOM 3361 N N . GLU A 1 409 ? 7.48 10.992 34.781 1 91.62 409 GLU A N 1
ATOM 3362 C CA . GLU A 1 409 ? 7.035 11.492 33.469 1 91.62 409 GLU A CA 1
ATOM 3363 C C . GLU A 1 409 ? 6.27 10.422 32.719 1 91.62 409 GLU A C 1
ATOM 3365 O O . GLU A 1 409 ? 5.258 10.711 32.062 1 91.62 409 GLU A O 1
ATOM 3370 N N . LYS A 1 410 ? 6.746 9.211 32.781 1 93.44 410 LYS A N 1
ATOM 3371 C CA . LYS A 1 410 ? 6.074 8.094 32.125 1 93.44 410 LYS A CA 1
ATOM 3372 C C . LYS A 1 410 ? 4.68 7.875 32.719 1 93.44 410 LYS A C 1
ATOM 3374 O O . LYS A 1 410 ? 3.723 7.641 31.969 1 93.44 410 LYS A O 1
ATOM 3379 N N . LYS A 1 411 ? 4.652 7.949 34 1 93.81 411 LYS A N 1
ATOM 3380 C CA . LYS A 1 411 ? 3.363 7.801 34.656 1 93.81 411 LYS A CA 1
ATOM 3381 C C . LYS A 1 411 ? 2.393 8.898 34.219 1 93.81 411 LYS A C 1
ATOM 3383 O O . LYS A 1 411 ? 1.215 8.625 33.969 1 93.81 411 LYS A O 1
ATOM 3388 N N . ARG A 1 412 ? 2.906 10.109 34.156 1 93.88 412 ARG A N 1
ATOM 3389 C CA . ARG A 1 412 ? 2.074 11.234 33.75 1 93.88 412 ARG A CA 1
ATOM 3390 C C . ARG A 1 412 ? 1.584 11.078 32.312 1 93.88 412 ARG A C 1
ATOM 3392 O O . ARG A 1 412 ? 0.429 11.383 32 1 93.88 412 ARG A O 1
ATOM 3399 N N . ILE A 1 413 ? 2.412 10.602 31.453 1 93.81 413 ILE A N 1
ATOM 3400 C CA . ILE A 1 413 ? 2.055 10.359 30.062 1 93.81 413 ILE A CA 1
ATOM 3401 C C . ILE A 1 413 ? 0.91 9.359 29.984 1 93.81 413 ILE A C 1
ATOM 3403 O O . ILE A 1 413 ? -0.062 9.57 29.25 1 93.81 413 ILE A O 1
ATOM 3407 N N . ASN A 1 414 ? 0.973 8.398 30.797 1 95.06 414 ASN A N 1
ATOM 3408 C CA . ASN A 1 414 ? -0.071 7.379 30.828 1 95.06 414 ASN A CA 1
ATOM 3409 C C . ASN A 1 414 ? -1.374 7.93 31.406 1 95.06 414 ASN A C 1
ATOM 3411 O O . ASN A 1 414 ? -2.457 7.605 30.922 1 95.06 414 ASN A O 1
ATOM 3415 N N . GLU A 1 415 ? -1.191 8.688 32.438 1 95.06 415 GLU A N 1
ATOM 3416 C CA . GLU A 1 415 ? -2.369 9.297 33.062 1 95.06 415 GLU A CA 1
ATOM 3417 C C . GLU A 1 415 ? -3.143 10.148 32.031 1 95.06 415 GLU A C 1
ATOM 3419 O O . GLU A 1 415 ? -4.371 10.062 31.969 1 95.06 415 GLU A O 1
ATOM 3424 N N . ILE A 1 416 ? -2.438 10.93 31.328 1 94.31 416 ILE A N 1
ATOM 3425 C CA . ILE A 1 416 ? -3.057 11.789 30.328 1 94.31 416 ILE A CA 1
ATOM 3426 C C . ILE A 1 416 ? -3.717 10.938 29.25 1 94.31 416 ILE A C 1
ATOM 3428 O O . ILE A 1 416 ? -4.859 11.195 28.859 1 94.31 416 ILE A O 1
ATOM 3432 N N . HIS A 1 417 ? -3.023 9.906 28.781 1 95.75 417 HIS A N 1
ATOM 3433 C CA . HIS A 1 417 ? -3.543 9.016 27.75 1 95.75 417 HIS A CA 1
ATOM 3434 C C . HIS A 1 417 ? -4.836 8.344 28.203 1 95.75 417 HIS A C 1
ATOM 3436 O O . HIS A 1 417 ? -5.84 8.383 27.484 1 95.75 417 HIS A O 1
ATOM 3442 N N . TYR A 1 418 ? -4.812 7.801 29.359 1 96.38 418 TYR A N 1
ATOM 3443 C CA . TYR A 1 418 ? -5.984 7.066 29.812 1 96.38 418 TYR A CA 1
ATOM 3444 C C . TYR A 1 418 ? -7.125 8.016 30.156 1 96.38 418 TYR A C 1
ATOM 3446 O O . TYR A 1 418 ? -8.297 7.648 30.062 1 96.38 418 TYR A O 1
ATOM 3454 N N . GLY A 1 419 ? -6.77 9.266 30.562 1 95.81 419 GLY A N 1
ATOM 3455 C CA . GLY A 1 419 ? -7.801 10.281 30.688 1 95.81 419 GLY A CA 1
ATOM 3456 C C . GLY A 1 419 ? -8.555 10.539 29.391 1 95.81 419 GLY A C 1
ATOM 3457 O O . GLY A 1 419 ? -9.773 10.711 29.406 1 95.81 419 GLY A O 1
ATOM 3458 N N . ILE A 1 420 ? -7.844 10.555 28.297 1 96.81 420 ILE A N 1
ATOM 3459 C CA . ILE A 1 420 ? -8.438 10.773 26.984 1 96.81 420 ILE A CA 1
ATOM 3460 C C . ILE A 1 420 ? -9.312 9.586 26.609 1 96.81 420 ILE A C 1
ATOM 3462 O O . ILE A 1 420 ? -10.43 9.758 26.109 1 96.81 420 ILE A O 1
ATOM 3466 N N . ILE A 1 421 ? -8.805 8.383 26.875 1 98 421 ILE A N 1
ATOM 3467 C CA . ILE A 1 421 ? -9.539 7.172 26.516 1 98 421 ILE A CA 1
ATOM 3468 C C . ILE A 1 421 ? -10.82 7.094 27.344 1 98 421 ILE A C 1
ATOM 3470 O O . ILE A 1 421 ? -11.875 6.715 26.828 1 98 421 ILE A O 1
ATOM 3474 N N . GLU A 1 422 ? -10.75 7.414 28.594 1 97.75 422 GLU A N 1
ATOM 3475 C CA . GLU A 1 422 ? -11.938 7.434 29.453 1 97.75 422 GLU A CA 1
ATOM 3476 C C . GLU A 1 422 ? -12.961 8.438 28.938 1 97.75 422 GLU A C 1
ATOM 3478 O O . GLU A 1 422 ? -14.164 8.18 28.984 1 97.75 422 GLU A O 1
ATOM 3483 N N . CYS A 1 423 ? -12.461 9.578 28.531 1 97.06 423 CYS A N 1
ATOM 3484 C CA . CYS A 1 423 ? -13.336 10.57 27.906 1 97.06 423 CYS A CA 1
ATOM 3485 C C . CYS A 1 423 ? -14.07 9.984 26.703 1 97.06 423 CYS A C 1
ATOM 3487 O O . CYS A 1 423 ? -15.273 10.188 26.562 1 97.06 423 CYS A O 1
ATOM 3489 N N . CYS A 1 424 ? -13.344 9.258 25.844 1 97.94 424 CYS A N 1
ATOM 3490 C CA . CYS A 1 424 ? -13.953 8.633 24.672 1 97.94 424 CYS A CA 1
ATOM 3491 C C . CYS A 1 424 ? -15.023 7.633 25.078 1 97.94 424 CYS A C 1
ATOM 3493 O O . CYS A 1 424 ? -16.125 7.633 24.516 1 97.94 424 CYS A O 1
ATOM 3495 N N . LYS A 1 425 ? -14.727 6.855 26.078 1 97.56 425 LYS A N 1
ATOM 3496 C CA . LYS A 1 425 ? -15.656 5.828 26.531 1 97.56 425 LYS A CA 1
ATOM 3497 C C . LYS A 1 425 ? -16.906 6.457 27.141 1 97.56 425 LYS A C 1
ATOM 3499 O O . LYS A 1 425 ? -18.031 6.047 26.828 1 97.56 425 LYS A O 1
ATOM 3504 N N . ARG A 1 426 ? -16.734 7.441 27.953 1 97 426 ARG A N 1
ATOM 3505 C CA . ARG A 1 426 ? -17.844 8.086 28.641 1 97 426 ARG A CA 1
ATOM 3506 C C . ARG A 1 426 ? -18.781 8.75 27.641 1 97 426 ARG A C 1
ATOM 3508 O O . ARG A 1 426 ? -19.984 8.844 27.891 1 97 426 ARG A O 1
ATOM 3515 N N . ASN A 1 427 ? -18.266 9.164 26.484 1 97.06 427 ASN A N 1
ATOM 3516 C CA . ASN A 1 427 ? -19.094 9.844 25.484 1 97.06 427 ASN A CA 1
ATOM 3517 C C . ASN A 1 427 ? -19.484 8.914 24.344 1 97.06 427 ASN A C 1
ATOM 3519 O O . ASN A 1 427 ? -20.031 9.359 23.328 1 97.06 427 ASN A O 1
ATOM 3523 N N . ASN A 1 428 ? -19.094 7.66 24.375 1 95.81 428 ASN A N 1
ATOM 3524 C CA . ASN A 1 428 ? -19.422 6.605 23.422 1 95.81 428 ASN A CA 1
ATOM 3525 C C . ASN A 1 428 ? -18.797 6.871 22.047 1 95.81 428 ASN A C 1
ATOM 3527 O O . ASN A 1 428 ? -19.453 6.711 21.016 1 95.81 428 ASN A O 1
ATOM 3531 N N . PHE A 1 429 ? -17.625 7.504 22.094 1 97.69 429 PHE A N 1
ATOM 3532 C CA . PHE A 1 429 ? -16.844 7.555 20.875 1 97.69 429 PHE A CA 1
ATOM 3533 C C . PHE A 1 429 ? -16.25 6.188 20.562 1 97.69 429 PHE A C 1
ATOM 3535 O O . PHE A 1 429 ? -16.25 5.297 21.406 1 97.69 429 PHE A O 1
ATOM 3542 N N . LYS A 1 430 ? -15.852 5.988 19.312 1 97.81 430 LYS A N 1
ATOM 3543 C CA . LYS A 1 430 ? -15.203 4.73 18.953 1 97.81 430 LYS A CA 1
ATOM 3544 C C . LYS A 1 430 ? -13.82 4.625 19.578 1 97.81 430 LYS A C 1
ATOM 3546 O O . LYS A 1 430 ? -13.062 5.602 19.609 1 97.81 430 LYS A O 1
ATOM 3551 N N . VAL A 1 431 ? -13.508 3.486 20.172 1 98.44 431 VAL A N 1
ATOM 3552 C CA . VAL A 1 431 ? -12.195 3.244 20.766 1 98.44 431 VAL A CA 1
ATOM 3553 C C . VAL A 1 431 ? -11.555 2.01 20.125 1 98.44 431 VAL A C 1
ATOM 3555 O O . VAL A 1 431 ? -12.195 0.962 20.016 1 98.44 431 VAL A O 1
ATOM 3558 N N . VAL A 1 432 ? -10.352 2.164 19.641 1 98.12 432 VAL A N 1
ATOM 3559 C CA . VAL A 1 432 ? -9.602 1.063 19.031 1 98.12 432 VAL A CA 1
ATOM 3560 C C . VAL A 1 432 ? -8.5 0.611 19.984 1 98.12 432 VAL A C 1
ATOM 3562 O O . VAL A 1 432 ? -7.508 1.319 20.172 1 98.12 432 VAL A O 1
ATOM 3565 N N . GLU A 1 433 ? -8.695 -0.541 20.578 1 97.06 433 GLU A N 1
ATOM 3566 C CA . GLU A 1 433 ? -7.664 -1.148 21.422 1 97.06 433 GLU A CA 1
ATOM 3567 C C . GLU A 1 433 ? -6.703 -1.994 20.594 1 97.06 433 GLU A C 1
ATOM 3569 O O . GLU A 1 433 ? -7.129 -2.783 19.75 1 97.06 433 GLU A O 1
ATOM 3574 N N . PHE A 1 434 ? -5.336 -1.714 20.844 1 92.44 434 PHE A N 1
ATOM 3575 C CA . PHE A 1 434 ? -4.391 -2.471 20.031 1 92.44 434 PHE A CA 1
ATOM 3576 C C . PHE A 1 434 ? -3.023 -2.529 20.703 1 92.44 434 PHE A C 1
ATOM 3578 O O . PHE A 1 434 ? -2.744 -1.754 21.609 1 92.44 434 PHE A O 1
ATOM 3585 N N . GLN A 1 435 ? -2.18 -3.488 20.266 1 87.69 435 GLN A N 1
ATOM 3586 C CA . GLN A 1 435 ? -0.768 -3.561 20.625 1 87.69 435 GLN A CA 1
ATOM 3587 C C . GLN A 1 435 ? 0.122 -3.422 19.406 1 87.69 435 GLN A C 1
ATOM 3589 O O . GLN A 1 435 ? 1.261 -2.957 19.5 1 87.69 435 GLN A O 1
ATOM 3594 N N . ASP A 1 436 ? -0.432 -3.773 18.312 1 83.06 436 ASP A N 1
ATOM 3595 C CA . ASP A 1 436 ? 0.288 -3.676 17.047 1 83.06 436 ASP A CA 1
ATOM 3596 C C . ASP A 1 436 ? -0.292 -2.57 16.172 1 83.06 436 ASP A C 1
ATOM 3598 O O . ASP A 1 436 ? -1.497 -2.543 15.914 1 83.06 436 ASP A O 1
ATOM 3602 N N . ILE A 1 437 ? 0.544 -1.737 15.703 1 87.5 437 ILE A N 1
ATOM 3603 C CA . ILE A 1 437 ? 0.122 -0.546 14.977 1 87.5 437 ILE A CA 1
ATOM 3604 C C . ILE A 1 437 ? -0.572 -0.954 13.68 1 87.5 437 ILE A C 1
ATOM 3606 O O . ILE A 1 437 ? -1.484 -0.266 13.211 1 87.5 437 ILE A O 1
ATOM 3610 N N . GLU A 1 438 ? -0.186 -2.031 13.023 1 83.25 438 GLU A N 1
ATOM 3611 C CA . GLU A 1 438 ? -0.823 -2.484 11.789 1 83.25 438 GLU A CA 1
ATOM 3612 C C . GLU A 1 438 ? -2.252 -2.951 12.047 1 83.25 438 GLU A C 1
ATOM 3614 O O . GLU A 1 438 ? -3.139 -2.744 11.211 1 83.25 438 GLU A O 1
ATOM 3619 N N . ASP A 1 439 ? -2.422 -3.592 13.203 1 84.94 439 ASP A N 1
ATOM 3620 C CA . ASP A 1 439 ? -3.773 -3.965 13.602 1 84.94 439 ASP A CA 1
ATOM 3621 C C . ASP A 1 439 ? -4.648 -2.729 13.805 1 84.94 439 ASP A C 1
ATOM 3623 O O . ASP A 1 439 ? -5.828 -2.734 13.453 1 84.94 439 ASP A O 1
ATOM 3627 N N . ALA A 1 440 ? -4.074 -1.769 14.391 1 92.69 440 ALA A N 1
ATOM 3628 C CA . ALA A 1 440 ? -4.797 -0.519 14.602 1 92.69 440 ALA A CA 1
ATOM 3629 C C . ALA A 1 440 ? -5.199 0.111 13.273 1 92.69 440 ALA A C 1
ATOM 3631 O O . ALA A 1 440 ? -6.309 0.633 13.133 1 92.69 440 ALA A O 1
ATOM 3632 N N . LYS A 1 441 ? -4.273 0.084 12.281 1 91.06 441 LYS A N 1
ATOM 3633 C CA . LYS A 1 441 ? -4.586 0.604 10.953 1 91.06 441 LYS A CA 1
ATOM 3634 C C . LYS A 1 441 ? -5.805 -0.098 10.359 1 91.06 441 LYS A C 1
ATOM 3636 O O . LYS A 1 441 ? -6.727 0.557 9.867 1 91.06 441 LYS A O 1
ATOM 3641 N N . ASP A 1 442 ? -5.809 -1.39 10.492 1 87.44 442 ASP A N 1
ATOM 3642 C CA . ASP A 1 442 ? -6.902 -2.184 9.938 1 87.44 442 ASP A CA 1
ATOM 3643 C C . ASP A 1 442 ? -8.227 -1.842 10.609 1 87.44 442 ASP A C 1
ATOM 3645 O O . ASP A 1 442 ? -9.242 -1.66 9.938 1 87.44 442 ASP A O 1
ATOM 3649 N N . LYS A 1 443 ? -8.188 -1.802 11.891 1 93.94 443 LYS A N 1
ATOM 3650 C CA . LYS A 1 443 ? -9.406 -1.496 12.641 1 93.94 443 LYS A CA 1
ATOM 3651 C C . LYS A 1 443 ? -9.914 -0.095 12.32 1 93.94 443 LYS A C 1
ATOM 3653 O O . LYS A 1 443 ? -11.117 0.115 12.188 1 93.94 443 LYS A O 1
ATOM 3658 N N . CYS A 1 444 ? -9.016 0.846 12.227 1 96.38 444 CYS A N 1
ATOM 3659 C CA . CYS A 1 444 ? -9.406 2.213 11.898 1 96.38 444 CYS A CA 1
ATOM 3660 C C . CYS A 1 444 ? -9.969 2.299 10.484 1 96.38 444 CYS A C 1
ATOM 3662 O O . CYS A 1 444 ? -10.922 3.043 10.234 1 96.38 444 CYS A O 1
ATOM 3664 N N . GLU A 1 445 ? -9.359 1.556 9.555 1 93.19 445 GLU A N 1
ATOM 3665 C CA . GLU A 1 445 ? -9.898 1.499 8.195 1 93.19 445 GLU A CA 1
ATOM 3666 C C . GLU A 1 445 ? -11.352 1.031 8.203 1 93.19 445 GLU A C 1
ATOM 3668 O O . GLU A 1 445 ? -12.188 1.592 7.492 1 93.19 445 GLU A O 1
ATOM 3673 N N . HIS A 1 446 ? -11.602 0.011 9 1 91.81 446 HIS A N 1
ATOM 3674 C CA . HIS A 1 446 ? -12.961 -0.518 9.094 1 91.81 446 HIS A CA 1
ATOM 3675 C C . HIS A 1 446 ? -13.93 0.541 9.602 1 91.81 446 HIS A C 1
ATOM 3677 O O . HIS A 1 446 ? -15.039 0.683 9.07 1 91.81 446 HIS A O 1
ATOM 3683 N N . LEU A 1 447 ? -13.547 1.242 10.617 1 95.31 447 LEU A N 1
ATOM 3684 C CA . LEU A 1 447 ? -14.383 2.295 11.18 1 95.31 447 LEU A CA 1
ATOM 3685 C C . LEU A 1 447 ? -14.641 3.391 10.148 1 95.31 447 LEU A C 1
ATOM 3687 O O . LEU A 1 447 ? -15.773 3.875 10.023 1 95.31 447 LEU A O 1
ATOM 3691 N N . VAL A 1 448 ? -13.609 3.773 9.406 1 94.38 448 VAL A N 1
ATOM 3692 C CA . VAL A 1 448 ? -13.727 4.836 8.414 1 94.38 448 VAL A CA 1
ATOM 3693 C C . VAL A 1 448 ? -14.656 4.387 7.285 1 94.38 448 VAL A C 1
ATOM 3695 O O . VAL A 1 448 ? -15.516 5.148 6.848 1 94.38 448 VAL A O 1
ATOM 3698 N N . GLU A 1 449 ? -14.539 3.162 6.828 1 90 449 GLU A N 1
ATOM 3699 C CA . GLU A 1 449 ? -15.383 2.646 5.758 1 90 449 GLU A CA 1
ATOM 3700 C C . GLU A 1 449 ? -16.844 2.555 6.203 1 90 449 GLU A C 1
ATOM 3702 O O . GLU A 1 449 ? -17.75 2.861 5.434 1 90 449 GLU A O 1
ATOM 3707 N N . GLU A 1 450 ? -17.016 2.08 7.414 1 91.62 450 GLU A N 1
ATOM 3708 C CA . GLU A 1 450 ? -18.359 2.061 7.965 1 91.62 450 GLU A CA 1
ATOM 3709 C C . GLU A 1 450 ? -18.953 3.467 8.023 1 91.62 450 GLU A C 1
ATOM 3711 O O . GLU A 1 450 ? -20.125 3.664 7.715 1 91.62 450 GLU A O 1
ATOM 3716 N N . PHE A 1 451 ? -18.188 4.434 8.461 1 94.12 451 PHE A N 1
ATOM 3717 C CA . PHE A 1 451 ? -18.594 5.832 8.547 1 94.12 451 PHE A CA 1
ATOM 3718 C C . PHE A 1 451 ? -19.016 6.355 7.18 1 94.12 451 PHE A C 1
ATOM 3720 O O . PHE A 1 451 ? -20.078 6.977 7.043 1 94.12 451 PHE A O 1
ATOM 3727 N N . PHE A 1 452 ? -18.234 6.051 6.105 1 90.62 452 PHE A N 1
ATOM 3728 C CA . PHE A 1 452 ? -18.531 6.504 4.754 1 90.62 452 PHE A CA 1
ATOM 3729 C C . PHE A 1 452 ? -19.797 5.824 4.227 1 90.62 452 PHE A C 1
ATOM 3731 O O . PHE A 1 452 ? -20.609 6.449 3.541 1 90.62 452 PHE A O 1
ATOM 3738 N N . THR A 1 453 ? -19.906 4.551 4.535 1 87 453 THR A N 1
ATOM 3739 C CA . THR A 1 453 ? -21.078 3.809 4.094 1 87 453 THR A CA 1
ATOM 3740 C C . THR A 1 453 ? -22.359 4.391 4.715 1 87 453 THR A C 1
ATOM 3742 O O . THR A 1 453 ? -23.359 4.551 4.027 1 87 453 THR A O 1
ATOM 3745 N N . GLN A 1 454 ? -22.297 4.684 6.004 1 87.25 454 GLN A N 1
ATOM 3746 C CA . GLN A 1 454 ? -23.438 5.262 6.699 1 87.25 454 GLN A CA 1
ATOM 3747 C C . GLN A 1 454 ? -23.812 6.621 6.117 1 87.25 454 GLN A C 1
ATOM 3749 O O . GLN A 1 454 ? -25 6.953 6 1 87.25 454 GLN A O 1
ATOM 3754 N N . ARG A 1 455 ? -22.875 7.355 5.738 1 86.56 455 ARG A N 1
ATOM 3755 C CA . ARG A 1 455 ? -23.109 8.695 5.195 1 86.56 455 ARG A CA 1
ATOM 3756 C C . ARG A 1 455 ? -23.688 8.625 3.787 1 86.56 455 ARG A C 1
ATOM 3758 O O . ARG A 1 455 ? -24.406 9.523 3.359 1 86.56 455 ARG A O 1
ATOM 3765 N N . SER A 1 456 ? -23.281 7.594 3.035 1 79.19 456 SER A N 1
ATOM 3766 C CA . SER A 1 456 ? -23.781 7.426 1.671 1 79.19 456 SER A CA 1
ATOM 3767 C C . SER A 1 456 ? -25.25 7.055 1.66 1 79.19 456 SER A C 1
ATOM 3769 O O . SER A 1 456 ? -25.953 7.293 0.671 1 79.19 456 SER A O 1
ATOM 3771 N N . LYS A 1 457 ? -25.828 6.539 2.703 1 74.38 457 LYS A N 1
ATOM 3772 C CA . LYS A 1 457 ? -27.234 6.148 2.805 1 74.38 457 LYS A CA 1
ATOM 3773 C C . LYS A 1 457 ? -28.109 7.34 3.184 1 74.38 457 LYS A C 1
ATOM 3775 O O . LYS A 1 457 ? -29.312 7.324 2.959 1 74.38 457 LYS A O 1
ATOM 3780 N N . ARG A 1 458 ? -27.609 8.375 3.67 1 66.56 458 ARG A N 1
ATOM 3781 C CA . ARG A 1 458 ? -28.359 9.555 4.055 1 66.56 458 ARG A CA 1
ATOM 3782 C C . ARG A 1 458 ? -28.469 10.539 2.895 1 66.56 458 ARG A C 1
ATOM 3784 O O . ARG A 1 458 ? -27.578 10.602 2.043 1 66.56 458 ARG A O 1
ATOM 3791 N N . MET B 1 1 ? 14.047 -58.906 -46.719 1 39.53 1 MET B N 1
ATOM 3792 C CA . MET B 1 1 ? 14.312 -57.625 -47.375 1 39.53 1 MET B CA 1
ATOM 3793 C C . MET B 1 1 ? 13.078 -56.719 -47.312 1 39.53 1 MET B C 1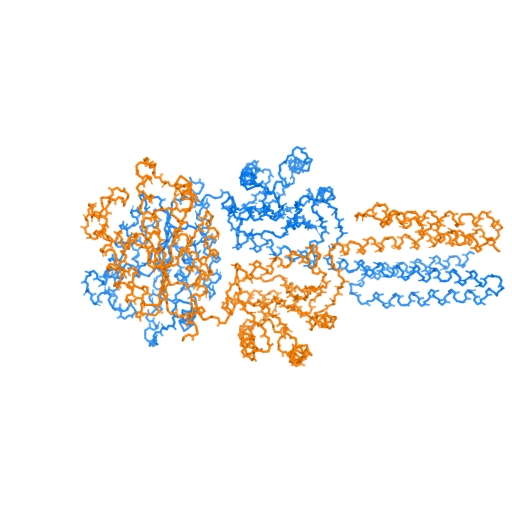
ATOM 3795 O O . MET B 1 1 ? 13.18 -55.531 -47.031 1 39.53 1 MET B O 1
ATOM 3799 N N . GLY B 1 2 ? 11.898 -57.375 -47.406 1 38.97 2 GLY B N 1
ATOM 3800 C CA . GLY B 1 2 ? 10.648 -56.656 -47.438 1 38.97 2 GLY B CA 1
ATOM 3801 C C . GLY B 1 2 ? 10.234 -56.094 -46.062 1 38.97 2 GLY B C 1
ATOM 3802 O O . GLY B 1 2 ? 9.758 -54.969 -45.969 1 38.97 2 GLY B O 1
ATOM 3803 N N . VAL B 1 3 ? 10.531 -56.844 -45.062 1 42.44 3 VAL B N 1
ATOM 3804 C CA . VAL B 1 3 ? 10.211 -56.438 -43.688 1 42.44 3 VAL B CA 1
ATOM 3805 C C . VAL B 1 3 ? 11.102 -55.25 -43.281 1 42.44 3 VAL B C 1
ATOM 3807 O O . VAL B 1 3 ? 10.633 -54.281 -42.719 1 42.44 3 VAL B O 1
ATOM 3810 N N . LEU B 1 4 ? 12.328 -55.312 -43.719 1 40.81 4 LEU B N 1
ATOM 3811 C CA . LEU B 1 4 ? 13.281 -54.25 -43.438 1 40.81 4 LEU B CA 1
ATOM 3812 C C . LEU B 1 4 ? 12.914 -53 -44.188 1 40.81 4 LEU B C 1
ATOM 3814 O O . LEU B 1 4 ? 12.977 -51.875 -43.656 1 40.81 4 LEU B O 1
ATOM 3818 N N . ILE B 1 5 ? 12.484 -53.219 -45.406 1 42.84 5 ILE B N 1
ATOM 3819 C CA . ILE B 1 5 ? 12.125 -52.094 -46.25 1 42.84 5 ILE B CA 1
ATOM 3820 C C . ILE B 1 5 ? 10.852 -51.438 -45.719 1 42.84 5 ILE B C 1
ATOM 3822 O O . ILE B 1 5 ? 10.742 -50.188 -45.688 1 42.84 5 ILE B O 1
ATOM 3826 N N . GLY B 1 6 ? 10.055 -52.25 -45.156 1 39.06 6 GLY B N 1
ATOM 3827 C CA . GLY B 1 6 ? 8.82 -51.688 -44.594 1 39.06 6 GLY B CA 1
ATOM 3828 C C . GLY B 1 6 ? 9.031 -50.938 -43.312 1 39.06 6 GLY B C 1
ATOM 3829 O O . GLY B 1 6 ? 8.477 -49.875 -43.125 1 39.06 6 GLY B O 1
ATOM 3830 N N . ILE B 1 7 ? 9.938 -51.406 -42.5 1 46.22 7 ILE B N 1
ATOM 3831 C CA . ILE B 1 7 ? 10.336 -50.719 -41.281 1 46.22 7 ILE B CA 1
ATOM 3832 C C . ILE B 1 7 ? 11.039 -49.406 -41.656 1 46.22 7 ILE B C 1
ATOM 3834 O O . ILE B 1 7 ? 10.758 -48.375 -41.062 1 46.22 7 ILE B O 1
ATOM 3838 N N . VAL B 1 8 ? 11.852 -49.5 -42.688 1 43 8 VAL B N 1
ATOM 3839 C CA . VAL B 1 8 ? 12.617 -48.312 -43.094 1 43 8 VAL B CA 1
ATOM 3840 C C . VAL B 1 8 ? 11.68 -47.281 -43.719 1 43 8 VAL B C 1
ATOM 3842 O O . VAL B 1 8 ? 11.781 -46.094 -43.469 1 43 8 VAL B O 1
ATOM 3845 N N . SER B 1 9 ? 10.773 -47.781 -44.438 1 41.34 9 SER B N 1
ATOM 3846 C CA . SER B 1 9 ? 9.805 -46.875 -45.062 1 41.34 9 SER B CA 1
ATOM 3847 C C . SER B 1 9 ? 8.875 -46.25 -44 1 41.34 9 SER B C 1
ATOM 3849 O O . SER B 1 9 ? 8.547 -45.062 -44.094 1 41.34 9 SER B O 1
ATOM 3851 N N . PHE B 1 10 ? 8.617 -47.031 -43 1 44.41 10 PHE B N 1
ATOM 3852 C CA . PHE B 1 10 ? 7.801 -46.562 -41.875 1 44.41 10 PHE B CA 1
ATOM 3853 C C . PHE B 1 10 ? 8.539 -45.5 -41.062 1 44.41 10 PHE B C 1
ATOM 3855 O O . PHE B 1 10 ? 7.992 -44.438 -40.75 1 44.41 10 PHE B O 1
ATOM 3862 N N . ILE B 1 11 ? 9.758 -45.812 -40.844 1 46.72 11 ILE B N 1
ATOM 3863 C CA . ILE B 1 11 ? 10.586 -44.844 -40.125 1 46.72 11 ILE B CA 1
ATOM 3864 C C . ILE B 1 11 ? 10.781 -43.594 -41 1 46.72 11 ILE B C 1
ATOM 3866 O O . ILE B 1 11 ? 10.703 -42.469 -40.5 1 46.72 11 ILE B O 1
ATOM 3870 N N . GLY B 1 12 ? 10.883 -43.875 -42.219 1 40.88 12 GLY B N 1
ATOM 3871 C CA . GLY B 1 12 ? 11.07 -42.75 -43.125 1 40.88 12 GLY B CA 1
ATOM 3872 C C . GLY B 1 12 ? 9.844 -41.875 -43.281 1 40.88 12 GLY B C 1
ATOM 3873 O O . GLY B 1 12 ? 9.938 -40.656 -43.188 1 40.88 12 GLY B O 1
ATOM 3874 N N . ASN B 1 13 ? 8.75 -42.531 -43.375 1 43.09 13 ASN B N 1
ATOM 3875 C CA . ASN B 1 13 ? 7.523 -41.75 -43.5 1 43.09 13 ASN B CA 1
ATOM 3876 C C . ASN B 1 13 ? 7.168 -41.031 -42.188 1 43.09 13 ASN B C 1
ATOM 3878 O O . ASN B 1 13 ? 6.723 -39.906 -42.219 1 43.09 13 ASN B O 1
ATOM 3882 N N . LEU B 1 14 ? 7.445 -41.656 -41.125 1 44.28 14 LEU B N 1
ATOM 3883 C CA . LEU B 1 14 ? 7.293 -41.031 -39.812 1 44.28 14 LEU B CA 1
ATOM 3884 C C . LEU B 1 14 ? 8.227 -39.844 -39.688 1 44.28 14 LEU B C 1
ATOM 3886 O O . LEU B 1 14 ? 7.805 -38.75 -39.219 1 44.28 14 LEU B O 1
ATOM 3890 N N . PHE B 1 15 ? 9.422 -40.062 -40.094 1 42.59 15 PHE B N 1
ATOM 3891 C CA . PHE B 1 15 ? 10.375 -38.969 -40.094 1 42.59 15 PHE B CA 1
ATOM 3892 C C . PHE B 1 15 ? 9.93 -37.875 -41.031 1 42.59 15 PHE B C 1
ATOM 3894 O O . PHE B 1 15 ? 9.984 -36.688 -40.688 1 42.59 15 PHE B O 1
ATOM 3901 N N . PHE B 1 16 ? 9.477 -38.219 -42.156 1 41.41 16 PHE B N 1
ATOM 3902 C CA . PHE B 1 16 ? 9.094 -37.219 -43.156 1 41.41 16 PHE B CA 1
ATOM 3903 C C . PHE B 1 16 ? 7.867 -36.469 -42.688 1 41.41 16 PHE B C 1
ATOM 3905 O O . PHE B 1 16 ? 7.809 -35.219 -42.812 1 41.41 16 PHE B O 1
ATOM 3912 N N . ASN B 1 17 ? 6.988 -37.188 -42.188 1 41.03 17 ASN B N 1
ATOM 3913 C CA . ASN B 1 17 ? 5.781 -36.469 -41.781 1 41.03 17 ASN B CA 1
ATOM 3914 C C . ASN B 1 17 ? 6.023 -35.656 -40.531 1 41.03 17 ASN B C 1
ATOM 3916 O O . ASN B 1 17 ? 5.496 -34.531 -40.406 1 41.03 17 ASN B O 1
ATOM 3920 N N . ILE B 1 18 ? 6.965 -36.188 -39.688 1 43.47 18 ILE B N 1
ATOM 3921 C CA . ILE B 1 18 ? 7.438 -35.344 -38.594 1 43.47 18 ILE B CA 1
ATOM 3922 C C . ILE B 1 18 ? 8.133 -34.094 -39.156 1 43.47 18 ILE B C 1
ATOM 3924 O O . ILE B 1 18 ? 7.875 -33 -38.688 1 43.47 18 ILE B O 1
ATOM 3928 N N . MET B 1 19 ? 8.977 -34.438 -40.094 1 39.38 19 MET B N 1
ATOM 3929 C CA . MET B 1 19 ? 9.703 -33.312 -40.688 1 39.38 19 MET B CA 1
ATOM 3930 C C . MET B 1 19 ? 8.75 -32.375 -41.406 1 39.38 19 MET B C 1
ATOM 3932 O O . MET B 1 19 ? 8.914 -31.156 -41.344 1 39.38 19 MET B O 1
ATOM 3936 N N . ARG B 1 20 ? 7.906 -32.906 -42.188 1 37.66 20 ARG B N 1
ATOM 3937 C CA . ARG B 1 20 ? 6.938 -32.062 -42.875 1 37.66 20 ARG B CA 1
ATOM 3938 C C . ARG B 1 20 ? 6.113 -31.25 -41.875 1 37.66 20 ARG B C 1
ATOM 3940 O O . ARG B 1 20 ? 5.867 -30.062 -42.094 1 37.66 20 ARG B O 1
ATOM 3947 N N . ALA B 1 21 ? 5.652 -31.953 -40.906 1 35.84 21 ALA B N 1
ATOM 3948 C CA . ALA B 1 21 ? 4.906 -31.219 -39.875 1 35.84 21 ALA B CA 1
ATOM 3949 C C . ALA B 1 21 ? 5.797 -30.188 -39.188 1 35.84 21 ALA B C 1
ATOM 3951 O O . ALA B 1 21 ? 5.352 -29.094 -38.844 1 35.84 21 ALA B O 1
ATOM 3952 N N . TYR B 1 22 ? 7.004 -30.641 -38.938 1 36.09 22 TYR B N 1
ATOM 3953 C CA . TYR B 1 22 ? 7.957 -29.656 -38.438 1 36.09 22 TYR B CA 1
ATOM 3954 C C . TYR B 1 22 ? 8.086 -28.484 -39.438 1 36.09 22 TYR B C 1
ATOM 3956 O O . TYR B 1 22 ? 8.195 -27.328 -39 1 36.09 22 TYR B O 1
ATOM 3964 N N . CYS B 1 23 ? 8.32 -28.875 -40.594 1 32.97 23 CYS B N 1
ATOM 3965 C CA . CYS B 1 23 ? 8.555 -27.828 -41.562 1 32.97 23 CYS B CA 1
ATOM 3966 C C . CYS B 1 23 ? 7.297 -26.984 -41.781 1 32.97 23 CYS B C 1
ATOM 3968 O O . CYS B 1 23 ? 7.387 -25.812 -42.125 1 32.97 23 CYS B O 1
ATOM 3970 N N . CYS B 1 24 ? 6.215 -27.719 -42.062 1 30.73 24 CYS B N 1
ATOM 3971 C CA . CYS B 1 24 ? 5.121 -26.812 -42.406 1 30.73 24 CYS B CA 1
ATOM 3972 C C . CYS B 1 24 ? 4.68 -26.016 -41.188 1 30.73 24 CYS B C 1
ATOM 3974 O O . CYS B 1 24 ? 4.238 -24.875 -41.312 1 30.73 24 CYS B O 1
ATOM 3976 N N . ASN B 1 25 ? 3.822 -26.688 -40.156 1 31.8 25 ASN B N 1
ATOM 3977 C CA . ASN B 1 25 ? 3.127 -25.828 -39.219 1 31.8 25 ASN B CA 1
ATOM 3978 C C . ASN B 1 25 ? 4.059 -25.344 -38.094 1 31.8 25 ASN B C 1
ATOM 3980 O O . ASN B 1 25 ? 4.637 -26.156 -37.375 1 31.8 25 ASN B O 1
ATOM 3984 N N . LYS B 1 26 ? 4.617 -24.203 -38.188 1 34.5 26 LYS B N 1
ATOM 3985 C CA . LYS B 1 26 ? 5.5 -23.438 -37.312 1 34.5 26 LYS B CA 1
ATOM 3986 C C . LYS B 1 26 ? 5.152 -23.656 -35.844 1 34.5 26 LYS B C 1
ATOM 3988 O O . LYS B 1 26 ? 6.039 -23.859 -35 1 34.5 26 LYS B O 1
ATOM 3993 N N . GLN B 1 27 ? 4.168 -22.766 -35.25 1 31.48 27 GLN B N 1
ATOM 3994 C CA . GLN B 1 27 ? 3.957 -22.453 -33.844 1 31.48 27 GLN B CA 1
ATOM 3995 C C . GLN B 1 27 ? 3.342 -23.641 -33.094 1 31.48 27 GLN B C 1
ATOM 3997 O O . GLN B 1 27 ? 3.691 -23.922 -31.953 1 31.48 27 GLN B O 1
ATOM 4002 N N . ALA B 1 28 ? 2.008 -23.906 -33.312 1 33.44 28 ALA B N 1
ATOM 4003 C CA . ALA B 1 28 ? 1.07 -24.562 -32.406 1 33.44 28 ALA B CA 1
ATOM 4004 C C . ALA B 1 28 ? 1.372 -26.047 -32.281 1 33.44 28 ALA B C 1
ATOM 4006 O O . ALA B 1 28 ? 2.205 -26.578 -33.031 1 33.44 28 ALA B O 1
ATOM 4007 N N . ASP B 1 29 ? 0.089 -26.953 -32.094 1 35.19 29 ASP B N 1
ATOM 4008 C CA . ASP B 1 29 ? -0.174 -28.203 -31.422 1 35.19 29 ASP B CA 1
ATOM 4009 C C . ASP B 1 29 ? 0.342 -29.391 -32.219 1 35.19 29 ASP B C 1
ATOM 4011 O O . ASP B 1 29 ? -0.383 -29.938 -33.062 1 35.19 29 ASP B O 1
ATOM 4015 N N . LEU B 1 30 ? 1.465 -29.453 -32.719 1 36.47 30 LEU B N 1
ATOM 4016 C CA . LEU B 1 30 ? 2.098 -30.531 -33.469 1 36.47 30 LEU B CA 1
ATOM 4017 C C . LEU B 1 30 ? 1.95 -31.859 -32.75 1 36.47 30 LEU B C 1
ATOM 4019 O O . LEU B 1 30 ? 1.754 -32.906 -33.406 1 36.47 30 LEU B O 1
ATOM 4023 N N . TYR B 1 31 ? 1.848 -31.797 -31.547 1 38.16 31 TYR B N 1
ATOM 4024 C CA . TYR B 1 31 ? 1.928 -33.031 -30.766 1 38.16 31 TYR B CA 1
ATOM 4025 C C . TYR B 1 31 ? 0.632 -33.812 -30.875 1 38.16 31 TYR B C 1
ATOM 4027 O O . TYR B 1 31 ? 0.657 -35.031 -31.109 1 38.16 31 TYR B O 1
ATOM 4035 N N . PRO B 1 32 ? -0.512 -33.094 -30.875 1 40.75 32 PRO B N 1
ATOM 4036 C CA . PRO B 1 32 ? -1.695 -33.938 -31 1 40.75 32 PRO B CA 1
ATOM 4037 C C . PRO B 1 32 ? -1.795 -34.625 -32.375 1 40.75 32 PRO B C 1
ATOM 4039 O O . PRO B 1 32 ? -2.195 -35.781 -32.438 1 40.75 32 PRO B O 1
ATOM 4042 N N . LYS B 1 33 ? -1.408 -33.938 -33.312 1 42.72 33 LYS B N 1
ATOM 4043 C CA . LYS B 1 33 ? -1.598 -34.5 -34.625 1 42.72 33 LYS B CA 1
ATOM 4044 C C . LYS B 1 33 ? -0.591 -35.625 -34.906 1 42.72 33 LYS B C 1
ATOM 4046 O O . LYS B 1 33 ? -0.93 -36.625 -35.531 1 42.72 33 LYS B O 1
ATOM 4051 N N . LEU B 1 34 ? 0.598 -35.406 -34.406 1 43.19 34 LEU B N 1
ATOM 4052 C CA . LEU B 1 34 ? 1.603 -36.469 -34.5 1 43.19 34 LEU B CA 1
ATOM 4053 C C . LEU B 1 34 ? 1.14 -37.719 -33.781 1 43.19 34 LEU B C 1
ATOM 4055 O O . LEU B 1 34 ? 1.331 -38.844 -34.281 1 43.19 34 LEU B O 1
ATOM 4059 N N . TRP B 1 35 ? 0.452 -37.5 -32.812 1 42.66 35 TRP B N 1
ATOM 4060 C CA . TRP B 1 35 ? -0.086 -38.594 -32 1 42.66 35 TRP B CA 1
ATOM 4061 C C . TRP B 1 35 ? -1.196 -39.312 -32.75 1 42.66 35 TRP B C 1
ATOM 4063 O O . TRP B 1 35 ? -1.246 -40.531 -32.75 1 42.66 35 TRP B O 1
ATOM 4073 N N . GLU B 1 36 ? -1.977 -38.594 -33.438 1 44.75 36 GLU B N 1
ATOM 4074 C CA . GLU B 1 36 ? -3.033 -39.219 -34.219 1 44.75 36 GLU B CA 1
ATOM 4075 C C . GLU B 1 36 ? -2.453 -40.062 -35.344 1 44.75 36 GLU B C 1
ATOM 4077 O O . GLU B 1 36 ? -2.93 -41.156 -35.625 1 44.75 36 GLU B O 1
ATOM 4082 N N . ILE B 1 37 ? -1.517 -39.531 -35.906 1 45.69 37 ILE B N 1
ATOM 4083 C CA . ILE B 1 37 ? -0.887 -40.25 -37 1 45.69 37 ILE B CA 1
ATOM 4084 C C . ILE B 1 37 ? -0.172 -41.5 -36.5 1 45.69 37 ILE B C 1
ATOM 4086 O O . ILE B 1 37 ? -0.281 -42.562 -37.062 1 45.69 37 ILE B O 1
ATOM 4090 N N . PHE B 1 38 ? 0.497 -41.375 -35.406 1 45.06 38 PHE B N 1
ATOM 4091 C CA . PHE B 1 38 ? 1.185 -42.5 -34.781 1 45.06 38 PHE B CA 1
ATOM 4092 C C . PHE B 1 38 ? 0.195 -43.594 -34.375 1 45.06 38 PHE B C 1
ATOM 4094 O O . PHE B 1 38 ? 0.411 -44.75 -34.688 1 45.06 38 PHE B O 1
ATOM 4101 N N . VAL B 1 39 ? -0.894 -43.188 -33.844 1 45.72 39 VAL B N 1
ATOM 4102 C CA . VAL B 1 39 ? -1.899 -44.156 -33.406 1 45.72 39 VAL B CA 1
ATOM 4103 C C . VAL B 1 39 ? -2.523 -44.844 -34.625 1 45.72 39 VAL B C 1
ATOM 4105 O O . VAL B 1 39 ? -2.693 -46.062 -34.656 1 45.72 39 VAL B O 1
ATOM 4108 N N . SER B 1 40 ? -2.754 -43.969 -35.531 1 42.31 40 SER B N 1
ATOM 4109 C CA . SER B 1 40 ? -3.42 -44.562 -36.688 1 42.31 40 SER B CA 1
ATOM 4110 C C . SER B 1 40 ? -2.494 -45.5 -37.438 1 42.31 40 SER B C 1
ATOM 4112 O O . SER B 1 40 ? -2.914 -46.562 -37.875 1 42.31 40 SER B O 1
ATOM 4114 N N . THR B 1 41 ? -1.306 -45.156 -37.594 1 44.12 41 THR B N 1
ATOM 4115 C CA . THR B 1 41 ? -0.357 -45.969 -38.312 1 44.12 41 THR B CA 1
ATOM 4116 C C . THR B 1 41 ? -0.031 -47.25 -37.562 1 44.12 41 THR B C 1
ATOM 4118 O O . THR B 1 41 ? 0.064 -48.312 -38.156 1 44.12 41 THR B O 1
ATOM 4121 N N . THR B 1 42 ? 0.145 -47.156 -36.281 1 46.19 42 THR B N 1
ATOM 4122 C CA . THR B 1 42 ? 0.379 -48.312 -35.438 1 46.19 42 THR B CA 1
ATOM 4123 C C . THR B 1 42 ? -0.812 -49.281 -35.5 1 46.19 42 THR B C 1
ATOM 4125 O O . THR B 1 42 ? -0.636 -50.5 -35.625 1 46.19 42 THR B O 1
ATOM 4128 N N . PHE B 1 43 ? -1.924 -48.656 -35.531 1 45.97 43 PHE B N 1
ATOM 4129 C CA . PHE B 1 43 ? -3.145 -49.469 -35.625 1 45.97 43 PHE B CA 1
ATOM 4130 C C . PHE B 1 43 ? -3.236 -50.188 -36.969 1 45.97 43 PHE B C 1
ATOM 4132 O O . PHE B 1 43 ? -3.566 -51.375 -37.031 1 45.97 43 PHE B O 1
ATOM 4139 N N . SER B 1 44 ? -2.986 -49.469 -37.938 1 43.66 44 SER B N 1
ATOM 4140 C CA . SER B 1 44 ? -3.076 -50.062 -39.25 1 43.66 44 SER B CA 1
ATOM 4141 C C . SER B 1 44 ? -2.033 -51.156 -39.469 1 43.66 44 SER B C 1
ATOM 4143 O O . SER B 1 44 ? -2.322 -52.188 -40.062 1 43.66 44 SER B O 1
ATOM 4145 N N . SER B 1 45 ? -0.921 -50.969 -38.938 1 43.09 45 SER B N 1
ATOM 4146 C CA . SER B 1 45 ? 0.14 -51.938 -39.094 1 43.09 45 SER B CA 1
ATOM 4147 C C . SER B 1 45 ? -0.171 -53.219 -38.281 1 43.09 45 SER B C 1
ATOM 4149 O O . SER B 1 45 ? 0.069 -54.312 -38.75 1 43.09 45 SER B O 1
ATOM 4151 N N . ILE B 1 46 ? -0.696 -52.969 -37.156 1 48.94 46 ILE B N 1
ATOM 4152 C CA . ILE B 1 46 ? -1.133 -54.094 -36.344 1 48.94 46 ILE B CA 1
ATOM 4153 C C . ILE B 1 46 ? -2.234 -54.844 -37.062 1 48.94 46 ILE B C 1
ATOM 4155 O O . ILE B 1 46 ? -2.203 -56.094 -37.125 1 48.94 46 ILE B O 1
ATOM 4159 N N . LEU B 1 47 ? -3.07 -54.125 -37.688 1 45.88 47 LEU B N 1
ATOM 4160 C CA . LEU B 1 47 ? -4.172 -54.75 -38.406 1 45.88 47 LEU B CA 1
ATOM 4161 C C . LEU B 1 47 ? -3.652 -55.562 -39.594 1 45.88 47 LEU B C 1
ATOM 4163 O O . LEU B 1 47 ? -4.125 -56.656 -39.875 1 45.88 47 LEU B O 1
ATOM 4167 N N . THR B 1 48 ? -2.836 -55 -40.312 1 45.19 48 THR B N 1
ATOM 4168 C CA . THR B 1 48 ? -2.287 -55.688 -41.469 1 45.19 48 THR B CA 1
ATOM 4169 C C . THR B 1 48 ? -1.523 -56.938 -41.062 1 45.19 48 THR B C 1
ATOM 4171 O O . THR B 1 48 ? -1.608 -57.969 -41.719 1 45.19 48 THR B O 1
ATOM 4174 N N . PHE B 1 49 ? -0.81 -56.812 -40.031 1 43.94 49 PHE B N 1
ATOM 4175 C CA . PHE B 1 49 ? -0.091 -57.969 -39.5 1 43.94 49 PHE B CA 1
ATOM 4176 C C . PHE B 1 49 ? -1.059 -59.094 -39.125 1 43.94 49 PHE B C 1
ATOM 4178 O O . PHE B 1 49 ? -0.846 -60.25 -39.469 1 43.94 49 PHE B O 1
ATOM 4185 N N . PHE B 1 50 ? -2.064 -58.688 -38.469 1 46.09 50 PHE B N 1
ATOM 4186 C CA . PHE B 1 50 ? -3.053 -59.656 -38.031 1 46.09 50 PHE B CA 1
ATOM 4187 C C . PHE B 1 50 ? -3.801 -60.219 -39.25 1 46.09 50 PHE B C 1
ATOM 4189 O O . PHE B 1 50 ? -4.188 -61.406 -39.25 1 46.09 50 PHE B O 1
ATOM 4196 N N . ALA B 1 51 ? -4.109 -59.406 -40.031 1 42.94 51 ALA B N 1
ATOM 4197 C CA . ALA B 1 51 ? -4.82 -59.906 -41.188 1 42.94 51 ALA B CA 1
ATOM 4198 C C . ALA B 1 51 ? -4 -60.938 -41.938 1 42.94 51 ALA B C 1
ATOM 4200 O O . ALA B 1 51 ? -4.555 -61.844 -42.562 1 42.94 51 ALA B O 1
ATOM 4201 N N . LYS B 1 52 ? -2.762 -60.812 -41.875 1 44.59 52 LYS B N 1
ATOM 4202 C CA . LYS B 1 52 ? -1.959 -61.719 -42.656 1 44.59 52 LYS B CA 1
ATOM 4203 C C . LYS B 1 52 ? -1.709 -63.031 -41.875 1 44.59 52 LYS B C 1
ATOM 4205 O O . LYS B 1 52 ? -1.42 -64.062 -42.469 1 44.59 52 LYS B O 1
ATOM 4210 N N . ASN B 1 53 ? -1.516 -62.969 -40.594 1 42.56 53 ASN B N 1
ATOM 4211 C CA . ASN B 1 53 ? -1.284 -64.188 -39.844 1 42.56 53 ASN B CA 1
ATOM 4212 C C . ASN B 1 53 ? -2.576 -64.75 -39.25 1 42.56 53 ASN B C 1
ATOM 4214 O O . ASN B 1 53 ? -3.141 -64.188 -38.344 1 42.56 53 ASN B O 1
ATOM 4218 N N . SER B 1 54 ? -3.371 -65.562 -39.938 1 40.78 54 SER B N 1
ATOM 4219 C CA . SER B 1 54 ? -4.734 -66.125 -39.844 1 40.78 54 SER B CA 1
ATOM 4220 C C . SER B 1 54 ? -4.973 -66.75 -38.5 1 40.78 54 SER B C 1
ATOM 4222 O O . SER B 1 54 ? -6.023 -66.625 -37.906 1 40.78 54 SER B O 1
ATOM 4224 N N . ASN B 1 55 ? -4.461 -68.125 -38.219 1 40.66 55 ASN B N 1
ATOM 4225 C CA . ASN B 1 55 ? -5.082 -69.062 -37.25 1 40.66 55 ASN B CA 1
ATOM 4226 C C . ASN B 1 55 ? -4.898 -68.562 -35.812 1 40.66 55 ASN B C 1
ATOM 4228 O O . ASN B 1 55 ? -5.867 -68.438 -35.062 1 40.66 55 ASN B O 1
ATOM 4232 N N . MET B 1 56 ? -3.965 -69.312 -34.969 1 40.88 56 MET B N 1
ATOM 4233 C CA . MET B 1 56 ? -3.678 -69.25 -33.562 1 40.88 56 MET B CA 1
ATOM 4234 C C . MET B 1 56 ? -3.271 -67.812 -33.156 1 40.88 56 MET B C 1
ATOM 4236 O O . MET B 1 56 ? -3.316 -67.438 -31.984 1 40.88 56 MET B O 1
ATOM 4240 N N . LEU B 1 57 ? -2.648 -67 -34.031 1 42.75 57 LEU B N 1
ATOM 4241 C CA . LEU B 1 57 ? -1.996 -65.75 -34 1 42.75 57 LEU B CA 1
ATOM 4242 C C . LEU B 1 57 ? -3.023 -64.625 -33.844 1 42.75 57 LEU B C 1
ATOM 4244 O O . LEU B 1 57 ? -2.664 -63.469 -33.562 1 42.75 57 LEU B O 1
ATOM 4248 N N . SER B 1 58 ? -4.309 -65 -33.938 1 46.44 58 SER B N 1
ATOM 4249 C CA . SER B 1 58 ? -5.352 -63.969 -34.031 1 46.44 58 SER B CA 1
ATOM 4250 C C . SER B 1 58 ? -5.625 -63.344 -32.688 1 46.44 58 SER B C 1
ATOM 4252 O O . SER B 1 58 ? -5.727 -62.125 -32.562 1 46.44 58 SER B O 1
ATOM 4254 N N . THR B 1 59 ? -5.82 -64.188 -31.625 1 46 59 THR B N 1
ATOM 4255 C CA . THR B 1 59 ? -6.199 -63.594 -30.344 1 46 59 THR B CA 1
ATOM 4256 C C . THR B 1 59 ? -5.031 -62.844 -29.719 1 46 59 THR B C 1
ATOM 4258 O O . THR B 1 59 ? -5.215 -61.75 -29.188 1 46 59 THR B O 1
ATOM 4261 N N . TRP B 1 60 ? -3.908 -63.562 -29.828 1 46.97 60 TRP B N 1
ATOM 4262 C CA . TRP B 1 60 ? -2.74 -62.906 -29.25 1 46.97 60 TRP B CA 1
ATOM 4263 C C . TRP B 1 60 ? -2.42 -61.625 -30 1 46.97 60 TRP B C 1
ATOM 4265 O O . TRP B 1 60 ? -2.002 -60.625 -29.406 1 46.97 60 TRP B O 1
ATOM 4275 N N . SER B 1 61 ? -2.752 -61.688 -31.234 1 48.34 61 SER B N 1
ATOM 4276 C CA . SER B 1 61 ? -2.551 -60.5 -32.031 1 48.34 61 SER B CA 1
ATOM 4277 C C . SER B 1 61 ? -3.498 -59.375 -31.609 1 48.34 61 SER B C 1
ATOM 4279 O O . SER B 1 61 ? -3.105 -58.219 -31.562 1 48.34 61 SER B O 1
ATOM 4281 N N . ILE B 1 62 ? -4.641 -59.812 -31.188 1 51.28 62 ILE B N 1
ATOM 4282 C CA . ILE B 1 62 ? -5.625 -58.812 -30.75 1 51.28 62 ILE B CA 1
ATOM 4283 C C . ILE B 1 62 ? -5.188 -58.219 -29.406 1 51.28 62 ILE B C 1
ATOM 4285 O O . ILE B 1 62 ? -5.285 -57.031 -29.188 1 51.28 62 ILE B O 1
ATOM 4289 N N . VAL B 1 63 ? -4.629 -59.062 -28.641 1 51.59 63 VAL B N 1
ATOM 4290 C CA . VAL B 1 63 ? -4.191 -58.625 -27.312 1 51.59 63 VAL B CA 1
ATOM 4291 C C . VAL B 1 63 ? -2.99 -57.719 -27.453 1 51.59 63 VAL B C 1
ATOM 4293 O O . VAL B 1 63 ? -2.924 -56.656 -26.797 1 51.59 63 VAL B O 1
ATOM 4296 N N . VAL B 1 64 ? -2.172 -58.062 -28.375 1 50.94 64 VAL B N 1
ATOM 4297 C CA . VAL B 1 64 ? -0.986 -57.25 -28.578 1 50.94 64 VAL B CA 1
ATOM 4298 C C . VAL B 1 64 ? -1.393 -55.906 -29.172 1 50.94 64 VAL B C 1
ATOM 4300 O O . VAL B 1 64 ? -0.921 -54.844 -28.719 1 50.94 64 VAL B O 1
ATOM 4303 N N . VAL B 1 65 ? -2.355 -55.969 -30.047 1 51.84 65 VAL B N 1
ATOM 4304 C CA . VAL B 1 65 ? -2.82 -54.75 -30.672 1 51.84 65 VAL B CA 1
ATOM 4305 C C . VAL B 1 65 ? -3.5 -53.875 -29.625 1 51.84 65 VAL B C 1
ATOM 4307 O O . VAL B 1 65 ? -3.289 -52.656 -29.609 1 51.84 65 VAL B O 1
ATOM 4310 N N . PHE B 1 66 ? -4.156 -54.469 -28.734 1 55.97 66 PHE B N 1
ATOM 4311 C CA . PHE B 1 66 ? -4.852 -53.75 -27.672 1 55.97 66 PHE B CA 1
ATOM 4312 C C . PHE B 1 66 ? -3.857 -53.062 -26.75 1 55.97 66 PHE B C 1
ATOM 4314 O O . PHE B 1 66 ? -3.998 -51.875 -26.453 1 55.97 66 PHE B O 1
ATOM 4321 N N . PHE B 1 67 ? -2.805 -53.75 -26.406 1 55.62 67 PHE B N 1
ATOM 4322 C CA . PHE B 1 67 ? -1.855 -53.156 -25.469 1 55.62 67 PHE B CA 1
ATOM 4323 C C . PHE B 1 67 ? -0.988 -52.125 -26.141 1 55.62 67 PHE B C 1
ATOM 4325 O O . PHE B 1 67 ? -0.613 -51.125 -25.531 1 55.62 67 PHE B O 1
ATOM 4332 N N . VAL B 1 68 ? -0.769 -52.344 -27.438 1 53.97 68 VAL B N 1
ATOM 4333 C CA . VAL B 1 68 ? -0.026 -51.344 -28.188 1 53.97 68 VAL B CA 1
ATOM 4334 C C . VAL B 1 68 ? -0.858 -50.062 -28.312 1 53.97 68 VAL B C 1
ATOM 4336 O O . VAL B 1 68 ? -0.345 -48.938 -28.109 1 53.97 68 VAL B O 1
ATOM 4339 N N . LEU B 1 69 ? -2.154 -50.281 -28.422 1 54.53 69 LEU B N 1
ATOM 4340 C CA . LEU B 1 69 ? -3.045 -49.125 -28.516 1 54.53 69 LEU B CA 1
ATOM 4341 C C . LEU B 1 69 ? -3.154 -48.406 -27.172 1 54.53 69 LEU B C 1
ATOM 4343 O O . LEU B 1 69 ? -3.131 -47.188 -27.109 1 54.53 69 LEU B O 1
ATOM 4347 N N . LEU B 1 70 ? -3.188 -49.156 -26.156 1 59.53 70 LEU B N 1
ATOM 4348 C CA . LEU B 1 70 ? -3.256 -48.594 -24.812 1 59.53 70 LEU B CA 1
ATOM 4349 C C . LEU B 1 70 ? -1.979 -47.844 -24.469 1 59.53 70 LEU B C 1
ATOM 4351 O O . LEU B 1 70 ? -2.031 -46.781 -23.844 1 59.53 70 LEU B O 1
ATOM 4355 N N . PHE B 1 71 ? -0.911 -48.438 -24.906 1 57.38 71 PHE B N 1
ATOM 4356 C CA . PHE B 1 71 ? 0.376 -47.781 -24.688 1 57.38 71 PHE B CA 1
ATOM 4357 C C . PHE B 1 71 ? 0.425 -46.406 -25.391 1 57.38 71 PHE B C 1
ATOM 4359 O O . PHE B 1 71 ? 0.812 -45.406 -24.781 1 57.38 71 PHE B O 1
ATOM 4366 N N . PHE B 1 72 ? -0.046 -46.375 -26.562 1 56.16 72 PHE B N 1
ATOM 4367 C CA . PHE B 1 72 ? 0.015 -45.125 -27.312 1 56.16 72 PHE B CA 1
ATOM 4368 C C . PHE B 1 72 ? -0.984 -44.125 -26.766 1 56.16 72 PHE B C 1
ATOM 4370 O O . PHE B 1 72 ? -0.709 -42.906 -26.734 1 56.16 72 PHE B O 1
ATOM 4377 N N . LEU B 1 73 ? -2.033 -44.594 -26.25 1 58.94 73 LEU B N 1
ATOM 4378 C CA . LEU B 1 73 ? -3 -43.719 -25.594 1 58.94 73 LEU B CA 1
ATOM 4379 C C . LEU B 1 73 ? -2.414 -43.094 -24.328 1 58.94 73 LEU B C 1
ATOM 4381 O O . LEU B 1 73 ? -2.561 -41.906 -24.094 1 58.94 73 LEU B O 1
ATOM 4385 N N . LEU B 1 74 ? -1.752 -43.938 -23.625 1 59.91 74 LEU B N 1
ATOM 4386 C CA . LEU B 1 74 ? -1.145 -43.469 -22.375 1 59.91 74 LEU B CA 1
ATOM 4387 C C . LEU B 1 74 ? -0.008 -42.469 -22.672 1 59.91 74 LEU B C 1
ATOM 4389 O O . LEU B 1 74 ? 0.163 -41.5 -21.953 1 59.91 74 LEU B O 1
ATOM 4393 N N . LEU B 1 75 ? 0.713 -42.812 -23.625 1 58.47 75 LEU B N 1
ATOM 4394 C CA . LEU B 1 75 ? 1.781 -41.906 -24.031 1 58.47 75 LEU B CA 1
ATOM 4395 C C . LEU B 1 75 ? 1.215 -40.562 -24.469 1 58.47 75 LEU B C 1
ATOM 4397 O O . LEU B 1 75 ? 1.789 -39.531 -24.156 1 58.47 75 LEU B O 1
ATOM 4401 N N . PHE B 1 76 ? 0.082 -40.625 -25.062 1 54.5 76 PHE B N 1
ATOM 4402 C CA . PHE B 1 76 ? -0.598 -39.406 -25.484 1 54.5 76 PHE B CA 1
ATOM 4403 C C . PHE B 1 76 ? -1.074 -38.594 -24.281 1 54.5 76 PHE B C 1
ATOM 4405 O O . PHE B 1 76 ? -0.869 -37.375 -24.234 1 54.5 76 PHE B O 1
ATOM 4412 N N . MET B 1 77 ? -1.609 -39.312 -23.422 1 57.97 77 MET B N 1
ATOM 4413 C CA . MET B 1 77 ? -2.102 -38.625 -22.219 1 57.97 77 MET B CA 1
ATOM 4414 C C . MET B 1 77 ? -0.949 -38.031 -21.422 1 57.97 77 MET B C 1
ATOM 4416 O O . MET B 1 77 ? -1.066 -36.938 -20.875 1 57.97 77 MET B O 1
ATOM 4420 N N . PHE B 1 78 ? 0.036 -38.781 -21.359 1 56.69 78 PHE B N 1
ATOM 4421 C CA . PHE B 1 78 ? 1.237 -38.312 -20.656 1 56.69 78 PHE B CA 1
ATOM 4422 C C . PHE B 1 78 ? 1.799 -37.062 -21.328 1 56.69 78 PHE B C 1
ATOM 4424 O O . PHE B 1 78 ? 2.158 -36.125 -20.641 1 56.69 78 PHE B O 1
ATOM 4431 N N . ARG B 1 79 ? 1.863 -37.094 -22.484 1 51.06 79 ARG B N 1
ATOM 4432 C CA . ARG B 1 79 ? 2.365 -35.938 -23.234 1 51.06 79 ARG B CA 1
ATOM 4433 C C . ARG B 1 79 ? 1.459 -34.75 -23.047 1 51.06 79 ARG B C 1
ATOM 4435 O O . ARG B 1 79 ? 1.94 -33.625 -22.875 1 51.06 79 ARG B O 1
ATOM 4442 N N . LEU B 1 80 ? 0.224 -35.031 -23.078 1 53.34 80 LEU B N 1
ATOM 4443 C CA . LEU B 1 80 ? -0.724 -33.938 -22.875 1 53.34 80 LEU B CA 1
ATOM 4444 C C . LEU B 1 80 ? -0.541 -33.312 -21.5 1 53.34 80 LEU B C 1
ATOM 4446 O O . LEU B 1 80 ? -0.58 -32.094 -21.359 1 53.34 80 LEU B O 1
ATOM 4450 N N . LEU B 1 81 ? -0.368 -34.188 -20.625 1 56.84 81 LEU B N 1
ATOM 4451 C CA . LEU B 1 81 ? -0.19 -33.688 -19.25 1 56.84 81 LEU B CA 1
ATOM 4452 C C . LEU B 1 81 ? 1.117 -32.938 -19.109 1 56.84 81 LEU B C 1
ATOM 4454 O O . LEU B 1 81 ? 1.169 -31.906 -18.422 1 56.84 81 LEU B O 1
ATOM 4458 N N . ARG B 1 82 ? 2.059 -33.5 -19.75 1 54.72 82 ARG B N 1
ATOM 4459 C CA . ARG B 1 82 ? 3.35 -32.812 -19.734 1 54.72 82 ARG B CA 1
ATOM 4460 C C . ARG B 1 82 ? 3.258 -31.453 -20.422 1 54.72 82 ARG B C 1
ATOM 4462 O O . ARG B 1 82 ? 3.857 -30.484 -19.953 1 54.72 82 ARG B O 1
ATOM 4469 N N . LEU B 1 83 ? 2.572 -31.438 -21.422 1 51.25 83 LEU B N 1
ATOM 4470 C CA . LEU B 1 83 ? 2.395 -30.188 -22.125 1 51.25 83 LEU B CA 1
ATOM 4471 C C . LEU B 1 83 ? 1.68 -29.156 -21.25 1 51.25 83 LEU B C 1
ATOM 4473 O O . LEU B 1 83 ? 2.039 -27.984 -21.25 1 51.25 83 LEU B O 1
ATOM 4477 N N . LYS B 1 84 ? 0.777 -29.781 -20.594 1 57.03 84 LYS B N 1
ATOM 4478 C CA . LYS B 1 84 ? 0.033 -28.891 -19.719 1 57.03 84 LYS B CA 1
ATOM 4479 C C . LYS B 1 84 ? 0.942 -28.297 -18.641 1 57.03 84 LYS B C 1
ATOM 4481 O O . LYS B 1 84 ? 0.872 -27.109 -18.359 1 57.03 84 LYS B O 1
ATOM 4486 N N . LEU B 1 85 ? 1.723 -29.172 -18.172 1 57.34 85 LEU B N 1
ATOM 4487 C CA . LEU B 1 85 ? 2.66 -28.703 -17.156 1 57.34 85 LEU B CA 1
ATOM 4488 C C . LEU B 1 85 ? 3.699 -27.766 -17.75 1 57.34 85 LEU B C 1
ATOM 4490 O O . LEU B 1 85 ? 4.078 -26.781 -17.125 1 57.34 85 LEU B O 1
ATOM 4494 N N . SER B 1 86 ? 4.105 -28.172 -18.938 1 56.69 86 SER B N 1
ATOM 4495 C CA . SER B 1 86 ? 5.137 -27.375 -19.594 1 56.69 86 SER B CA 1
ATOM 4496 C C . SER B 1 86 ? 4.621 -25.984 -19.953 1 56.69 86 SER B C 1
ATOM 4498 O O . SER B 1 86 ? 5.371 -25.016 -19.906 1 56.69 86 SER B O 1
ATOM 4500 N N . SER B 1 87 ? 3.32 -26.047 -20.203 1 60.38 87 SER B N 1
ATOM 4501 C CA . SER B 1 87 ? 2.785 -24.75 -20.562 1 60.38 87 SER B CA 1
ATOM 4502 C C . SER B 1 87 ? 2.814 -23.797 -19.375 1 60.38 87 SER B C 1
ATOM 4504 O O . SER B 1 87 ? 2.994 -22.578 -19.547 1 60.38 87 SER B O 1
ATOM 4506 N N . LEU B 1 88 ? 2.779 -24.469 -18.203 1 68.31 88 LEU B N 1
ATOM 4507 C CA . LEU B 1 88 ? 2.881 -23.641 -17 1 68.31 88 LEU B CA 1
ATOM 4508 C C . LEU B 1 88 ? 4.34 -23.375 -16.641 1 68.31 88 LEU B C 1
ATOM 4510 O O . LEU B 1 88 ? 4.637 -22.484 -15.844 1 68.31 88 LEU B O 1
ATOM 4514 N N . GLY B 1 89 ? 5.137 -24.047 -17.312 1 74.94 89 GLY B N 1
ATOM 4515 C CA . GLY B 1 89 ? 6.559 -23.906 -17.047 1 74.94 89 GLY B CA 1
ATOM 4516 C C . GLY B 1 89 ? 7.012 -24.703 -15.828 1 74.94 89 GLY B C 1
ATOM 4517 O O . GLY B 1 89 ? 8.102 -24.453 -15.289 1 74.94 89 GLY B O 1
ATOM 4518 N N . VAL B 1 90 ? 6.109 -25.578 -15.234 1 78.44 90 VAL B N 1
ATOM 4519 C CA . VAL B 1 90 ? 6.477 -26.359 -14.062 1 78.44 90 VAL B CA 1
ATOM 4520 C C . VAL B 1 90 ? 7.363 -27.531 -14.477 1 78.44 90 VAL B C 1
ATOM 4522 O O . VAL B 1 90 ? 6.953 -28.375 -15.273 1 78.44 90 VAL B O 1
ATOM 4525 N N . LEU B 1 91 ? 8.516 -27.609 -13.945 1 78.69 91 LEU B N 1
ATOM 4526 C CA . LEU B 1 91 ? 9.484 -28.625 -14.328 1 78.69 91 LEU B CA 1
ATOM 4527 C C . LEU B 1 91 ? 9.5 -29.766 -13.32 1 78.69 91 LEU B C 1
ATOM 4529 O O . LEU B 1 91 ? 9.555 -30.938 -13.703 1 78.69 91 LEU B O 1
ATOM 4533 N N . LYS B 1 92 ? 9.516 -29.422 -12.055 1 77.31 92 LYS B N 1
ATOM 4534 C CA . LYS B 1 92 ? 9.625 -30.422 -11.008 1 77.31 92 LYS B CA 1
ATOM 4535 C C . LYS B 1 92 ? 8.906 -29.984 -9.734 1 77.31 92 LYS B C 1
ATOM 4537 O O . LYS B 1 92 ? 8.766 -28.781 -9.484 1 77.31 92 LYS B O 1
ATOM 4542 N N . VAL B 1 93 ? 8.336 -30.938 -9.039 1 78.38 93 VAL B N 1
ATOM 4543 C CA . VAL B 1 93 ? 7.73 -30.703 -7.73 1 78.38 93 VAL B CA 1
ATOM 4544 C C . VAL B 1 93 ? 8.508 -31.469 -6.66 1 78.38 93 VAL B C 1
ATOM 4546 O O . VAL B 1 93 ? 8.789 -32.656 -6.812 1 78.38 93 VAL B O 1
ATOM 4549 N N . PHE B 1 94 ? 8.945 -30.734 -5.648 1 78.5 94 PHE B N 1
ATOM 4550 C CA . PHE B 1 94 ? 9.695 -31.328 -4.543 1 78.5 94 PHE B CA 1
ATOM 4551 C C . PHE B 1 94 ? 8.852 -31.391 -3.279 1 78.5 94 PHE B C 1
ATOM 4553 O O . PHE B 1 94 ? 7.996 -30.531 -3.059 1 78.5 94 PHE B O 1
ATOM 4560 N N . PRO B 1 95 ? 9.055 -32.406 -2.463 1 74.62 95 PRO B N 1
ATOM 4561 C CA . PRO B 1 95 ? 8.297 -32.469 -1.213 1 74.62 95 PRO B CA 1
ATOM 4562 C C . PRO B 1 95 ? 8.648 -31.344 -0.24 1 74.62 95 PRO B C 1
ATOM 4564 O O . PRO B 1 95 ? 7.832 -30.969 0.601 1 74.62 95 PRO B O 1
ATOM 4567 N N . ASN B 1 96 ? 9.812 -30.906 -0.338 1 77.75 96 ASN B N 1
ATOM 4568 C CA . ASN B 1 96 ? 10.25 -29.812 0.532 1 77.75 96 ASN B CA 1
ATOM 4569 C C . ASN B 1 96 ? 11.297 -28.938 -0.145 1 77.75 96 ASN B C 1
ATOM 4571 O O . ASN B 1 96 ? 11.805 -29.281 -1.213 1 77.75 96 ASN B O 1
ATOM 4575 N N . ARG B 1 97 ? 11.562 -27.938 0.476 1 80.31 97 ARG B N 1
ATOM 4576 C CA . ARG B 1 97 ? 12.422 -26.906 -0.099 1 80.31 97 ARG B CA 1
ATOM 4577 C C . ARG B 1 97 ? 13.875 -27.375 -0.149 1 80.31 97 ARG B C 1
ATOM 4579 O O . ARG B 1 97 ? 14.609 -27.031 -1.074 1 80.31 97 ARG B O 1
ATOM 4586 N N . ASP B 1 98 ? 14.273 -28.156 0.756 1 75 98 ASP B N 1
ATOM 4587 C CA . ASP B 1 98 ? 15.664 -28.594 0.821 1 75 98 ASP B CA 1
ATOM 4588 C C . ASP B 1 98 ? 16.047 -29.422 -0.401 1 75 98 ASP B C 1
ATOM 4590 O O . ASP B 1 98 ? 17.125 -29.25 -0.972 1 75 98 ASP B O 1
ATOM 4594 N N . GLU B 1 99 ? 15.18 -30.266 -0.764 1 76.75 99 GLU B N 1
ATOM 4595 C CA . GLU B 1 99 ? 15.422 -31.094 -1.949 1 76.75 99 GLU B CA 1
ATOM 4596 C C . GLU B 1 99 ? 15.438 -30.234 -3.215 1 76.75 99 GLU B C 1
ATOM 4598 O O . GLU B 1 99 ? 16.219 -30.5 -4.129 1 76.75 99 GLU B O 1
ATOM 4603 N N . ALA B 1 100 ? 14.648 -29.266 -3.227 1 83.44 100 ALA B N 1
ATOM 4604 C CA . ALA B 1 100 ? 14.594 -28.359 -4.379 1 83.44 100 ALA B CA 1
ATOM 4605 C C . ALA B 1 100 ? 15.891 -27.562 -4.508 1 83.44 100 ALA B C 1
ATOM 4607 O O . ALA B 1 100 ? 16.406 -27.375 -5.613 1 83.44 100 ALA B O 1
ATOM 4608 N N . TYR B 1 101 ? 16.344 -27.172 -3.406 1 81 101 TYR B N 1
ATOM 4609 C CA . TYR B 1 101 ? 17.578 -26.375 -3.408 1 81 101 TYR B CA 1
ATOM 4610 C C . TYR B 1 101 ? 18.75 -27.188 -3.959 1 81 101 TYR B C 1
ATOM 4612 O O . TYR B 1 101 ? 19.578 -26.672 -4.711 1 81 101 TYR B O 1
ATOM 4620 N N . LYS B 1 102 ? 18.797 -28.391 -3.582 1 75.44 102 LYS B N 1
ATOM 4621 C CA . LYS B 1 102 ? 19.859 -29.266 -4.082 1 75.44 102 LYS B CA 1
ATOM 4622 C C . LYS B 1 102 ? 19.797 -29.391 -5.602 1 75.44 102 LYS B C 1
ATOM 4624 O O . LYS B 1 102 ? 20.828 -29.438 -6.273 1 75.44 102 LYS B O 1
ATOM 4629 N N . ASP B 1 103 ? 18.641 -29.391 -6.016 1 79.31 103 ASP B N 1
ATOM 4630 C CA . ASP B 1 103 ? 18.438 -29.578 -7.449 1 79.31 103 ASP B CA 1
ATOM 4631 C C . ASP B 1 103 ? 18.859 -28.344 -8.227 1 79.31 103 ASP B C 1
ATOM 4633 O O . ASP B 1 103 ? 19.453 -28.453 -9.312 1 79.31 103 ASP B O 1
ATOM 4637 N N . ILE B 1 104 ? 18.641 -27.156 -7.695 1 83.5 104 ILE B N 1
ATOM 4638 C CA . ILE B 1 104 ? 18.844 -25.938 -8.461 1 83.5 104 ILE B CA 1
ATOM 4639 C C . ILE B 1 104 ? 20.188 -25.328 -8.086 1 83.5 104 ILE B C 1
ATOM 4641 O O . ILE B 1 104 ? 20.594 -24.312 -8.664 1 83.5 104 ILE B O 1
ATOM 4645 N N . PHE B 1 105 ? 20.922 -25.938 -7.293 1 78.5 105 PHE B N 1
ATOM 4646 C CA . PHE B 1 105 ? 22.125 -25.344 -6.715 1 78.5 105 PHE B CA 1
ATOM 4647 C C . PHE B 1 105 ? 23.125 -24.969 -7.809 1 78.5 105 PHE B C 1
ATOM 4649 O O . PHE B 1 105 ? 23.656 -23.859 -7.805 1 78.5 105 PHE B O 1
ATOM 4656 N N . LYS B 1 106 ? 23.391 -25.859 -8.656 1 77.5 106 LYS B N 1
ATOM 4657 C CA . LYS B 1 106 ? 24.344 -25.594 -9.727 1 77.5 106 LYS B CA 1
ATOM 4658 C C . LYS B 1 106 ? 23.891 -24.406 -10.578 1 77.5 106 LYS B C 1
ATOM 4660 O O . LYS B 1 106 ? 24.703 -23.562 -10.961 1 77.5 106 LYS B O 1
ATOM 4665 N N . ASP B 1 107 ? 22.609 -24.344 -10.789 1 83.38 107 ASP B N 1
ATOM 4666 C CA . ASP B 1 107 ? 22.062 -23.266 -11.586 1 83.38 107 ASP B CA 1
ATOM 4667 C C . ASP B 1 107 ? 22.188 -21.922 -10.859 1 83.38 107 ASP B C 1
ATOM 4669 O O . ASP B 1 107 ? 22.391 -20.891 -11.484 1 83.38 107 ASP B O 1
ATOM 4673 N N . LEU B 1 108 ? 22.031 -21.922 -9.57 1 83.88 108 LEU B N 1
ATOM 4674 C CA . LEU B 1 108 ? 22.156 -20.719 -8.766 1 83.88 108 LEU B CA 1
ATOM 4675 C C . LEU B 1 108 ? 23.578 -20.172 -8.82 1 83.88 108 LEU B C 1
ATOM 4677 O O . LEU B 1 108 ? 23.781 -18.969 -9 1 83.88 108 LEU B O 1
ATOM 4681 N N . VAL B 1 109 ? 24.5 -21.094 -8.758 1 76.81 109 VAL B N 1
ATOM 4682 C CA . VAL B 1 109 ? 25.906 -20.719 -8.734 1 76.81 109 VAL B CA 1
ATOM 4683 C C . VAL B 1 109 ? 26.312 -20.125 -10.086 1 76.81 109 VAL B C 1
ATOM 4685 O O . VAL B 1 109 ? 27.141 -19.219 -10.148 1 76.81 109 VAL B O 1
ATOM 4688 N N . ASP B 1 110 ? 25.703 -20.656 -11.102 1 80.31 110 ASP B N 1
ATOM 4689 C CA . ASP B 1 110 ? 26.078 -20.219 -12.453 1 80.31 110 ASP B CA 1
ATOM 4690 C C . ASP B 1 110 ? 25.266 -19 -12.883 1 80.31 110 ASP B C 1
ATOM 4692 O O . ASP B 1 110 ? 25.484 -18.453 -13.969 1 80.31 110 ASP B O 1
ATOM 4696 N N . SER B 1 111 ? 24.391 -18.547 -12.062 1 86.56 111 SER B N 1
ATOM 4697 C CA . SER B 1 111 ? 23.5 -17.453 -12.43 1 86.56 111 SER B CA 1
ATOM 4698 C C . SER B 1 111 ? 24.188 -16.109 -12.305 1 86.56 111 SER B C 1
ATOM 4700 O O . SER B 1 111 ? 25.094 -15.945 -11.484 1 86.56 111 SER B O 1
ATOM 4702 N N . ASN B 1 112 ? 23.812 -15.156 -13.117 1 86.62 112 ASN B N 1
ATOM 4703 C CA . ASN B 1 112 ? 24.312 -13.781 -13.023 1 86.62 112 ASN B CA 1
ATOM 4704 C C . ASN B 1 112 ? 23.578 -13.008 -11.93 1 86.62 112 ASN B C 1
ATOM 4706 O O . ASN B 1 112 ? 24.125 -12.078 -11.344 1 86.62 112 ASN B O 1
ATOM 4710 N N . GLU B 1 113 ? 22.375 -13.398 -11.75 1 90.5 113 GLU B N 1
ATOM 4711 C CA . GLU B 1 113 ? 21.547 -12.711 -10.773 1 90.5 113 GLU B CA 1
ATOM 4712 C C . GLU B 1 113 ? 20.656 -13.688 -10.016 1 90.5 113 GLU B C 1
ATOM 4714 O O . GLU B 1 113 ? 20.078 -14.609 -10.609 1 90.5 113 GLU B O 1
ATOM 4719 N N . ILE B 1 114 ? 20.609 -13.484 -8.742 1 89.19 114 ILE B N 1
ATOM 4720 C CA . ILE B 1 114 ? 19.719 -14.266 -7.875 1 89.19 114 ILE B CA 1
ATOM 4721 C C . ILE B 1 114 ? 18.719 -13.336 -7.199 1 89.19 114 ILE B C 1
ATOM 4723 O O . ILE B 1 114 ? 19.094 -12.305 -6.641 1 89.19 114 ILE B O 1
ATOM 4727 N N . LEU B 1 115 ? 17.422 -13.617 -7.344 1 93.38 115 LEU B N 1
ATOM 4728 C CA . LEU B 1 115 ? 16.375 -12.891 -6.645 1 93.38 115 LEU B CA 1
ATOM 4729 C C . LEU B 1 115 ? 15.766 -13.75 -5.539 1 93.38 115 LEU B C 1
ATOM 4731 O O . LEU B 1 115 ? 15.461 -14.922 -5.754 1 93.38 115 LEU B O 1
ATOM 4735 N N . LEU B 1 116 ? 15.672 -13.227 -4.395 1 92.31 116 LEU B N 1
ATOM 4736 C CA . LEU B 1 116 ? 15.117 -13.945 -3.25 1 92.31 116 LEU B CA 1
ATOM 4737 C C . LEU B 1 116 ? 13.969 -13.156 -2.625 1 92.31 116 LEU B C 1
ATOM 4739 O O . LEU B 1 116 ? 14.102 -11.961 -2.354 1 92.31 116 LEU B O 1
ATOM 4743 N N . LEU B 1 117 ? 12.828 -13.758 -2.486 1 94.62 117 LEU B N 1
ATOM 4744 C CA . LEU B 1 117 ? 11.688 -13.211 -1.758 1 94.62 117 LEU B CA 1
ATOM 4745 C C . LEU B 1 117 ? 11.289 -14.125 -0.604 1 94.62 117 LEU B C 1
ATOM 4747 O O . LEU B 1 117 ? 10.961 -15.297 -0.816 1 94.62 117 LEU B O 1
ATOM 4751 N N . GLY B 1 118 ? 11.336 -13.695 0.58 1 91 118 GLY B N 1
ATOM 4752 C CA . GLY B 1 118 ? 10.961 -14.453 1.766 1 91 118 GLY B CA 1
ATOM 4753 C C . GLY B 1 118 ? 10.891 -13.594 3.018 1 91 118 GLY B C 1
ATOM 4754 O O . GLY B 1 118 ? 11.297 -12.43 3.002 1 91 118 GLY B O 1
ATOM 4755 N N . TYR B 1 119 ? 10.398 -14.164 4.113 1 86.94 119 TYR B N 1
ATOM 4756 C CA . TYR B 1 119 ? 10.305 -13.414 5.359 1 86.94 119 TYR B CA 1
ATOM 4757 C C . TYR B 1 119 ? 11.688 -13.172 5.961 1 86.94 119 TYR B C 1
ATOM 4759 O O . TYR B 1 119 ? 12.023 -12.039 6.305 1 86.94 119 TYR B O 1
ATOM 4767 N N . LYS B 1 120 ? 12.547 -14.156 6.078 1 83.06 120 LYS B N 1
ATOM 4768 C CA . LYS B 1 120 ? 13.82 -14.047 6.781 1 83.06 120 LYS B CA 1
ATOM 4769 C C . LYS B 1 120 ? 14.992 -14.086 5.805 1 83.06 120 LYS B C 1
ATOM 4771 O O . LYS B 1 120 ? 16.078 -13.57 6.102 1 83.06 120 LYS B O 1
ATOM 4776 N N . GLY B 1 121 ? 14.883 -14.602 4.727 1 72.19 121 GLY B N 1
ATOM 4777 C CA . GLY B 1 121 ? 15.93 -14.656 3.715 1 72.19 121 GLY B CA 1
ATOM 4778 C C . GLY B 1 121 ? 17.047 -15.617 4.07 1 72.19 121 GLY B C 1
ATOM 4779 O O . GLY B 1 121 ? 18.078 -15.672 3.381 1 72.19 121 GLY B O 1
ATOM 4780 N N . ASN B 1 122 ? 16.953 -16.203 5.266 1 61.22 122 ASN B N 1
ATOM 4781 C CA . ASN B 1 122 ? 18.062 -17.031 5.715 1 61.22 122 ASN B CA 1
ATOM 4782 C C . ASN B 1 122 ? 18.297 -18.219 4.777 1 61.22 122 ASN B C 1
ATOM 4784 O O . ASN B 1 122 ? 19.312 -18.906 4.883 1 61.22 122 ASN B O 1
ATOM 4788 N N . ALA B 1 123 ? 17.328 -18.422 4.07 1 56.94 123 ALA B N 1
ATOM 4789 C CA . ALA B 1 123 ? 17.469 -19.594 3.193 1 56.94 123 ALA B CA 1
ATOM 4790 C C . ALA B 1 123 ? 18.766 -19.516 2.387 1 56.94 123 ALA B C 1
ATOM 4792 O O . ALA B 1 123 ? 19.375 -20.547 2.098 1 56.94 123 ALA B O 1
ATOM 4793 N N . LEU B 1 124 ? 19.156 -18.25 2.059 1 56.06 124 LEU B N 1
ATOM 4794 C CA . LEU B 1 124 ? 20.344 -18.109 1.231 1 56.06 124 LEU B CA 1
ATOM 4795 C C . LEU B 1 124 ? 21.594 -17.938 2.096 1 56.06 124 LEU B C 1
ATOM 4797 O O . LEU B 1 124 ? 22.719 -18.109 1.619 1 56.06 124 LEU B O 1
ATOM 4801 N N . LEU B 1 125 ? 21.328 -17.422 3.443 1 52.88 125 LEU B N 1
ATOM 4802 C CA . LEU B 1 125 ? 22.516 -17 4.176 1 52.88 125 LEU B CA 1
ATOM 4803 C C . LEU B 1 125 ? 22.859 -18 5.277 1 52.88 125 LEU B C 1
ATOM 4805 O O . LEU B 1 125 ? 24.016 -18.078 5.719 1 52.88 125 LEU B O 1
ATOM 4809 N N . SER B 1 126 ? 21.984 -18.25 6.195 1 44.5 126 SER B N 1
ATOM 4810 C CA . SER B 1 126 ? 22.359 -18.766 7.512 1 44.5 126 SER B CA 1
ATOM 4811 C C . SER B 1 126 ? 23.109 -20.094 7.395 1 44.5 126 SER B C 1
ATOM 4813 O O . SER B 1 126 ? 24.219 -20.219 7.898 1 44.5 126 SER B O 1
ATOM 4815 N N . ASN B 1 127 ? 22.266 -21.328 7.871 1 39.72 127 ASN B N 1
ATOM 4816 C CA . ASN B 1 127 ? 22.812 -22.391 8.727 1 39.72 127 ASN B CA 1
ATOM 4817 C C . ASN B 1 127 ? 23.812 -23.25 7.98 1 39.72 127 ASN B C 1
ATOM 4819 O O . ASN B 1 127 ? 23.75 -23.375 6.758 1 39.72 127 ASN B O 1
ATOM 4823 N N . SER B 1 128 ? 24.875 -23.688 8.75 1 39.34 128 SER B N 1
ATOM 4824 C CA . SER B 1 128 ? 25.781 -24.812 8.617 1 39.34 128 SER B CA 1
ATOM 4825 C C . SER B 1 128 ? 25.141 -25.969 7.863 1 39.34 128 SER B C 1
ATOM 4827 O O . SER B 1 128 ? 25.828 -26.859 7.352 1 39.34 128 SER B O 1
ATOM 4829 N N . ASP B 1 129 ? 23.953 -26.094 8.055 1 37.94 129 ASP B N 1
ATOM 4830 C CA . ASP B 1 129 ? 23.328 -27.297 7.5 1 37.94 129 ASP B CA 1
ATOM 4831 C C . ASP B 1 129 ? 22.984 -27.109 6.027 1 37.94 129 ASP B C 1
ATOM 4833 O O . ASP B 1 129 ? 22.531 -28.047 5.363 1 37.94 129 ASP B O 1
ATOM 4837 N N . TYR B 1 130 ? 22.781 -25.891 5.684 1 38.78 130 TYR B N 1
ATOM 4838 C CA . TYR B 1 130 ? 22.562 -25.812 4.246 1 38.78 130 TYR B CA 1
ATOM 4839 C C . TYR B 1 130 ? 23.859 -25.562 3.504 1 38.78 130 TYR B C 1
ATOM 4841 O O . TYR B 1 130 ? 24.562 -24.578 3.762 1 38.78 130 TYR B O 1
ATOM 4849 N N . PRO B 1 131 ? 24.5 -26.453 3.02 1 39.69 131 PRO B N 1
ATOM 4850 C CA . PRO B 1 131 ? 25.703 -26.391 2.195 1 39.69 131 PRO B CA 1
ATOM 4851 C C . PRO B 1 131 ? 25.766 -25.141 1.324 1 39.69 131 PRO B C 1
ATOM 4853 O O . PRO B 1 131 ? 26.844 -24.75 0.87 1 39.69 131 PRO B O 1
ATOM 4856 N N . SER B 1 132 ? 24.672 -24.5 0.953 1 43.22 132 SER B N 1
ATOM 4857 C CA . SER B 1 132 ? 24.594 -23.672 -0.242 1 43.22 132 SER B CA 1
ATOM 4858 C C . SER B 1 132 ? 25.156 -22.281 0.015 1 43.22 132 SER B C 1
ATOM 4860 O O . SER B 1 132 ? 25.516 -21.562 -0.925 1 43.22 132 SER B O 1
ATOM 4862 N N . ARG B 1 133 ? 25.031 -21.656 1.207 1 47.38 133 ARG B N 1
ATOM 4863 C CA . ARG B 1 133 ? 25.453 -20.281 1.476 1 47.38 133 ARG B CA 1
ATOM 4864 C C . ARG B 1 133 ? 26.938 -20.094 1.178 1 47.38 133 ARG B C 1
ATOM 4866 O O . ARG B 1 133 ? 27.328 -19.156 0.473 1 47.38 133 ARG B O 1
ATOM 4873 N N . LEU B 1 134 ? 27.609 -20.859 2.125 1 46.5 134 LEU B N 1
ATOM 4874 C CA . LEU B 1 134 ? 29.062 -20.766 2.092 1 46.5 134 LEU B CA 1
ATOM 4875 C C . LEU B 1 134 ? 29.609 -21.156 0.721 1 46.5 134 LEU B C 1
ATOM 4877 O O . LEU B 1 134 ? 30.562 -20.562 0.225 1 46.5 134 LEU B O 1
ATOM 4881 N N . GLU B 1 135 ? 28.812 -22.016 0.314 1 48.16 135 GLU B N 1
ATOM 4882 C CA . GLU B 1 135 ? 29.359 -22.5 -0.954 1 48.16 135 GLU B CA 1
ATOM 4883 C C . GLU B 1 135 ? 29.078 -21.516 -2.084 1 48.16 135 GLU B C 1
ATOM 4885 O O . GLU B 1 135 ? 29.922 -21.281 -2.941 1 48.16 135 GLU B O 1
ATOM 4890 N N . ILE B 1 136 ? 27.812 -20.922 -1.99 1 52.12 136 ILE B N 1
ATOM 4891 C CA . ILE B 1 136 ? 27.594 -19.891 -3.012 1 52.12 136 ILE B CA 1
ATOM 4892 C C . ILE B 1 136 ? 28.578 -18.75 -2.803 1 52.12 136 ILE B C 1
ATOM 4894 O O . ILE B 1 136 ? 29.172 -18.25 -3.762 1 52.12 136 ILE B O 1
ATOM 4898 N N . LEU B 1 137 ? 28.688 -18.438 -1.456 1 54.03 137 LEU B N 1
ATOM 4899 C CA . LEU B 1 137 ? 29.641 -17.375 -1.146 1 54.03 137 LEU B CA 1
ATOM 4900 C C . LEU B 1 137 ? 31.062 -17.828 -1.451 1 54.03 137 LEU B C 1
ATOM 4902 O O . LEU B 1 137 ? 31.875 -17.031 -1.946 1 54.03 137 LEU B O 1
ATOM 4906 N N . GLU B 1 138 ? 31.312 -19.062 -1.057 1 54 138 GLU B N 1
ATOM 4907 C CA . GLU B 1 138 ? 32.656 -19.562 -1.335 1 54 138 GLU B CA 1
ATOM 4908 C C . GLU B 1 138 ? 32.906 -19.672 -2.836 1 54 138 GLU B C 1
ATOM 4910 O O . GLU B 1 138 ? 33.969 -19.328 -3.312 1 54 138 GLU B O 1
ATOM 4915 N N . GLU B 1 139 ? 31.984 -20.188 -3.525 1 50.44 139 GLU B N 1
ATOM 4916 C CA . GLU B 1 139 ? 32.188 -20.328 -4.961 1 50.44 139 GLU B CA 1
ATOM 4917 C C . GLU B 1 139 ? 32.25 -18.969 -5.652 1 50.44 139 GLU B C 1
ATOM 4919 O O . GLU B 1 139 ? 33.031 -18.766 -6.578 1 50.44 139 GLU B O 1
ATOM 4924 N N . TYR B 1 140 ? 31.375 -18 -5.121 1 52.19 140 TYR B N 1
ATOM 4925 C CA . TYR B 1 140 ? 31.453 -16.641 -5.625 1 52.19 140 TYR B CA 1
ATOM 4926 C C . TYR B 1 140 ? 32.812 -16.031 -5.383 1 52.19 140 TYR B C 1
ATOM 4928 O O . TYR B 1 140 ? 33.312 -15.242 -6.191 1 52.19 140 TYR B O 1
ATOM 4936 N N . SER B 1 141 ? 33.438 -16.438 -4.293 1 51.72 141 SER B N 1
ATOM 4937 C CA . SER B 1 141 ? 34.812 -15.992 -4.043 1 51.72 141 SER B CA 1
ATOM 4938 C C . SER B 1 141 ? 35.75 -16.453 -5.152 1 51.72 141 SER B C 1
ATOM 4940 O O . SER B 1 141 ? 36.875 -15.945 -5.266 1 51.72 141 SER B O 1
ATOM 4942 N N . ARG B 1 142 ? 35.25 -17.422 -5.938 1 51.47 142 ARG B N 1
ATOM 4943 C CA . ARG B 1 142 ? 36.156 -17.891 -6.969 1 51.47 142 ARG B CA 1
ATOM 4944 C C . ARG B 1 142 ? 36.094 -17.016 -8.211 1 51.47 142 ARG B C 1
ATOM 4946 O O . ARG B 1 142 ? 36.781 -17.266 -9.195 1 51.47 142 ARG B O 1
ATOM 4953 N N . GLY B 1 143 ? 35.25 -15.836 -8.203 1 53.88 143 GLY B N 1
ATOM 4954 C CA . GLY B 1 143 ? 35.469 -14.836 -9.227 1 53.88 143 GLY B CA 1
ATOM 4955 C C . GLY B 1 143 ? 34.188 -14.391 -9.922 1 53.88 143 GLY B C 1
ATOM 4956 O O . GLY B 1 143 ? 34.219 -13.438 -10.703 1 53.88 143 GLY B O 1
ATOM 4957 N N . GLN B 1 144 ? 33.125 -15.094 -9.945 1 59.06 144 GLN B N 1
ATOM 4958 C CA . GLN B 1 144 ? 32 -14.609 -10.742 1 59.06 144 GLN B CA 1
ATOM 4959 C C . GLN B 1 144 ? 31.125 -13.648 -9.938 1 59.06 144 GLN B C 1
ATOM 4961 O O . GLN B 1 144 ? 30.859 -13.891 -8.766 1 59.06 144 GLN B O 1
ATOM 4966 N N . LYS B 1 145 ? 31 -12.461 -10.555 1 64.94 145 LYS B N 1
ATOM 4967 C CA . LYS B 1 145 ? 30.188 -11.422 -9.93 1 64.94 145 LYS B CA 1
ATOM 4968 C C . LYS B 1 145 ? 28.703 -11.758 -10.016 1 64.94 145 LYS B C 1
ATOM 4970 O O . LYS B 1 145 ? 28.156 -11.891 -11.117 1 64.94 145 LYS B O 1
ATOM 4975 N N . ILE B 1 146 ? 28.172 -12.281 -8.984 1 77.81 146 ILE B N 1
ATOM 4976 C CA . ILE B 1 146 ? 26.75 -12.586 -8.883 1 77.81 146 ILE B CA 1
ATOM 4977 C C . ILE B 1 146 ? 26.031 -11.445 -8.156 1 77.81 146 ILE B C 1
ATOM 4979 O O . ILE B 1 146 ? 26.547 -10.898 -7.18 1 77.81 146 ILE B O 1
ATOM 4983 N N . ALA B 1 147 ? 25.016 -10.922 -8.82 1 88.12 147 ALA B N 1
ATOM 4984 C CA . ALA B 1 147 ? 24.172 -9.93 -8.164 1 88.12 147 ALA B CA 1
ATOM 4985 C C . ALA B 1 147 ? 23.047 -10.602 -7.387 1 88.12 147 ALA B C 1
ATOM 4987 O O . ALA B 1 147 ? 22.422 -11.555 -7.875 1 88.12 147 ALA B O 1
ATOM 4988 N N . ILE B 1 148 ? 22.859 -10.242 -6.16 1 88.19 148 ILE B N 1
ATOM 4989 C CA . ILE B 1 148 ? 21.781 -10.773 -5.328 1 88.19 148 ILE B CA 1
ATOM 4990 C C . ILE B 1 148 ? 20.812 -9.656 -4.953 1 88.19 148 ILE B C 1
ATOM 4992 O O . ILE B 1 148 ? 21.234 -8.609 -4.449 1 88.19 148 ILE B O 1
ATOM 4996 N N . LYS B 1 149 ? 19.609 -9.828 -5.234 1 92.94 149 LYS B N 1
ATOM 4997 C CA . LYS B 1 149 ? 18.531 -8.953 -4.766 1 92.94 149 LYS B CA 1
ATOM 4998 C C . LYS B 1 149 ? 17.609 -9.688 -3.799 1 92.94 149 LYS B C 1
ATOM 5000 O O . LYS B 1 149 ? 16.922 -10.633 -4.188 1 92.94 149 LYS B O 1
ATOM 5005 N N . ALA B 1 150 ? 17.578 -9.242 -2.561 1 92.44 150 ALA B N 1
ATOM 5006 C CA . ALA B 1 150 ? 16.812 -9.914 -1.518 1 92.44 150 ALA B CA 1
ATOM 5007 C C . ALA B 1 150 ? 15.672 -9.031 -1.017 1 92.44 150 ALA B C 1
ATOM 5009 O O . ALA B 1 150 ? 15.891 -7.863 -0.675 1 92.44 150 ALA B O 1
ATOM 5010 N N . LEU B 1 151 ? 14.492 -9.516 -1.062 1 95.31 151 LEU B N 1
ATOM 5011 C CA . LEU B 1 151 ? 13.32 -8.898 -0.448 1 95.31 151 LEU B CA 1
ATOM 5012 C C . LEU B 1 151 ? 12.945 -9.609 0.85 1 95.31 151 LEU B C 1
ATOM 5014 O O . LEU B 1 151 ? 12.562 -10.781 0.834 1 95.31 151 LEU B O 1
ATOM 5018 N N . LEU B 1 152 ? 13.062 -8.867 1.948 1 92.88 152 LEU B N 1
ATOM 5019 C CA . LEU B 1 152 ? 12.773 -9.43 3.264 1 92.88 152 LEU B CA 1
ATOM 5020 C C . LEU B 1 152 ? 11.648 -8.656 3.947 1 92.88 152 LEU B C 1
ATOM 5022 O O . LEU B 1 152 ? 11.383 -7.504 3.598 1 92.88 152 LEU B O 1
ATOM 5026 N N . LEU B 1 153 ? 10.992 -9.328 4.875 1 91.44 153 LEU B N 1
ATOM 5027 C CA . LEU B 1 153 ? 9.977 -8.641 5.672 1 91.44 153 LEU B CA 1
ATOM 5028 C C . LEU B 1 153 ? 10.617 -7.598 6.582 1 91.44 153 LEU B C 1
ATOM 5030 O O . LEU B 1 153 ? 11.672 -7.84 7.172 1 91.44 153 LEU B O 1
ATOM 5034 N N . SER B 1 154 ? 9.992 -6.457 6.629 1 87.38 154 SER B N 1
ATOM 5035 C CA . SER B 1 154 ? 10.461 -5.434 7.559 1 87.38 154 SER B CA 1
ATOM 5036 C C . SER B 1 154 ? 10.398 -5.93 9 1 87.38 154 SER B C 1
ATOM 5038 O O . SER B 1 154 ? 9.391 -6.496 9.43 1 87.38 154 SER B O 1
ATOM 5040 N N . PRO B 1 155 ? 11.438 -5.707 9.719 1 81.56 155 PRO B N 1
ATOM 5041 C CA . PRO B 1 155 ? 11.43 -6.121 11.125 1 81.56 155 PRO B CA 1
ATOM 5042 C C . PRO B 1 155 ? 10.344 -5.43 11.945 1 81.56 155 PRO B C 1
ATOM 5044 O O . PRO B 1 155 ? 9.938 -5.938 12.992 1 81.56 155 PRO B O 1
ATOM 5047 N N . GLN B 1 156 ? 9.859 -4.344 11.492 1 74.75 156 GLN B N 1
ATOM 5048 C CA . GLN B 1 156 ? 8.844 -3.584 12.219 1 74.75 156 GLN B CA 1
ATOM 5049 C C . GLN B 1 156 ? 7.449 -4.141 11.945 1 74.75 156 GLN B C 1
ATOM 5051 O O . GLN B 1 156 ? 6.5 -3.84 12.68 1 74.75 156 GLN B O 1
ATOM 5056 N N . ALA B 1 157 ? 7.336 -4.871 10.898 1 80.12 157 ALA B N 1
ATOM 5057 C CA . ALA B 1 157 ? 6.035 -5.43 10.531 1 80.12 157 ALA B CA 1
ATOM 5058 C C . ALA B 1 157 ? 5.758 -6.719 11.305 1 80.12 157 ALA B C 1
ATOM 5060 O O . ALA B 1 157 ? 5.496 -7.762 10.703 1 80.12 157 ALA B O 1
ATOM 5061 N N . LYS B 1 158 ? 5.664 -6.68 12.523 1 77.56 158 LYS B N 1
ATOM 5062 C CA . LYS B 1 158 ? 5.547 -7.836 13.406 1 77.56 158 LYS B CA 1
ATOM 5063 C C . LYS B 1 158 ? 4.184 -8.5 13.258 1 77.56 158 LYS B C 1
ATOM 5065 O O . LYS B 1 158 ? 4.023 -9.68 13.578 1 77.56 158 LYS B O 1
ATOM 5070 N N . GLN B 1 159 ? 3.24 -7.797 12.797 1 78.5 159 GLN B N 1
ATOM 5071 C CA . GLN B 1 159 ? 1.889 -8.336 12.672 1 78.5 159 GLN B CA 1
ATOM 5072 C C . GLN B 1 159 ? 1.854 -9.516 11.703 1 78.5 159 GLN B C 1
ATOM 5074 O O . GLN B 1 159 ? 1.09 -10.461 11.898 1 78.5 159 GLN B O 1
ATOM 5079 N N . TYR B 1 160 ? 2.664 -9.422 10.711 1 83.31 160 TYR B N 1
ATOM 5080 C CA . TYR B 1 160 ? 2.652 -10.492 9.727 1 83.31 160 TYR B CA 1
ATOM 5081 C C . TYR B 1 160 ? 3.33 -11.742 10.273 1 83.31 160 TYR B C 1
ATOM 5083 O O . TYR B 1 160 ? 2.971 -12.867 9.898 1 83.31 160 TYR B O 1
ATOM 5091 N N . VAL B 1 161 ? 4.293 -11.547 11.18 1 82.12 161 VAL B N 1
ATOM 5092 C CA . VAL B 1 161 ? 4.914 -12.688 11.836 1 82.12 161 VAL B CA 1
ATOM 5093 C C . VAL B 1 161 ? 3.928 -13.32 12.812 1 82.12 161 VAL B C 1
ATOM 5095 O O . VAL B 1 161 ? 3.848 -14.547 12.922 1 82.12 161 VAL B O 1
ATOM 5098 N N . LYS B 1 162 ? 3.246 -12.484 13.508 1 80.94 162 LYS B N 1
ATOM 5099 C CA . LYS B 1 162 ? 2.23 -12.977 14.438 1 80.94 162 LYS B CA 1
ATOM 5100 C C . LYS B 1 162 ? 1.145 -13.758 13.695 1 80.94 162 LYS B C 1
ATOM 5102 O O . LYS B 1 162 ? 0.729 -14.828 14.148 1 80.94 162 LYS B O 1
ATOM 5107 N N . LYS B 1 163 ? 0.716 -13.195 12.625 1 81.31 163 LYS B N 1
ATOM 5108 C CA . LYS B 1 163 ? -0.292 -13.875 11.812 1 81.31 163 LYS B CA 1
ATOM 5109 C C . LYS B 1 163 ? 0.215 -15.234 11.336 1 81.31 163 LYS B C 1
ATOM 5111 O O . LYS B 1 163 ? -0.525 -16.219 11.352 1 81.31 163 LYS B O 1
ATOM 5116 N N . ARG B 1 164 ? 1.43 -15.219 10.906 1 83.5 164 ARG B N 1
ATOM 5117 C CA . ARG B 1 164 ? 2.031 -16.469 10.461 1 83.5 164 ARG B CA 1
ATOM 5118 C C . ARG B 1 164 ? 2.111 -17.484 11.602 1 83.5 164 ARG B C 1
ATOM 5120 O O . ARG B 1 164 ? 1.894 -18.672 11.398 1 83.5 164 ARG B O 1
ATOM 5127 N N . SER B 1 165 ? 2.398 -17 12.742 1 83.62 165 SER B N 1
ATOM 5128 C CA . SER B 1 165 ? 2.459 -17.875 13.914 1 83.62 165 SER B CA 1
ATOM 5129 C C . SER B 1 165 ? 1.105 -18.516 14.195 1 83.62 165 SER B C 1
ATOM 5131 O O . SER B 1 165 ? 1.031 -19.703 14.531 1 83.62 165 SER B O 1
ATOM 5133 N N . VAL B 1 166 ? 0.126 -17.719 14.039 1 82.69 166 VAL B N 1
ATOM 5134 C CA . VAL B 1 166 ? -1.225 -18.219 14.25 1 82.69 166 VAL B CA 1
ATOM 5135 C C . VAL B 1 166 ? -1.56 -19.266 13.18 1 82.69 166 VAL B C 1
ATOM 5137 O O . VAL B 1 166 ? -2.115 -20.312 13.484 1 82.69 166 VAL B O 1
ATOM 5140 N N . GLU B 1 167 ? -1.197 -18.984 11.977 1 82.94 167 GLU B N 1
ATOM 5141 C CA . GLU B 1 167 ? -1.447 -19.906 10.875 1 82.94 167 GLU B CA 1
ATOM 5142 C C . GLU B 1 167 ? -0.722 -21.234 11.094 1 82.94 167 GLU B C 1
ATOM 5144 O O . GLU B 1 167 ? -1.21 -22.297 10.68 1 82.94 167 GLU B O 1
ATOM 5149 N N . LEU B 1 168 ? 0.438 -21.172 11.695 1 85.12 168 LEU B N 1
ATOM 5150 C CA . LEU B 1 168 ? 1.252 -22.359 11.914 1 85.12 168 LEU B CA 1
ATOM 5151 C C . LEU B 1 168 ? 0.847 -23.062 13.203 1 85.12 168 LEU B C 1
ATOM 5153 O O . LEU B 1 168 ? 1.202 -24.234 13.422 1 85.12 168 LEU B O 1
ATOM 5157 N N . GLY B 1 169 ? 0.083 -22.391 13.984 1 79.81 169 GLY B N 1
ATOM 5158 C CA . GLY B 1 169 ? -0.267 -22.922 15.297 1 79.81 169 GLY B CA 1
ATOM 5159 C C . GLY B 1 169 ? 0.888 -22.906 16.281 1 79.81 169 GLY B C 1
ATOM 5160 O O . GLY B 1 169 ? 0.981 -23.766 17.156 1 79.81 169 GLY B O 1
ATOM 5161 N N . GLU B 1 170 ? 1.895 -22.219 16.016 1 76.06 170 GLU B N 1
ATOM 5162 C CA . GLU B 1 170 ? 3.064 -22.109 16.891 1 76.06 170 GLU B CA 1
ATOM 5163 C C . GLU B 1 170 ? 3.027 -20.812 17.688 1 76.06 170 GLU B C 1
ATOM 5165 O O . GLU B 1 170 ? 2.709 -19.75 17.156 1 76.06 170 GLU B O 1
ATOM 5170 N N . LYS B 1 171 ? 3.264 -21.094 19.016 1 65.5 171 LYS B N 1
ATOM 5171 C CA . LYS B 1 171 ? 3.262 -19.938 19.891 1 65.5 171 LYS B CA 1
ATOM 5172 C C . LYS B 1 171 ? 4.625 -19.25 19.906 1 65.5 171 LYS B C 1
ATOM 5174 O O . LYS B 1 171 ? 5.66 -19.906 19.812 1 65.5 171 LYS B O 1
ATOM 5179 N N . ASN B 1 172 ? 4.844 -17.922 19.797 1 63.41 172 ASN B N 1
ATOM 5180 C CA . ASN B 1 172 ? 6.004 -17.094 20.078 1 63.41 172 ASN B CA 1
ATOM 5181 C C . ASN B 1 172 ? 6.961 -17.047 18.891 1 63.41 172 ASN B C 1
ATOM 5183 O O . ASN B 1 172 ? 8.156 -16.797 19.062 1 63.41 172 ASN B O 1
ATOM 5187 N N . LEU B 1 173 ? 6.57 -17.422 17.766 1 63.94 173 LEU B N 1
ATOM 5188 C CA . LEU B 1 173 ? 7.418 -17.344 16.578 1 63.94 173 LEU B CA 1
ATOM 5189 C C . LEU B 1 173 ? 7.859 -15.906 16.328 1 63.94 173 LEU B C 1
ATOM 5191 O O . LEU B 1 173 ? 8.945 -15.672 15.789 1 63.94 173 LEU B O 1
ATOM 5195 N N . HIS B 1 174 ? 7.137 -14.984 16.844 1 62.5 174 HIS B N 1
ATOM 5196 C CA . HIS B 1 174 ? 7.309 -13.594 16.438 1 62.5 174 HIS B CA 1
ATOM 5197 C C . HIS B 1 174 ? 8.578 -13 17.047 1 62.5 174 HIS B C 1
ATOM 5199 O O . HIS B 1 174 ? 9.258 -12.195 16.406 1 62.5 174 HIS B O 1
ATOM 5205 N N . ARG B 1 175 ? 8.961 -13.32 18.234 1 60.28 175 ARG B N 1
ATOM 5206 C CA . ARG B 1 175 ? 10.141 -12.727 18.859 1 60.28 175 ARG B CA 1
ATOM 5207 C C . ARG B 1 175 ? 11.414 -13.172 18.141 1 60.28 175 ARG B C 1
ATOM 5209 O O . ARG B 1 175 ? 12.281 -12.344 17.844 1 60.28 175 ARG B O 1
ATOM 5216 N N . ASN B 1 176 ? 11.461 -14.328 17.812 1 70.56 176 ASN B N 1
ATOM 5217 C CA . ASN B 1 176 ? 12.664 -14.883 17.188 1 70.56 176 ASN B CA 1
ATOM 5218 C C . ASN B 1 176 ? 12.758 -14.5 15.719 1 70.56 176 ASN B C 1
ATOM 5220 O O . ASN B 1 176 ? 13.852 -14.227 15.219 1 70.56 176 ASN B O 1
ATOM 5224 N N . HIS B 1 177 ? 11.648 -14.227 15.18 1 76.5 177 HIS B N 1
ATOM 5225 C CA . HIS B 1 177 ? 11.641 -13.961 13.742 1 76.5 177 HIS B CA 1
ATOM 5226 C C . HIS B 1 177 ? 12.148 -12.555 13.438 1 76.5 177 HIS B C 1
ATOM 5228 O O . HIS B 1 177 ? 12.906 -12.359 12.484 1 76.5 177 HIS B O 1
ATOM 5234 N N . SER B 1 178 ? 11.766 -11.602 14.289 1 74.75 178 SER B N 1
ATOM 5235 C CA . SER B 1 178 ? 12.242 -10.242 14.062 1 74.75 178 SER B CA 1
ATOM 5236 C C . SER B 1 178 ? 13.766 -10.164 14.188 1 74.75 178 SER B C 1
ATOM 5238 O O . SER B 1 178 ? 14.422 -9.492 13.383 1 74.75 178 SER B O 1
ATOM 5240 N N . ARG B 1 179 ? 14.289 -10.82 15.148 1 78.06 179 ARG B N 1
ATOM 5241 C CA . ARG B 1 179 ? 15.734 -10.852 15.336 1 78.06 179 ARG B CA 1
ATOM 5242 C C . ARG B 1 179 ? 16.422 -11.562 14.164 1 78.06 179 ARG B C 1
ATOM 5244 O O . ARG B 1 179 ? 17.484 -11.141 13.719 1 78.06 179 ARG B O 1
ATOM 5251 N N . ASP B 1 180 ? 15.773 -12.617 13.695 1 81.5 180 ASP B N 1
ATOM 5252 C CA . ASP B 1 180 ? 16.328 -13.359 12.57 1 81.5 180 ASP B CA 1
ATOM 5253 C C . ASP B 1 180 ? 16.406 -12.492 11.312 1 81.5 180 ASP B C 1
ATOM 5255 O O . ASP B 1 180 ? 17.375 -12.578 10.555 1 81.5 180 ASP B O 1
ATOM 5259 N N . ILE B 1 181 ? 15.398 -11.711 11.148 1 85.25 181 ILE B N 1
ATOM 5260 C CA . ILE B 1 181 ? 15.367 -10.836 9.984 1 85.25 181 ILE B CA 1
ATOM 5261 C C . ILE B 1 181 ? 16.469 -9.789 10.094 1 85.25 181 ILE B C 1
ATOM 5263 O O . ILE B 1 181 ? 17.188 -9.539 9.125 1 85.25 181 ILE B O 1
ATOM 5267 N N . GLU B 1 182 ? 16.578 -9.25 11.266 1 84 182 GLU B N 1
ATOM 5268 C CA . GLU B 1 182 ? 17.625 -8.266 11.492 1 84 182 GLU B CA 1
ATOM 5269 C C . GLU B 1 182 ? 19.016 -8.867 11.25 1 84 182 GLU B C 1
ATOM 5271 O O . GLU B 1 182 ? 19.875 -8.234 10.648 1 84 182 GLU B O 1
ATOM 5276 N N . ASP B 1 183 ? 19.188 -10.094 11.695 1 83.5 183 ASP B N 1
ATOM 5277 C CA . ASP B 1 183 ? 20.453 -10.797 11.484 1 83.5 183 ASP B CA 1
ATOM 5278 C C . ASP B 1 183 ? 20.719 -11 9.992 1 83.5 183 ASP B C 1
ATOM 5280 O O . ASP B 1 183 ? 21.859 -10.867 9.539 1 83.5 183 ASP B O 1
ATOM 5284 N N . SER B 1 184 ? 19.688 -11.375 9.273 1 84.88 184 SER B N 1
ATOM 5285 C CA . SER B 1 184 ? 19.828 -11.57 7.836 1 84.88 184 SER B CA 1
ATOM 5286 C C . SER B 1 184 ? 20.25 -10.281 7.148 1 84.88 184 SER B C 1
ATOM 5288 O O . SER B 1 184 ? 21.109 -10.297 6.254 1 84.88 184 SER B O 1
ATOM 5290 N N . ILE B 1 185 ? 19.688 -9.195 7.566 1 86.69 185 ILE B N 1
ATOM 5291 C CA . ILE B 1 185 ? 20 -7.898 6.984 1 86.69 185 ILE B CA 1
ATOM 5292 C C . ILE B 1 185 ? 21.469 -7.57 7.238 1 86.69 185 ILE B C 1
ATOM 5294 O O . ILE B 1 185 ? 22.188 -7.125 6.332 1 86.69 185 ILE B O 1
ATOM 5298 N N . VAL B 1 186 ? 21.922 -7.812 8.438 1 84.25 186 VAL B N 1
ATOM 5299 C CA . VAL B 1 186 ? 23.297 -7.555 8.805 1 84.25 186 VAL B CA 1
ATOM 5300 C C . VAL B 1 186 ? 24.234 -8.43 7.965 1 84.25 186 VAL B C 1
ATOM 5302 O O . VAL B 1 186 ? 25.266 -7.969 7.477 1 84.25 186 VAL B O 1
ATOM 5305 N N . ASN B 1 187 ? 23.859 -9.664 7.801 1 81.25 187 ASN B N 1
ATOM 5306 C CA . ASN B 1 187 ? 24.672 -10.586 7.016 1 81.25 187 ASN B CA 1
ATOM 5307 C C . ASN B 1 187 ? 24.75 -10.148 5.559 1 81.25 187 ASN B C 1
ATOM 5309 O O . ASN B 1 187 ? 25.828 -10.188 4.961 1 81.25 187 ASN B O 1
ATOM 5313 N N . PHE B 1 188 ? 23.656 -9.742 5.004 1 84.25 188 PHE B N 1
ATOM 5314 C CA . PHE B 1 188 ? 23.672 -9.258 3.629 1 84.25 188 PHE B CA 1
ATOM 5315 C C . PHE B 1 188 ? 24.531 -8.016 3.496 1 84.25 188 PHE B C 1
ATOM 5317 O O . PHE B 1 188 ? 25.234 -7.844 2.498 1 84.25 188 PHE B O 1
ATOM 5324 N N . ARG B 1 189 ? 24.453 -7.195 4.453 1 84.56 189 ARG B N 1
ATOM 5325 C CA . ARG B 1 189 ? 25.266 -5.984 4.449 1 84.56 189 ARG B CA 1
ATOM 5326 C C . ARG B 1 189 ? 26.75 -6.328 4.465 1 84.56 189 ARG B C 1
ATOM 5328 O O . ARG B 1 189 ? 27.547 -5.723 3.744 1 84.56 189 ARG B O 1
ATOM 5335 N N . LYS B 1 190 ? 27.125 -7.277 5.312 1 80.38 190 LYS B N 1
ATOM 5336 C CA . LYS B 1 190 ? 28.516 -7.715 5.402 1 80.38 190 LYS B CA 1
ATOM 5337 C C . LYS B 1 190 ? 29.016 -8.258 4.062 1 80.38 190 LYS B C 1
ATOM 5339 O O . LYS B 1 190 ? 30.141 -7.988 3.652 1 80.38 190 LYS B O 1
ATOM 5344 N N . VAL B 1 191 ? 28.156 -9.016 3.457 1 77.56 191 VAL B N 1
ATOM 5345 C CA . VAL B 1 191 ? 28.516 -9.594 2.168 1 77.56 191 VAL B CA 1
ATOM 5346 C C . VAL B 1 191 ? 28.734 -8.484 1.139 1 77.56 191 VAL B C 1
ATOM 5348 O O . VAL B 1 191 ? 29.672 -8.539 0.341 1 77.56 191 VAL B O 1
ATOM 5351 N N . LYS B 1 192 ? 27.906 -7.488 1.145 1 81.56 192 LYS B N 1
ATOM 5352 C CA . LYS B 1 192 ? 28.016 -6.355 0.233 1 81.56 192 LYS B CA 1
ATOM 5353 C C . LYS B 1 192 ? 29.312 -5.594 0.465 1 81.56 192 LYS B C 1
ATOM 5355 O O . LYS B 1 192 ? 30.016 -5.246 -0.488 1 81.56 192 LYS B O 1
ATOM 5360 N N . GLU B 1 193 ? 29.562 -5.375 1.665 1 81.31 193 GLU B N 1
ATOM 5361 C CA . GLU B 1 193 ? 30.719 -4.57 2.029 1 81.31 193 GLU B CA 1
ATOM 5362 C C . GLU B 1 193 ? 32.031 -5.312 1.725 1 81.31 193 GLU B C 1
ATOM 5364 O O . GLU B 1 193 ? 33.062 -4.688 1.455 1 81.31 193 GLU B O 1
ATOM 5369 N N . ASN B 1 194 ? 31.953 -6.547 1.818 1 74.69 194 ASN B N 1
ATOM 5370 C CA . ASN B 1 194 ? 33.125 -7.348 1.51 1 74.69 194 ASN B CA 1
ATOM 5371 C C . ASN B 1 194 ? 33.469 -7.277 0.027 1 74.69 194 ASN B C 1
ATOM 5373 O O . ASN B 1 194 ? 34.594 -7.645 -0.369 1 74.69 194 ASN B O 1
ATOM 5377 N N . GLY B 1 195 ? 32.562 -6.707 -0.795 1 71.38 195 GLY B N 1
ATOM 5378 C CA . GLY B 1 195 ? 32.844 -6.395 -2.184 1 71.38 195 GLY B CA 1
ATOM 5379 C C . GLY B 1 195 ? 32.781 -7.605 -3.098 1 71.38 195 GLY B C 1
ATOM 5380 O O . GLY B 1 195 ? 33 -7.492 -4.301 1 71.38 195 GLY B O 1
ATOM 5381 N N . ILE B 1 196 ? 32.594 -8.773 -2.543 1 65.62 196 ILE B N 1
ATOM 5382 C CA . ILE B 1 196 ? 32.625 -9.984 -3.363 1 65.62 196 ILE B CA 1
ATOM 5383 C C . ILE B 1 196 ? 31.312 -10.094 -4.168 1 65.62 196 ILE B C 1
ATOM 5385 O O . ILE B 1 196 ? 31.344 -10.422 -5.359 1 65.62 196 ILE B O 1
ATOM 5389 N N . LEU B 1 197 ? 30.188 -9.758 -3.555 1 75.38 197 LEU B N 1
ATOM 5390 C CA . LEU B 1 197 ? 28.891 -9.852 -4.195 1 75.38 197 LEU B CA 1
ATOM 5391 C C . LEU B 1 197 ? 28.188 -8.492 -4.219 1 75.38 197 LEU B C 1
ATOM 5393 O O . LEU B 1 197 ? 28.438 -7.652 -3.35 1 75.38 197 LEU B O 1
ATOM 5397 N N . ASP B 1 198 ? 27.531 -8.328 -5.355 1 85 198 ASP B N 1
ATOM 5398 C CA . ASP B 1 198 ? 26.641 -7.176 -5.422 1 85 198 ASP B CA 1
ATOM 5399 C C . ASP B 1 198 ? 25.281 -7.488 -4.793 1 85 198 ASP B C 1
ATOM 5401 O O . ASP B 1 198 ? 24.453 -8.18 -5.391 1 85 198 ASP B O 1
ATOM 5405 N N . VAL B 1 199 ? 25.172 -7.008 -3.617 1 87.44 199 VAL B N 1
ATOM 5406 C CA . VAL B 1 199 ? 23.969 -7.379 -2.869 1 87.44 199 VAL B CA 1
ATOM 5407 C C . VAL B 1 199 ? 23.094 -6.148 -2.66 1 87.44 199 VAL B C 1
ATOM 5409 O O . VAL B 1 199 ? 23.578 -5.098 -2.236 1 87.44 199 VAL B O 1
ATOM 5412 N N . GLU B 1 200 ? 21.906 -6.254 -3.078 1 91.25 200 GLU B N 1
ATOM 5413 C CA . GLU B 1 200 ? 20.859 -5.305 -2.721 1 91.25 200 GLU B CA 1
ATOM 5414 C C . GLU B 1 200 ? 19.781 -5.961 -1.856 1 91.25 200 GLU B C 1
ATOM 5416 O O . GLU B 1 200 ? 19.422 -7.113 -2.088 1 91.25 200 GLU B O 1
ATOM 5421 N N . CYS B 1 201 ? 19.406 -5.305 -0.846 1 92.12 201 CYS B N 1
ATOM 5422 C CA . CYS B 1 201 ? 18.391 -5.82 0.072 1 92.12 201 CYS B CA 1
ATOM 5423 C C . CYS B 1 201 ? 17.312 -4.773 0.346 1 92.12 201 CYS B C 1
ATOM 5425 O O . CYS B 1 201 ? 17.641 -3.613 0.61 1 92.12 201 CYS B O 1
ATOM 5427 N N . ARG B 1 202 ? 16.109 -5.176 0.164 1 93.88 202 ARG B N 1
ATOM 5428 C CA . ARG B 1 202 ? 14.992 -4.273 0.427 1 93.88 202 ARG B CA 1
ATOM 5429 C C . ARG B 1 202 ? 13.984 -4.914 1.38 1 93.88 202 ARG B C 1
ATOM 5431 O O . ARG B 1 202 ? 13.945 -6.137 1.521 1 93.88 202 ARG B O 1
ATOM 5438 N N . LEU B 1 203 ? 13.25 -4.051 2.047 1 92.12 203 LEU B N 1
ATOM 5439 C CA . LEU B 1 203 ? 12.297 -4.492 3.061 1 92.12 203 LEU B CA 1
ATOM 5440 C C . LEU B 1 203 ? 10.867 -4.172 2.639 1 92.12 203 LEU B C 1
ATOM 5442 O O . LEU B 1 203 ? 10.586 -3.061 2.186 1 92.12 203 LEU B O 1
ATOM 5446 N N . PHE B 1 204 ? 10 -5.18 2.732 1 91.19 204 PHE B N 1
ATOM 5447 C CA . PHE B 1 204 ? 8.594 -4.984 2.424 1 91.19 204 PHE B CA 1
ATOM 5448 C C . PHE B 1 204 ? 7.73 -5.195 3.664 1 91.19 204 PHE B C 1
ATOM 5450 O O . PHE B 1 204 ? 8.211 -5.699 4.68 1 91.19 204 PHE B O 1
ATOM 5457 N N . SER B 1 205 ? 6.398 -4.82 3.635 1 84.69 205 SER B N 1
ATOM 5458 C CA . SER B 1 205 ? 5.492 -4.953 4.77 1 84.69 205 SER B CA 1
ATOM 5459 C C . SER B 1 205 ? 4.141 -5.516 4.332 1 84.69 205 SER B C 1
ATOM 5461 O O . SER B 1 205 ? 3.109 -4.859 4.492 1 84.69 205 SER B O 1
ATOM 5463 N N . GLU B 1 206 ? 4.105 -6.707 3.855 1 85.81 206 GLU B N 1
ATOM 5464 C CA . GLU B 1 206 ? 2.883 -7.414 3.492 1 85.81 206 GLU B CA 1
ATOM 5465 C C . GLU B 1 206 ? 2.99 -8.906 3.803 1 85.81 206 GLU B C 1
ATOM 5467 O O . GLU B 1 206 ? 4.09 -9.43 3.967 1 85.81 206 GLU B O 1
ATOM 5472 N N . ALA B 1 207 ? 1.838 -9.492 3.889 1 85.81 207 ALA B N 1
ATOM 5473 C CA . ALA B 1 207 ? 1.835 -10.938 4.113 1 85.81 207 ALA B CA 1
ATOM 5474 C C . ALA B 1 207 ? 2.248 -11.688 2.85 1 85.81 207 ALA B C 1
ATOM 5476 O O . ALA B 1 207 ? 1.785 -11.375 1.751 1 85.81 207 ALA B O 1
ATOM 5477 N N . LEU B 1 208 ? 3.113 -12.648 3.01 1 89.25 208 LEU B N 1
ATOM 5478 C CA . LEU B 1 208 ? 3.557 -13.43 1.858 1 89.25 208 LEU B CA 1
ATOM 5479 C C . LEU B 1 208 ? 2.705 -14.68 1.69 1 89.25 208 LEU B C 1
ATOM 5481 O O . LEU B 1 208 ? 2.293 -15.297 2.678 1 89.25 208 LEU B O 1
ATOM 5485 N N . LYS B 1 209 ? 2.531 -15.047 0.445 1 89.19 209 LYS B N 1
ATOM 5486 C CA . LYS B 1 209 ? 1.871 -16.297 0.082 1 89.19 209 LYS B CA 1
ATOM 5487 C C . LYS B 1 209 ? 2.875 -17.312 -0.454 1 89.19 209 LYS B C 1
ATOM 5489 O O . LYS B 1 209 ? 2.658 -18.516 -0.348 1 89.19 209 LYS B O 1
ATOM 5494 N N . TRP B 1 210 ? 3.859 -16.719 -1.008 1 90.25 210 TRP B N 1
ATOM 5495 C CA . TRP B 1 210 ? 4.879 -17.562 -1.623 1 90.25 210 TRP B CA 1
ATOM 5496 C C . TRP B 1 210 ? 6.277 -17.031 -1.316 1 90.25 210 TRP B C 1
ATOM 5498 O O . TRP B 1 210 ? 6.469 -15.828 -1.121 1 90.25 210 TRP B O 1
ATOM 5508 N N . SER B 1 211 ? 7.137 -17.969 -1.142 1 90.94 211 SER B N 1
ATOM 5509 C CA . SER B 1 211 ? 8.57 -17.703 -1.149 1 90.94 211 SER B CA 1
ATOM 5510 C C . SER B 1 211 ? 9.18 -18 -2.518 1 90.94 211 SER B C 1
ATOM 5512 O O . SER B 1 211 ? 8.906 -19.047 -3.111 1 90.94 211 SER B O 1
ATOM 5514 N N . LEU B 1 212 ? 9.953 -17.078 -3.029 1 93.25 212 LEU B N 1
ATOM 5515 C CA . LEU B 1 212 ? 10.461 -17.203 -4.391 1 93.25 212 LEU B CA 1
ATOM 5516 C C . LEU B 1 212 ? 11.977 -17.125 -4.414 1 93.25 212 LEU B C 1
ATOM 5518 O O . LEU B 1 212 ? 12.57 -16.281 -3.721 1 93.25 212 LEU B O 1
ATOM 5522 N N . LEU B 1 213 ? 12.609 -17.984 -5.121 1 91.75 213 LEU B N 1
ATOM 5523 C CA . LEU B 1 213 ? 14.039 -17.969 -5.414 1 91.75 213 LEU B CA 1
ATOM 5524 C C . LEU B 1 213 ? 14.289 -18.094 -6.91 1 91.75 213 LEU B C 1
ATOM 5526 O O . LEU B 1 213 ? 13.93 -19.109 -7.523 1 91.75 213 LEU B O 1
ATOM 5530 N N . PHE B 1 214 ? 14.875 -17.031 -7.473 1 93.5 214 PHE B N 1
ATOM 5531 C CA . PHE B 1 214 ? 15.094 -16.969 -8.914 1 93.5 214 PHE B CA 1
ATOM 5532 C C . PHE B 1 214 ? 16.562 -17.219 -9.25 1 93.5 214 PHE B C 1
ATOM 5534 O O . PHE B 1 214 ? 17.453 -16.625 -8.641 1 93.5 214 PHE B O 1
ATOM 5541 N N . SER B 1 215 ? 16.828 -18.109 -10.133 1 91.38 215 SER B N 1
ATOM 5542 C CA . SER B 1 215 ? 18.062 -18.125 -10.922 1 91.38 215 SER B CA 1
ATOM 5543 C C . SER B 1 215 ? 17.828 -17.531 -12.305 1 91.38 215 SER B C 1
ATOM 5545 O O . SER B 1 215 ? 16.766 -16.984 -12.586 1 91.38 215 SER B O 1
ATOM 5547 N N . ASP B 1 216 ? 18.812 -17.562 -13.141 1 92.38 216 ASP B N 1
ATOM 5548 C CA . ASP B 1 216 ? 18.641 -17.031 -14.484 1 92.38 216 ASP B CA 1
ATOM 5549 C C . ASP B 1 216 ? 17.625 -17.844 -15.281 1 92.38 216 ASP B C 1
ATOM 5551 O O . ASP B 1 216 ? 16.891 -17.297 -16.109 1 92.38 216 ASP B O 1
ATOM 5555 N N . LYS B 1 217 ? 17.469 -19.109 -14.883 1 92.69 217 LYS B N 1
ATOM 5556 C CA . LYS B 1 217 ? 16.688 -20 -15.734 1 92.69 217 LYS B CA 1
ATOM 5557 C C . LYS B 1 217 ? 15.453 -20.516 -15.008 1 92.69 217 LYS B C 1
ATOM 5559 O O . LYS B 1 217 ? 14.438 -20.828 -15.641 1 92.69 217 LYS B O 1
ATOM 5564 N N . TYR B 1 218 ? 15.57 -20.531 -13.719 1 93 218 TYR B N 1
ATOM 5565 C CA . TYR B 1 218 ? 14.523 -21.234 -12.984 1 93 218 TYR B CA 1
ATOM 5566 C C . TYR B 1 218 ? 14.047 -20.406 -11.797 1 93 218 TYR B C 1
ATOM 5568 O O . TYR B 1 218 ? 14.711 -19.453 -11.398 1 93 218 TYR B O 1
ATOM 5576 N N . ILE B 1 219 ? 12.859 -20.734 -11.359 1 93.88 219 ILE B N 1
ATOM 5577 C CA . ILE B 1 219 ? 12.281 -20.172 -10.141 1 93.88 219 ILE B CA 1
ATOM 5578 C C . ILE B 1 219 ? 11.852 -21.297 -9.203 1 93.88 219 ILE B C 1
ATOM 5580 O O . ILE B 1 219 ? 11.211 -22.25 -9.633 1 93.88 219 ILE B O 1
ATOM 5584 N N . LEU B 1 220 ? 12.273 -21.203 -7.996 1 91.19 220 LEU B N 1
ATOM 5585 C CA . LEU B 1 220 ? 11.711 -22.062 -6.953 1 91.19 220 LEU B CA 1
ATOM 5586 C C . LEU B 1 220 ? 10.586 -21.344 -6.215 1 91.19 220 LEU B C 1
ATOM 5588 O O . LEU B 1 220 ? 10.766 -20.234 -5.734 1 91.19 220 LEU B O 1
ATOM 5592 N N . VAL B 1 221 ? 9.43 -21.984 -6.219 1 90.69 221 VAL B N 1
ATOM 5593 C CA . VAL B 1 221 ? 8.266 -21.406 -5.551 1 90.69 221 VAL B CA 1
ATOM 5594 C C . VAL B 1 221 ? 7.855 -22.281 -4.375 1 90.69 221 VAL B C 1
ATOM 5596 O O . VAL B 1 221 ? 7.551 -23.469 -4.555 1 90.69 221 VAL B O 1
ATOM 5599 N N . SER B 1 222 ? 7.934 -21.734 -3.188 1 88.56 222 SER B N 1
ATOM 5600 C CA . SER B 1 222 ? 7.41 -22.375 -1.986 1 88.56 222 SER B CA 1
ATOM 5601 C C . SER B 1 222 ? 6.223 -21.609 -1.424 1 88.56 222 SER B C 1
ATOM 5603 O O . SER B 1 222 ? 5.984 -20.453 -1.803 1 88.56 222 SER B O 1
ATOM 5605 N N . PHE B 1 223 ? 5.457 -22.266 -0.546 1 86.88 223 PHE B N 1
ATOM 5606 C CA . PHE B 1 223 ? 4.188 -21.688 -0.138 1 86.88 223 PHE B CA 1
ATOM 5607 C C . PHE B 1 223 ? 4.133 -21.5 1.374 1 86.88 223 PHE B C 1
ATOM 5609 O O . PHE B 1 223 ? 4.59 -22.359 2.125 1 86.88 223 PHE B O 1
ATOM 5616 N N . TYR B 1 224 ? 3.643 -20.359 1.709 1 88.06 224 TYR B N 1
ATOM 5617 C CA . TYR B 1 224 ? 3.33 -20.125 3.113 1 88.06 224 TYR B CA 1
ATOM 5618 C C . TYR B 1 224 ? 1.916 -20.594 3.441 1 88.06 224 TYR B C 1
ATOM 5620 O O . TYR B 1 224 ? 1.054 -19.781 3.789 1 88.06 224 TYR B O 1
ATOM 5628 N N . ASN B 1 225 ? 1.758 -21.828 3.354 1 80.25 225 ASN B N 1
ATOM 5629 C CA . ASN B 1 225 ? 0.446 -22.422 3.576 1 80.25 225 ASN B CA 1
ATOM 5630 C C . ASN B 1 225 ? 0.122 -22.531 5.062 1 80.25 225 ASN B C 1
ATOM 5632 O O . ASN B 1 225 ? 0.98 -22.266 5.91 1 80.25 225 ASN B O 1
ATOM 5636 N N . ASN B 1 226 ? -1.172 -22.922 5.211 1 79.19 226 ASN B N 1
ATOM 5637 C CA . ASN B 1 226 ? -1.627 -23.078 6.586 1 79.19 226 ASN B CA 1
ATOM 5638 C C . ASN B 1 226 ? -1.006 -24.312 7.242 1 79.19 226 ASN B C 1
ATOM 5640 O O . ASN B 1 226 ? -0.881 -25.359 6.605 1 79.19 226 ASN B O 1
ATOM 5644 N N . LYS B 1 227 ? -0.491 -24.203 8.43 1 78.75 227 LYS B N 1
ATOM 5645 C CA . LYS B 1 227 ? -0.064 -25.266 9.336 1 78.75 227 LYS B CA 1
ATOM 5646 C C . LYS B 1 227 ? 1.26 -25.875 8.883 1 78.75 227 LYS B C 1
ATOM 5648 O O . LYS B 1 227 ? 1.676 -26.922 9.398 1 78.75 227 LYS B O 1
ATOM 5653 N N . VAL B 1 228 ? 1.79 -25.438 7.836 1 79.62 228 VAL B N 1
ATOM 5654 C CA . VAL B 1 228 ? 3.055 -25.984 7.375 1 79.62 228 VAL B CA 1
ATOM 5655 C C . VAL B 1 228 ? 4.094 -24.875 7.238 1 79.62 228 VAL B C 1
ATOM 5657 O O . VAL B 1 228 ? 3.801 -23.812 6.703 1 79.62 228 VAL B O 1
ATOM 5660 N N . ARG B 1 229 ? 5.23 -25.266 7.797 1 81.94 229 ARG B N 1
ATOM 5661 C CA . ARG B 1 229 ? 6.34 -24.328 7.586 1 81.94 229 ARG B CA 1
ATOM 5662 C C . ARG B 1 229 ? 6.797 -24.344 6.133 1 81.94 229 ARG B C 1
ATOM 5664 O O . ARG B 1 229 ? 6.77 -25.391 5.477 1 81.94 229 ARG B O 1
ATOM 5671 N N . VAL B 1 230 ? 7.254 -23.188 5.672 1 80.06 230 VAL B N 1
ATOM 5672 C CA . VAL B 1 230 ? 7.602 -23 4.266 1 80.06 230 VAL B CA 1
ATOM 5673 C C . VAL B 1 230 ? 8.703 -23.984 3.879 1 80.06 230 VAL B C 1
ATOM 5675 O O . VAL B 1 230 ? 8.719 -24.5 2.758 1 80.06 230 VAL B O 1
ATOM 5678 N N . LYS B 1 231 ? 9.633 -24.312 4.793 1 76.88 231 LYS B N 1
ATOM 5679 C CA . LYS B 1 231 ? 10.734 -25.219 4.496 1 76.88 231 LYS B CA 1
ATOM 5680 C C . LYS B 1 231 ? 10.234 -26.641 4.27 1 76.88 231 LYS B C 1
ATOM 5682 O O . LYS B 1 231 ? 10.859 -27.422 3.557 1 76.88 231 LYS B O 1
ATOM 5687 N N . LEU B 1 232 ? 9.094 -26.922 4.805 1 78.62 232 LEU B N 1
ATOM 5688 C CA . LEU B 1 232 ? 8.539 -28.266 4.738 1 78.62 232 LEU B CA 1
ATOM 5689 C C . LEU B 1 232 ? 7.41 -28.328 3.719 1 78.62 232 LEU B C 1
ATOM 5691 O O . LEU B 1 232 ? 6.84 -29.406 3.49 1 78.62 232 LEU B O 1
ATOM 5695 N N . SER B 1 233 ? 7.125 -27.25 3.139 1 77.38 233 SER B N 1
ATOM 5696 C CA . SER B 1 233 ? 6.066 -27.219 2.135 1 77.38 233 SER B CA 1
ATOM 5697 C C . SER B 1 233 ? 6.582 -27.672 0.774 1 77.38 233 SER B C 1
ATOM 5699 O O . SER B 1 233 ? 7.781 -27.578 0.495 1 77.38 233 SER B O 1
ATOM 5701 N N . PRO B 1 234 ? 5.703 -28.234 0.009 1 77.94 234 PRO B N 1
ATOM 5702 C CA . PRO B 1 234 ? 6.113 -28.578 -1.354 1 77.94 234 PRO B CA 1
ATOM 5703 C C . PRO B 1 234 ? 6.656 -27.375 -2.127 1 77.94 234 PRO B C 1
ATOM 5705 O O . PRO B 1 234 ? 6.203 -26.25 -1.917 1 77.94 234 PRO B O 1
ATOM 5708 N N . CYS B 1 235 ? 7.676 -27.641 -2.887 1 83.88 235 CYS B N 1
ATOM 5709 C CA . CYS B 1 235 ? 8.336 -26.609 -3.68 1 83.88 235 CYS B CA 1
ATOM 5710 C C . CYS B 1 235 ? 8.273 -26.953 -5.168 1 83.88 235 CYS B C 1
ATOM 5712 O O . CYS B 1 235 ? 8.445 -28.109 -5.555 1 83.88 235 CYS B O 1
ATOM 5714 N N . PHE B 1 236 ? 8.016 -25.922 -5.969 1 85.75 236 PHE B N 1
ATOM 5715 C CA . PHE B 1 236 ? 7.945 -26.078 -7.418 1 85.75 236 PHE B CA 1
ATOM 5716 C C . PHE B 1 236 ? 9.141 -25.406 -8.094 1 85.75 236 PHE B C 1
ATOM 5718 O O . PHE B 1 236 ? 9.539 -24.312 -7.715 1 85.75 236 PHE B O 1
ATOM 5725 N N . LYS B 1 237 ? 9.672 -26.203 -8.977 1 87.19 237 LYS B N 1
ATOM 5726 C CA . LYS B 1 237 ? 10.656 -25.609 -9.883 1 87.19 237 LYS B CA 1
ATOM 5727 C C . LYS B 1 237 ? 10.016 -25.188 -11.195 1 87.19 237 LYS B C 1
ATOM 5729 O O . LYS B 1 237 ? 9.43 -26.016 -11.906 1 87.19 237 LYS B O 1
ATOM 5734 N N . LEU B 1 238 ? 10.078 -23.906 -11.492 1 89.88 238 LEU B N 1
ATOM 5735 C CA . LEU B 1 238 ? 9.461 -23.344 -12.68 1 89.88 238 LEU B CA 1
ATOM 5736 C C . LEU B 1 238 ? 10.516 -22.812 -13.641 1 89.88 238 LEU B C 1
ATOM 5738 O O . LEU B 1 238 ? 11.57 -22.344 -13.203 1 89.88 238 LEU B O 1
ATOM 5742 N N . ARG B 1 239 ? 10.18 -22.969 -14.883 1 89 239 ARG B N 1
ATOM 5743 C CA . ARG B 1 239 ? 10.953 -22.219 -15.867 1 89 239 ARG B CA 1
ATOM 5744 C C . ARG B 1 239 ? 10.656 -20.719 -15.773 1 89 239 ARG B C 1
ATOM 5746 O O . ARG B 1 239 ? 9.5 -20.312 -15.836 1 89 239 ARG B O 1
ATOM 5753 N N . ARG B 1 240 ? 11.648 -19.938 -15.664 1 91 240 ARG B N 1
ATOM 5754 C CA . ARG B 1 240 ? 11.5 -18.5 -15.461 1 91 240 ARG B CA 1
ATOM 5755 C C . ARG B 1 240 ? 10.82 -17.844 -16.672 1 91 240 ARG B C 1
ATOM 5757 O O . ARG B 1 240 ? 10.07 -16.891 -16.516 1 91 240 ARG B O 1
ATOM 5764 N N . SER B 1 241 ? 11.008 -18.391 -17.859 1 86.56 241 SER B N 1
ATOM 5765 C CA . SER B 1 241 ? 10.484 -17.812 -19.094 1 86.56 241 SER B CA 1
ATOM 5766 C C . SER B 1 241 ? 9.039 -18.219 -19.328 1 86.56 241 SER B C 1
ATOM 5768 O O . SER B 1 241 ? 8.406 -17.781 -20.281 1 86.56 241 SER B O 1
ATOM 5770 N N . SER B 1 242 ? 8.523 -19.125 -18.453 1 81.56 242 SER B N 1
ATOM 5771 C CA . SER B 1 242 ? 7.137 -19.547 -18.594 1 81.56 242 SER B CA 1
ATOM 5772 C C . SER B 1 242 ? 6.172 -18.422 -18.219 1 81.56 242 SER B C 1
ATOM 5774 O O . SER B 1 242 ? 6.594 -17.375 -17.703 1 81.56 242 SER B O 1
ATOM 5776 N N . MET B 1 243 ? 4.906 -18.609 -18.484 1 78.62 243 MET B N 1
ATOM 5777 C CA . MET B 1 243 ? 3.893 -17.609 -18.156 1 78.62 243 MET B CA 1
ATOM 5778 C C . MET B 1 243 ? 3.809 -17.391 -16.641 1 78.62 243 MET B C 1
ATOM 5780 O O . MET B 1 243 ? 3.766 -16.25 -16.172 1 78.62 243 MET B O 1
ATOM 5784 N N . LEU B 1 244 ? 3.811 -18.516 -15.945 1 84.5 244 LEU B N 1
ATOM 5785 C CA . LEU B 1 244 ? 3.789 -18.422 -14.492 1 84.5 244 LEU B CA 1
ATOM 5786 C C . LEU B 1 244 ? 5.074 -17.781 -13.969 1 84.5 244 LEU B C 1
ATOM 5788 O O . LEU B 1 244 ? 5.039 -17 -13.031 1 84.5 244 LEU B O 1
ATOM 5792 N N . GLY B 1 245 ? 6.152 -18.188 -14.609 1 88.75 245 GLY B N 1
ATOM 5793 C CA . GLY B 1 245 ? 7.422 -17.594 -14.234 1 88.75 245 GLY B CA 1
ATOM 5794 C C . GLY B 1 245 ? 7.449 -16.078 -14.43 1 88.75 245 GLY B C 1
ATOM 5795 O O . GLY B 1 245 ? 7.895 -15.344 -13.547 1 88.75 245 GLY B O 1
ATOM 5796 N N . TRP B 1 246 ? 6.922 -15.664 -15.477 1 87.88 246 TRP B N 1
ATOM 5797 C CA . TRP B 1 246 ? 6.848 -14.234 -15.758 1 87.88 246 TRP B CA 1
ATOM 5798 C C . TRP B 1 246 ? 5.992 -13.508 -14.727 1 87.88 246 TRP B C 1
ATOM 5800 O O . TRP B 1 246 ? 6.34 -12.414 -14.281 1 87.88 246 TRP B O 1
ATOM 5810 N N . ALA B 1 247 ? 4.891 -14.094 -14.43 1 88.62 247 ALA B N 1
ATOM 5811 C CA . ALA B 1 247 ? 3.99 -13.492 -13.453 1 88.62 247 ALA B CA 1
ATOM 5812 C C . ALA B 1 247 ? 4.668 -13.352 -12.094 1 88.62 247 ALA B C 1
ATOM 5814 O O . ALA B 1 247 ? 4.543 -12.32 -11.43 1 88.62 247 ALA B O 1
ATOM 5815 N N . PHE B 1 248 ? 5.398 -14.359 -11.703 1 93.06 248 PHE B N 1
ATOM 5816 C CA . PHE B 1 248 ? 6.09 -14.305 -10.422 1 93.06 248 PHE B CA 1
ATOM 5817 C C . PHE B 1 248 ? 7.211 -13.273 -10.461 1 93.06 248 PHE B C 1
ATOM 5819 O O . PHE B 1 248 ? 7.461 -12.586 -9.461 1 93.06 248 PHE B O 1
ATOM 5826 N N . GLU B 1 249 ? 7.871 -13.25 -11.562 1 93.69 249 GLU B N 1
ATOM 5827 C CA . GLU B 1 249 ? 8.914 -12.234 -11.688 1 93.69 249 GLU B CA 1
ATOM 5828 C C . GLU B 1 249 ? 8.336 -10.828 -11.625 1 93.69 249 GLU B C 1
ATOM 5830 O O . GLU B 1 249 ? 8.898 -9.945 -10.984 1 93.69 249 GLU B O 1
ATOM 5835 N N . LYS B 1 250 ? 7.25 -10.648 -12.305 1 90.38 250 LYS B N 1
ATOM 5836 C CA . LYS B 1 250 ? 6.566 -9.367 -12.234 1 90.38 250 LYS B CA 1
ATOM 5837 C C . LYS B 1 250 ? 6.137 -9.047 -10.805 1 90.38 250 LYS B C 1
ATOM 5839 O O . LYS B 1 250 ? 6.215 -7.895 -10.367 1 90.38 250 LYS B O 1
ATOM 5844 N N . HIS B 1 251 ? 5.641 -10.031 -10.141 1 92 251 HIS B N 1
ATOM 5845 C CA . HIS B 1 251 ? 5.27 -9.867 -8.734 1 92 251 HIS B CA 1
ATOM 5846 C C . HIS B 1 251 ? 6.465 -9.414 -7.902 1 92 251 HIS B C 1
ATOM 5848 O O . HIS B 1 251 ? 6.359 -8.461 -7.125 1 92 251 HIS B O 1
ATOM 5854 N N . PHE B 1 252 ? 7.609 -10.039 -8.133 1 95.38 252 PHE B N 1
ATOM 5855 C CA . PHE B 1 252 ? 8.828 -9.672 -7.418 1 95.38 252 PHE B CA 1
ATOM 5856 C C . PHE B 1 252 ? 9.219 -8.227 -7.727 1 95.38 252 PHE B C 1
ATOM 5858 O O . PHE B 1 252 ? 9.508 -7.449 -6.816 1 95.38 252 PHE B O 1
ATOM 5865 N N . ARG B 1 253 ? 9.164 -7.879 -8.961 1 91.75 253 ARG B N 1
ATOM 5866 C CA . ARG B 1 253 ? 9.602 -6.555 -9.398 1 91.75 253 ARG B CA 1
ATOM 5867 C C . ARG B 1 253 ? 8.672 -5.469 -8.875 1 91.75 253 ARG B C 1
ATOM 5869 O O . ARG B 1 253 ? 9.117 -4.379 -8.516 1 91.75 253 ARG B O 1
ATOM 5876 N N . ASP B 1 254 ? 7.453 -5.77 -8.844 1 88.44 254 ASP B N 1
ATOM 5877 C CA . ASP B 1 254 ? 6.5 -4.801 -8.312 1 88.44 254 ASP B CA 1
ATOM 5878 C C . ASP B 1 254 ? 6.742 -4.551 -6.828 1 88.44 254 ASP B C 1
ATOM 5880 O O . ASP B 1 254 ? 6.695 -3.406 -6.371 1 88.44 254 ASP B O 1
ATOM 5884 N N . LEU B 1 255 ? 6.938 -5.645 -6.105 1 91.06 255 LEU B N 1
ATOM 5885 C CA . LEU B 1 255 ? 7.25 -5.5 -4.691 1 91.06 255 LEU B CA 1
ATOM 5886 C C . LEU B 1 255 ? 8.547 -4.723 -4.496 1 91.06 255 LEU B C 1
ATOM 5888 O O . LEU B 1 255 ? 8.641 -3.873 -3.609 1 91.06 255 LEU B O 1
ATOM 5892 N N . TRP B 1 256 ? 9.469 -4.984 -5.359 1 92.5 256 TRP B N 1
ATOM 5893 C CA . TRP B 1 256 ? 10.797 -4.387 -5.281 1 92.5 256 TRP B CA 1
ATOM 5894 C C . TRP B 1 256 ? 10.727 -2.885 -5.551 1 92.5 256 TRP B C 1
ATOM 5896 O O . TRP B 1 256 ? 11.305 -2.09 -4.801 1 92.5 256 TRP B O 1
ATOM 5906 N N . GLU B 1 257 ? 9.969 -2.527 -6.52 1 84.44 257 GLU B N 1
ATOM 5907 C CA . GLU B 1 257 ? 9.977 -1.146 -6.992 1 84.44 257 GLU B CA 1
ATOM 5908 C C . GLU B 1 257 ? 8.969 -0.292 -6.234 1 84.44 257 GLU B C 1
ATOM 5910 O O . GLU B 1 257 ? 9.227 0.882 -5.961 1 84.44 257 GLU B O 1
ATOM 5915 N N . LYS B 1 258 ? 7.895 -0.961 -5.836 1 77.75 258 LYS B N 1
ATOM 5916 C CA . LYS B 1 258 ? 6.781 -0.114 -5.414 1 77.75 258 LYS B CA 1
ATOM 5917 C C . LYS B 1 258 ? 6.461 -0.323 -3.938 1 77.75 258 LYS B C 1
ATOM 5919 O O . LYS B 1 258 ? 5.863 0.546 -3.299 1 77.75 258 LYS B O 1
ATOM 5924 N N . LYS B 1 259 ? 6.832 -1.391 -3.4 1 84.12 259 LYS B N 1
ATOM 5925 C CA . LYS B 1 259 ? 6.297 -1.709 -2.08 1 84.12 259 LYS B CA 1
ATOM 5926 C C . LYS B 1 259 ? 7.414 -2.08 -1.109 1 84.12 259 LYS B C 1
ATOM 5928 O O . LYS B 1 259 ? 7.238 -2.953 -0.258 1 84.12 259 LYS B O 1
ATOM 5933 N N . SER B 1 260 ? 8.594 -1.571 -1.384 1 89.94 260 SER B N 1
ATOM 5934 C CA . SER B 1 260 ? 9.711 -1.881 -0.496 1 89.94 260 SER B CA 1
ATOM 5935 C C . SER B 1 260 ? 10.625 -0.675 -0.321 1 89.94 260 SER B C 1
ATOM 5937 O O . SER B 1 260 ? 10.484 0.327 -1.025 1 89.94 260 SER B O 1
ATOM 5939 N N . ILE B 1 261 ? 11.484 -0.721 0.702 1 88.12 261 ILE B N 1
ATOM 5940 C CA . ILE B 1 261 ? 12.492 0.299 0.957 1 88.12 261 ILE B CA 1
ATOM 5941 C C . ILE B 1 261 ? 13.867 -0.357 1.085 1 88.12 261 ILE B C 1
ATOM 5943 O O . ILE B 1 261 ? 13.969 -1.541 1.416 1 88.12 261 ILE B O 1
ATOM 5947 N N . ASP B 1 262 ? 14.914 0.416 0.82 1 90 262 ASP B N 1
ATOM 5948 C CA . ASP B 1 262 ? 16.281 -0.098 0.944 1 90 262 ASP B CA 1
ATOM 5949 C C . ASP B 1 262 ? 16.578 -0.487 2.387 1 90 262 ASP B C 1
ATOM 5951 O O . ASP B 1 262 ? 16.328 0.285 3.312 1 90 262 ASP B O 1
ATOM 5955 N N . ALA B 1 263 ? 17.078 -1.7 2.547 1 89.81 263 ALA B N 1
ATOM 5956 C CA . ALA B 1 263 ? 17.312 -2.238 3.883 1 89.81 263 ALA B CA 1
ATOM 5957 C C . ALA B 1 263 ? 18.562 -1.638 4.508 1 89.81 263 ALA 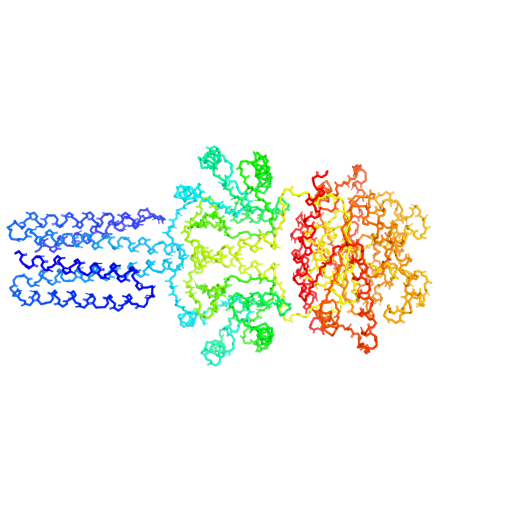B C 1
ATOM 5959 O O . ALA B 1 263 ? 18.734 -1.659 5.73 1 89.81 263 ALA B O 1
ATOM 5960 N N . PHE B 1 264 ? 19.469 -1.145 3.662 1 87.44 264 PHE B N 1
ATOM 5961 C CA . PHE B 1 264 ? 20.781 -0.729 4.16 1 87.44 264 PHE B CA 1
ATOM 5962 C C . PHE B 1 264 ? 20.781 0.758 4.492 1 87.44 264 PHE B C 1
ATOM 5964 O O . PHE B 1 264 ? 21.766 1.278 5.027 1 87.44 264 PHE B O 1
ATOM 5971 N N . THR B 1 265 ? 19.656 1.416 4.145 1 83.81 265 THR B N 1
ATOM 5972 C CA . THR B 1 265 ? 19.547 2.852 4.379 1 83.81 265 THR B CA 1
ATOM 5973 C C . THR B 1 265 ? 18.781 3.127 5.672 1 83.81 265 THR B C 1
ATOM 5975 O O . THR B 1 265 ? 17.797 2.465 5.969 1 83.81 265 THR B O 1
ATOM 5978 N N . SER B 1 266 ? 19.328 4.023 6.434 1 76.69 266 SER B N 1
ATOM 5979 C CA . SER B 1 266 ? 18.625 4.461 7.629 1 76.69 266 SER B CA 1
ATOM 5980 C C . SER B 1 266 ? 17.578 5.52 7.293 1 76.69 266 SER B C 1
ATOM 5982 O O . SER B 1 266 ? 17.891 6.52 6.645 1 76.69 266 SER B O 1
ATOM 5984 N N . TYR B 1 267 ? 16.391 5.25 7.738 1 75.06 267 TYR B N 1
ATOM 5985 C CA . TYR B 1 267 ? 15.305 6.188 7.469 1 75.06 267 TYR B CA 1
ATOM 5986 C C . TYR B 1 267 ? 14.859 6.895 8.742 1 75.06 267 TYR B C 1
ATOM 5988 O O . TYR B 1 267 ? 13.789 7.504 8.781 1 75.06 267 TYR B O 1
ATOM 5996 N N . THR B 1 268 ? 15.68 6.84 9.781 1 77.56 268 THR B N 1
ATOM 5997 C CA . THR B 1 268 ? 15.234 7.395 11.055 1 77.56 268 THR B CA 1
ATOM 5998 C C . THR B 1 268 ? 15.906 8.734 11.328 1 77.56 268 THR B C 1
ATOM 6000 O O . THR B 1 268 ? 15.477 9.484 12.211 1 77.56 268 THR B O 1
ATOM 6003 N N . ARG B 1 269 ? 16.875 9.086 10.508 1 83.12 269 ARG B N 1
ATOM 6004 C CA . ARG B 1 269 ? 17.562 10.367 10.703 1 83.12 269 ARG B CA 1
ATOM 6005 C C . ARG B 1 269 ? 16.625 11.531 10.422 1 83.12 269 ARG B C 1
ATOM 6007 O O . ARG B 1 269 ? 15.867 11.508 9.445 1 83.12 269 ARG B O 1
ATOM 6014 N N . PRO B 1 270 ? 16.703 12.508 11.328 1 87.31 270 PRO B N 1
ATOM 6015 C CA . PRO B 1 270 ? 15.852 13.688 11.109 1 87.31 270 PRO B CA 1
ATOM 6016 C C . PRO B 1 270 ? 16.125 14.375 9.773 1 87.31 270 PRO B C 1
ATOM 6018 O O . PRO B 1 270 ? 17.297 14.477 9.359 1 87.31 270 PRO B O 1
ATOM 6021 N N . CYS B 1 271 ? 15.109 14.758 9.117 1 91.06 271 CYS B N 1
ATOM 6022 C CA . CYS B 1 271 ? 15.266 15.477 7.855 1 91.06 271 CYS B CA 1
ATOM 6023 C C . CYS B 1 271 ? 14.008 16.266 7.516 1 91.06 271 CYS B C 1
ATOM 6025 O O . CYS B 1 271 ? 12.953 16.047 8.117 1 91.06 271 CYS B O 1
ATOM 6027 N N . VAL B 1 272 ? 14.211 17.203 6.625 1 94.75 272 VAL B N 1
ATOM 6028 C CA . VAL B 1 272 ? 13.109 18.016 6.113 1 94.75 272 VAL B CA 1
ATOM 6029 C C . VAL B 1 272 ? 12.984 17.828 4.605 1 94.75 272 VAL B C 1
ATOM 6031 O O . VAL B 1 272 ? 13.984 17.844 3.881 1 94.75 272 VAL B O 1
ATOM 6034 N N . ILE B 1 273 ? 11.82 17.531 4.16 1 97.38 273 ILE B N 1
ATOM 6035 C CA . ILE B 1 273 ? 11.5 17.5 2.736 1 97.38 273 ILE B CA 1
ATOM 6036 C C . ILE B 1 273 ? 10.469 18.578 2.416 1 97.38 273 ILE B C 1
ATOM 6038 O O . ILE B 1 273 ? 9.484 18.734 3.146 1 97.38 273 ILE B O 1
ATOM 6042 N N . VAL B 1 274 ? 10.742 19.344 1.371 1 98.31 274 VAL B N 1
ATOM 6043 C CA . VAL B 1 274 ? 9.828 20.391 0.951 1 98.31 274 VAL B CA 1
ATOM 6044 C C . VAL B 1 274 ? 9.258 20.062 -0.426 1 98.31 274 VAL B C 1
ATOM 6046 O O . VAL B 1 274 ? 10.008 19.797 -1.368 1 98.31 274 VAL B O 1
ATOM 6049 N N . VAL B 1 275 ? 7.953 20.016 -0.504 1 98.44 275 VAL B N 1
ATOM 6050 C CA . VAL B 1 275 ? 7.254 19.781 -1.763 1 98.44 275 VAL B CA 1
ATOM 6051 C C . VAL B 1 275 ? 6.52 21.047 -2.189 1 98.44 275 VAL B C 1
ATOM 6053 O O . VAL B 1 275 ? 5.59 21.484 -1.513 1 98.44 275 VAL B O 1
ATOM 6056 N N . VAL B 1 276 ? 6.945 21.625 -3.346 1 98.31 276 VAL B N 1
ATOM 6057 C CA . VAL B 1 276 ? 6.359 22.891 -3.758 1 98.31 276 VAL B CA 1
ATOM 6058 C C . VAL B 1 276 ? 5.68 22.734 -5.117 1 98.31 276 VAL B C 1
ATOM 6060 O O . VAL B 1 276 ? 6.039 21.844 -5.898 1 98.31 276 VAL B O 1
ATOM 6063 N N . GLY B 1 277 ? 4.703 23.578 -5.367 1 96.38 277 GLY B N 1
ATOM 6064 C CA . GLY B 1 277 ? 3.906 23.625 -6.582 1 96.38 277 GLY B CA 1
ATOM 6065 C C . GLY B 1 277 ? 2.684 24.516 -6.453 1 96.38 277 GLY B C 1
ATOM 6066 O O . GLY B 1 277 ? 2.367 25 -5.363 1 96.38 277 GLY B O 1
ATOM 6067 N N . GLY B 1 278 ? 2.059 24.812 -7.59 1 94.25 278 GLY B N 1
ATOM 6068 C CA . GLY B 1 278 ? 0.863 25.625 -7.578 1 94.25 278 GLY B CA 1
ATOM 6069 C C . GLY B 1 278 ? -0.37 24.891 -7.098 1 94.25 278 GLY B C 1
ATOM 6070 O O . GLY B 1 278 ? -0.286 23.734 -6.699 1 94.25 278 GLY B O 1
ATOM 6071 N N . SER B 1 279 ? -1.49 25.594 -7.109 1 91.44 279 SER B N 1
ATOM 6072 C CA . SER B 1 279 ? -2.766 25 -6.719 1 91.44 279 SER B CA 1
ATOM 6073 C C . SER B 1 279 ? -3.154 23.859 -7.656 1 91.44 279 SER B C 1
ATOM 6075 O O . SER B 1 279 ? -2.945 23.953 -8.867 1 91.44 279 SER B O 1
ATOM 6077 N N . PHE B 1 280 ? -3.611 22.75 -7.121 1 91.19 280 PHE B N 1
ATOM 6078 C CA . PHE B 1 280 ? -4.215 21.625 -7.844 1 91.19 280 PHE B CA 1
ATOM 6079 C C . PHE B 1 280 ? -3.152 20.812 -8.555 1 91.19 280 PHE B C 1
ATOM 6081 O O . PHE B 1 280 ? -3.432 20.172 -9.57 1 91.19 280 PHE B O 1
ATOM 6088 N N . THR B 1 281 ? -1.922 20.859 -8.023 1 93.94 281 THR B N 1
ATOM 6089 C CA . THR B 1 281 ? -0.861 20.141 -8.719 1 93.94 281 THR B CA 1
ATOM 6090 C C . THR B 1 281 ? -0.635 18.766 -8.102 1 93.94 281 THR B C 1
ATOM 6092 O O . THR B 1 281 ? 0.117 17.953 -8.641 1 93.94 281 THR B O 1
ATOM 6095 N N . GLY B 1 282 ? -1.227 18.516 -6.973 1 91.75 282 GLY B N 1
ATOM 6096 C CA . GLY B 1 282 ? -1.113 17.203 -6.348 1 91.75 282 GLY B CA 1
ATOM 6097 C C . GLY B 1 282 ? -0.13 17.172 -5.195 1 91.75 282 GLY B C 1
ATOM 6098 O O . GLY B 1 282 ? 0.257 16.094 -4.727 1 91.75 282 GLY B O 1
ATOM 6099 N N . LYS B 1 283 ? 0.259 18.359 -4.672 1 93.62 283 LYS B N 1
ATOM 6100 C CA . LYS B 1 283 ? 1.241 18.453 -3.598 1 93.62 283 LYS B CA 1
ATOM 6101 C C . LYS B 1 283 ? 0.783 17.688 -2.359 1 93.62 283 LYS B C 1
ATOM 6103 O O . LYS B 1 283 ? 1.56 16.938 -1.765 1 93.62 283 LYS B O 1
ATOM 6108 N N . SER B 1 284 ? -0.478 17.891 -1.979 1 92.38 284 SER B N 1
ATOM 6109 C CA . SER B 1 284 ? -0.996 17.266 -0.761 1 92.38 284 SER B CA 1
ATOM 6110 C C . SER B 1 284 ? -1.027 15.75 -0.88 1 92.38 284 SER B C 1
ATOM 6112 O O . SER B 1 284 ? -0.674 15.039 0.064 1 92.38 284 SER B O 1
ATOM 6114 N N . ILE B 1 285 ? -1.384 15.289 -2.021 1 91.62 285 ILE B N 1
ATOM 6115 C CA . ILE B 1 285 ? -1.47 13.852 -2.252 1 91.62 285 ILE B CA 1
ATOM 6116 C C . ILE B 1 285 ? -0.077 13.227 -2.168 1 91.62 285 ILE B C 1
ATOM 6118 O O . ILE B 1 285 ? 0.123 12.227 -1.476 1 91.62 285 ILE B O 1
ATOM 6122 N N . ILE B 1 286 ? 0.854 13.852 -2.83 1 94.69 286 ILE B N 1
ATOM 6123 C CA . ILE B 1 286 ? 2.211 13.32 -2.889 1 94.69 286 ILE B CA 1
ATOM 6124 C C . ILE B 1 286 ? 2.854 13.398 -1.506 1 94.69 286 ILE B C 1
ATOM 6126 O O . ILE B 1 286 ? 3.512 12.445 -1.068 1 94.69 286 ILE B O 1
ATOM 6130 N N . SER B 1 287 ? 2.645 14.469 -0.827 1 96.38 287 SER B N 1
ATOM 6131 C CA . SER B 1 287 ? 3.23 14.648 0.497 1 96.38 287 SER B CA 1
ATOM 6132 C C . SER B 1 287 ? 2.67 13.641 1.493 1 96.38 287 SER B C 1
ATOM 6134 O O . SER B 1 287 ? 3.408 13.102 2.318 1 96.38 287 SER B O 1
ATOM 6136 N N . ASN B 1 288 ? 1.366 13.438 1.415 1 93.81 288 ASN B N 1
ATOM 6137 C CA . ASN B 1 288 ? 0.756 12.438 2.285 1 93.81 288 ASN B CA 1
ATOM 6138 C C . ASN B 1 288 ? 1.286 11.039 1.99 1 93.81 288 ASN B C 1
ATOM 6140 O O . ASN B 1 288 ? 1.521 10.25 2.908 1 93.81 288 ASN B O 1
ATOM 6144 N N . HIS B 1 289 ? 1.452 10.812 0.766 1 92.88 289 HIS B N 1
ATOM 6145 C CA . HIS B 1 289 ? 1.988 9.523 0.349 1 92.88 289 HIS B CA 1
ATOM 6146 C C . HIS B 1 289 ? 3.393 9.305 0.902 1 92.88 289 HIS B C 1
ATOM 6148 O O . HIS B 1 289 ? 3.676 8.266 1.496 1 92.88 289 HIS B O 1
ATOM 6154 N N . LEU B 1 290 ? 4.242 10.25 0.734 1 94.19 290 LEU B N 1
ATOM 6155 C CA . LEU B 1 290 ? 5.617 10.164 1.208 1 94.19 290 LEU B CA 1
ATOM 6156 C C . LEU B 1 290 ? 5.664 10.062 2.729 1 94.19 290 LEU B C 1
ATOM 6158 O O . LEU B 1 290 ? 6.441 9.281 3.281 1 94.19 290 LEU B O 1
ATOM 6162 N N . SER B 1 291 ? 4.809 10.867 3.326 1 94.25 291 SER B N 1
ATOM 6163 C CA . SER B 1 291 ? 4.762 10.859 4.785 1 94.25 291 SER B CA 1
ATOM 6164 C C . SER B 1 291 ? 4.383 9.484 5.32 1 94.25 291 SER B C 1
ATOM 6166 O O . SER B 1 291 ? 4.957 9.016 6.301 1 94.25 291 SER B O 1
ATOM 6168 N N . ASN B 1 292 ? 3.436 8.914 4.699 1 90.56 292 ASN B N 1
ATOM 6169 C CA . ASN B 1 292 ? 2.986 7.59 5.109 1 90.56 292 ASN B CA 1
ATOM 6170 C C . ASN B 1 292 ? 4.051 6.527 4.844 1 90.56 292 ASN B C 1
ATOM 6172 O O . ASN B 1 292 ? 4.383 5.742 5.734 1 90.56 292 ASN B O 1
ATOM 6176 N N . LYS B 1 293 ? 4.617 6.551 3.686 1 88 293 LYS B N 1
ATOM 6177 C CA . LYS B 1 293 ? 5.547 5.508 3.27 1 88 293 LYS B CA 1
ATOM 6178 C C . LYS B 1 293 ? 6.824 5.543 4.105 1 88 293 LYS B C 1
ATOM 6180 O O . LYS B 1 293 ? 7.344 4.496 4.5 1 88 293 LYS B O 1
ATOM 6185 N N . TYR B 1 294 ? 7.324 6.684 4.352 1 90.06 294 TYR B N 1
ATOM 6186 C CA . TYR B 1 294 ? 8.609 6.801 5.027 1 90.06 294 TYR B CA 1
ATOM 6187 C C . TYR B 1 294 ? 8.43 7.246 6.473 1 90.06 294 TYR B C 1
ATOM 6189 O O . TYR B 1 294 ? 9.398 7.637 7.133 1 90.06 294 TYR B O 1
ATOM 6197 N N . GLN B 1 295 ? 7.23 7.277 6.945 1 87.5 295 GLN B N 1
ATOM 6198 C CA . GLN B 1 295 ? 6.863 7.477 8.344 1 87.5 295 GLN B CA 1
ATOM 6199 C C . GLN B 1 295 ? 7.391 8.812 8.867 1 87.5 295 GLN B C 1
ATOM 6201 O O . GLN B 1 295 ? 8.109 8.844 9.867 1 87.5 295 GLN B O 1
ATOM 6206 N N . PHE B 1 296 ? 6.941 9.875 8.273 1 90.94 296 PHE B N 1
ATOM 6207 C CA . PHE B 1 296 ? 7.219 11.219 8.766 1 90.94 296 PHE B CA 1
ATOM 6208 C C . PHE B 1 296 ? 6.277 11.578 9.906 1 90.94 296 PHE B C 1
ATOM 6210 O O . PHE B 1 296 ? 5.211 10.984 10.055 1 90.94 296 PHE B O 1
ATOM 6217 N N . SER B 1 297 ? 6.73 12.516 10.711 1 88.5 297 SER B N 1
ATOM 6218 C CA . SER B 1 297 ? 5.922 12.961 11.844 1 88.5 297 SER B CA 1
ATOM 6219 C C . SER B 1 297 ? 4.664 13.68 11.375 1 88.5 297 SER B C 1
ATOM 6221 O O . SER B 1 297 ? 3.658 13.719 12.086 1 88.5 297 SER B O 1
ATOM 6223 N N . GLY B 1 298 ? 4.773 14.266 10.234 1 90.5 298 GLY B N 1
ATOM 6224 C CA . GLY B 1 298 ? 3.617 14.969 9.695 1 90.5 298 GLY B CA 1
ATOM 6225 C C . GLY B 1 298 ? 3.932 15.766 8.445 1 90.5 298 GLY B C 1
ATOM 6226 O O . GLY B 1 298 ? 5.074 15.789 7.984 1 90.5 298 GLY B O 1
ATOM 6227 N N . VAL B 1 299 ? 2.824 16.344 7.969 1 95.5 299 VAL B N 1
ATOM 6228 C CA . VAL B 1 299 ? 2.912 17.234 6.812 1 95.5 299 VAL B CA 1
ATOM 6229 C C . VAL B 1 299 ? 2.426 18.625 7.199 1 95.5 299 VAL B C 1
ATOM 6231 O O . VAL B 1 299 ? 1.266 18.812 7.574 1 95.5 299 VAL B O 1
ATOM 6234 N N . LEU B 1 300 ? 3.381 19.531 7.176 1 95.44 300 LEU B N 1
ATOM 6235 C CA . LEU B 1 300 ? 3.043 20.938 7.434 1 95.44 300 LEU B CA 1
ATOM 6236 C C . LEU B 1 300 ? 2.691 21.656 6.141 1 95.44 300 LEU B C 1
ATOM 6238 O O . LEU B 1 300 ? 3.574 21.969 5.336 1 95.44 300 LEU B O 1
ATOM 6242 N N . SER B 1 301 ? 1.421 21.922 5.996 1 95.38 301 SER B N 1
ATOM 6243 C CA . SER B 1 301 ? 0.959 22.625 4.801 1 95.38 301 SER B CA 1
ATOM 6244 C C . SER B 1 301 ? 1.029 24.141 4.977 1 95.38 301 SER B C 1
ATOM 6246 O O . SER B 1 301 ? 0.644 24.656 6.023 1 95.38 301 SER B O 1
ATOM 6248 N N . THR B 1 302 ? 1.453 24.875 3.951 1 95.69 302 THR B N 1
ATOM 6249 C CA . THR B 1 302 ? 1.488 26.328 4.023 1 95.69 302 THR B CA 1
ATOM 6250 C C . THR B 1 302 ? 0.075 26.906 4.109 1 95.69 302 THR B C 1
ATOM 6252 O O . THR B 1 302 ? -0.136 27.969 4.699 1 95.69 302 THR B O 1
ATOM 6255 N N . ASP B 1 303 ? -0.877 26.156 3.578 1 91.25 303 ASP B N 1
ATOM 6256 C CA . ASP B 1 303 ? -2.27 26.578 3.684 1 91.25 303 ASP B CA 1
ATOM 6257 C C . ASP B 1 303 ? -2.746 26.547 5.133 1 91.25 303 ASP B C 1
ATOM 6259 O O . ASP B 1 303 ? -3.553 27.391 5.543 1 91.25 303 ASP B O 1
ATOM 6263 N N . MET B 1 304 ? -2.285 25.609 5.859 1 91.88 304 MET B N 1
ATOM 6264 C CA . MET B 1 304 ? -2.621 25.547 7.277 1 91.88 304 MET B CA 1
ATOM 6265 C C . MET B 1 304 ? -2.086 26.766 8.016 1 91.88 304 MET B C 1
ATOM 6267 O O . MET B 1 304 ? -2.799 27.375 8.82 1 91.88 304 MET B O 1
ATOM 6271 N N . VAL B 1 305 ? -0.874 27.078 7.742 1 93.62 305 VAL B N 1
ATOM 6272 C CA . VAL B 1 305 ? -0.248 28.234 8.367 1 93.62 305 VAL B CA 1
ATOM 6273 C C . VAL B 1 305 ? -0.991 29.516 7.965 1 93.62 305 VAL B C 1
ATOM 6275 O O . VAL B 1 305 ? -1.239 30.391 8.797 1 93.62 305 VAL B O 1
ATOM 6278 N N . ARG B 1 306 ? -1.316 29.578 6.68 1 92.44 306 ARG B N 1
ATOM 6279 C CA . ARG B 1 306 ? -2.102 30.703 6.195 1 92.44 306 ARG B CA 1
ATOM 6280 C C . ARG B 1 306 ? -3.42 30.828 6.953 1 92.44 306 ARG B C 1
ATOM 6282 O O . ARG B 1 306 ? -3.836 31.922 7.316 1 92.44 306 ARG B O 1
ATOM 6289 N N . ASN B 1 307 ? -4.07 29.734 7.168 1 90.38 307 ASN B N 1
ATOM 6290 C CA . ASN B 1 307 ? -5.336 29.719 7.895 1 90.38 307 ASN B CA 1
ATOM 6291 C C . ASN B 1 307 ? -5.152 30.172 9.344 1 90.38 307 ASN B C 1
ATOM 6293 O O . ASN B 1 307 ? -6.031 30.828 9.906 1 90.38 307 ASN B O 1
ATOM 6297 N N . PHE B 1 308 ? -3.988 29.828 9.898 1 91.31 308 PHE B N 1
ATOM 6298 C CA . PHE B 1 308 ? -3.691 30.312 11.242 1 91.31 308 PHE B CA 1
ATOM 6299 C C . PHE B 1 308 ? -3.627 31.844 11.273 1 91.31 308 PHE B C 1
ATOM 6301 O O . PHE B 1 308 ? -4.195 32.469 12.164 1 91.31 308 PHE B O 1
ATOM 6308 N N . PHE B 1 309 ? -3.008 32.375 10.297 1 90.5 309 PHE B N 1
ATOM 6309 C CA . PHE B 1 309 ? -2.898 33.812 10.203 1 90.5 309 PHE B CA 1
ATOM 6310 C C . PHE B 1 309 ? -4.262 34.438 9.945 1 90.5 309 PHE B C 1
ATOM 6312 O O . PHE B 1 309 ? -4.578 35.5 10.5 1 90.5 309 PHE B O 1
ATOM 6319 N N . ARG B 1 310 ? -5.02 33.781 9.133 1 89.06 310 ARG B N 1
ATOM 6320 C CA . ARG B 1 310 ? -6.359 34.25 8.82 1 89.06 310 ARG B CA 1
ATOM 6321 C C . ARG B 1 310 ? -7.203 34.375 10.078 1 89.06 310 ARG B C 1
ATOM 6323 O O . ARG B 1 310 ? -7.887 35.406 10.273 1 89.06 310 ARG B O 1
ATOM 6330 N N . ILE B 1 311 ? -7.109 33.438 10.891 1 89.5 311 ILE B N 1
ATOM 6331 C CA . ILE B 1 311 ? -7.93 33.375 12.094 1 89.5 311 ILE B CA 1
ATOM 6332 C C . ILE B 1 311 ? -7.355 34.312 13.156 1 89.5 311 ILE B C 1
ATOM 6334 O O . ILE B 1 311 ? -8.102 35.062 13.82 1 89.5 311 ILE B O 1
ATOM 6338 N N . SER B 1 312 ? -6.055 34.344 13.297 1 86.88 312 SER B N 1
ATOM 6339 C CA . SER B 1 312 ? -5.414 35.062 14.383 1 86.88 312 SER B CA 1
ATOM 6340 C C . SER B 1 312 ? -5.375 36.562 14.109 1 86.88 312 SER B C 1
ATOM 6342 O O . SER B 1 312 ? -5.461 37.375 15.039 1 86.88 312 SER B O 1
ATOM 6344 N N . THR B 1 313 ? -5.219 36.969 12.859 1 83.06 313 THR B N 1
ATOM 6345 C CA . THR B 1 313 ? -5.066 38.375 12.547 1 83.06 313 THR B CA 1
ATOM 6346 C C . THR B 1 313 ? -6.398 38.969 12.109 1 83.06 313 THR B C 1
ATOM 6348 O O . THR B 1 313 ? -6.57 40.219 12.133 1 83.06 313 THR B O 1
ATOM 6351 N N . ARG B 1 314 ? -7.281 38.25 11.703 1 76.06 314 ARG B N 1
ATOM 6352 C CA . ARG B 1 314 ? -8.555 38.656 11.133 1 76.06 314 ARG B CA 1
ATOM 6353 C C . ARG B 1 314 ? -8.344 39.594 9.945 1 76.06 314 ARG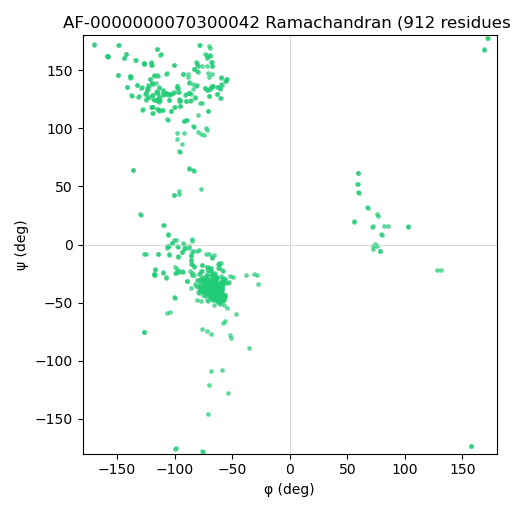 B C 1
ATOM 6355 O O . ARG B 1 314 ? -9.133 40.5 9.719 1 76.06 314 ARG B O 1
ATOM 6362 N N . ASP B 1 315 ? -7.078 39.531 9.406 1 73.38 315 ASP B N 1
ATOM 6363 C CA . ASP B 1 315 ? -6.742 40.281 8.211 1 73.38 315 ASP B CA 1
ATOM 6364 C C . ASP B 1 315 ? -7.332 39.656 6.961 1 73.38 315 ASP B C 1
ATOM 6366 O O . ASP B 1 315 ? -6.754 38.688 6.414 1 73.38 315 ASP B O 1
ATOM 6370 N N . ARG B 1 316 ? -8.461 40.094 6.547 1 65.5 316 ARG B N 1
ATOM 6371 C CA . ARG B 1 316 ? -9.219 39.5 5.457 1 65.5 316 ARG B CA 1
ATOM 6372 C C . ARG B 1 316 ? -8.555 39.781 4.109 1 65.5 316 ARG B C 1
ATOM 6374 O O . ARG B 1 316 ? -8.711 39 3.166 1 65.5 316 ARG B O 1
ATOM 6381 N N . LYS B 1 317 ? -7.82 40.812 4.039 1 69.88 317 LYS B N 1
ATOM 6382 C CA . LYS B 1 317 ? -7.246 41.188 2.748 1 69.88 317 LYS B CA 1
ATOM 6383 C C . LYS B 1 317 ? -6.082 40.281 2.381 1 69.88 317 LYS B C 1
ATOM 6385 O O . LYS B 1 317 ? -6.062 39.688 1.297 1 69.88 317 LYS B O 1
ATOM 6390 N N . THR B 1 318 ? -5.258 40.031 3.354 1 75.25 318 THR B N 1
ATOM 6391 C CA . THR B 1 318 ? -4.02 39.312 3.078 1 75.25 318 THR B CA 1
ATOM 6392 C C . THR B 1 318 ? -4.262 37.812 3.105 1 75.25 318 THR B C 1
ATOM 6394 O O . THR B 1 318 ? -3.604 37.062 2.385 1 75.25 318 THR B O 1
ATOM 6397 N N . TYR B 1 319 ? -5.293 37.406 3.869 1 79.75 319 TYR B N 1
ATOM 6398 C CA . TYR B 1 319 ? -5.332 35.969 4.094 1 79.75 319 TYR B CA 1
ATOM 6399 C C . TYR B 1 319 ? -6.68 35.406 3.678 1 79.75 319 TYR B C 1
ATOM 6401 O O . TYR B 1 319 ? -6.828 34.188 3.562 1 79.75 319 TYR B O 1
ATOM 6409 N N . GLN B 1 320 ? -7.664 36.125 3.35 1 75.56 320 GLN B N 1
ATOM 6410 C CA . GLN B 1 320 ? -8.977 35.594 3.012 1 75.56 320 GLN B CA 1
ATOM 6411 C C . GLN B 1 320 ? -9.141 35.438 1.501 1 75.56 320 GLN B C 1
ATOM 6413 O O . GLN B 1 320 ? -9.953 34.625 1.035 1 75.56 320 GLN B O 1
ATOM 6418 N N . THR B 1 321 ? -8.352 36.219 0.874 1 76.56 321 THR B N 1
ATOM 6419 C CA . THR B 1 321 ? -8.445 36.156 -0.581 1 76.56 321 THR B CA 1
ATOM 6420 C C . THR B 1 321 ? -7.668 34.969 -1.128 1 76.56 321 THR B C 1
ATOM 6422 O O . THR B 1 321 ? -6.566 34.688 -0.66 1 76.56 321 THR B O 1
ATOM 6425 N N . SER B 1 322 ? -8.359 34.344 -2.076 1 80.81 322 SER B N 1
ATOM 6426 C CA . SER B 1 322 ? -7.652 33.25 -2.75 1 80.81 322 SER B CA 1
ATOM 6427 C C . SER B 1 322 ? -6.387 33.75 -3.434 1 80.81 322 SER B C 1
ATOM 6429 O O . SER B 1 322 ? -6.371 34.844 -3.986 1 80.81 322 SER B O 1
ATOM 6431 N N . THR B 1 323 ? -5.379 32.969 -3.428 1 82.19 323 THR B N 1
ATOM 6432 C CA . THR B 1 323 ? -4.059 33.375 -3.9 1 82.19 323 THR B CA 1
ATOM 6433 C C . THR B 1 323 ? -4.117 33.812 -5.359 1 82.19 323 THR B C 1
ATOM 6435 O O . THR B 1 323 ? -3.432 34.75 -5.758 1 82.19 323 THR B O 1
ATOM 6438 N N . TYR B 1 324 ? -4.984 33.219 -6.133 1 83.25 324 TYR B N 1
ATOM 6439 C CA . TYR B 1 324 ? -5.012 33.5 -7.559 1 83.25 324 TYR B CA 1
ATOM 6440 C C . TYR B 1 324 ? -5.758 34.812 -7.82 1 83.25 324 TYR B C 1
ATOM 6442 O O . TYR B 1 324 ? -5.746 35.344 -8.938 1 83.25 324 TYR B O 1
ATOM 6450 N N . ARG B 1 325 ? -6.328 35.406 -6.828 1 84.56 325 ARG B N 1
ATOM 6451 C CA . ARG B 1 325 ? -7.02 36.656 -6.961 1 84.56 325 ARG B CA 1
ATOM 6452 C C . ARG B 1 325 ? -6.203 37.812 -6.344 1 84.56 325 ARG B C 1
ATOM 6454 O O . ARG B 1 325 ? -6.605 38.969 -6.406 1 84.56 325 ARG B O 1
ATOM 6461 N N . MET B 1 326 ? -5.078 37.438 -5.773 1 85.5 326 MET B N 1
ATOM 6462 C CA . MET B 1 326 ? -4.246 38.438 -5.086 1 85.5 326 MET B CA 1
ATOM 6463 C C . MET B 1 326 ? -3.27 39.094 -6.055 1 85.5 326 MET B C 1
ATOM 6465 O O . MET B 1 326 ? -2.783 38.438 -6.984 1 85.5 326 MET B O 1
ATOM 6469 N N . ASP B 1 327 ? -3.068 40.344 -5.73 1 85.75 327 ASP B N 1
ATOM 6470 C CA . ASP B 1 327 ? -1.987 40.969 -6.48 1 85.75 327 ASP B CA 1
ATOM 6471 C C . ASP B 1 327 ? -0.625 40.469 -6.008 1 85.75 327 ASP B C 1
ATOM 6473 O O . ASP B 1 327 ? -0.506 39.906 -4.91 1 85.75 327 ASP B O 1
ATOM 6477 N N . ASP B 1 328 ? 0.378 40.688 -6.793 1 87.56 328 ASP B N 1
ATOM 6478 C CA . ASP B 1 328 ? 1.702 40.125 -6.547 1 87.56 328 ASP B CA 1
ATOM 6479 C C . ASP B 1 328 ? 2.299 40.688 -5.25 1 87.56 328 ASP B C 1
ATOM 6481 O O . ASP B 1 328 ? 2.994 39.938 -4.531 1 87.56 328 ASP B O 1
ATOM 6485 N N . SER B 1 329 ? 2.07 41.969 -4.988 1 87.25 329 SER B N 1
ATOM 6486 C CA . SER B 1 329 ? 2.613 42.562 -3.773 1 87.25 329 SER B CA 1
ATOM 6487 C C . SER B 1 329 ? 2.021 41.906 -2.523 1 87.25 329 SER B C 1
ATOM 6489 O O . SER B 1 329 ? 2.75 41.594 -1.584 1 87.25 329 SER B O 1
ATOM 6491 N N . GLU B 1 330 ? 0.745 41.688 -2.521 1 87.31 330 GLU B N 1
ATOM 6492 C CA . GLU B 1 330 ? 0.065 41.062 -1.396 1 87.31 330 GLU B CA 1
ATOM 6493 C C . GLU B 1 330 ? 0.485 39.594 -1.253 1 87.31 330 GLU B C 1
ATOM 6495 O O . GLU B 1 330 ? 0.651 39.125 -0.137 1 87.31 330 GLU B O 1
ATOM 6500 N N . LEU B 1 331 ? 0.599 39 -2.365 1 90.62 331 LEU B N 1
ATOM 6501 C CA . LEU B 1 331 ? 1.035 37.594 -2.357 1 90.62 331 LEU B CA 1
ATOM 6502 C C . LEU B 1 331 ? 2.432 37.469 -1.758 1 90.62 331 LEU B C 1
ATOM 6504 O O . LEU B 1 331 ? 2.703 36.531 -1 1 90.62 331 LEU B O 1
ATOM 6508 N N . ASN B 1 332 ? 3.262 38.438 -2.082 1 91.19 332 ASN B N 1
ATOM 6509 C CA . ASN B 1 332 ? 4.625 38.406 -1.559 1 91.19 332 ASN B CA 1
ATOM 6510 C C . ASN B 1 332 ? 4.648 38.625 -0.047 1 91.19 332 ASN B C 1
ATOM 6512 O O . ASN B 1 332 ? 5.457 38 0.655 1 91.19 332 ASN B O 1
ATOM 6516 N N . ILE B 1 333 ? 3.793 39.469 0.44 1 91.06 333 ILE B N 1
ATOM 6517 C CA . ILE B 1 333 ? 3.688 39.688 1.878 1 91.06 333 ILE B CA 1
ATOM 6518 C C . ILE B 1 333 ? 3.227 38.406 2.566 1 91.06 333 ILE B C 1
ATOM 6520 O O . ILE B 1 333 ? 3.779 38 3.596 1 91.06 333 ILE B O 1
ATOM 6524 N N . GLN B 1 334 ? 2.266 37.781 1.987 1 92.56 334 GLN B N 1
ATOM 6525 C CA . GLN B 1 334 ? 1.756 36.531 2.531 1 92.56 334 GLN B CA 1
ATOM 6526 C C . GLN B 1 334 ? 2.844 35.438 2.559 1 92.56 334 GLN B C 1
ATOM 6528 O O . GLN B 1 334 ? 3.021 34.75 3.566 1 92.56 334 GLN B O 1
ATOM 6533 N N . LYS B 1 335 ? 3.568 35.344 1.469 1 94.75 335 LYS B N 1
ATOM 6534 C CA . LYS B 1 335 ? 4.637 34.344 1.372 1 94.75 335 LYS B CA 1
ATOM 6535 C C . LYS B 1 335 ? 5.711 34.594 2.426 1 94.75 335 LYS B C 1
ATOM 6537 O O . LYS B 1 335 ? 6.234 33.656 3.02 1 94.75 335 LYS B O 1
ATOM 6542 N N . ASN B 1 336 ? 6.02 35.875 2.631 1 95.06 336 ASN B N 1
ATOM 6543 C CA . ASN B 1 336 ? 7.035 36.219 3.617 1 95.06 336 ASN B CA 1
ATOM 6544 C C . ASN B 1 336 ? 6.602 35.812 5.031 1 95.06 336 ASN B C 1
ATOM 6546 O O . ASN B 1 336 ? 7.387 35.25 5.793 1 95.06 336 ASN B O 1
ATOM 6550 N N . ASN B 1 337 ? 5.352 36.156 5.359 1 93.31 337 ASN B N 1
ATOM 6551 C CA . ASN B 1 337 ? 4.832 35.812 6.68 1 93.31 337 ASN B CA 1
ATOM 6552 C C . ASN B 1 337 ? 4.777 34.312 6.906 1 93.31 337 ASN B C 1
ATOM 6554 O O . ASN B 1 337 ? 5.176 33.812 7.965 1 93.31 337 ASN B O 1
ATOM 6558 N N . VAL B 1 338 ? 4.305 33.625 5.902 1 95.19 338 VAL B N 1
ATOM 6559 C CA . VAL B 1 338 ? 4.172 32.188 6.004 1 95.19 338 VAL B CA 1
ATOM 6560 C C . VAL B 1 338 ? 5.555 31.531 6.098 1 95.19 338 VAL B C 1
ATOM 6562 O O . VAL B 1 338 ? 5.789 30.672 6.949 1 95.19 338 VAL B O 1
ATOM 6565 N N . SER B 1 339 ? 6.488 32 5.289 1 97.19 339 SER B N 1
ATOM 6566 C CA . SER B 1 339 ? 7.848 31.469 5.301 1 97.19 339 SER B CA 1
ATOM 6567 C C . SER B 1 339 ? 8.508 31.672 6.656 1 97.19 339 SER B C 1
ATOM 6569 O O . SER B 1 339 ? 9.18 30.781 7.172 1 97.19 339 SER B O 1
ATOM 6571 N N . ASN B 1 340 ? 8.273 32.812 7.188 1 95.69 340 ASN B N 1
ATOM 6572 C CA . ASN B 1 340 ? 8.867 33.125 8.484 1 95.69 340 ASN B CA 1
ATOM 6573 C C . ASN B 1 340 ? 8.32 32.219 9.586 1 95.69 340 ASN B C 1
ATOM 6575 O O . ASN B 1 340 ? 9.07 31.734 10.43 1 95.69 340 ASN B O 1
ATOM 6579 N N . MET B 1 341 ? 7.043 32.062 9.562 1 95.06 341 MET B N 1
ATOM 6580 C CA . MET B 1 341 ? 6.418 31.203 10.555 1 95.06 341 MET B CA 1
ATOM 6581 C C . MET B 1 341 ? 6.914 29.766 10.398 1 95.06 341 MET B C 1
ATOM 6583 O O . MET B 1 341 ? 7.242 29.109 11.391 1 95.06 341 MET B O 1
ATOM 6587 N N . ILE B 1 342 ? 7.008 29.281 9.195 1 96.62 342 ILE B N 1
ATOM 6588 C CA . ILE B 1 342 ? 7.449 27.922 8.93 1 96.62 342 ILE B CA 1
ATOM 6589 C C . ILE B 1 342 ? 8.898 27.75 9.375 1 96.62 342 ILE B C 1
ATOM 6591 O O . ILE B 1 342 ? 9.273 26.719 9.914 1 96.62 342 ILE B O 1
ATOM 6595 N N . GLU B 1 343 ? 9.68 28.734 9.156 1 95.44 343 GLU B N 1
ATOM 6596 C CA . GLU B 1 343 ? 11.07 28.688 9.586 1 95.44 343 GLU B CA 1
ATOM 6597 C C . GLU B 1 343 ? 11.18 28.484 11.094 1 95.44 343 GLU B C 1
ATOM 6599 O O . GLU B 1 343 ? 11.984 27.688 11.562 1 95.44 343 GLU B O 1
ATOM 6604 N N . GLN B 1 344 ? 10.398 29.219 11.789 1 94.5 344 GLN B N 1
ATOM 6605 C CA . GLN B 1 344 ? 10.406 29.094 13.242 1 94.5 344 GLN B CA 1
ATOM 6606 C C . GLN B 1 344 ? 9.875 27.734 13.688 1 94.5 344 GLN B C 1
ATOM 6608 O O . GLN B 1 344 ? 10.391 27.141 14.633 1 94.5 344 GLN B O 1
ATOM 6613 N N . MET B 1 345 ? 8.883 27.281 13.047 1 93.25 345 MET B N 1
ATOM 6614 C CA . MET B 1 345 ? 8.336 25.969 13.367 1 93.25 345 MET B CA 1
ATOM 6615 C C . MET B 1 345 ? 9.359 24.875 13.086 1 93.25 345 MET B C 1
ATOM 6617 O O . MET B 1 345 ? 9.469 23.906 13.852 1 93.25 345 MET B O 1
ATOM 6621 N N . LEU B 1 346 ? 10.07 25.016 11.992 1 94 346 LEU B N 1
ATOM 6622 C CA . LEU B 1 346 ? 11.086 24.031 11.617 1 94 346 LEU B CA 1
ATOM 6623 C C . LEU B 1 346 ? 12.156 23.922 12.695 1 94 346 LEU B C 1
ATOM 6625 O O . LEU B 1 346 ? 12.695 22.828 12.922 1 94 346 LEU B O 1
ATOM 6629 N N . GLU B 1 347 ? 12.461 25.016 13.32 1 92.31 347 GLU B N 1
ATOM 6630 C CA . GLU B 1 347 ? 13.43 24.984 14.414 1 92.31 347 GLU B CA 1
ATOM 6631 C C . GLU B 1 347 ? 12.953 24.078 15.547 1 92.31 347 GLU B C 1
ATOM 6633 O O . GLU B 1 347 ? 13.758 23.375 16.172 1 92.31 347 GLU B O 1
ATOM 6638 N N . ILE B 1 348 ? 11.703 24.125 15.805 1 89.81 348 ILE B N 1
ATOM 6639 C CA . ILE B 1 348 ? 11.141 23.281 16.844 1 89.81 348 ILE B CA 1
ATOM 6640 C C . ILE B 1 348 ? 11.266 21.812 16.438 1 89.81 348 ILE B C 1
ATOM 6642 O O . ILE B 1 348 ? 11.719 20.984 17.234 1 89.81 348 ILE B O 1
ATOM 6646 N N . TYR B 1 349 ? 10.922 21.453 15.211 1 89.75 349 TYR B N 1
ATOM 6647 C CA . TYR B 1 349 ? 10.992 20.078 14.742 1 89.75 349 TYR B CA 1
ATOM 6648 C C . TYR B 1 349 ? 12.438 19.594 14.703 1 89.75 349 TYR B C 1
ATOM 6650 O O . TYR B 1 349 ? 12.711 18.422 15.031 1 89.75 349 TYR B O 1
ATOM 6658 N N . ARG B 1 350 ? 13.305 20.484 14.344 1 89.44 350 ARG B N 1
ATOM 6659 C CA . ARG B 1 350 ? 14.727 20.125 14.32 1 89.44 350 ARG B CA 1
ATOM 6660 C C . ARG B 1 350 ? 15.242 19.828 15.719 1 89.44 350 ARG B C 1
ATOM 6662 O O . ARG B 1 350 ? 15.992 18.875 15.93 1 89.44 350 ARG B O 1
ATOM 6669 N N . SER B 1 351 ? 14.82 20.641 16.625 1 88 351 SER B N 1
ATOM 6670 C CA . SER B 1 351 ? 15.258 20.438 18 1 88 351 SER B CA 1
ATOM 6671 C C . SER B 1 351 ? 14.75 19.109 18.547 1 88 351 SER B C 1
ATOM 6673 O O . SER B 1 351 ? 15.398 18.5 19.406 1 88 351 SER B O 1
ATOM 6675 N N . ARG B 1 352 ? 13.672 18.688 18.031 1 85.5 352 ARG B N 1
ATOM 6676 C CA . ARG B 1 352 ? 13.078 17.438 18.484 1 85.5 352 ARG B CA 1
ATOM 6677 C C . ARG B 1 352 ? 13.57 16.266 17.641 1 85.5 352 ARG B C 1
ATOM 6679 O O . ARG B 1 352 ? 13.133 15.133 17.828 1 85.5 352 ARG B O 1
ATOM 6686 N N . ARG B 1 353 ? 14.367 16.578 16.625 1 88.62 353 ARG B N 1
ATOM 6687 C CA . ARG B 1 353 ? 14.969 15.578 15.75 1 88.62 353 ARG B CA 1
ATOM 6688 C C . ARG B 1 353 ? 13.898 14.75 15.039 1 88.62 353 ARG B C 1
ATOM 6690 O O . ARG B 1 353 ? 13.969 13.523 15.023 1 88.62 353 ARG B O 1
ATOM 6697 N N . GLU B 1 354 ? 12.914 15.492 14.562 1 89.19 354 GLU B N 1
ATOM 6698 C CA . GLU B 1 354 ? 11.797 14.867 13.859 1 89.19 354 GLU B CA 1
ATOM 6699 C C . GLU B 1 354 ? 11.953 14.992 12.344 1 89.19 354 GLU B C 1
ATOM 6701 O O . GLU B 1 354 ? 12.648 15.891 11.859 1 89.19 354 GLU B O 1
ATOM 6706 N N . LYS B 1 355 ? 11.375 14.102 11.648 1 91.81 355 LYS B N 1
ATOM 6707 C CA . LYS B 1 355 ? 11.211 14.219 10.203 1 91.81 355 LYS B CA 1
ATOM 6708 C C . LYS B 1 355 ? 9.898 14.914 9.852 1 91.81 355 LYS B C 1
ATOM 6710 O O . LYS B 1 355 ? 8.836 14.531 10.344 1 91.81 355 LYS B O 1
ATOM 6715 N N . ILE B 1 356 ? 10.031 15.906 9.008 1 93.69 356 ILE B N 1
ATOM 6716 C CA . ILE B 1 356 ? 8.82 16.656 8.68 1 93.69 356 ILE B CA 1
ATOM 6717 C C . ILE B 1 356 ? 8.805 16.969 7.188 1 93.69 356 ILE B C 1
ATOM 6719 O O . ILE B 1 356 ? 9.859 17.172 6.574 1 93.69 356 ILE B O 1
ATOM 6723 N N . ILE B 1 357 ? 7.613 16.953 6.621 1 96.81 357 ILE B N 1
ATOM 6724 C CA . ILE B 1 357 ? 7.414 17.406 5.25 1 96.81 357 ILE B CA 1
ATOM 6725 C C . ILE B 1 357 ? 6.688 18.75 5.25 1 96.81 357 ILE B C 1
ATOM 6727 O O . ILE B 1 357 ? 5.723 18.953 5.992 1 96.81 357 ILE B O 1
ATOM 6731 N N . ILE B 1 358 ? 7.227 19.688 4.527 1 97.75 358 ILE B N 1
ATOM 6732 C CA . ILE B 1 358 ? 6.539 20.938 4.258 1 97.75 358 ILE B CA 1
ATOM 6733 C C . ILE B 1 358 ? 5.977 20.938 2.84 1 97.75 358 ILE B C 1
ATOM 6735 O O . ILE B 1 358 ? 6.664 20.547 1.896 1 97.75 358 ILE B O 1
ATOM 6739 N N . GLU B 1 359 ? 4.699 21.266 2.715 1 97.38 359 GLU B N 1
ATOM 6740 C CA . GLU B 1 359 ? 4.148 21.297 1.363 1 97.38 359 GLU B CA 1
ATOM 6741 C C . GLU B 1 359 ? 3.35 22.578 1.122 1 97.38 359 GLU B C 1
ATOM 6743 O O . GLU B 1 359 ? 2.666 23.078 2.023 1 97.38 359 GLU B O 1
ATOM 6748 N N . GLY B 1 360 ? 3.543 23.172 -0.05 1 95.94 360 GLY B N 1
ATOM 6749 C CA . GLY B 1 360 ? 2.678 24.297 -0.367 1 95.94 360 GLY B CA 1
ATOM 6750 C C . GLY B 1 360 ? 3.27 25.234 -1.403 1 95.94 360 GLY B C 1
ATOM 6751 O O . GLY B 1 360 ? 4.273 24.906 -2.039 1 95.94 360 GLY B O 1
ATOM 6752 N N . MET B 1 361 ? 2.566 26.328 -1.607 1 95.06 361 MET B N 1
ATOM 6753 C CA . MET B 1 361 ? 2.965 27.281 -2.631 1 95.06 361 MET B CA 1
ATOM 6754 C C . MET B 1 361 ? 3.381 28.609 -2 1 95.06 361 MET B C 1
ATOM 6756 O O . MET B 1 361 ? 4.012 29.453 -2.654 1 95.06 361 MET B O 1
ATOM 6760 N N . HIS B 1 362 ? 3.188 28.812 -0.729 1 94.62 362 HIS B N 1
ATOM 6761 C CA . HIS B 1 362 ? 3.369 30.109 -0.091 1 94.62 362 HIS B CA 1
ATOM 6762 C C . HIS B 1 362 ? 4.754 30.219 0.533 1 94.62 362 HIS B C 1
ATOM 6764 O O . HIS B 1 362 ? 4.891 30.641 1.683 1 94.62 362 HIS B O 1
ATOM 6770 N N . LEU B 1 363 ? 5.699 29.844 -0.183 1 96.75 363 LEU B N 1
ATOM 6771 C CA . LEU B 1 363 ? 7.078 29.922 0.286 1 96.75 363 LEU B CA 1
ATOM 6772 C C . LEU B 1 363 ? 7.902 30.844 -0.605 1 96.75 363 LEU B C 1
ATOM 6774 O O . LEU B 1 363 ? 7.758 30.828 -1.829 1 96.75 363 LEU B O 1
ATOM 6778 N N . THR B 1 364 ? 8.742 31.656 0.018 1 96.94 364 THR B N 1
ATOM 6779 C CA . THR B 1 364 ? 9.594 32.562 -0.736 1 96.94 364 THR B CA 1
ATOM 6780 C C . THR B 1 364 ? 10.82 31.828 -1.281 1 96.94 364 THR B C 1
ATOM 6782 O O . THR B 1 364 ? 11.219 30.797 -0.742 1 96.94 364 THR B O 1
ATOM 6785 N N . GLU B 1 365 ? 11.305 32.406 -2.367 1 96.5 365 GLU B N 1
ATOM 6786 C CA . GLU B 1 365 ? 12.523 31.859 -2.939 1 96.5 365 GLU B CA 1
ATOM 6787 C C . GLU B 1 365 ? 13.672 31.906 -1.936 1 96.5 365 GLU B C 1
ATOM 6789 O O . GLU B 1 365 ? 14.469 30.969 -1.859 1 96.5 365 GLU B O 1
ATOM 6794 N N . ASP B 1 366 ? 13.742 32.938 -1.154 1 95.88 366 ASP B N 1
ATOM 6795 C CA . ASP B 1 366 ? 14.789 33.094 -0.146 1 95.88 366 ASP B CA 1
ATOM 6796 C C . ASP B 1 366 ? 14.688 31.984 0.91 1 95.88 366 ASP B C 1
ATOM 6798 O O . ASP B 1 366 ? 15.695 31.422 1.317 1 95.88 366 ASP B O 1
ATOM 6802 N N . PHE B 1 367 ? 13.531 31.719 1.364 1 96.88 367 PHE B N 1
ATOM 6803 C CA . PHE B 1 367 ? 13.312 30.641 2.322 1 96.88 367 PHE B CA 1
ATOM 6804 C C . PHE B 1 367 ? 13.797 29.312 1.762 1 96.88 367 PHE B C 1
ATOM 6806 O O . PHE B 1 367 ? 14.523 28.578 2.436 1 96.88 367 PHE B O 1
ATOM 6813 N N . LEU B 1 368 ? 13.414 29.031 0.498 1 97.25 368 LEU B N 1
ATOM 6814 C CA . LEU B 1 368 ? 13.766 27.766 -0.137 1 97.25 368 LEU B CA 1
ATOM 6815 C C . LEU B 1 368 ? 15.281 27.641 -0.3 1 97.25 368 LEU B C 1
ATOM 6817 O O . LEU B 1 368 ? 15.852 26.578 -0.049 1 97.25 368 LEU B O 1
ATOM 6821 N N . ARG B 1 369 ? 15.945 28.719 -0.649 1 96 369 ARG B N 1
ATOM 6822 C CA . ARG B 1 369 ? 17.391 28.703 -0.802 1 96 369 ARG B CA 1
ATOM 6823 C C . ARG B 1 369 ? 18.078 28.453 0.534 1 96 369 ARG B C 1
ATOM 6825 O O . ARG B 1 369 ? 19.047 27.688 0.604 1 96 369 ARG B O 1
ATOM 6832 N N . ASN B 1 370 ? 17.562 29.078 1.553 1 94.69 370 ASN B N 1
ATOM 6833 C CA . ASN B 1 370 ? 18.156 28.938 2.877 1 94.69 370 ASN B CA 1
ATOM 6834 C C . ASN B 1 370 ? 18.016 27.516 3.418 1 94.69 370 ASN B C 1
ATOM 6836 O O . ASN B 1 370 ? 18.953 26.969 3.99 1 94.69 370 ASN B O 1
ATOM 6840 N N . ILE B 1 371 ? 16.812 26.969 3.232 1 93.94 371 ILE B N 1
ATOM 6841 C CA . ILE B 1 371 ? 16.578 25.641 3.775 1 93.94 371 ILE B CA 1
ATOM 6842 C C . ILE B 1 371 ? 17.359 24.609 2.969 1 93.94 371 ILE B C 1
ATOM 6844 O O . ILE B 1 371 ? 17.781 23.594 3.51 1 93.94 371 ILE B O 1
ATOM 6848 N N . ASN B 1 372 ? 17.516 24.812 1.706 1 92.62 372 ASN B N 1
ATOM 6849 C CA . ASN B 1 372 ? 18.281 23.922 0.853 1 92.62 372 ASN B CA 1
ATOM 6850 C C . ASN B 1 372 ? 19.719 23.766 1.345 1 92.62 372 ASN B C 1
ATOM 6852 O O . ASN B 1 372 ? 20.328 22.719 1.165 1 92.62 372 ASN B O 1
ATOM 6856 N N . LYS B 1 373 ? 20.188 24.75 1.972 1 90.19 373 LYS B N 1
ATOM 6857 C CA . LYS B 1 373 ? 21.547 24.719 2.492 1 90.19 373 LYS B CA 1
ATOM 6858 C C . LYS B 1 373 ? 21.641 23.859 3.754 1 90.19 373 LYS B C 1
ATOM 6860 O O . LYS B 1 373 ? 22.734 23.469 4.16 1 90.19 373 LYS B O 1
ATOM 6865 N N . GLN B 1 374 ? 20.531 23.547 4.43 1 87.44 374 GLN B N 1
ATOM 6866 C CA . GLN B 1 374 ? 20.484 22.828 5.703 1 87.44 374 GLN B CA 1
ATOM 6867 C C . GLN B 1 374 ? 20.125 21.359 5.492 1 87.44 374 GLN B C 1
ATOM 6869 O O . GLN B 1 374 ? 19.375 20.781 6.277 1 87.44 374 GLN B O 1
ATOM 6874 N N . ASP B 1 375 ? 20.578 20.578 4.586 1 83.88 375 ASP B N 1
ATOM 6875 C CA . ASP B 1 375 ? 20.344 19.141 4.352 1 83.88 375 ASP B CA 1
ATOM 6876 C C . ASP B 1 375 ? 18.859 18.859 4.152 1 83.88 375 ASP B C 1
ATOM 6878 O O . ASP B 1 375 ? 18.297 18.016 4.852 1 83.88 375 ASP B O 1
ATOM 6882 N N . CYS B 1 376 ? 18.266 19.547 3.305 1 93.25 376 CYS B N 1
ATOM 6883 C CA . CYS B 1 376 ? 16.859 19.406 2.957 1 93.25 376 CYS B CA 1
ATOM 6884 C C . CYS B 1 376 ? 16.703 19.016 1.496 1 93.25 376 CYS B C 1
ATOM 6886 O O . CYS B 1 376 ? 17.562 19.312 0.667 1 93.25 376 CYS B O 1
ATOM 6888 N N . LEU B 1 377 ? 15.695 18.219 1.229 1 96.88 377 LEU B N 1
ATOM 6889 C CA . LEU B 1 377 ? 15.328 17.906 -0.145 1 96.88 377 LEU B CA 1
ATOM 6890 C C . LEU B 1 377 ? 14.141 18.734 -0.602 1 96.88 377 LEU B C 1
ATOM 6892 O O . LEU B 1 377 ? 13.086 18.719 0.034 1 96.88 377 LEU B O 1
ATOM 6896 N N . ILE B 1 378 ? 14.344 19.547 -1.621 1 98.25 378 ILE B N 1
ATOM 6897 C CA . ILE B 1 378 ? 13.266 20.344 -2.189 1 98.25 378 ILE B CA 1
ATOM 6898 C C . ILE B 1 378 ? 12.82 19.75 -3.521 1 98.25 378 ILE B C 1
ATOM 6900 O O . ILE B 1 378 ? 13.641 19.531 -4.418 1 98.25 378 ILE B O 1
ATOM 6904 N N . ILE B 1 379 ? 11.539 19.453 -3.631 1 98.5 379 ILE B N 1
ATOM 6905 C CA . ILE B 1 379 ? 10.977 18.859 -4.844 1 98.5 379 ILE B CA 1
ATOM 6906 C C . ILE B 1 379 ? 9.914 19.797 -5.422 1 98.5 379 ILE B C 1
ATOM 6908 O O . ILE B 1 379 ? 8.906 20.078 -4.766 1 98.5 379 ILE B O 1
ATOM 6912 N N . GLY B 1 380 ? 10.109 20.297 -6.656 1 98.56 380 GLY B N 1
ATOM 6913 C CA . GLY B 1 380 ? 9.078 21 -7.402 1 98.56 380 GLY B CA 1
ATOM 6914 C C . GLY B 1 380 ? 8.234 20.078 -8.266 1 98.56 380 GLY B C 1
ATOM 6915 O O . GLY B 1 380 ? 8.758 19.344 -9.102 1 98.56 380 GLY B O 1
ATOM 6916 N N . LEU B 1 381 ? 6.91 20.109 -8.047 1 98.06 381 LEU B N 1
ATOM 6917 C CA . LEU B 1 381 ? 6.008 19.25 -8.805 1 98.06 381 LEU B CA 1
ATOM 6918 C C . LEU B 1 381 ? 5.5 19.969 -10.055 1 98.06 381 LEU B C 1
ATOM 6920 O O . LEU B 1 381 ? 4.613 20.828 -9.969 1 98.06 381 LEU B O 1
ATOM 6924 N N . ASP B 1 382 ? 5.988 19.594 -11.164 1 97.88 382 ASP B N 1
ATOM 6925 C CA . ASP B 1 382 ? 5.59 20.172 -12.445 1 97.88 382 ASP B CA 1
ATOM 6926 C C . ASP B 1 382 ? 4.5 19.344 -13.117 1 97.88 382 ASP B C 1
ATOM 6928 O O . ASP B 1 382 ? 4.781 18.578 -14.039 1 97.88 382 ASP B O 1
ATOM 6932 N N . ASN B 1 383 ? 3.295 19.562 -12.648 1 95.69 383 ASN B N 1
ATOM 6933 C CA . ASN B 1 383 ? 2.135 18.891 -13.227 1 95.69 383 ASN B CA 1
ATOM 6934 C C . ASN B 1 383 ? 1.804 19.422 -14.617 1 95.69 383 ASN B C 1
ATOM 6936 O O . ASN B 1 383 ? 1.33 20.562 -14.75 1 95.69 383 ASN B O 1
ATOM 6940 N N . LYS B 1 384 ? 1.919 18.641 -15.633 1 93.75 384 LYS B N 1
ATOM 6941 C CA . LYS B 1 384 ? 1.803 19.078 -17.016 1 93.75 384 LYS B CA 1
ATOM 6942 C C . LYS B 1 384 ? 0.369 18.938 -17.531 1 93.75 384 LYS B C 1
ATOM 6944 O O . LYS B 1 384 ? 0.059 19.328 -18.656 1 93.75 384 LYS B O 1
ATOM 6949 N N . ARG B 1 385 ? -0.532 18.5 -16.734 1 89.94 385 ARG B N 1
ATOM 6950 C CA . ARG B 1 385 ? -1.933 18.406 -17.125 1 89.94 385 ARG B CA 1
ATOM 6951 C C . ARG B 1 385 ? -2.545 19.797 -17.297 1 89.94 385 ARG B C 1
ATOM 6953 O O . ARG B 1 385 ? -2.1 20.766 -16.672 1 89.94 385 ARG B O 1
ATOM 6960 N N . ASP B 1 386 ? -3.584 19.719 -18.094 1 91.5 386 ASP B N 1
ATOM 6961 C CA . ASP B 1 386 ? -4.363 20.938 -18.219 1 91.5 386 ASP B CA 1
ATOM 6962 C C . ASP B 1 386 ? -5.07 21.281 -16.906 1 91.5 386 ASP B C 1
ATOM 6964 O O . ASP B 1 386 ? -5.418 20.391 -16.141 1 91.5 386 ASP B O 1
ATOM 6968 N N . ILE B 1 387 ? -5.324 22.578 -16.75 1 91.31 387 ILE B N 1
ATOM 6969 C CA . ILE B 1 387 ? -5.875 23.094 -15.5 1 91.31 387 ILE B CA 1
ATOM 6970 C C . ILE B 1 387 ? -7.246 22.469 -15.242 1 91.31 387 ILE B C 1
ATOM 6972 O O . ILE B 1 387 ? -7.613 22.203 -14.094 1 91.31 387 ILE B O 1
ATOM 6976 N N . ASN B 1 388 ? -7.984 22.203 -16.266 1 89.06 388 ASN B N 1
ATOM 6977 C CA . ASN B 1 388 ? -9.297 21.594 -16.078 1 89.06 388 ASN B CA 1
ATOM 6978 C C . ASN B 1 388 ? -9.18 20.156 -15.594 1 89.06 388 ASN B C 1
ATOM 6980 O O . ASN B 1 388 ? -9.961 19.719 -14.742 1 89.06 388 ASN B O 1
ATOM 6984 N N . ASP B 1 389 ? -8.172 19.516 -16.062 1 86.31 389 ASP B N 1
ATOM 6985 C CA . ASP B 1 389 ? -7.926 18.141 -15.625 1 86.31 389 ASP B CA 1
ATOM 6986 C C . ASP B 1 389 ? -7.449 18.109 -14.172 1 86.31 389 ASP B C 1
ATOM 6988 O O . ASP B 1 389 ? -7.805 17.203 -13.414 1 86.31 389 ASP B O 1
ATOM 6992 N N . ARG B 1 390 ? -6.676 19.078 -13.859 1 89.19 390 ARG B N 1
ATOM 6993 C CA . ARG B 1 390 ? -6.195 19.172 -12.484 1 89.19 390 ARG B CA 1
ATOM 6994 C C . ARG B 1 390 ? -7.348 19.422 -11.516 1 89.19 390 ARG B C 1
ATOM 6996 O O . ARG B 1 390 ? -7.41 18.812 -10.453 1 89.19 390 ARG B O 1
ATOM 7003 N N . LEU B 1 391 ? -8.219 20.266 -11.922 1 87.62 391 LEU B N 1
ATOM 7004 C CA . LEU B 1 391 ? -9.391 20.578 -11.109 1 87.62 391 LEU B CA 1
ATOM 7005 C C . LEU B 1 391 ? -10.281 19.359 -10.953 1 87.62 391 LEU B C 1
ATOM 7007 O O . LEU B 1 391 ? -10.797 19.094 -9.867 1 87.62 391 LEU B O 1
ATOM 7011 N N . ASP B 1 392 ? -10.438 18.609 -12.016 1 82.25 392 ASP B N 1
ATOM 7012 C CA . ASP B 1 392 ? -11.25 17.391 -11.992 1 82.25 392 ASP B CA 1
ATOM 7013 C C . ASP B 1 392 ? -10.664 16.359 -11.023 1 82.25 392 ASP B C 1
ATOM 7015 O O . ASP B 1 392 ? -11.406 15.695 -10.297 1 82.25 392 ASP B O 1
ATOM 7019 N N . LEU B 1 393 ? -9.414 16.25 -11.016 1 78.25 393 LEU B N 1
ATOM 7020 C CA . LEU B 1 393 ? -8.758 15.32 -10.109 1 78.25 393 LEU B CA 1
ATOM 7021 C C . LEU B 1 393 ? -9 15.703 -8.656 1 78.25 393 LEU B C 1
ATOM 7023 O O . LEU B 1 393 ? -9.242 14.844 -7.809 1 78.25 393 LEU B O 1
ATOM 7027 N N . LYS B 1 394 ? -8.906 16.922 -8.414 1 80.88 394 LYS B N 1
ATOM 7028 C CA . LYS B 1 394 ? -9.148 17.406 -7.059 1 80.88 394 LYS B CA 1
ATOM 7029 C C . LYS B 1 394 ? -10.562 17.078 -6.605 1 80.88 394 LYS B C 1
ATOM 7031 O O . LYS B 1 394 ? -10.781 16.688 -5.457 1 80.88 394 LYS B O 1
ATOM 7036 N N . MET B 1 395 ? -11.516 17.188 -7.48 1 79.12 395 MET B N 1
ATOM 7037 C CA . MET B 1 395 ? -12.914 16.953 -7.156 1 79.12 395 MET B CA 1
ATOM 7038 C C . MET B 1 395 ? -13.172 15.461 -6.941 1 79.12 395 MET B C 1
ATOM 7040 O O . MET B 1 395 ? -14.078 15.086 -6.195 1 79.12 395 MET B O 1
ATOM 7044 N N . LYS B 1 396 ? -12.297 14.68 -7.438 1 74.06 396 LYS B N 1
ATOM 7045 C CA . LYS B 1 396 ? -12.461 13.234 -7.328 1 74.06 396 LYS B CA 1
ATOM 7046 C C . LYS B 1 396 ? -11.672 12.68 -6.148 1 74.06 396 LYS B C 1
ATOM 7048 O O . LYS B 1 396 ? -11.789 11.5 -5.812 1 74.06 396 LYS B O 1
ATOM 7053 N N . THR B 1 397 ? -10.969 13.547 -5.465 1 77.5 397 THR B N 1
ATOM 7054 C CA . THR B 1 397 ? -10.086 13.031 -4.422 1 77.5 397 THR B CA 1
ATOM 7055 C C . THR B 1 397 ? -10.359 13.727 -3.092 1 77.5 397 THR B C 1
ATOM 7057 O O . THR B 1 397 ? -11.094 13.203 -2.252 1 77.5 397 THR B O 1
ATOM 7060 N N . THR B 1 398 ? -9.898 14.953 -3.012 1 73.69 398 THR B N 1
ATOM 7061 C CA . THR B 1 398 ? -9.805 15.586 -1.698 1 73.69 398 THR B CA 1
ATOM 7062 C C . THR B 1 398 ? -10.992 16.516 -1.453 1 73.69 398 THR B C 1
ATOM 7064 O O . THR B 1 398 ? -11.312 16.828 -0.305 1 73.69 398 THR B O 1
ATOM 7067 N N . ARG B 1 399 ? -11.602 17.016 -2.561 1 74.19 399 ARG B N 1
ATOM 7068 C CA . ARG B 1 399 ? -12.672 18 -2.445 1 74.19 399 ARG B CA 1
ATOM 7069 C C . ARG B 1 399 ? -13.891 17.578 -3.256 1 74.19 399 ARG B C 1
ATOM 7071 O O . ARG B 1 399 ? -13.766 17.109 -4.387 1 74.19 399 ARG B O 1
ATOM 7078 N N . GLU B 1 400 ? -14.969 17.719 -2.607 1 73.12 400 GLU B N 1
ATOM 7079 C CA . GLU B 1 400 ? -16.188 17.375 -3.338 1 73.12 400 GLU B CA 1
ATOM 7080 C C . GLU B 1 400 ? -16.516 18.422 -4.395 1 73.12 400 GLU B C 1
ATOM 7082 O O . GLU B 1 400 ? -17 18.094 -5.477 1 73.12 400 GLU B O 1
ATOM 7087 N N . GLU B 1 401 ? -16.266 19.672 -4.023 1 74.69 401 GLU B N 1
ATOM 7088 C CA . GLU B 1 401 ? -16.625 20.75 -4.938 1 74.69 401 GLU B CA 1
ATOM 7089 C C . GLU B 1 401 ? -15.531 21.797 -5.016 1 74.69 401 GLU B C 1
ATOM 7091 O O . GLU B 1 401 ? -14.906 22.125 -4.004 1 74.69 401 GLU B O 1
ATOM 7096 N N . VAL B 1 402 ? -15.164 22.047 -6.285 1 73.94 402 VAL B N 1
ATOM 7097 C CA . VAL B 1 402 ? -14.297 23.188 -6.531 1 73.94 402 VAL B CA 1
ATOM 7098 C C . VAL B 1 402 ? -15.047 24.25 -7.328 1 73.94 402 VAL B C 1
ATOM 7100 O O . VAL B 1 402 ? -15.781 23.922 -8.266 1 73.94 402 VAL B O 1
ATOM 7103 N N . SER B 1 403 ? -15.039 25.391 -6.848 1 71.62 403 SER B N 1
ATOM 7104 C CA . SER B 1 403 ? -15.734 26.469 -7.539 1 71.62 403 SER B CA 1
ATOM 7105 C C . SER B 1 403 ? -15.25 26.609 -8.977 1 71.62 403 SER B C 1
ATOM 7107 O O . SER B 1 403 ? -14.078 26.359 -9.273 1 71.62 403 SER B O 1
ATOM 7109 N N . LYS B 1 404 ? -16.266 26.922 -9.836 1 79 404 LYS B N 1
ATOM 7110 C CA . LYS B 1 404 ? -15.93 27.172 -11.234 1 79 404 LYS B CA 1
ATOM 7111 C C . LYS B 1 404 ? -14.961 28.344 -11.359 1 79 404 LYS B C 1
ATOM 7113 O O . LYS B 1 404 ? -15.156 29.391 -10.734 1 79 404 LYS B O 1
ATOM 7118 N N . LYS B 1 405 ? -13.898 28.141 -12 1 87.06 405 LYS B N 1
ATOM 7119 C CA . LYS B 1 405 ? -12.875 29.156 -12.18 1 87.06 405 LYS B CA 1
ATOM 7120 C C . LYS B 1 405 ? -13.008 29.844 -13.539 1 87.06 405 LYS B C 1
ATOM 7122 O O . LYS B 1 405 ? -13.289 29.188 -14.547 1 87.06 405 LYS B O 1
ATOM 7127 N N . THR B 1 406 ? -12.875 31.188 -13.5 1 90 406 THR B N 1
ATOM 7128 C CA . THR B 1 406 ? -12.836 31.938 -14.75 1 90 406 THR B CA 1
ATOM 7129 C C . THR B 1 406 ? -11.539 31.656 -15.508 1 90 406 THR B C 1
ATOM 7131 O O . THR B 1 406 ? -10.586 31.125 -14.938 1 90 406 THR B O 1
ATOM 7134 N N . GLU B 1 407 ? -11.586 32 -16.75 1 92.5 407 GLU B N 1
ATOM 7135 C CA . GLU B 1 407 ? -10.391 31.797 -17.562 1 92.5 407 GLU B CA 1
ATOM 7136 C C . GLU B 1 407 ? -9.219 32.594 -17.016 1 92.5 407 GLU B C 1
ATOM 7138 O O . GLU B 1 407 ? -8.07 32.156 -17.047 1 92.5 407 GLU B O 1
ATOM 7143 N N . ASP B 1 408 ? -9.516 33.75 -16.516 1 91.75 408 ASP B N 1
ATOM 7144 C CA . ASP B 1 408 ? -8.477 34.594 -15.938 1 91.75 408 ASP B CA 1
ATOM 7145 C C . ASP B 1 408 ? -7.898 33.969 -14.672 1 91.75 408 ASP B C 1
ATOM 7147 O O . ASP B 1 408 ? -6.691 34.062 -14.422 1 91.75 408 ASP B O 1
ATOM 7151 N N . GLU B 1 409 ? -8.742 33.469 -13.953 1 91.69 409 GLU B N 1
ATOM 7152 C CA . GLU B 1 409 ? -8.297 32.812 -12.734 1 91.69 409 GLU B CA 1
ATOM 7153 C C . GLU B 1 409 ? -7.434 31.578 -13.055 1 91.69 409 GLU B C 1
ATOM 7155 O O . GLU B 1 409 ? -6.426 31.328 -12.391 1 91.69 409 GLU B O 1
ATOM 7160 N N . LYS B 1 410 ? -7.824 30.844 -14.062 1 93.44 410 LYS B N 1
ATOM 7161 C CA . LYS B 1 410 ? -7.059 29.672 -14.484 1 93.44 410 LYS B CA 1
ATOM 7162 C C . LYS B 1 410 ? -5.672 30.078 -14.977 1 93.44 410 LYS B C 1
ATOM 7164 O O . LYS B 1 410 ? -4.68 29.422 -14.656 1 93.44 410 LYS B O 1
ATOM 7169 N N . LYS B 1 411 ? -5.691 31.125 -15.727 1 93.75 411 LYS B N 1
ATOM 7170 C CA . LYS B 1 411 ? -4.414 31.641 -16.219 1 93.75 411 LYS B CA 1
ATOM 7171 C C . LYS B 1 411 ? -3.508 32.062 -15.062 1 93.75 411 LYS B C 1
ATOM 7173 O O . LYS B 1 411 ? -2.309 31.766 -15.07 1 93.75 411 LYS B O 1
ATOM 7178 N N . ARG B 1 412 ? -4.102 32.719 -14.094 1 93.88 412 ARG B N 1
ATOM 7179 C CA . ARG B 1 412 ? -3.336 33.156 -12.938 1 93.88 412 ARG B CA 1
ATOM 7180 C C . ARG B 1 412 ? -2.795 31.984 -12.141 1 93.88 412 ARG B C 1
ATOM 7182 O O . ARG B 1 412 ? -1.653 32.031 -11.672 1 93.88 412 ARG B O 1
ATOM 7189 N N . ILE B 1 413 ? -3.557 30.969 -11.992 1 93.75 413 ILE B N 1
ATOM 7190 C CA . ILE B 1 413 ? -3.141 29.766 -11.281 1 93.75 413 ILE B CA 1
ATOM 7191 C C . ILE B 1 413 ? -1.928 29.156 -11.977 1 93.75 413 ILE B C 1
ATOM 7193 O O . ILE B 1 413 ? -0.952 28.781 -11.32 1 93.75 413 ILE B O 1
ATOM 7197 N N . ASN B 1 414 ? -1.954 29.188 -13.242 1 95 414 ASN B N 1
ATOM 7198 C CA . ASN B 1 414 ? -0.845 28.641 -14.016 1 95 414 ASN B CA 1
ATOM 7199 C C . ASN B 1 414 ? 0.399 29.516 -13.914 1 95 414 ASN B C 1
ATOM 7201 O O . ASN B 1 414 ? 1.517 29 -13.82 1 95 414 ASN B O 1
ATOM 7205 N N . GLU B 1 415 ? 0.14 30.766 -13.969 1 94.94 415 GLU B N 1
ATOM 7206 C CA . GLU B 1 415 ? 1.256 31.703 -13.852 1 94.94 415 GLU B CA 1
ATOM 7207 C C . GLU B 1 415 ? 1.999 31.516 -12.531 1 94.94 415 GLU B C 1
ATOM 7209 O O . GLU B 1 415 ? 3.23 31.484 -12.508 1 94.94 415 GLU B O 1
ATOM 7214 N N . ILE B 1 416 ? 1.267 31.406 -11.5 1 94.19 416 ILE B N 1
ATOM 7215 C CA . ILE B 1 416 ? 1.856 31.203 -10.18 1 94.19 416 ILE B CA 1
ATOM 7216 C C . ILE B 1 416 ? 2.602 29.875 -10.133 1 94.19 416 ILE B C 1
ATOM 7218 O O . ILE B 1 416 ? 3.736 29.812 -9.656 1 94.19 416 ILE B O 1
ATOM 7222 N N . HIS B 1 417 ? 1.989 28.828 -10.68 1 95.69 417 HIS B N 1
ATOM 7223 C CA . HIS B 1 417 ? 2.596 27.5 -10.688 1 95.69 417 HIS B CA 1
ATOM 7224 C C . HIS B 1 417 ? 3.918 27.5 -11.445 1 95.69 417 HIS B C 1
ATOM 7226 O O . HIS B 1 417 ? 4.938 27.031 -10.93 1 95.69 417 HIS B O 1
ATOM 7232 N N . TYR B 1 418 ? 3.9 28.062 -12.602 1 96.31 418 TYR B N 1
ATOM 7233 C CA . TYR B 1 418 ? 5.109 28.031 -13.422 1 96.31 418 TYR B CA 1
ATOM 7234 C C . TYR B 1 418 ? 6.172 28.969 -12.859 1 96.31 418 TYR B C 1
ATOM 7236 O O . TYR B 1 418 ? 7.367 28.734 -13.039 1 96.31 418 TYR B O 1
ATOM 7244 N N . GLY B 1 419 ? 5.727 30.031 -12.148 1 95.75 419 GLY B N 1
ATOM 7245 C CA . GLY B 1 419 ? 6.684 30.844 -11.414 1 95.75 419 GLY B CA 1
ATOM 7246 C C . GLY B 1 419 ? 7.449 30.062 -10.367 1 95.75 419 GLY B C 1
ATOM 7247 O O . GLY B 1 419 ? 8.656 30.25 -10.203 1 95.75 419 GLY B O 1
ATOM 7248 N N . ILE B 1 420 ? 6.777 29.172 -9.688 1 96.69 420 ILE B N 1
ATOM 7249 C CA . ILE B 1 420 ? 7.391 28.328 -8.664 1 96.69 420 ILE B CA 1
ATOM 7250 C C . ILE B 1 420 ? 8.359 27.344 -9.32 1 96.69 420 ILE B C 1
ATOM 7252 O O . ILE B 1 420 ? 9.477 27.141 -8.836 1 96.69 420 ILE B O 1
ATOM 7256 N N . ILE B 1 421 ? 7.918 26.766 -10.43 1 97.94 421 ILE B N 1
ATOM 7257 C CA . ILE B 1 421 ? 8.742 25.781 -11.125 1 97.94 421 ILE B CA 1
ATOM 7258 C C . ILE B 1 421 ? 10 26.453 -11.664 1 97.94 421 ILE B C 1
ATOM 7260 O O . ILE B 1 421 ? 11.094 25.891 -11.594 1 97.94 421 ILE B O 1
ATOM 7264 N N . GLU B 1 422 ? 9.875 27.609 -12.203 1 97.75 422 GLU B N 1
ATOM 7265 C CA . GLU B 1 422 ? 11.031 28.359 -12.688 1 97.75 422 GLU B CA 1
ATOM 7266 C C . GLU B 1 422 ? 12 28.672 -11.547 1 97.75 422 GLU B C 1
ATOM 7268 O O . GLU B 1 422 ? 13.219 28.625 -11.734 1 97.75 422 GLU B O 1
ATOM 7273 N N . CYS B 1 423 ? 11.438 29.031 -10.43 1 97 423 CYS B N 1
ATOM 7274 C CA . CYS B 1 423 ? 12.258 29.234 -9.242 1 97 423 CYS B CA 1
ATOM 7275 C C . CYS B 1 423 ? 13.062 27.984 -8.906 1 97 423 CYS B C 1
ATOM 7277 O O . CYS B 1 423 ? 14.258 28.062 -8.617 1 97 423 CYS B O 1
ATOM 7279 N N . CYS B 1 424 ? 12.406 26.812 -8.953 1 97.88 424 CYS B N 1
ATOM 7280 C CA . CYS B 1 424 ? 13.086 25.547 -8.68 1 97.88 424 CYS B CA 1
ATOM 7281 C C . CYS B 1 424 ? 14.219 25.312 -9.672 1 97.88 424 CYS B C 1
ATOM 7283 O O . CYS B 1 424 ? 15.328 24.938 -9.281 1 97.88 424 CYS B O 1
ATOM 7285 N N . LYS B 1 425 ? 13.945 25.578 -10.906 1 97.56 425 LYS B N 1
ATOM 7286 C CA . LYS B 1 425 ? 14.93 25.344 -11.961 1 97.56 425 LYS B CA 1
ATOM 7287 C C . LYS B 1 425 ? 16.125 26.281 -11.812 1 97.56 425 LYS B C 1
ATOM 7289 O O . LYS B 1 425 ? 17.281 25.859 -11.891 1 97.56 425 LYS B O 1
ATOM 7294 N N . ARG B 1 426 ? 15.852 27.516 -11.57 1 97 426 ARG B N 1
ATOM 7295 C CA . ARG B 1 426 ? 16.906 28.531 -11.461 1 97 426 ARG B CA 1
ATOM 7296 C C . ARG B 1 426 ? 17.828 28.234 -10.281 1 97 426 ARG B C 1
ATOM 7298 O O . ARG B 1 426 ? 19.016 28.562 -10.328 1 97 426 ARG B O 1
ATOM 7305 N N . ASN B 1 427 ? 17.312 27.562 -9.25 1 97.06 427 ASN B N 1
ATOM 7306 C CA . ASN B 1 427 ? 18.109 27.281 -8.062 1 97.06 427 ASN B CA 1
ATOM 7307 C C . ASN B 1 427 ? 18.594 25.828 -8.047 1 97.06 427 ASN B C 1
ATOM 7309 O O . ASN B 1 427 ? 19.141 25.359 -7.047 1 97.06 427 ASN B O 1
ATOM 7313 N N . ASN B 1 428 ? 18.281 25.047 -9.047 1 95.88 428 ASN B N 1
ATOM 7314 C CA . ASN B 1 428 ? 18.719 23.656 -9.25 1 95.88 428 ASN B CA 1
ATOM 7315 C C . ASN B 1 428 ? 18.109 22.719 -8.203 1 95.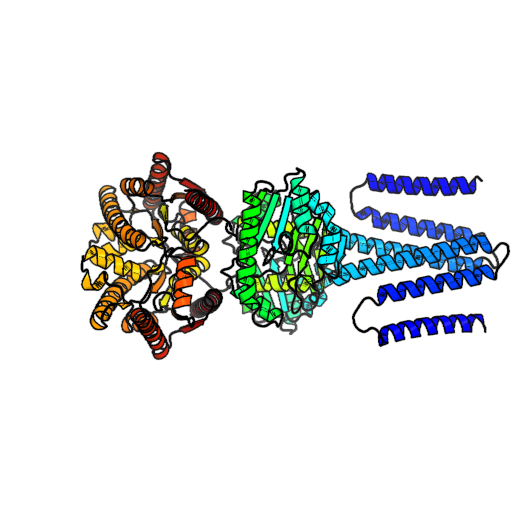88 428 ASN B C 1
ATOM 7317 O O . ASN B 1 428 ? 18.812 21.875 -7.656 1 95.88 428 ASN B O 1
ATOM 7321 N N . PHE B 1 429 ? 16.922 23.078 -7.793 1 97.62 429 PHE B N 1
ATOM 7322 C CA . PHE B 1 429 ? 16.156 22.109 -7.008 1 97.62 429 PHE B CA 1
ATOM 7323 C C . PHE B 1 429 ? 15.664 20.969 -7.887 1 97.62 429 PHE B C 1
ATOM 7325 O O . PHE B 1 429 ? 15.695 21.062 -9.117 1 97.62 429 PHE B O 1
ATOM 7332 N N . LYS B 1 430 ? 15.328 19.859 -7.258 1 97.81 430 LYS B N 1
ATOM 7333 C CA . LYS B 1 430 ? 14.781 18.734 -8.031 1 97.81 430 LYS B CA 1
ATOM 7334 C C . LYS B 1 430 ? 13.383 19.078 -8.555 1 97.81 430 LYS B C 1
ATOM 7336 O O . LYS B 1 430 ? 12.57 19.656 -7.84 1 97.81 430 LYS B O 1
ATOM 7341 N N . VAL B 1 431 ? 13.133 18.781 -9.828 1 98.38 431 VAL B N 1
ATOM 7342 C CA . VAL B 1 431 ? 11.828 19 -10.438 1 98.38 431 VAL B CA 1
ATOM 7343 C C . VAL B 1 431 ? 11.297 17.688 -11 1 98.38 431 VAL B C 1
ATOM 7345 O O . VAL B 1 431 ? 12.008 16.984 -11.719 1 98.38 431 VAL B O 1
ATOM 7348 N N . VAL B 1 432 ? 10.086 17.328 -10.617 1 98.06 432 VAL B N 1
ATOM 7349 C CA . VAL B 1 432 ? 9.43 16.125 -11.109 1 98.06 432 VAL B CA 1
ATOM 7350 C C . VAL B 1 432 ? 8.328 16.516 -12.102 1 98.06 432 VAL B C 1
ATOM 7352 O O . VAL B 1 432 ? 7.289 17.047 -11.703 1 98.06 432 VAL B O 1
ATOM 7355 N N . GLU B 1 433 ? 8.578 16.25 -13.367 1 97.06 433 GLU B N 1
ATOM 7356 C CA . GLU B 1 433 ? 7.566 16.453 -14.398 1 97.06 433 GLU B CA 1
ATOM 7357 C C . GLU B 1 433 ? 6.688 15.219 -14.562 1 97.06 433 GLU B C 1
ATOM 7359 O O . GLU B 1 433 ? 7.188 14.094 -14.625 1 97.06 433 GLU B O 1
ATOM 7364 N N . PHE B 1 434 ? 5.305 15.5 -14.547 1 92.44 434 PHE B N 1
ATOM 7365 C CA . PHE B 1 434 ? 4.438 14.336 -14.648 1 92.44 434 PHE B CA 1
ATOM 7366 C C . PHE B 1 434 ? 3.059 14.727 -15.164 1 92.44 434 PHE B C 1
ATOM 7368 O O . PHE B 1 434 ? 2.701 15.906 -15.156 1 92.44 434 PHE B O 1
ATOM 7375 N N . GLN B 1 435 ? 2.301 13.734 -15.672 1 87.69 435 GLN B N 1
ATOM 7376 C CA . GLN B 1 435 ? 0.889 13.875 -16.016 1 87.69 435 GLN B CA 1
ATOM 7377 C C . GLN B 1 435 ? 0.023 12.953 -15.156 1 87.69 435 GLN B C 1
ATOM 7379 O O . GLN B 1 435 ? -1.148 13.25 -14.914 1 87.69 435 GLN B O 1
ATOM 7384 N N . ASP B 1 436 ? 0.627 11.922 -14.719 1 83.12 436 ASP B N 1
ATOM 7385 C CA . ASP B 1 436 ? -0.063 10.953 -13.867 1 83.12 436 ASP B CA 1
ATOM 7386 C C . ASP B 1 436 ? 0.466 11.008 -12.438 1 83.12 436 ASP B C 1
ATOM 7388 O O . ASP B 1 436 ? 1.673 10.891 -12.211 1 83.12 436 ASP B O 1
ATOM 7392 N N . ILE B 1 437 ? -0.417 11.125 -11.531 1 87.5 437 ILE B N 1
ATOM 7393 C CA . ILE B 1 437 ? -0.055 11.344 -10.133 1 87.5 437 ILE B CA 1
ATOM 7394 C C . ILE B 1 437 ? 0.701 10.125 -9.609 1 87.5 437 ILE B C 1
ATOM 7396 O O . ILE B 1 437 ? 1.576 10.25 -8.75 1 87.5 437 ILE B O 1
ATOM 7400 N N . GLU B 1 438 ? 0.406 8.906 -10.031 1 83.31 438 GLU B N 1
ATOM 7401 C CA . GLU B 1 438 ? 1.106 7.707 -9.586 1 83.31 438 GLU B CA 1
ATOM 7402 C C . GLU B 1 438 ? 2.559 7.707 -10.055 1 83.31 438 GLU B C 1
ATOM 7404 O O . GLU B 1 438 ? 3.449 7.25 -9.336 1 83.31 438 GLU B O 1
ATOM 7409 N N . ASP B 1 439 ? 2.744 8.211 -11.266 1 85 439 ASP B N 1
ATOM 7410 C CA . ASP B 1 439 ? 4.105 8.375 -11.766 1 85 439 ASP B CA 1
ATOM 7411 C C . ASP B 1 439 ? 4.887 9.367 -10.906 1 85 439 ASP B C 1
ATOM 7413 O O . ASP B 1 439 ? 6.074 9.172 -10.641 1 85 439 ASP B O 1
ATOM 7417 N N . ALA B 1 440 ? 4.227 10.383 -10.562 1 92.69 440 ALA B N 1
ATOM 7418 C CA . ALA B 1 440 ? 4.859 11.383 -9.695 1 92.69 440 ALA B CA 1
ATOM 7419 C C . ALA B 1 440 ? 5.258 10.773 -8.359 1 92.69 440 ALA B C 1
ATOM 7421 O O . ALA B 1 440 ? 6.332 11.07 -7.828 1 92.69 440 ALA B O 1
ATOM 7422 N N . LYS B 1 441 ? 4.371 9.93 -7.777 1 91.06 441 LYS B N 1
ATOM 7423 C CA . LYS B 1 441 ? 4.684 9.25 -6.523 1 91.06 441 LYS B CA 1
ATOM 7424 C C . LYS B 1 441 ? 5.965 8.43 -6.648 1 91.06 441 LYS B C 1
ATOM 7426 O O . LYS B 1 441 ? 6.855 8.523 -5.801 1 91.06 441 LYS B O 1
ATOM 7431 N N . ASP B 1 442 ? 6.055 7.719 -7.73 1 87.44 442 ASP B N 1
ATOM 7432 C CA . ASP B 1 442 ? 7.211 6.859 -7.957 1 87.44 442 ASP B CA 1
ATOM 7433 C C . ASP B 1 442 ? 8.492 7.688 -8.078 1 87.44 442 ASP B C 1
ATOM 7435 O O . ASP B 1 442 ? 9.516 7.352 -7.48 1 87.44 442 ASP B O 1
ATOM 7439 N N . LYS B 1 443 ? 8.414 8.688 -8.859 1 93.94 443 LYS B N 1
ATOM 7440 C CA . LYS B 1 443 ? 9.578 9.547 -9.062 1 93.94 443 LYS B CA 1
ATOM 7441 C C . LYS B 1 443 ? 10.008 10.211 -7.762 1 93.94 443 LYS B C 1
ATOM 7443 O O . LYS B 1 443 ? 11.203 10.32 -7.477 1 93.94 443 LYS B O 1
ATOM 7448 N N . CYS B 1 444 ? 9.047 10.68 -7.008 1 96.38 444 CYS B N 1
ATOM 7449 C CA . CYS B 1 444 ? 9.352 11.32 -5.73 1 96.38 444 CYS B CA 1
ATOM 7450 C C . CYS B 1 444 ? 9.953 10.312 -4.75 1 96.38 444 CYS B C 1
ATOM 7452 O O . CYS B 1 444 ? 10.859 10.656 -3.99 1 96.38 444 CYS B O 1
ATOM 7454 N N . GLU B 1 445 ? 9.43 9.086 -4.754 1 93.19 445 GLU B N 1
ATOM 7455 C CA . GLU B 1 445 ? 10.008 8.039 -3.916 1 93.19 445 GLU B CA 1
ATOM 7456 C C . GLU B 1 445 ? 11.484 7.836 -4.234 1 93.19 445 GLU B C 1
ATOM 7458 O O . GLU B 1 445 ? 12.312 7.695 -3.324 1 93.19 445 GLU B O 1
ATOM 7463 N N . HIS B 1 446 ? 11.781 7.828 -5.52 1 91.88 446 HIS B N 1
ATOM 7464 C CA . HIS B 1 446 ? 13.172 7.648 -5.941 1 91.88 446 HIS B CA 1
ATOM 7465 C C . HIS B 1 446 ? 14.055 8.773 -5.418 1 91.88 446 HIS B C 1
ATOM 7467 O O . HIS B 1 446 ? 15.164 8.531 -4.938 1 91.88 446 HIS B O 1
ATOM 7473 N N . LEU B 1 447 ? 13.594 9.969 -5.523 1 95.38 447 LEU B N 1
ATOM 7474 C CA . LEU B 1 447 ? 14.344 11.125 -5.035 1 95.38 447 LEU B CA 1
ATOM 7475 C C . LEU B 1 447 ? 14.562 11.039 -3.529 1 95.38 447 LEU B C 1
ATOM 7477 O O . LEU B 1 447 ? 15.656 11.32 -3.035 1 95.38 447 LEU B O 1
ATOM 7481 N N . VAL B 1 448 ? 13.531 10.641 -2.803 1 94.38 448 VAL B N 1
ATOM 7482 C CA . VAL B 1 448 ? 13.602 10.547 -1.349 1 94.38 448 VAL B CA 1
ATOM 7483 C C . VAL B 1 448 ? 14.594 9.461 -0.949 1 94.38 448 VAL B C 1
ATOM 7485 O O . VAL B 1 448 ? 15.422 9.656 -0.055 1 94.38 448 VAL B O 1
ATOM 7488 N N . GLU B 1 449 ? 14.562 8.32 -1.61 1 90.06 449 GLU B N 1
ATOM 7489 C CA . GLU B 1 449 ? 15.477 7.227 -1.303 1 90.06 449 GLU B CA 1
ATOM 7490 C C . GLU B 1 449 ? 16.922 7.609 -1.61 1 90.06 449 GLU B C 1
ATOM 7492 O O . GLU B 1 449 ? 17.844 7.266 -0.855 1 90.06 449 GLU B O 1
ATOM 7497 N N . GLU B 1 450 ? 17.078 8.266 -2.738 1 91.69 450 GLU B N 1
ATOM 7498 C CA . GLU B 1 450 ? 18.422 8.766 -3.057 1 91.69 450 GLU B CA 1
ATOM 7499 C C . GLU B 1 450 ? 18.906 9.734 -1.989 1 91.69 450 GLU B C 1
ATOM 7501 O O . GLU B 1 450 ? 20.078 9.695 -1.602 1 91.69 450 GLU B O 1
ATOM 7506 N N . PHE B 1 451 ? 18.062 10.625 -1.539 1 94.12 451 PHE B N 1
ATOM 7507 C CA . PHE B 1 451 ? 18.391 11.602 -0.499 1 94.12 451 PHE B CA 1
ATOM 7508 C C . PHE B 1 451 ? 18.812 10.898 0.787 1 94.12 451 PHE B C 1
ATOM 7510 O O . PHE B 1 451 ? 19.828 11.25 1.385 1 94.12 451 PHE B O 1
ATOM 7517 N N . PHE B 1 452 ? 18.078 9.828 1.2 1 90.62 452 PHE B N 1
ATOM 7518 C CA . PHE B 1 452 ? 18.391 9.086 2.414 1 90.62 452 PHE B CA 1
ATOM 7519 C C . PHE B 1 452 ? 19.703 8.328 2.262 1 90.62 452 PHE B C 1
ATOM 7521 O O . PHE B 1 452 ? 20.484 8.25 3.207 1 90.62 452 PHE B O 1
ATOM 7528 N N . THR B 1 453 ? 19.891 7.773 1.089 1 87 453 THR B N 1
ATOM 7529 C CA . THR B 1 453 ? 21.125 7.039 0.832 1 87 453 THR B CA 1
ATOM 7530 C C . THR B 1 453 ? 22.328 7.965 0.927 1 87 453 THR B C 1
ATOM 7532 O O . THR B 1 453 ? 23.344 7.605 1.519 1 87 453 THR B O 1
ATOM 7535 N N . GLN B 1 454 ? 22.219 9.148 0.333 1 87.25 454 GLN B N 1
ATOM 7536 C CA . GLN B 1 454 ? 23.312 10.125 0.374 1 87.25 454 GLN B CA 1
ATOM 7537 C C . GLN B 1 454 ? 23.594 10.555 1.807 1 87.25 454 GLN B C 1
ATOM 7539 O O . GLN B 1 454 ? 24.766 10.75 2.176 1 87.25 454 GLN B O 1
ATOM 7544 N N . ARG B 1 455 ? 22.625 10.648 2.586 1 86.56 455 ARG B N 1
ATOM 7545 C CA . ARG B 1 455 ? 22.781 11.094 3.969 1 86.56 455 ARG B CA 1
ATOM 7546 C C . ARG B 1 455 ? 23.406 9.992 4.828 1 86.56 455 ARG B C 1
ATOM 7548 O O . ARG B 1 455 ? 24.078 10.281 5.816 1 86.56 455 ARG B O 1
ATOM 7555 N N . SER B 1 456 ? 23.078 8.75 4.496 1 79.25 456 SER B N 1
ATOM 7556 C CA . SER B 1 456 ? 23.625 7.617 5.246 1 79.25 456 SER B CA 1
ATOM 7557 C C . SER B 1 456 ? 25.125 7.477 5.016 1 79.25 456 SER B C 1
ATOM 7559 O O . SER B 1 456 ? 25.844 6.906 5.848 1 79.25 456 SER B O 1
ATOM 7561 N N . LYS B 1 457 ? 25.719 8.008 3.984 1 74.5 457 LYS B N 1
ATOM 7562 C CA . LYS B 1 457 ? 27.141 7.938 3.664 1 74.5 457 LYS B CA 1
ATOM 7563 C C . LYS B 1 457 ? 27.922 9.039 4.375 1 74.5 457 LYS B C 1
ATOM 7565 O O . LYS B 1 457 ? 29.141 8.938 4.535 1 74.5 457 LYS B O 1
ATOM 7570 N N . ARG B 1 458 ? 27.328 10.016 4.848 1 66.75 458 ARG B N 1
ATOM 7571 C CA . ARG B 1 458 ? 28 11.117 5.543 1 66.75 458 ARG B CA 1
ATOM 7572 C C . ARG B 1 458 ? 28.062 10.844 7.043 1 66.75 458 ARG B C 1
ATOM 7574 O O . ARG B 1 458 ? 27.203 10.18 7.605 1 66.75 458 ARG B O 1
#

Radius of gyration: 34.39 Å; Cα contacts (8 Å, |Δi|>4): 1450; chains: 2; bounding box: 70×115×84 Å

Organism: Porphyromonas gingivalis (strain ATCC BAA-308 / W83) (NCBI:txid242619)

pLDDT: mean 77.4, std 19.15, range [27.89, 98.62]

InterPro domains:
  IPR027417 P-loop containing nucleoside triphosphate hydrolase [G3DSA:3.40.50.300] (272-452)
  IPR027417 P-loop containing nucleoside triphosphate hydrolase [SSF52540] (268-403)

Foldseek 3Di:
DVVVVVVVVVVVVVVVVVVVCVVPPDDDPVVVVVLVVVLVVLLVVLVVVLVVVPDPCNVVSVVVSVVVNVVSVVVVVVVVVVVVCVLQQFDDKDQFDLVVCVVCLVLQLVFQEKEWEDAQSCVQDDDPPRPRNCCSLVSLVVPRAHEYEYEHAALVLLVLQVVLCVQQVHDPSRVVSSVSNVVSLVRQVVSCVVVSYNYWYKHFRDHDQWIWMDGPFWIKIFGSHGNDDRRRHMITIGTCPHPNNVVVVVVSVCCVQPGIATSVFDLQFAAEEEEEFFPLLCQVVLQVLVCVRSVFPEEAELLVVLVVCCVPVVPCLLRVDDLLPDDPVSLLVQLVVSLVVVVVVVVVCVVVRGHYYYYYLSHDLVSVLVVVVVLYAYEYEAAPDQLVVSLVVCCVPVNVDDDDDDPSSSVSRVVSRVVVVVSCVVSVHHYDYDHDVVSSSSVVVVVVSVSRVVVRVD/DVVVVVVVVVVVVLVVVLVVLCPPPPDDDSLVVNLVVVLVVLLVVLVVVLVVVPDPCNVVSVVVSVVVNVVSVVVSVVVVVVVVCVLQQFDDKDQFDLVVCVVCLVLQLVFQEKEWEDAQSCVQDDDPPRPRNCCSVVSLVVPRAHEYEYEHAALVLLVLQVVLCVQQVHDPSSVVSSVSNVVSLVRQVVSVVVVSYNYWYKHFRDHDQWIWMDGPFWIKIFGSHGNDDRRRHMITIGTCPHPNNVVVVVVSVCCVQPGIATSVFDLQFAAEEEEEFFPLLCQVVLQVLCCVRSVFPEEAELLVVLVVCCVPVVPCLLRVDDLLPDDPVSLLVSLVVSLVVVVVVVVVCVVVRGHYYYYYLSHDLVSVLVVVVVLYAYEYEAAPDQLVVSLVVCCVPVNVDDDDDDPSSSVSRVVSRVVVVVSCVVSVHHYDYDHDVVSVSSVVVVVVSVSRVVVRVD

Solvent-accessible surface area (backbone atoms only — not comparable to full-atom values): 46808 Å² total; per-residue (Å²): 110,65,66,58,48,45,51,50,47,47,52,44,48,49,49,45,46,47,49,45,40,62,69,60,61,86,74,83,73,57,55,62,55,51,48,49,50,49,52,49,50,53,48,48,50,50,46,53,52,41,66,68,44,68,75,82,56,35,61,56,42,48,51,50,47,50,51,53,51,49,30,53,48,36,45,49,49,27,47,50,49,46,45,48,34,48,60,46,15,51,74,48,71,26,71,21,36,67,64,44,47,64,70,45,42,69,52,51,64,70,20,57,42,37,40,37,38,33,61,44,53,42,89,64,58,54,60,92,79,48,67,62,28,60,42,44,54,50,53,32,69,72,65,55,69,32,34,36,41,38,38,25,43,34,62,82,46,49,65,50,41,44,51,48,16,60,47,49,71,44,85,76,48,40,67,57,46,36,54,46,23,52,50,36,52,52,51,49,49,51,45,30,72,68,62,59,35,49,55,44,46,30,27,28,80,74,80,68,44,56,32,39,40,33,34,71,58,34,29,38,42,27,34,55,50,77,61,38,57,43,63,63,21,52,20,36,35,26,31,33,88,20,62,53,26,43,36,51,50,50,51,50,49,47,41,60,72,71,49,40,43,62,60,87,45,62,69,28,66,53,39,43,37,36,38,34,32,34,85,65,48,50,53,52,58,45,48,35,42,51,27,42,75,61,33,34,56,42,61,49,42,42,63,57,51,42,50,47,48,27,66,75,62,64,41,55,75,69,44,64,48,56,72,58,76,49,53,70,70,53,47,48,53,44,13,49,54,41,34,52,53,49,53,56,50,48,52,54,39,54,74,50,29,30,19,39,34,38,33,41,62,47,60,38,71,67,53,52,56,57,46,51,72,66,73,36,51,49,38,27,48,43,53,68,54,53,69,68,57,28,51,52,49,39,32,67,34,29,18,49,56,69,80,88,70,52,72,67,42,51,50,37,39,47,51,53,21,51,51,47,46,49,50,29,57,76,69,69,42,48,70,49,78,35,77,46,70,67,59,42,45,53,53,50,50,52,52,52,52,50,52,34,45,58,56,61,75,101,110,67,67,57,49,49,52,48,48,48,51,46,48,51,47,44,50,49,46,46,45,56,66,61,61,76,83,73,78,56,63,63,55,53,47,51,51,51,50,49,50,51,48,49,50,44,47,53,51,39,67,67,43,65,79,84,50,38,62,59,39,47,51,50,43,49,52,54,49,48,30,52,49,34,45,49,51,27,48,50,49,44,46,48,34,48,60,45,15,51,74,46,73,28,73,20,35,66,63,42,47,66,70,44,41,68,50,50,66,71,21,57,42,36,42,38,38,32,60,44,54,42,90,60,59,61,59,90,80,48,69,56,26,60,41,45,52,50,53,33,68,72,66,55,69,32,36,36,42,36,39,24,44,33,60,82,45,47,63,51,41,44,50,48,18,60,46,47,70,45,85,72,49,39,68,59,46,35,53,46,22,51,50,36,52,52,50,49,49,51,44,30,70,68,63,60,34,50,56,45,47,29,27,27,80,73,79,68,44,55,31,39,40,33,33,71,60,34,28,38,42,27,35,54,50,78,60,40,55,44,63,63,20,54,20,35,34,26,31,32,87,22,61,53,26,42,34,49,50,49,51,50,49,46,39,59,72,71,49,39,44,62,59,86,46,62,67,27,65,53,39,43,37,37,37,34,34,34,86,64,47,49,54,55,58,46,50,32,41,50,28,42,74,59,35,31,56,41,61,49,42,42,64,57,52,42,50,50,48,28,66,74,64,64,42,54,75,68,46,64,51,56,74,59,76,48,52,70,70,52,48,50,52,44,14,50,54,42,34,52,52,49,52,56,51,49,52,53,39,54,74,50,28,30,20,39,34,38,32,39,62,46,59,37,70,67,54,52,56,58,46,50,72,66,74,35,50,51,39,26,48,44,54,68,54,53,70,67,57,28,51,51,50,40,32,68,33,30,19,49,57,70,80,89,71,51,72,66,43,49,52,38,39,48,51,55,21,51,51,49,46,48,50,29,56,76,70,67,40,47,68,50,75,33,77,46,70,68,57,42,45,53,54,50,50,51,52,52,52,51,52,35,45,58,54,60,75,102

Sequence (916 aa):
MGVLIGIVSFIGNLFFNIMRAYCCNKQADLYPKLWEIFVSTTFSSILTFFAKNSNMLSTWSIVVVFFVLLFFLLLFMFRLLRLKLSSLGVLKVFPNRDEAYKDIFKDLVDSNEILLLGYKGNALLSNSDYPSRLEILEEYSRGQKIAIKALLLSPQAKQYVKKRSVELGEKNLHRNHSRDIEDSIVNFRKVKENGILDVECRLFSEALKWSLLFSDKYILVSFYNNKVRVKLSPCFKLRRSSMLGWAFEKHFRDLWEKKSIDAFTSYTRPCVIVVVGGSFTGKSIISNHLSNKYQFSGVLSTDMVRNFFRISTRDRKTYQTSTYRMDDSELNIQKNNVSNMIEQMLEIYRSRREKIIIEGMHLTEDFLRNINKQDCLIIGLDNKRDINDRLDLKMKTTREEVSKKTEDEKKRINEIHYGIIECCKRNNFKVVEFQDIEDAKDKCEHLVEEFFTQRSKRMGVLIGIVSFIGNLFFNIMRAYCCNKQADLYPKLWEIFVSTTFSSILTFFAKNSNMLSTWSIVVVFFVLLFFLLLFMFRLLRLKLSSLGVLKVFPNRDEAYKDIFKDLVDSNEILLLGYKGNALLSNSDYPSRLEILEEYSRGQKIAIKALLLSPQAKQYVKKRSVELGEKNLHRNHSRDIEDSIVNFRKVKENGILDVECRLFSEALKWSLLFSDKYILVSFYNNKVRVKLSPCFKLRRSSMLGWAFEKHFRDLWEKKSIDAFTSYTRPCVIVVVGGSFTGKSIISNHLSNKYQFSGVLSTDMVRNFFRISTRDRKTYQTSTYRMDDSELNIQKNNVSNMIEQMLEIYRSRREKIIIEGMHLTEDFLRNINKQDCLIIGLDNKRDINDRLDLKMKTTREEVSKKTEDEKKRINEIHYGIIECCKRNNFKVVEFQDIEDAKDKCEHLVEEFFTQRSKR

Secondary structure (DSSP, 8-state):
-HHHHHHHHHHHHHHHHHHHHHHH---TTHHHHHHHHHHHHHHHHHHHHHHHS-STHHHHHHHHHHHHHHHHHHHHHHHHHHHHHHHHTEEEEESSHHHHHHHHHHHHHT-SEEEEE-SS-HHHH--TT-HHHHHHHHHHTTS---EEEEEEE-TT-HHHHHHHHHHHT-SSHHHHHHHHHHHHHHHHHHHHHTTSSEEEEEEE-S--SEEEEE-SSEEEEEE--TTS-GGGS-EEEEETTSHHHHHHHHHHHHHHHHSEEESSS---S--EEEEE--TTSSHHHHHHHHHHHTT-SEEEEHHHHHHHHHHHH--HHHHTS-GGGS-HHHHHHHHHHHHHHHHHHHHHHHHTTB-EEEEES---HHHHHHHHTTTEEEEEEEE-S-HHHHHHHHHHTTBS--PPPPHHHHHHHHHHHHHHHHHHHHTT-EEEEESSHHHHHHHHHHHHHHHHHHHHH-/-HHHHHHHHHHHHHHHHHHHHHHH--SS-HHHHHHHHHHHHHHHHHHHHHHHS-SSHHHHHHHHHHHHHHHHHHHHHHHHHHHHHHHHTEEEEESSHHHHHHHHHHHHHT-SEEEEE-SS-HHHH--TT-THHHHHHHHHTTS---EEEEEEE-TT-HHHHHHHHHHHT-SSHHHHHHHHHHHHHHHHHHHHHTTSSEEEEEEE-S--SEEEEE-SSEEEEEE--TTS-GGGS-EEEEETTSHHHHHHHHHHHHHHHHSEEESSS---S--EEEEE--TTSSHHHHHHHHHHHTT-SEEEEHHHHHHHHHHHH--HHHHHS-GGGS-HHHHHHHHHHHHHHHHHHHHHHHHTTB-EEEEES---HHHHHHHHTTTEEEEEEEE-S-HHHHHHHHHHTTBS--PPPPHHHHHHHHHHHHHHHHHHHHTT-EEEEESSHHHHHHHHHHHHHHHHHHHHH-

Nearest PDB structures (foldseek):
  1e6c-assembly2_B  TM=4.937E-01  e=3.984E-03  Dickeya chrysanthemi
  8w5z-assembly1_C  TM=4.684E-01  e=2.905E-02  Ixodes
  3ap3-assembly1_B  TM=4.589E-01  e=3.858E-02  Homo sapiens
  3ap3-assembly2_C  TM=4.357E-01  e=2.744E-02  Homo sapiens
  5mqt-assembly2_D  TM=4.770E-01  e=1.072E-01  Homo sapiens